Protein AF-0000000073463863 (afdb_homodimer)

Organism: Mycosarcoma maydis (NCBI:txid5270)

Radius of gyration: 38.59 Å; Cα contacts (8 Å, |Δi|>4): 1845; chains: 2; bounding box: 129×120×114 Å

Structure (mmCIF, N/CA/C/O backbone):
data_AF-0000000073463863-model_v1
#
loop_
_entity.id
_entity.type
_entity.pdbx_description
1 polymer 'N-acetylgalactosaminide beta-1,3-galactosyltransferase'
#
loop_
_atom_site.group_PDB
_atom_site.id
_atom_site.type_symbol
_atom_site.label_atom_id
_atom_site.label_alt_id
_atom_site.label_comp_id
_atom_site.label_asym_id
_atom_site.label_entity_id
_atom_site.label_seq_id
_atom_site.pdbx_PDB_ins_code
_atom_site.Cartn_x
_atom_site.Cartn_y
_atom_site.Cartn_z
_atom_site.occupancy
_atom_site.B_iso_or_equiv
_atom_site.auth_seq_id
_atom_site.auth_comp_id
_atom_site.auth_asym_id
_atom_site.auth_atom_id
_atom_site.pdbx_PDB_model_num
ATOM 1 N N . MET A 1 1 ? 25.688 -11.953 24.406 1 19.16 1 MET A N 1
ATOM 2 C CA . MET A 1 1 ? 24.578 -12.492 23.609 1 19.16 1 MET A CA 1
ATOM 3 C C . MET A 1 1 ? 24.891 -12.414 22.125 1 19.16 1 MET A C 1
ATOM 5 O O . MET A 1 1 ? 25.219 -11.344 21.609 1 19.16 1 MET A O 1
ATOM 9 N N . VAL A 1 2 ? 25.391 -13.547 21.562 1 20.78 2 VAL A N 1
ATOM 10 C CA . VAL A 1 2 ? 26.031 -13.812 20.281 1 20.78 2 VAL A CA 1
ATOM 11 C C . VAL A 1 2 ? 25.047 -13.516 19.141 1 20.78 2 VAL A C 1
ATOM 13 O O . VAL A 1 2 ? 23.938 -14.055 19.109 1 20.78 2 VAL A O 1
ATOM 16 N N . SER A 1 3 ? 25.078 -12.305 18.625 1 22.83 3 SER A N 1
ATOM 17 C CA . SER A 1 3 ? 24.328 -11.711 17.531 1 22.83 3 SER A CA 1
ATOM 18 C C . SER A 1 3 ? 24.359 -12.594 16.281 1 22.83 3 SER A C 1
ATOM 20 O O . SER A 1 3 ? 25.422 -12.773 15.672 1 22.83 3 SER A O 1
ATOM 22 N N . SER A 1 4 ? 23.547 -13.664 16.281 1 24.25 4 SER A N 1
ATOM 23 C CA . SER A 1 4 ? 23.453 -14.695 15.25 1 24.25 4 SER A CA 1
ATOM 24 C C . SER A 1 4 ? 23.094 -14.094 13.891 1 24.25 4 SER A C 1
ATOM 26 O O . SER A 1 4 ? 22.016 -13.508 13.734 1 24.25 4 SER A O 1
ATOM 28 N N . GLN A 1 5 ? 23.969 -13.555 13.117 1 25.78 5 GLN A N 1
ATOM 29 C CA . GLN A 1 5 ? 23.984 -12.992 11.766 1 25.78 5 GLN A CA 1
ATOM 30 C C . GLN A 1 5 ? 23.375 -13.953 10.766 1 25.78 5 GLN A C 1
ATOM 32 O O . GLN A 1 5 ? 23.828 -15.094 10.617 1 25.78 5 GLN A O 1
ATOM 37 N N . ALA A 1 6 ? 22.141 -13.805 10.422 1 26.61 6 ALA A N 1
ATOM 38 C CA . ALA A 1 6 ? 21.5 -14.672 9.445 1 26.61 6 ALA A CA 1
ATOM 39 C C . ALA A 1 6 ? 22.188 -14.602 8.086 1 26.61 6 ALA A C 1
ATOM 41 O O . ALA A 1 6 ? 22.031 -13.625 7.352 1 26.61 6 ALA A O 1
ATOM 42 N N . ARG A 1 7 ? 23.422 -14.898 7.84 1 27.55 7 ARG A N 1
ATOM 43 C CA . ARG A 1 7 ? 24.109 -15.031 6.551 1 27.55 7 ARG A CA 1
ATOM 44 C C . ARG A 1 7 ? 23.453 -16.109 5.703 1 27.55 7 ARG A C 1
ATOM 46 O O . ARG A 1 7 ? 23.281 -17.25 6.152 1 27.55 7 ARG A O 1
ATOM 53 N N . TYR A 1 8 ? 22.594 -15.664 4.684 1 30.39 8 TYR A N 1
ATOM 54 C CA . TYR A 1 8 ? 22.203 -16.688 3.734 1 30.39 8 TYR A CA 1
ATOM 55 C C . TYR A 1 8 ? 23.406 -17.469 3.229 1 30.39 8 TYR A C 1
ATOM 57 O O . TYR A 1 8 ? 24.172 -16.969 2.41 1 30.39 8 TYR A O 1
ATOM 65 N N . VAL A 1 9 ? 24.109 -18.031 4.148 1 31.38 9 VAL A N 1
ATOM 66 C CA . VAL A 1 9 ? 25.312 -18.781 3.809 1 31.38 9 VAL A CA 1
ATOM 67 C C . VAL A 1 9 ? 24.922 -20.109 3.166 1 31.38 9 VAL A C 1
ATOM 69 O O . VAL A 1 9 ? 24.078 -20.844 3.684 1 31.38 9 VAL A O 1
ATOM 72 N N . ALA A 1 10 ? 25.188 -20.203 1.87 1 32.97 10 ALA A N 1
ATOM 73 C CA . ALA A 1 10 ? 25.188 -21.562 1.324 1 32.97 10 ALA A CA 1
ATOM 74 C C . ALA A 1 10 ? 25.906 -22.531 2.258 1 32.97 10 ALA A C 1
ATOM 76 O O . ALA A 1 10 ? 26.922 -22.188 2.863 1 32.97 10 ALA A O 1
ATOM 77 N N . ILE A 1 11 ? 25.25 -23.422 2.836 1 31.89 11 ILE A N 1
ATOM 78 C CA . ILE A 1 11 ? 25.953 -24.406 3.646 1 31.89 11 ILE A CA 1
ATOM 79 C C . ILE A 1 11 ? 27.141 -24.953 2.869 1 31.89 11 ILE A C 1
ATOM 81 O O . ILE A 1 11 ? 27.016 -25.297 1.689 1 31.89 11 ILE A O 1
ATOM 85 N N . PRO A 1 12 ? 28.344 -24.75 3.389 1 29.2 12 PRO A N 1
ATOM 86 C CA . PRO A 1 12 ? 29.547 -25.266 2.719 1 29.2 12 PRO A CA 1
ATOM 87 C C . PRO A 1 12 ? 29.406 -26.734 2.311 1 29.2 12 PRO A C 1
ATOM 89 O O . PRO A 1 12 ? 28.938 -27.562 3.1 1 29.2 12 PRO A O 1
ATOM 92 N N . THR A 1 13 ? 29.25 -27.062 1.115 1 27.58 13 THR A N 1
ATOM 93 C CA . THR A 1 13 ? 29.219 -28.453 0.682 1 27.58 13 THR A CA 1
ATOM 94 C C . THR A 1 13 ? 30.625 -29.062 0.751 1 27.58 13 THR A C 1
ATOM 96 O O . THR A 1 13 ? 30.797 -30.25 0.45 1 27.58 13 THR A O 1
ATOM 99 N N . ILE A 1 14 ? 31.797 -28.391 0.343 1 26.89 14 ILE A N 1
ATOM 100 C CA . ILE A 1 14 ? 33.031 -29.047 -0.055 1 26.89 14 ILE A CA 1
ATOM 101 C C . ILE A 1 14 ? 33.75 -29.578 1.182 1 26.89 14 ILE A C 1
ATOM 103 O O . ILE A 1 14 ? 34.125 -28.812 2.076 1 26.89 14 ILE A O 1
ATOM 107 N N . GLU A 1 15 ? 33.531 -30.828 1.521 1 23.83 15 GLU A N 1
ATOM 108 C CA . GLU A 1 15 ? 34.594 -31.438 2.312 1 23.83 15 GLU A CA 1
ATOM 109 C C . GLU A 1 15 ? 35.938 -31.344 1.595 1 23.83 15 GLU A C 1
ATOM 111 O O . GLU A 1 15 ? 36.062 -31.656 0.408 1 23.83 15 GLU A O 1
ATOM 116 N N . SER A 1 16 ? 36.875 -30.562 1.96 1 23.41 16 SER A N 1
ATOM 117 C CA . SER A 1 16 ? 38.219 -30.344 1.457 1 23.41 16 SER A CA 1
ATOM 118 C C . SER A 1 16 ? 39 -31.656 1.377 1 23.41 16 SER A C 1
ATOM 120 O O . SER A 1 16 ? 39.594 -32.094 2.373 1 23.41 16 SER A O 1
ATOM 122 N N . ASN A 1 17 ? 38.469 -32.656 0.754 1 20.09 17 ASN A N 1
ATOM 123 C CA . ASN A 1 17 ? 39.469 -33.75 0.688 1 20.09 17 ASN A CA 1
ATOM 124 C C . ASN A 1 17 ? 40.688 -33.312 -0.09 1 20.09 17 ASN A C 1
ATOM 126 O O . ASN A 1 17 ? 40.594 -32.656 -1.127 1 20.09 17 ASN A O 1
ATOM 130 N N . ALA A 1 18 ? 42 -33.406 0.47 1 21.39 18 ALA A N 1
ATOM 131 C CA . ALA A 1 18 ? 43.375 -33.062 0.226 1 21.39 18 ALA A CA 1
ATOM 132 C C . ALA A 1 18 ? 43.906 -33.719 -1.035 1 21.39 18 ALA A C 1
ATOM 134 O O . ALA A 1 18 ? 45.094 -33.562 -1.387 1 21.39 18 ALA A O 1
ATOM 135 N N . GLY A 1 19 ? 43.219 -34.781 -1.561 1 17.59 19 GLY A N 1
ATOM 136 C CA . GLY A 1 19 ? 44.219 -35.656 -2.145 1 17.59 19 GLY A CA 1
ATOM 137 C C . GLY A 1 19 ? 44.875 -35.062 -3.377 1 17.59 19 GLY A C 1
ATOM 138 O O . GLY A 1 19 ? 45.969 -34.469 -3.283 1 17.59 19 GLY A O 1
ATOM 139 N N . VAL A 1 20 ? 44.812 -35.781 -4.652 1 19.23 20 VAL A N 1
ATOM 140 C CA . VAL A 1 20 ? 45.844 -36.438 -5.453 1 19.23 20 VAL A CA 1
ATOM 141 C C . VAL A 1 20 ? 46.219 -35.562 -6.637 1 19.23 20 VAL A C 1
ATOM 143 O O . VAL A 1 20 ? 47.406 -35.531 -7.051 1 19.23 20 VAL A O 1
ATOM 146 N N . GLY A 1 21 ? 45.344 -34.938 -7.434 1 17.42 21 GLY A N 1
ATOM 147 C CA . GLY A 1 21 ? 45.562 -35.219 -8.844 1 17.42 21 GLY A CA 1
ATOM 148 C C . GLY A 1 21 ? 46.625 -34.344 -9.461 1 17.42 21 GLY A C 1
ATOM 149 O O . GLY A 1 21 ? 46.906 -33.25 -8.969 1 17.42 21 GLY A O 1
ATOM 150 N N . SER A 1 22 ? 47.625 -35.094 -10.203 1 18.48 22 SER A N 1
ATOM 151 C CA . SER A 1 22 ? 48.812 -34.75 -10.992 1 18.48 22 SER A CA 1
ATOM 152 C C . SER A 1 22 ? 48.469 -33.781 -12.109 1 18.48 22 SER A C 1
ATOM 154 O O . SER A 1 22 ? 47.344 -33.75 -12.594 1 18.48 22 SER A O 1
ATOM 156 N N . PRO A 1 23 ? 49.469 -32.906 -12.547 1 19.42 23 PRO A N 1
ATOM 157 C CA . PRO A 1 23 ? 49.594 -31.641 -13.273 1 19.42 23 PRO A CA 1
ATOM 158 C C . PRO A 1 23 ? 49.312 -31.797 -14.773 1 19.42 23 PRO A C 1
ATOM 160 O O . PRO A 1 23 ? 49.469 -30.844 -15.531 1 19.42 23 PRO A O 1
ATOM 163 N N . SER A 1 24 ? 48.562 -32.938 -15.234 1 17.92 24 SER A N 1
ATOM 164 C CA . SER A 1 24 ? 48.969 -33.094 -16.625 1 17.92 24 SER A CA 1
ATOM 165 C C . SER A 1 24 ? 48.531 -31.891 -17.453 1 17.92 24 SER A C 1
ATOM 167 O O . SER A 1 24 ? 47.5 -31.281 -17.172 1 17.92 24 SER A O 1
ATOM 169 N N . SER A 1 25 ? 49.469 -31.344 -18.344 1 18.14 25 SER A N 1
ATOM 170 C CA . SER A 1 25 ? 49.812 -30.141 -19.094 1 18.14 25 SER A CA 1
ATOM 171 C C . SER A 1 25 ? 48.875 -29.953 -20.281 1 18.14 25 SER A C 1
ATOM 173 O O . SER A 1 25 ? 48.969 -28.953 -21 1 18.14 25 SER A O 1
ATOM 175 N N . SER A 1 26 ? 48.031 -31.016 -20.641 1 18.19 26 SER A N 1
ATOM 176 C CA . SER A 1 26 ? 47.906 -30.938 -22.094 1 18.19 26 SER A CA 1
ATOM 177 C C . SER A 1 26 ? 47.125 -29.703 -22.516 1 18.19 26 SER A C 1
ATOM 179 O O . SER A 1 26 ? 46.188 -29.281 -21.828 1 18.19 26 SER A O 1
ATOM 181 N N . SER A 1 27 ? 47.688 -28.938 -23.453 1 18.14 27 SER A N 1
ATOM 182 C CA . SER A 1 27 ? 47.656 -27.609 -24.062 1 18.14 27 SER A CA 1
ATOM 183 C C . SER A 1 27 ? 46.406 -27.438 -24.906 1 18.14 27 SER A C 1
ATOM 185 O O . SER A 1 27 ? 46.219 -26.422 -25.578 1 18.14 27 SER A O 1
ATOM 187 N N . SER A 1 28 ? 45.5 -28.484 -24.922 1 18.11 28 SER A N 1
ATOM 188 C CA . SER A 1 28 ? 44.812 -28.328 -26.188 1 18.11 28 SER A CA 1
ATOM 189 C C . SER A 1 28 ? 43.969 -27.047 -26.203 1 18.11 28 SER A C 1
ATOM 191 O O . SER A 1 28 ? 43.375 -26.688 -25.203 1 18.11 28 SER A O 1
ATOM 193 N N . SER A 1 29 ? 44.281 -26.234 -27.141 1 18.02 29 SER A N 1
ATOM 194 C CA . SER A 1 29 ? 43.938 -24.875 -27.562 1 18.02 29 SER A CA 1
ATOM 195 C C . SER A 1 29 ? 42.438 -24.75 -27.859 1 18.02 29 SER A C 1
ATOM 197 O O . SER A 1 29 ? 42.031 -23.812 -28.562 1 18.02 29 SER A O 1
ATOM 199 N N . ARG A 1 30 ? 41.594 -25.406 -26.984 1 16.91 30 ARG A N 1
ATOM 200 C CA . ARG A 1 30 ? 40.219 -25.328 -27.484 1 16.91 30 ARG A CA 1
ATOM 201 C C . ARG A 1 30 ? 39.781 -23.875 -27.641 1 16.91 30 ARG A C 1
ATOM 203 O O . ARG A 1 30 ? 40.031 -23.031 -26.797 1 16.91 30 ARG A O 1
ATOM 210 N N . HIS A 1 31 ? 39.688 -23.531 -28.891 1 18.12 31 HIS A N 1
ATOM 211 C CA . HIS A 1 31 ? 39.219 -22.266 -29.469 1 18.12 31 HIS A CA 1
ATOM 212 C C . HIS A 1 31 ? 37.844 -21.875 -28.891 1 18.12 31 HIS A C 1
ATOM 214 O O . HIS A 1 31 ? 36.938 -22.703 -28.812 1 18.12 31 HIS A O 1
ATOM 220 N N . THR A 1 32 ? 37.906 -21.047 -27.797 1 17.95 32 THR A N 1
ATOM 221 C CA . THR A 1 32 ? 36.812 -20.547 -26.953 1 17.95 32 THR A CA 1
ATOM 222 C C . THR A 1 32 ? 35.781 -19.797 -27.781 1 17.95 32 THR A C 1
ATOM 224 O O . THR A 1 32 ? 36.125 -18.812 -28.469 1 17.95 32 THR A O 1
ATOM 227 N N . SER A 1 33 ? 34.938 -20.594 -28.484 1 17.97 33 SER A N 1
ATOM 228 C CA . SER A 1 33 ? 33.812 -20 -29.203 1 17.97 33 SER A CA 1
ATOM 229 C C . SER A 1 33 ? 33.125 -18.938 -28.359 1 17.97 33 SER A C 1
ATOM 231 O O . SER A 1 33 ? 32.875 -19.141 -27.172 1 17.97 33 SER A O 1
ATOM 233 N N . ALA A 1 34 ? 33.312 -17.688 -28.719 1 18.39 34 ALA A N 1
ATOM 234 C CA . ALA A 1 34 ? 32.844 -16.438 -28.141 1 18.39 34 ALA A CA 1
ATOM 235 C C . ALA A 1 34 ? 31.328 -16.391 -28.078 1 18.39 34 ALA A C 1
ATOM 237 O O . ALA A 1 34 ? 30.656 -16.344 -29.109 1 18.39 34 ALA A O 1
ATOM 238 N N . SER A 1 35 ? 30.641 -17.359 -27.375 1 18.2 35 SER A N 1
ATOM 239 C CA . SER A 1 35 ? 29.188 -17.25 -27.234 1 18.2 35 SER A CA 1
ATOM 240 C C . SER A 1 35 ? 28.781 -15.859 -26.781 1 18.2 35 SER A C 1
ATOM 242 O O . SER A 1 35 ? 29.391 -15.297 -25.875 1 18.2 35 SER A O 1
ATOM 244 N N . SER A 1 36 ? 28.297 -15.039 -27.797 1 19.31 36 SER A N 1
ATOM 245 C CA . SER A 1 36 ? 27.828 -13.672 -27.625 1 19.31 36 SER A CA 1
ATOM 246 C C . SER A 1 36 ? 26.797 -13.57 -26.5 1 19.31 36 SER A C 1
ATOM 248 O O . SER A 1 36 ? 25.656 -13.992 -26.672 1 19.31 36 SER A O 1
ATOM 250 N N . SER A 1 37 ? 27.109 -13.961 -25.281 1 20.31 37 SER A N 1
ATOM 251 C CA . SER A 1 37 ? 26.219 -13.836 -24.125 1 20.31 37 SER A CA 1
ATOM 252 C C . SER A 1 37 ? 25.672 -12.414 -24 1 20.31 37 SER A C 1
ATOM 254 O O . SER A 1 37 ? 26.359 -11.445 -24.359 1 20.31 37 SER A O 1
ATOM 256 N N . LEU A 1 38 ? 24.266 -12.25 -24.234 1 21.03 38 LEU A N 1
ATOM 257 C CA . LEU A 1 38 ? 23.594 -11 -23.906 1 21.03 38 LEU A CA 1
ATOM 258 C C . LEU A 1 38 ? 24.172 -10.383 -22.641 1 21.03 38 LEU A C 1
ATOM 260 O O . LEU A 1 38 ? 24.328 -11.07 -21.625 1 21.03 38 LEU A O 1
ATOM 264 N N . SER A 1 39 ? 25.109 -9.43 -22.875 1 20.28 39 SER A N 1
ATOM 265 C CA . SER A 1 39 ? 26.062 -8.805 -21.953 1 20.28 39 SER A CA 1
ATOM 266 C C . SER A 1 39 ? 25.391 -8.43 -20.625 1 20.28 39 SER A C 1
ATOM 268 O O . SER A 1 39 ? 24.594 -7.492 -20.578 1 20.28 39 SER A O 1
ATOM 270 N N . SER A 1 40 ? 24.969 -9.484 -19.938 1 19.59 40 SER A N 1
ATOM 271 C CA . SER A 1 40 ? 24.406 -9.219 -18.609 1 19.59 40 SER A CA 1
ATOM 272 C C . SER A 1 40 ? 25.422 -8.539 -17.703 1 19.59 40 SER A C 1
ATOM 274 O O . SER A 1 40 ? 26.625 -8.773 -17.828 1 19.59 40 SER A O 1
ATOM 276 N N . SER A 1 41 ? 25.156 -7.266 -17.359 1 18.33 41 SER A N 1
ATOM 277 C CA . SER A 1 41 ? 26 -6.48 -16.453 1 18.33 41 SER A CA 1
ATOM 278 C C . SER A 1 41 ? 26.516 -7.324 -15.297 1 18.33 41 SER A C 1
ATOM 280 O O . SER A 1 41 ? 25.875 -8.305 -14.906 1 18.33 41 SER A O 1
ATOM 282 N N . PRO A 1 42 ? 27.812 -7.172 -14.992 1 18.41 42 PRO A N 1
ATOM 283 C CA . PRO A 1 42 ? 28.594 -7.945 -14.031 1 18.41 42 PRO A CA 1
ATOM 284 C C . PRO A 1 42 ? 27.938 -8.023 -12.656 1 18.41 42 PRO A C 1
ATOM 286 O O . PRO A 1 42 ? 27.516 -6.996 -12.109 1 18.41 42 PRO A O 1
ATOM 289 N N . ARG A 1 43 ? 27.344 -9.133 -12.453 1 18.91 43 ARG A N 1
ATOM 290 C CA . ARG A 1 43 ? 26.703 -9.445 -11.18 1 18.91 43 ARG A CA 1
ATOM 291 C C . ARG A 1 43 ? 27.703 -9.445 -10.039 1 18.91 43 ARG A C 1
ATOM 293 O O . ARG A 1 43 ? 28.641 -10.242 -10.023 1 18.91 43 ARG A O 1
ATOM 300 N N . GLN A 1 44 ? 28.125 -8.219 -9.562 1 17.45 44 GLN A N 1
ATOM 301 C CA . GLN A 1 44 ? 28.969 -8.289 -8.383 1 17.45 44 GLN A CA 1
ATOM 302 C C . GLN A 1 44 ? 28.344 -9.156 -7.301 1 17.45 44 GLN A C 1
ATOM 304 O O . GLN A 1 44 ? 27.125 -9.086 -7.07 1 17.45 44 GLN A O 1
ATOM 309 N N . ASN A 1 45 ? 28.984 -10.203 -6.992 1 18.53 45 ASN A N 1
ATOM 310 C CA . ASN A 1 45 ? 28.703 -11.328 -6.109 1 18.53 45 ASN A CA 1
ATOM 311 C C . ASN A 1 45 ? 28.531 -10.883 -4.66 1 18.53 45 ASN A C 1
ATOM 313 O O . ASN A 1 45 ? 29.344 -11.25 -3.803 1 18.53 45 ASN A O 1
ATOM 317 N N . SER A 1 46 ? 27.828 -9.75 -4.434 1 17.36 46 SER A N 1
ATOM 318 C CA . SER A 1 46 ? 27.906 -9.352 -3.029 1 17.36 46 SER A CA 1
ATOM 319 C C . SER A 1 46 ? 27.203 -10.359 -2.129 1 17.36 46 SER A C 1
ATOM 321 O O . SER A 1 46 ? 26.141 -10.875 -2.484 1 17.36 46 SER A O 1
ATOM 323 N N . ASP A 1 47 ? 27.906 -10.93 -1.302 1 18.73 47 ASP A N 1
ATOM 324 C CA . ASP A 1 47 ? 27.625 -11.969 -0.314 1 18.73 47 ASP A CA 1
ATOM 325 C C . ASP A 1 47 ? 26.672 -11.461 0.77 1 18.73 47 ASP A C 1
ATOM 327 O O . ASP A 1 47 ? 27.031 -10.578 1.549 1 18.73 47 ASP A O 1
ATOM 331 N N . ALA A 1 48 ? 25.453 -11.164 0.392 1 17.5 48 ALA A N 1
ATOM 332 C CA . ALA A 1 48 ? 24.531 -10.5 1.318 1 17.5 48 ALA A CA 1
ATOM 333 C C . ALA A 1 48 ? 24.109 -11.438 2.439 1 17.5 48 ALA A C 1
ATOM 335 O O . ALA A 1 48 ? 23.656 -12.555 2.18 1 17.5 48 ALA A O 1
ATOM 336 N N . THR A 1 49 ? 24.734 -11.289 3.609 1 18.52 49 THR A N 1
ATOM 337 C CA . THR A 1 49 ? 24.516 -12.078 4.816 1 18.52 49 THR A CA 1
ATOM 338 C C . THR A 1 49 ? 23.172 -11.742 5.445 1 18.52 49 THR A C 1
ATOM 340 O O . THR A 1 49 ? 22.906 -10.586 5.785 1 18.52 49 THR A O 1
ATOM 343 N N . LEU A 1 50 ? 22.141 -12.352 5.09 1 18.2 50 LEU A N 1
ATOM 344 C CA . LEU A 1 50 ? 20.734 -12.094 5.344 1 18.2 50 LEU A CA 1
ATOM 345 C C . LEU A 1 50 ? 20.359 -12.461 6.773 1 18.2 50 LEU A C 1
ATOM 347 O O . LEU A 1 50 ? 20.656 -13.562 7.238 1 18.2 50 LEU A O 1
ATOM 351 N N . TYR A 1 51 ? 20.359 -11.531 7.672 1 18.83 51 TYR A N 1
ATOM 352 C CA . TYR A 1 51 ? 20.047 -11.852 9.062 1 18.83 51 TYR A CA 1
ATOM 353 C C . TYR A 1 51 ? 18.547 -12.133 9.234 1 18.83 51 TYR A C 1
ATOM 355 O O . TYR A 1 51 ? 17.719 -11.555 8.531 1 18.83 51 TYR A O 1
ATOM 363 N N . PRO A 1 52 ? 18.078 -13.023 10.117 1 18.94 52 PRO A N 1
ATOM 364 C CA . PRO A 1 52 ? 16.812 -13.75 10.258 1 18.94 52 PRO A CA 1
ATOM 365 C C . PRO A 1 52 ? 15.719 -12.914 10.906 1 18.94 52 PRO A C 1
ATOM 367 O O . PRO A 1 52 ? 15.938 -12.305 11.961 1 18.94 52 PRO A O 1
ATOM 370 N N . TYR A 1 53 ? 15.008 -12.094 10.188 1 19.12 53 TYR A N 1
ATOM 371 C CA . TYR A 1 53 ? 13.961 -11.312 10.828 1 19.12 53 TYR A CA 1
ATOM 372 C C . TYR A 1 53 ? 12.828 -12.211 11.312 1 19.12 53 TYR A C 1
ATOM 374 O O . TYR A 1 53 ? 12.516 -13.227 10.688 1 19.12 53 TYR A O 1
ATOM 382 N N . PRO A 1 54 ? 12.273 -11.953 12.523 1 19.28 54 PRO A N 1
ATOM 383 C CA . PRO A 1 54 ? 11.219 -12.773 13.125 1 19.28 54 PRO A CA 1
ATOM 384 C C . PRO A 1 54 ? 9.891 -12.664 12.383 1 19.28 54 PRO A C 1
ATOM 386 O O . PRO A 1 54 ? 9.555 -11.602 11.852 1 19.28 54 PRO A O 1
ATOM 389 N N . ALA A 1 55 ? 9.43 -13.75 11.828 1 20.94 55 ALA A N 1
ATOM 390 C CA . ALA A 1 55 ? 8.273 -14.109 11.008 1 20.94 55 ALA A CA 1
ATOM 391 C C . ALA A 1 55 ? 6.977 -13.602 11.633 1 20.94 55 ALA A C 1
ATOM 393 O O . ALA A 1 55 ? 6.656 -13.93 12.773 1 20.94 55 ALA A O 1
ATOM 394 N N . GLY A 1 56 ? 6.621 -12.297 11.398 1 20.62 56 GLY A N 1
ATOM 395 C CA . GLY A 1 56 ? 5.277 -11.922 11.805 1 20.62 56 GLY A CA 1
ATOM 396 C C . GLY A 1 56 ? 4.207 -12.859 11.273 1 20.62 56 GLY A C 1
ATOM 397 O O . GLY A 1 56 ? 4.391 -13.484 10.227 1 20.62 56 GLY A O 1
ATOM 398 N N . HIS A 1 57 ? 3.418 -13.406 12.117 1 21.89 57 HIS A N 1
ATOM 399 C CA . HIS A 1 57 ? 2.391 -14.438 12.016 1 21.89 57 HIS A CA 1
ATOM 400 C C . HIS A 1 57 ? 1.3 -14.031 11.031 1 21.89 57 HIS A C 1
ATOM 402 O O . HIS A 1 57 ? 0.413 -13.242 11.367 1 21.89 57 HIS A O 1
ATOM 408 N N . ASP A 1 58 ? 1.701 -13.703 9.852 1 23.77 58 ASP A N 1
ATOM 409 C CA . ASP A 1 58 ? 0.495 -13.664 9.031 1 23.77 58 ASP A CA 1
ATOM 410 C C . ASP A 1 58 ? -0.21 -15.016 9.031 1 23.77 58 ASP A C 1
ATOM 412 O O . ASP A 1 58 ? 0.406 -16.047 8.734 1 23.77 58 ASP A O 1
ATOM 416 N N . GLN A 1 59 ? -1.163 -15.227 9.867 1 23.34 59 GLN A N 1
ATOM 417 C CA . GLN A 1 59 ? -1.904 -16.484 9.867 1 23.34 59 GLN A CA 1
ATOM 418 C C . GLN A 1 59 ? -2.441 -16.812 8.477 1 23.34 59 GLN A C 1
ATOM 420 O O . GLN A 1 59 ? -3.145 -15.992 7.871 1 23.34 59 GLN A O 1
ATOM 425 N N . PRO A 1 60 ? -1.624 -17.547 7.773 1 25.62 60 PRO A N 1
ATOM 426 C CA . PRO A 1 60 ? -2.154 -18.016 6.488 1 25.62 60 PRO A CA 1
ATOM 427 C C . PRO A 1 60 ? -3.549 -18.625 6.613 1 25.62 60 PRO A C 1
ATOM 429 O O . PRO A 1 60 ? -3.836 -19.328 7.586 1 25.62 60 PRO A O 1
ATOM 432 N N . TYR A 1 61 ? -4.484 -17.984 6.105 1 23.78 61 TYR A N 1
ATOM 433 C CA . TYR A 1 61 ? -5.77 -18.641 5.949 1 23.78 61 TYR A CA 1
ATOM 434 C C . TYR A 1 61 ? -5.609 -19.969 5.215 1 23.78 61 TYR A C 1
ATOM 436 O O . TYR A 1 61 ? -5.074 -20.016 4.105 1 23.78 61 TYR A O 1
ATOM 444 N N . GLU A 1 62 ? -5.293 -21 5.977 1 24.19 62 GLU A N 1
ATOM 445 C CA . GLU A 1 62 ? -5.148 -22.359 5.469 1 24.19 62 GLU A CA 1
ATOM 446 C C . GLU A 1 62 ? -6.363 -22.781 4.645 1 24.19 62 GLU A C 1
ATOM 448 O O . GLU A 1 62 ? -7.453 -22.969 5.191 1 24.19 62 GLU A O 1
ATOM 453 N N . LEU A 1 63 ? -6.523 -22.25 3.518 1 23.36 63 LEU A N 1
ATOM 454 C CA . LEU A 1 63 ? -7.512 -22.969 2.715 1 23.36 63 LEU A CA 1
ATOM 455 C C . LEU A 1 63 ? -7.102 -24.422 2.506 1 23.36 63 LEU A C 1
ATOM 457 O O . LEU A 1 63 ? -5.938 -24.703 2.215 1 23.36 63 LEU A O 1
ATOM 461 N N . SER A 1 64 ? -7.656 -25.391 3.18 1 24.02 64 SER A N 1
ATOM 462 C CA . SER A 1 64 ? -7.461 -26.812 2.918 1 24.02 64 SER A CA 1
ATOM 463 C C . SER A 1 64 ? -7.621 -27.125 1.435 1 24.02 64 SER A C 1
ATOM 465 O O . SER A 1 64 ? -8.688 -26.891 0.856 1 24.02 64 SER A O 1
ATOM 467 N N . GLU A 1 65 ? -6.691 -26.922 0.666 1 22.59 65 GLU A N 1
ATOM 468 C CA . GLU A 1 65 ? -6.746 -27.375 -0.722 1 22.59 65 GLU A CA 1
ATOM 469 C C . GLU A 1 65 ? -6.898 -28.891 -0.803 1 22.59 65 GLU A C 1
ATOM 471 O O . GLU A 1 65 ? -6.012 -29.641 -0.376 1 22.59 65 GLU A O 1
ATOM 476 N N . LYS A 1 66 ? -8.055 -29.547 -0.818 1 25.12 66 LYS A N 1
ATOM 477 C CA . LYS A 1 66 ? -8.25 -30.938 -1.195 1 25.12 66 LYS A CA 1
ATOM 478 C C . LYS A 1 66 ? -7.535 -31.266 -2.504 1 25.12 66 LYS A C 1
ATOM 480 O O . LYS A 1 66 ? -7.52 -30.438 -3.428 1 25.12 66 LYS A O 1
ATOM 485 N N . SER A 1 67 ? -6.555 -32.25 -2.605 1 20.89 67 SER A N 1
ATOM 486 C CA . SER A 1 67 ? -5.676 -32.875 -3.59 1 20.89 67 SER A CA 1
ATOM 487 C C . SER A 1 67 ? -6.398 -33.094 -4.914 1 20.89 67 SER A C 1
ATOM 489 O O . SER A 1 67 ? -7.625 -33.219 -4.941 1 20.89 67 SER A O 1
ATOM 491 N N . ALA A 1 68 ? -5.652 -32.875 -6.07 1 25 68 ALA A N 1
ATOM 492 C CA . ALA A 1 68 ? -5.859 -33.031 -7.508 1 25 68 ALA A CA 1
ATOM 493 C C . ALA A 1 68 ? -6.445 -34.406 -7.836 1 25 68 ALA A C 1
ATOM 495 O O . ALA A 1 68 ? -6 -35.406 -7.293 1 25 68 ALA A O 1
ATOM 496 N N . TRP A 1 69 ? -7.648 -34.562 -8.414 1 23.92 69 TRP A N 1
ATOM 497 C CA . TRP A 1 69 ? -8.43 -35.688 -8.93 1 23.92 69 TRP A CA 1
ATOM 498 C C . TRP A 1 69 ? -7.66 -36.438 -10.023 1 23.92 69 TRP A C 1
ATOM 500 O O . TRP A 1 69 ? -7.355 -35.875 -11.07 1 23.92 69 TRP A O 1
ATOM 510 N N . HIS A 1 70 ? -6.668 -37.344 -9.805 1 20.78 70 HIS A N 1
ATOM 511 C CA . HIS A 1 70 ? -6.117 -38.219 -10.836 1 20.78 70 HIS A CA 1
ATOM 512 C C . HIS A 1 70 ? -7.188 -39.125 -11.414 1 20.78 70 HIS A C 1
ATOM 514 O O . HIS A 1 70 ? -7.926 -39.781 -10.672 1 20.78 70 HIS A O 1
ATOM 520 N N . SER A 1 71 ? -7.605 -39 -12.68 1 20.67 71 SER A N 1
ATOM 521 C CA . SER A 1 71 ? -8.5 -39.812 -13.5 1 20.67 71 SER A CA 1
ATOM 522 C C . SER A 1 71 ? -8.023 -41.25 -13.57 1 20.67 71 SER A C 1
ATOM 524 O O . SER A 1 71 ? -6.906 -41.531 -14.008 1 20.67 71 SER A O 1
ATOM 526 N N . ARG A 1 72 ? -8.398 -42.156 -12.625 1 24.72 72 ARG A N 1
ATOM 527 C CA . ARG A 1 72 ? -8.195 -43.594 -12.672 1 24.72 72 ARG A CA 1
ATOM 528 C C . ARG A 1 72 ? -8.781 -44.188 -13.945 1 24.72 72 ARG A C 1
ATOM 530 O O . ARG A 1 72 ? -9.945 -43.938 -14.273 1 24.72 72 ARG A O 1
ATOM 537 N N . VAL A 1 73 ? -8.086 -44.719 -14.922 1 22.38 73 VAL A N 1
ATOM 538 C CA . VAL A 1 73 ? -8.352 -45.625 -16.016 1 22.38 73 VAL A CA 1
ATOM 539 C C . VAL A 1 73 ? -8.953 -46.938 -15.477 1 22.38 73 VAL A C 1
ATOM 541 O O . VAL A 1 73 ? -8.477 -47.469 -14.477 1 22.38 73 VAL A O 1
ATOM 544 N N . THR A 1 74 ? -10.102 -47.406 -15.984 1 20.33 74 THR A N 1
ATOM 545 C CA . THR A 1 74 ? -11.117 -48.438 -15.773 1 20.33 74 THR A CA 1
ATOM 546 C C . THR A 1 74 ? -10.523 -49.812 -16 1 20.33 74 THR A C 1
ATOM 548 O O . THR A 1 74 ? -10.312 -50.219 -17.141 1 20.33 74 THR A O 1
ATOM 551 N N . SER A 1 75 ? -9.469 -50.281 -15.414 1 18.42 75 SER A N 1
ATOM 552 C CA . SER A 1 75 ? -9.188 -51.656 -15.773 1 18.42 75 SER A CA 1
ATOM 553 C C . SER A 1 75 ? -10.336 -52.562 -15.375 1 18.42 75 SER A C 1
ATOM 555 O O . SER A 1 75 ? -11.086 -52.281 -14.438 1 18.42 75 SER A O 1
ATOM 557 N N . ASN A 1 76 ? -10.664 -53.688 -16.156 1 20.3 76 ASN A N 1
ATOM 558 C CA . ASN A 1 76 ? -11.633 -54.75 -16.422 1 20.3 76 ASN A CA 1
ATOM 559 C C . ASN A 1 76 ? -11.656 -55.781 -15.297 1 20.3 76 ASN A C 1
ATOM 561 O O . ASN A 1 76 ? -10.695 -56.531 -15.117 1 20.3 76 ASN A O 1
ATOM 565 N N . PRO A 1 77 ? -12.25 -55.375 -14.148 1 18.78 77 PRO A N 1
ATOM 566 C CA . PRO A 1 77 ? -12.25 -56.438 -13.125 1 18.78 77 PRO A CA 1
ATOM 567 C C . PRO A 1 77 ? -13.094 -57.625 -13.508 1 18.78 77 PRO A C 1
ATOM 569 O O . PRO A 1 77 ? -14.234 -57.469 -13.953 1 18.78 77 PRO A O 1
ATOM 572 N N . THR A 1 78 ? -12.617 -58.781 -13.703 1 17.83 78 THR A N 1
ATOM 573 C CA . THR A 1 78 ? -13.195 -60.062 -14.086 1 17.83 78 THR A CA 1
ATOM 574 C C . THR A 1 78 ? -14.039 -60.656 -12.945 1 17.83 78 THR A C 1
ATOM 576 O O . THR A 1 78 ? -15.141 -61.125 -13.172 1 17.83 78 THR A O 1
ATOM 579 N N . TYR A 1 79 ? -13.508 -61.031 -11.719 1 16.86 79 TYR A N 1
ATOM 580 C CA . TYR A 1 79 ? -13.695 -62.438 -11.367 1 16.86 79 TYR A CA 1
ATOM 581 C C . TYR A 1 79 ? -15.055 -62.656 -10.711 1 16.86 79 TYR A C 1
ATOM 583 O O . TYR A 1 79 ? -15.656 -61.719 -10.195 1 16.86 79 TYR A O 1
ATOM 591 N N . PRO A 1 80 ? -15.312 -63.875 -9.852 1 19.69 80 PRO A N 1
ATOM 592 C CA . PRO A 1 80 ? -16.234 -65 -9.875 1 19.69 80 PRO A CA 1
ATOM 593 C C . PRO A 1 80 ? -17.375 -64.875 -8.875 1 19.69 80 PRO A C 1
ATOM 595 O O . PRO A 1 80 ? -17.328 -64 -7.992 1 19.69 80 PRO A O 1
ATOM 598 N N . PRO A 1 81 ? -18.297 -65.938 -8.617 1 19.92 81 PRO A N 1
ATOM 599 C CA . PRO A 1 81 ? -19.688 -66.25 -8.305 1 19.92 81 PRO A CA 1
ATOM 600 C C . PRO A 1 81 ? -19.938 -66.438 -6.805 1 19.92 81 PRO A C 1
ATOM 602 O O . PRO A 1 81 ? -21.094 -66.375 -6.359 1 19.92 81 PRO A O 1
ATOM 605 N N . HIS A 1 82 ? -19.016 -66.5 -5.852 1 17.08 82 HIS A N 1
ATOM 606 C CA . HIS A 1 82 ? -19.297 -67.625 -4.957 1 17.08 82 HIS A CA 1
ATOM 607 C C . HIS A 1 82 ? -20.5 -67.312 -4.066 1 17.08 82 HIS A C 1
ATOM 609 O O . HIS A 1 82 ? -20.828 -66.125 -3.836 1 17.08 82 HIS A O 1
ATOM 615 N N . HIS A 1 83 ? -21.141 -68.375 -3.285 1 17.47 83 HIS A N 1
ATOM 616 C CA . HIS A 1 83 ? -22.344 -69 -2.783 1 17.47 83 HIS A CA 1
ATOM 617 C C . HIS A 1 83 ? -22.656 -68.562 -1.366 1 17.47 83 HIS A C 1
ATOM 619 O O . HIS A 1 83 ? -23.828 -68.312 -1.034 1 17.47 83 HIS A O 1
ATOM 625 N N . LEU A 1 84 ? -21.734 -68.438 -0.39 1 15.95 84 LEU A N 1
ATOM 626 C CA . LEU A 1 84 ? -21.953 -69.312 0.755 1 15.95 84 LEU A CA 1
ATOM 627 C C . LEU A 1 84 ? -23.047 -68.75 1.657 1 15.95 84 LEU A C 1
ATOM 629 O O . LEU A 1 84 ? -23.344 -67.562 1.63 1 15.95 84 LEU A O 1
ATOM 633 N N . GLY A 1 85 ? -23.375 -69.562 2.777 1 16.55 85 GLY A N 1
ATOM 634 C CA . GLY A 1 85 ? -24.328 -70.188 3.68 1 16.55 85 GLY A CA 1
ATOM 635 C C . GLY A 1 85 ? -24.766 -69.25 4.809 1 16.55 85 GLY A C 1
ATOM 636 O O . GLY A 1 85 ? -25.781 -68.562 4.699 1 16.55 85 GLY A O 1
ATOM 637 N N . ALA A 1 86 ? -24.609 -69.75 6.117 1 16.16 86 ALA A N 1
ATOM 638 C CA . ALA A 1 86 ? -25.484 -70.25 7.164 1 16.16 86 ALA A CA 1
ATOM 639 C C . ALA A 1 86 ? -25.688 -69.188 8.266 1 16.16 86 ALA A C 1
ATOM 641 O O . ALA A 1 86 ? -26.812 -68.938 8.656 1 16.16 86 ALA A O 1
ATOM 642 N N . VAL A 1 87 ? -24.781 -69 9.219 1 14.62 87 VAL A N 1
ATOM 643 C CA . VAL A 1 87 ? -25.016 -69.5 10.57 1 14.62 87 VAL A CA 1
ATOM 644 C C . VAL A 1 87 ? -25.672 -68.375 11.414 1 14.62 87 VAL A C 1
ATOM 646 O O . VAL A 1 87 ? -26.703 -68.625 12.055 1 14.62 87 VAL A O 1
ATOM 649 N N . LYS A 1 88 ? -24.812 -67.812 12.367 1 15.41 88 LYS A N 1
ATOM 650 C CA . LYS A 1 88 ? -24.844 -68 13.812 1 15.41 88 LYS A CA 1
ATOM 651 C C . LYS A 1 88 ? -25.922 -67.125 14.469 1 15.41 88 LYS A C 1
ATOM 653 O O . LYS A 1 88 ? -26.359 -66.125 13.906 1 15.41 88 LYS A O 1
ATOM 658 N N . SER A 1 89 ? -25.75 -66.938 15.859 1 15.04 89 SER A N 1
ATOM 659 C CA . SER A 1 89 ? -26.266 -67.25 17.188 1 15.04 89 SER A CA 1
ATOM 660 C C . SER A 1 89 ? -26.828 -66 17.859 1 15.04 89 SER A C 1
ATOM 662 O O . SER A 1 89 ? -27.953 -66 18.328 1 15.04 89 SER A O 1
ATOM 664 N N . ASN A 1 90 ? -25.984 -65.312 18.672 1 14.82 90 ASN A N 1
ATOM 665 C CA . ASN A 1 90 ? -26.047 -65.25 20.125 1 14.82 90 ASN A CA 1
ATOM 666 C C . ASN A 1 90 ? -26.984 -64.125 20.625 1 14.82 90 ASN A C 1
ATOM 668 O O . ASN A 1 90 ? -27.297 -63.219 19.891 1 14.82 90 ASN A O 1
ATOM 672 N N . GLN A 1 91 ? -26.875 -63.875 22.109 1 15.09 91 GLN A N 1
ATOM 673 C CA . GLN A 1 91 ? -27.484 -63.844 23.438 1 15.09 91 GLN A CA 1
ATOM 674 C C . GLN A 1 91 ? -27.828 -62.406 23.844 1 15.09 91 GLN A C 1
ATOM 676 O O . GLN A 1 91 ? -28.969 -62.125 24.25 1 15.09 91 GLN A O 1
ATOM 681 N N . SER A 1 92 ? -26.984 -61.781 24.766 1 15.33 92 SER A N 1
ATOM 682 C CA . SER A 1 92 ? -27.188 -61.562 26.203 1 15.33 92 SER A CA 1
ATOM 683 C C . SER A 1 92 ? -27.828 -60.219 26.484 1 15.33 92 SER A C 1
ATOM 685 O O . SER A 1 92 ? -28.859 -60.156 27.172 1 15.33 92 SER A O 1
ATOM 687 N N . LEU A 1 93 ? -27.109 -59.406 27.266 1 15.88 93 LEU A N 1
ATOM 688 C CA . LEU A 1 93 ? -27.188 -58.969 28.656 1 15.88 93 LEU A CA 1
ATOM 689 C C . LEU A 1 93 ? -28 -57.688 28.781 1 15.88 93 LEU A C 1
ATOM 691 O O . LEU A 1 93 ? -28.109 -56.906 27.812 1 15.88 93 LEU A O 1
ATOM 695 N N . THR A 1 94 ? -28.328 -57.25 30.125 1 16.23 94 THR A N 1
ATOM 696 C CA . THR A 1 94 ? -29.203 -56.812 31.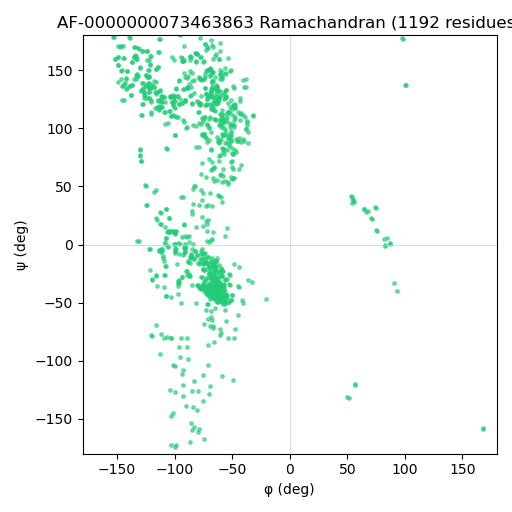203 1 16.23 94 THR A CA 1
ATOM 697 C C . THR A 1 94 ? -29.25 -55.312 31.312 1 16.23 94 THR A C 1
ATOM 699 O O . THR A 1 94 ? -30.328 -54.688 31.344 1 16.23 94 THR A O 1
ATOM 702 N N . GLU A 1 95 ? -28.391 -54.688 32.281 1 16.02 95 GLU A N 1
ATOM 703 C CA . GLU A 1 95 ? -28.734 -54.094 33.562 1 16.02 95 GLU A CA 1
ATOM 704 C C . GLU A 1 95 ? -29.094 -52.625 33.469 1 16.02 95 GLU A C 1
ATOM 706 O O . GLU A 1 95 ? -30.078 -52.188 34.062 1 16.02 95 GLU A O 1
ATOM 711 N N . GLY A 1 96 ? -28.172 -51.75 33.406 1 16.97 96 GLY A N 1
ATOM 712 C CA . GLY A 1 96 ? -27.953 -50.719 34.375 1 16.97 96 GLY A CA 1
ATOM 713 C C . GLY A 1 96 ? -28.969 -49.594 34.312 1 16.97 96 GLY A C 1
ATOM 714 O O . GLY A 1 96 ? -29.484 -49.281 33.219 1 16.97 96 GLY A O 1
ATOM 715 N N . VAL A 1 97 ? -29.422 -49 35.531 1 17.44 97 VAL A N 1
ATOM 716 C CA . VAL A 1 97 ? -30.375 -48.375 36.438 1 17.44 97 VAL A CA 1
ATOM 717 C C . VAL A 1 97 ? -30.688 -46.969 35.969 1 17.44 97 VAL A C 1
ATOM 719 O O . VAL A 1 97 ? -30.328 -46.562 34.844 1 17.44 97 VAL A O 1
ATOM 722 N N . VAL A 1 98 ? -30.531 -46 37 1 16.69 98 VAL A N 1
ATOM 723 C CA . VAL A 1 98 ? -31.406 -45.219 37.844 1 16.69 98 VAL A CA 1
ATOM 724 C C . VAL A 1 98 ? -31.609 -43.844 37.25 1 16.69 98 VAL A C 1
ATOM 726 O O . VAL A 1 98 ? -32.75 -43.375 37.094 1 16.69 98 VAL A O 1
ATOM 729 N N . HIS A 1 99 ? -30.672 -42.906 37.625 1 16.64 99 HIS A N 1
ATOM 730 C CA . HIS A 1 99 ? -30.922 -41.719 38.438 1 16.64 99 HIS A CA 1
ATOM 731 C C . HIS A 1 99 ? -31.422 -40.562 37.594 1 16.64 99 HIS A C 1
ATOM 733 O O . HIS A 1 99 ? -31.797 -39.5 38.156 1 16.64 99 HIS A O 1
ATOM 739 N N . LEU A 1 100 ? -30.938 -40.469 36.406 1 17.09 100 LEU A N 1
ATOM 740 C CA . LEU A 1 100 ? -30.875 -39.062 36.062 1 17.09 100 LEU A CA 1
ATOM 741 C C . LEU A 1 100 ? -32.281 -38.5 35.906 1 17.09 100 LEU A C 1
ATOM 743 O O . LEU A 1 100 ? -32.969 -38.781 34.906 1 17.09 100 LEU A O 1
ATOM 747 N N . TRP A 1 101 ? -33.125 -38.438 36.938 1 17.58 101 TRP A N 1
ATOM 748 C CA . TRP A 1 101 ? -34.5 -38.031 37.219 1 17.58 101 TRP A CA 1
ATOM 749 C C . TRP A 1 101 ? -34.781 -36.656 36.625 1 17.58 101 TRP A C 1
ATOM 751 O O . TRP A 1 101 ? -35.812 -36.438 36 1 17.58 101 TRP A O 1
ATOM 761 N N . ARG A 1 102 ? -34.281 -35.594 37.438 1 16.89 102 ARG A N 1
ATOM 762 C CA . ARG A 1 102 ? -35.156 -34.562 37.969 1 16.89 102 ARG A CA 1
ATOM 763 C C . ARG A 1 102 ? -35.75 -33.688 36.875 1 16.89 102 ARG A C 1
ATOM 765 O O . ARG A 1 102 ? -36.938 -33.406 36.875 1 16.89 102 ARG A O 1
ATOM 772 N N . LYS A 1 103 ? -34.969 -32.625 36.406 1 18.23 103 LYS A N 1
ATOM 773 C CA . LYS A 1 103 ? -35.469 -31.234 36.469 1 18.23 103 LYS A CA 1
ATOM 774 C C . LYS A 1 103 ? -36.344 -30.922 35.281 1 18.23 103 LYS A C 1
ATOM 776 O O . LYS A 1 103 ? -35.875 -30.594 34.188 1 18.23 103 LYS A O 1
ATOM 781 N N . CYS A 1 104 ? -37.344 -31.672 34.812 1 17.64 104 CYS A N 1
ATOM 782 C CA . CYS A 1 104 ? -38.281 -31.516 33.719 1 17.64 104 CYS A CA 1
ATOM 783 C C . CYS A 1 104 ? -39.062 -30.219 33.844 1 17.64 104 CYS A C 1
ATOM 785 O O . CYS A 1 104 ? -39.688 -29.75 32.875 1 17.64 104 CYS A O 1
ATOM 787 N N . LYS A 1 105 ? -39.719 -30.094 35 1 18.05 105 LYS A N 1
ATOM 788 C CA . LYS A 1 105 ? -41.156 -29.828 35 1 18.05 105 LYS A CA 1
ATOM 789 C C . LYS A 1 105 ? -41.438 -28.453 34.438 1 18.05 105 LYS A C 1
ATOM 791 O O . LYS A 1 105 ? -42.406 -28.281 33.656 1 18.05 105 LYS A O 1
ATOM 796 N N . THR A 1 106 ? -41.094 -27.359 35.219 1 18.23 106 THR A N 1
ATOM 797 C CA . THR A 1 106 ? -42.094 -26.344 35.5 1 18.23 106 THR A CA 1
ATOM 798 C C . THR A 1 106 ? -42.438 -25.547 34.25 1 18.23 106 THR A C 1
ATOM 800 O O . THR A 1 106 ? -43.594 -25.281 33.938 1 18.23 106 THR A O 1
ATOM 803 N N . THR A 1 107 ? -41.5 -24.672 33.719 1 21.08 107 THR A N 1
ATOM 804 C CA . THR A 1 107 ? -42.031 -23.359 33.375 1 21.08 107 THR A CA 1
ATOM 805 C C . THR A 1 107 ? -42.812 -23.422 32.062 1 21.08 107 THR A C 1
ATOM 807 O O . THR A 1 107 ? -42.219 -23.562 30.984 1 21.08 107 THR A O 1
ATOM 810 N N . VAL A 1 108 ? -43.844 -24.141 31.859 1 21.81 108 VAL A N 1
ATOM 811 C CA . VAL A 1 108 ? -44.969 -24.297 30.938 1 21.81 108 VAL A CA 1
ATOM 812 C C . VAL A 1 108 ? -45.562 -22.922 30.656 1 21.81 108 VAL A C 1
ATOM 814 O O . VAL A 1 108 ? -45.875 -22.609 29.5 1 21.81 108 VAL A O 1
ATOM 817 N N . LEU A 1 109 ? -46.031 -22.312 31.75 1 20.48 109 LEU A N 1
ATOM 818 C CA . LEU A 1 109 ? -47.281 -21.562 31.719 1 20.48 109 LEU A CA 1
ATOM 819 C C . LEU A 1 109 ? -47.125 -20.297 30.891 1 20.48 109 LEU A C 1
ATOM 821 O O . LEU A 1 109 ? -48.062 -19.875 30.203 1 20.48 109 LEU A O 1
ATOM 825 N N . ILE A 1 110 ? -45.969 -19.594 31.031 1 21.75 110 ILE A N 1
ATOM 826 C CA . ILE A 1 110 ? -46.094 -18.156 30.75 1 21.75 110 ILE A CA 1
ATOM 827 C C . ILE A 1 110 ? -46.312 -17.938 29.25 1 21.75 110 ILE A C 1
ATOM 829 O O . ILE A 1 110 ? -46.438 -16.797 28.797 1 21.75 110 ILE A O 1
ATOM 833 N N . ALA A 1 111 ? -46.406 -18.953 28.438 1 20.53 111 ALA A N 1
ATOM 834 C CA . ALA A 1 111 ? -46.719 -18.688 27.047 1 20.53 111 ALA A CA 1
ATOM 835 C C . ALA A 1 111 ? -48.156 -18.156 26.906 1 20.53 111 ALA A C 1
ATOM 837 O O . ALA A 1 111 ? -48.5 -17.625 25.844 1 20.53 111 ALA A O 1
ATOM 838 N N . ILE A 1 112 ? -49.062 -18.562 27.766 1 24.59 112 ILE A N 1
ATOM 839 C CA . ILE A 1 112 ? -50.469 -18.359 27.406 1 24.59 112 ILE A CA 1
ATOM 840 C C . ILE A 1 112 ? -50.75 -16.859 27.328 1 24.59 112 ILE A C 1
ATOM 842 O O . ILE A 1 112 ? -51.469 -16.406 26.422 1 24.59 112 ILE A O 1
ATOM 846 N N . CYS A 1 113 ? -50.312 -16.078 28.312 1 20.62 113 CYS A N 1
ATOM 847 C CA . CYS A 1 113 ? -51.125 -14.859 28.516 1 20.62 113 CYS A CA 1
ATOM 848 C C . CYS A 1 113 ? -51.031 -13.953 27.281 1 20.62 113 CYS A C 1
ATOM 850 O O . CYS A 1 113 ? -52 -13.273 26.953 1 20.62 113 CYS A O 1
ATOM 852 N N . PHE A 1 114 ? -49.812 -13.523 26.766 1 23.11 114 PHE A N 1
ATOM 853 C CA . PHE A 1 114 ? -49.844 -12.266 26.031 1 23.11 114 PHE A CA 1
ATOM 854 C C . PHE A 1 114 ? -50.531 -12.438 24.688 1 23.11 114 PHE A C 1
ATOM 856 O O . PHE A 1 114 ? -50.562 -11.508 23.875 1 23.11 114 PHE A O 1
ATOM 863 N N . LEU A 1 115 ? -51.25 -13.523 24.312 1 22.58 115 LEU A N 1
ATOM 864 C CA . LEU A 1 115 ? -52.219 -13.625 23.219 1 22.58 115 LEU A CA 1
ATOM 865 C C . LEU A 1 115 ? -53.312 -12.555 23.359 1 22.58 115 LEU A C 1
ATOM 867 O O . LEU A 1 115 ? -53.719 -11.969 22.359 1 22.58 115 LEU A O 1
ATOM 871 N N . LEU A 1 116 ? -54.094 -12.664 24.391 1 21.97 116 LEU A N 1
ATOM 872 C CA . LEU A 1 116 ? -55.469 -12.188 24.344 1 21.97 116 LEU A CA 1
ATOM 873 C C . LEU A 1 116 ? -55.5 -10.688 24.062 1 21.97 116 LEU A C 1
ATOM 875 O O . LEU A 1 116 ? -56.344 -10.227 23.281 1 21.97 116 LEU A O 1
ATOM 879 N N . ALA A 1 117 ? -55.156 -9.828 24.953 1 19.59 117 ALA A N 1
ATOM 880 C CA . ALA A 1 117 ? -55.906 -8.594 25.203 1 19.59 117 ALA A CA 1
ATOM 881 C C . ALA A 1 117 ? -55.656 -7.578 24.094 1 19.59 117 ALA A C 1
ATOM 883 O O . ALA A 1 117 ? -56.594 -6.906 23.641 1 19.59 117 ALA A O 1
ATOM 884 N N . LEU A 1 118 ? -54.594 -6.973 23.859 1 19.55 118 LEU A N 1
ATOM 885 C CA . LEU A 1 118 ? -54.75 -5.609 23.375 1 19.55 118 LEU A CA 1
ATOM 886 C C . LEU A 1 118 ? -55.375 -5.602 21.969 1 19.55 118 LEU A C 1
ATOM 888 O O . LEU A 1 118 ? -54.719 -6.035 21.016 1 19.55 118 LEU A O 1
ATOM 892 N N . MET A 1 119 ? -56.688 -6.035 21.594 1 20.41 119 MET A N 1
ATOM 893 C CA . MET A 1 119 ? -57.938 -5.805 20.875 1 20.41 119 MET A CA 1
ATOM 894 C C . MET A 1 119 ? -58.125 -4.32 20.578 1 20.41 119 MET A C 1
ATOM 896 O O . MET A 1 119 ? -59.031 -3.945 19.812 1 20.41 119 MET A O 1
ATOM 900 N N . LEU A 1 120 ? -57.938 -3.385 21.531 1 19 120 LEU A N 1
ATOM 901 C CA . LEU A 1 120 ? -58.781 -2.195 21.578 1 19 120 LEU A CA 1
ATOM 902 C C . LEU A 1 120 ? -58.625 -1.388 20.281 1 19 120 LEU A C 1
ATOM 904 O O . LEU A 1 120 ? -59.625 -0.888 19.75 1 19 120 LEU A O 1
ATOM 908 N N . PHE A 1 121 ? -57.594 -0.625 20.062 1 19.88 121 PHE A N 1
ATOM 909 C CA . PHE A 1 121 ? -57.656 0.752 19.594 1 19.88 121 PHE A CA 1
ATOM 910 C C . PHE A 1 121 ? -57.938 0.794 18.094 1 19.88 121 PHE A C 1
ATOM 912 O O . PHE A 1 121 ? -57 0.62 17.281 1 19.88 121 PHE A O 1
ATOM 919 N N . TRP A 1 122 ? -58.906 0.067 17.484 1 19.73 122 TRP A N 1
ATOM 920 C CA . TRP A 1 122 ? -59.562 0.023 16.188 1 19.73 122 TRP A CA 1
ATOM 921 C C . TRP A 1 122 ? -60.188 1.376 15.852 1 19.73 122 TRP A C 1
ATOM 923 O O . TRP A 1 122 ? -60.719 1.557 14.758 1 19.73 122 TRP A O 1
ATOM 933 N N . GLN A 1 123 ? -60.688 2.164 16.688 1 15.75 123 GLN A N 1
ATOM 934 C CA . GLN A 1 123 ? -61.938 2.75 16.234 1 15.75 123 GLN A CA 1
ATOM 935 C C . GLN A 1 123 ? -61.719 3.764 15.117 1 15.75 123 GLN A C 1
ATOM 937 O O . GLN A 1 123 ? -62.375 3.723 14.086 1 15.75 123 GLN A O 1
ATOM 942 N N . SER A 1 124 ? -61.438 5.051 15.391 1 16.08 124 SER A N 1
ATOM 943 C CA . SER A 1 124 ? -62.375 6.121 15.156 1 16.08 124 SER A CA 1
ATOM 944 C C . SER A 1 124 ? -62.344 6.605 13.711 1 16.08 124 SER A C 1
ATOM 946 O O . SER A 1 124 ? -63.344 6.59 13.008 1 16.08 124 SER A O 1
ATOM 948 N N . ASP A 1 125 ? -61.969 7.922 13.453 1 16.47 125 ASP A N 1
ATOM 949 C CA . ASP A 1 125 ? -62.781 9.023 12.992 1 16.47 125 ASP A CA 1
ATOM 950 C C . ASP A 1 125 ? -62.781 9.125 11.469 1 16.47 125 ASP A C 1
ATOM 952 O O . ASP A 1 125 ? -61.781 8.797 10.828 1 16.47 125 ASP A O 1
ATOM 956 N N . HIS A 1 126 ? -63.938 9.516 10.836 1 16.16 126 HIS A N 1
ATOM 957 C CA . HIS A 1 126 ? -64.875 9.625 9.695 1 16.16 126 HIS A CA 1
ATOM 958 C C . HIS A 1 126 ? -64.5 10.789 8.797 1 16.16 126 HIS A C 1
ATOM 960 O O . HIS A 1 126 ? -65.125 11.031 7.777 1 16.16 126 HIS A O 1
ATOM 966 N N . ARG A 1 127 ? -63.469 11.578 9.023 1 16.22 127 ARG A N 1
ATOM 967 C CA . ARG A 1 127 ? -63.906 12.891 8.562 1 16.22 127 ARG A CA 1
ATOM 968 C C . ARG A 1 127 ? -64.25 12.852 7.074 1 16.22 127 ARG A C 1
ATOM 970 O O . ARG A 1 127 ? -63.719 12.023 6.328 1 16.22 127 ARG A O 1
ATOM 977 N N . ASP A 1 128 ? -64.938 13.906 6.574 1 15.46 128 ASP A N 1
ATOM 978 C CA . ASP A 1 128 ? -66 14.375 5.699 1 15.46 128 ASP A CA 1
ATOM 979 C C . ASP A 1 128 ? -65.562 14.508 4.258 1 15.46 128 ASP A C 1
ATOM 981 O O . ASP A 1 128 ? -64.312 14.531 4.004 1 15.46 128 ASP A O 1
ATOM 985 N N . PRO A 1 129 ? -66.312 15.406 3.389 1 15.66 129 PRO A N 1
ATOM 986 C CA . PRO A 1 129 ? -67.125 15.43 2.191 1 15.66 129 PRO A CA 1
ATOM 987 C C . PRO A 1 129 ? -66.438 15.953 0.959 1 15.66 129 PRO A C 1
ATOM 989 O O . PRO A 1 129 ? -65.312 16.453 1.072 1 15.66 129 PRO A O 1
ATOM 992 N N . ALA A 1 130 ? -67.25 16.703 -0.053 1 15.5 130 ALA A N 1
ATOM 993 C CA . ALA A 1 130 ? -67.75 16.688 -1.423 1 15.5 130 ALA A CA 1
ATOM 994 C C . ALA A 1 130 ? -67.062 17.719 -2.285 1 15.5 130 ALA A C 1
ATOM 996 O O . ALA A 1 130 ? -66.75 17.469 -3.461 1 15.5 130 ALA A O 1
ATOM 997 N N . ILE A 1 131 ? -66.688 18.984 -1.811 1 16 131 ILE A N 1
ATOM 998 C CA . ILE A 1 131 ? -67.25 20.078 -2.592 1 16 131 ILE A CA 1
ATOM 999 C C . ILE A 1 131 ? -66.562 20.172 -3.941 1 16 131 ILE A C 1
ATOM 1001 O O . ILE A 1 131 ? -65.375 19.906 -4.043 1 16 131 ILE A O 1
ATOM 1005 N N . GLY A 1 132 ? -67.312 20.672 -5.105 1 15.84 132 GLY A N 1
ATOM 1006 C CA . GLY A 1 132 ? -67.625 20.75 -6.52 1 15.84 132 GLY A CA 1
ATOM 1007 C C . GLY A 1 132 ? -66.75 21.734 -7.273 1 15.84 132 GLY A C 1
ATOM 1008 O O . GLY A 1 132 ? -66.938 21.906 -8.492 1 15.84 132 GLY A O 1
ATOM 1009 N N . ALA A 1 133 ? -65.875 22.484 -6.742 1 16.33 133 ALA A N 1
ATOM 1010 C CA . ALA A 1 133 ? -65.875 23.812 -7.344 1 16.33 133 ALA A CA 1
ATOM 1011 C C . ALA A 1 133 ? -65.562 23.734 -8.844 1 16.33 133 ALA A C 1
ATOM 1013 O O . ALA A 1 133 ? -64.938 22.812 -9.305 1 16.33 133 ALA A O 1
ATOM 1014 N N . SER A 1 134 ? -66.125 24.719 -9.57 1 16.48 134 SER A N 1
ATOM 1015 C CA . SER A 1 134 ? -66.562 25.25 -10.844 1 16.48 134 SER A CA 1
ATOM 1016 C C . SER A 1 134 ? -65.438 25.406 -11.828 1 16.48 134 SER A C 1
ATOM 1018 O O . SER A 1 134 ? -64.25 25.391 -11.438 1 16.48 134 SER A O 1
ATOM 1020 N N . SER A 1 135 ? -65.75 25.781 -13.164 1 16.34 135 SER A N 1
ATOM 1021 C CA . SER A 1 135 ? -65.625 25.578 -14.609 1 16.34 135 SER A CA 1
ATOM 1022 C C . SER A 1 135 ? -64.625 26.531 -15.211 1 16.34 135 SER A C 1
ATOM 1024 O O . SER A 1 135 ? -64.062 26.281 -16.312 1 16.34 135 SER A O 1
ATOM 1026 N N . SER A 1 136 ? -64 27.578 -14.562 1 16.69 136 SER A N 1
ATOM 1027 C CA . SER A 1 136 ? -63.969 28.734 -15.469 1 16.69 136 SER A CA 1
ATOM 1028 C C . SER A 1 136 ? -63.031 28.5 -16.625 1 16.69 136 SER A C 1
ATOM 1030 O O . SER A 1 136 ? -62.031 27.766 -16.5 1 16.69 136 SER A O 1
ATOM 1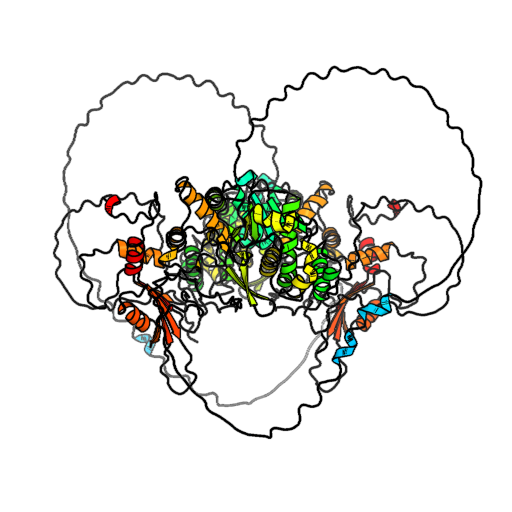032 N N . SER A 1 137 ? -63.344 29.031 -17.969 1 17.08 137 SER A N 1
ATOM 1033 C CA . SER A 1 137 ? -63.281 28.969 -19.422 1 17.08 137 SER A CA 1
ATOM 1034 C C . SER A 1 137 ? -62 29.656 -19.938 1 17.08 137 SER A C 1
ATOM 1036 O O . SER A 1 137 ? -61.656 29.531 -21.109 1 17.08 137 SER A O 1
ATOM 1038 N N . SER A 1 138 ? -61.094 30.172 -19.219 1 17.7 138 SER A N 1
ATOM 1039 C CA . SER A 1 138 ? -60.594 31.344 -19.938 1 17.7 138 SER A CA 1
ATOM 1040 C C . SER A 1 138 ? -59.906 30.953 -21.234 1 17.7 138 SER A C 1
ATOM 1042 O O . SER A 1 138 ? -59.375 29.844 -21.359 1 17.7 138 SER A O 1
ATOM 1044 N N . ASN A 1 139 ? -60.062 31.844 -22.344 1 17.23 139 ASN A N 1
ATOM 1045 C CA . ASN A 1 139 ? -60.031 32.062 -23.781 1 17.23 139 ASN A CA 1
ATOM 1046 C C . ASN A 1 139 ? -58.594 32.219 -24.281 1 17.23 139 ASN A C 1
ATOM 1048 O O . ASN A 1 139 ? -58.344 32.75 -25.375 1 17.23 139 ASN A O 1
ATOM 1052 N N . SER A 1 140 ? -57.656 31.625 -23.797 1 18.11 140 SER A N 1
ATOM 1053 C CA . SER A 1 140 ? -56.375 32.188 -24.266 1 18.11 140 SER A CA 1
ATOM 1054 C C . SER A 1 140 ? -56.219 31.984 -25.781 1 18.11 140 SER A C 1
ATOM 1056 O O . SER A 1 140 ? -56.5 30.906 -26.297 1 18.11 140 SER A O 1
ATOM 1058 N N . SER A 1 141 ? -56.344 33.125 -26.516 1 18.25 141 SER A N 1
ATOM 1059 C CA . SER A 1 141 ? -56.219 33.406 -27.938 1 18.25 141 SER A CA 1
ATOM 1060 C C . SER A 1 141 ? -54.875 32.969 -28.469 1 18.25 141 SER A C 1
ATOM 1062 O O . SER A 1 141 ? -53.875 32.969 -27.734 1 18.25 141 SER A O 1
ATOM 1064 N N . SER A 1 142 ? -54.875 32.219 -29.641 1 18.75 142 SER A N 1
ATOM 1065 C CA . SER A 1 142 ? -54.062 31.406 -30.531 1 18.75 142 SER A CA 1
ATOM 1066 C C . SER A 1 142 ? -53.094 32.25 -31.328 1 18.75 142 SER A C 1
ATOM 1068 O O . SER A 1 142 ? -52.344 31.75 -32.188 1 18.75 142 SER A O 1
ATOM 1070 N N . SER A 1 143 ? -52.531 33.375 -30.828 1 19.66 143 SER A N 1
ATOM 1071 C CA . SER A 1 143 ? -52 34.094 -32 1 19.66 143 SER A CA 1
ATOM 1072 C C . SER A 1 143 ? -50.969 33.25 -32.719 1 19.66 143 SER A C 1
ATOM 1074 O O . SER A 1 143 ? -50.219 32.469 -32.094 1 19.66 143 SER A O 1
ATOM 1076 N N . SER A 1 144 ? -51.125 33.062 -34.125 1 19.38 144 SER A N 1
ATOM 1077 C CA . SER A 1 144 ? -50.688 32.312 -35.281 1 19.38 144 SER A CA 1
ATOM 1078 C C . SER A 1 144 ? -49.281 32.719 -35.688 1 19.38 144 SER A C 1
ATOM 1080 O O . SER A 1 144 ? -48.719 32.188 -36.625 1 19.38 144 SER A O 1
ATOM 1082 N N . SER A 1 145 ? -48.375 33.375 -34.938 1 21.89 145 SER A N 1
ATOM 1083 C CA . SER A 1 145 ? -47.438 34 -35.812 1 21.89 145 SER A CA 1
ATOM 1084 C C . SER A 1 145 ? -46.656 32.969 -36.656 1 21.89 145 SER A C 1
ATOM 1086 O O . SER A 1 145 ? -46.375 31.875 -36.156 1 21.89 145 SER A O 1
ATOM 1088 N N . SER A 1 146 ? -46.688 33.062 -38.031 1 20.8 146 SER A N 1
ATOM 1089 C CA . SER A 1 146 ? -46.312 32.406 -39.25 1 20.8 146 SER A CA 1
ATOM 1090 C C . SER A 1 146 ? -44.781 32.375 -39.406 1 20.8 146 SER A C 1
ATOM 1092 O O . SER A 1 146 ? -44.25 31.953 -40.438 1 20.8 146 SER A O 1
ATOM 1094 N N . SER A 1 147 ? -43.938 32.281 -38.406 1 23 147 SER A N 1
ATOM 1095 C CA . SER A 1 147 ? -42.594 32.531 -38.875 1 23 147 SER A CA 1
ATOM 1096 C C . SER A 1 147 ? -42.125 31.484 -39.875 1 23 147 SER A C 1
ATOM 1098 O O . SER A 1 147 ? -42.5 30.312 -39.75 1 23 147 SER A O 1
ATOM 1100 N N . LEU A 1 148 ? -41.75 31.938 -41.188 1 23.53 148 LEU A N 1
ATOM 1101 C CA . LEU A 1 148 ? -41.281 31.344 -42.406 1 23.53 148 LEU A CA 1
ATOM 1102 C C . LEU A 1 148 ? -40.031 30.469 -42.188 1 23.53 148 LEU A C 1
ATOM 1104 O O . LEU A 1 148 ? -39.156 30.844 -41.406 1 23.53 148 LEU A O 1
ATOM 1108 N N . PRO A 1 149 ? -40.125 29.156 -42.562 1 24.36 149 PRO A N 1
ATOM 1109 C CA . PRO A 1 149 ? -39.156 28.078 -42.406 1 24.36 149 PRO A CA 1
ATOM 1110 C C . PRO A 1 149 ? -37.906 28.281 -43.281 1 24.36 149 PRO A C 1
ATOM 1112 O O . PRO A 1 149 ? -38 28.406 -44.5 1 24.36 149 PRO A O 1
ATOM 1115 N N . ILE A 1 150 ? -37 29.312 -42.938 1 26.47 150 ILE A N 1
ATOM 1116 C CA . ILE A 1 150 ? -35.844 29.391 -43.812 1 26.47 150 ILE A CA 1
ATOM 1117 C C . ILE A 1 150 ? -35.156 28.016 -43.906 1 26.47 150 ILE A C 1
ATOM 1119 O O . ILE A 1 150 ? -34.875 27.391 -42.875 1 26.47 150 ILE A O 1
ATOM 1123 N N . THR A 1 151 ? -35.344 27.328 -45.031 1 23.66 151 THR A N 1
ATOM 1124 C CA . THR A 1 151 ? -34.844 26.031 -45.469 1 23.66 151 THR A CA 1
ATOM 1125 C C . THR A 1 151 ? -33.312 26 -45.469 1 23.66 151 THR A C 1
ATOM 1127 O O . THR A 1 151 ? -32.688 26.734 -46.25 1 23.66 151 THR A O 1
ATOM 1130 N N . THR A 1 152 ? -32.625 26.109 -44.312 1 25.58 152 THR A N 1
ATOM 1131 C CA . THR A 1 152 ? -31.172 25.922 -44.375 1 25.58 152 THR A CA 1
ATOM 1132 C C . THR A 1 152 ? -30.812 24.562 -44.969 1 25.58 152 THR A C 1
ATOM 1134 O O . THR A 1 152 ? -31.266 23.531 -44.438 1 25.58 152 THR A O 1
ATOM 1137 N N . THR A 1 153 ? -30.562 24.484 -46.281 1 24.78 153 THR A N 1
ATOM 1138 C CA . THR A 1 153 ? -30.062 23.281 -46.938 1 24.78 153 THR A CA 1
ATOM 1139 C C . THR A 1 153 ? -28.797 22.797 -46.25 1 24.78 153 THR A C 1
ATOM 1141 O O . THR A 1 153 ? -27.797 23.516 -46.188 1 24.78 153 THR A O 1
ATOM 1144 N N . ALA A 1 154 ? -28.844 21.953 -45.312 1 29.09 154 ALA A N 1
ATOM 1145 C CA . ALA A 1 154 ? -27.719 21.281 -44.656 1 29.09 154 ALA A CA 1
ATOM 1146 C C . ALA A 1 154 ? -26.875 20.531 -45.656 1 29.09 154 ALA A C 1
ATOM 1148 O O . ALA A 1 154 ? -27.391 19.797 -46.5 1 29.09 154 ALA A O 1
ATOM 1149 N N . LEU A 1 155 ? -25.781 21.125 -46.031 1 33.53 155 LEU A N 1
ATOM 1150 C CA . LEU A 1 155 ? -24.781 20.453 -46.844 1 33.53 155 LEU A CA 1
ATOM 1151 C C . LEU A 1 155 ? -24.547 19.031 -46.344 1 33.53 155 LEU A C 1
ATOM 1153 O O . LEU A 1 155 ? -24.562 18.781 -45.125 1 33.53 155 LEU A O 1
ATOM 1157 N N . PRO A 1 156 ? -24.719 18.016 -47.219 1 31.06 156 PRO A N 1
ATOM 1158 C CA . PRO A 1 156 ? -24.5 16.625 -46.812 1 31.06 156 PRO A CA 1
ATOM 1159 C C . PRO A 1 156 ? -23.125 16.406 -46.188 1 31.06 156 PRO A C 1
ATOM 1161 O O . PRO A 1 156 ? -22.109 16.844 -46.719 1 31.06 156 PRO A O 1
ATOM 1164 N N . THR A 1 157 ? -23 16.484 -44.844 1 35.72 157 THR A N 1
ATOM 1165 C CA . THR A 1 157 ? -21.766 16.047 -44.188 1 35.72 157 THR A CA 1
ATOM 1166 C C . THR A 1 157 ? -21.312 14.688 -44.719 1 35.72 157 THR A C 1
ATOM 1168 O O . THR A 1 157 ? -22.078 13.719 -44.688 1 35.72 157 THR A O 1
ATOM 1171 N N . LEU A 1 158 ? -20.469 14.703 -45.781 1 34.5 158 LEU A N 1
ATOM 1172 C CA . LEU A 1 158 ? -19.734 13.492 -46.094 1 34.5 158 LEU A CA 1
ATOM 1173 C C . LEU A 1 158 ? -19.312 12.75 -44.844 1 34.5 158 LEU A C 1
ATOM 1175 O O . LEU A 1 158 ? -18.531 13.266 -44.031 1 34.5 158 LEU A O 1
ATOM 1179 N N . HIS A 1 159 ? -20.172 11.883 -44.344 1 35.06 159 HIS A N 1
ATOM 1180 C CA . HIS A 1 159 ? -19.812 10.898 -43.344 1 35.06 159 HIS A CA 1
ATOM 1181 C C . HIS A 1 159 ? -18.562 10.133 -43.75 1 35.06 159 HIS A C 1
ATOM 1183 O O . HIS A 1 159 ? -18.594 9.32 -44.656 1 35.06 159 HIS A O 1
ATOM 1189 N N . MET A 1 160 ? -17.391 10.781 -43.812 1 35.97 160 MET A N 1
ATOM 1190 C CA . MET A 1 160 ? -16.219 9.914 -43.844 1 35.97 160 MET A CA 1
ATOM 1191 C C . MET A 1 160 ? -16.422 8.703 -42.938 1 35.97 160 MET A C 1
ATOM 1193 O O . MET A 1 160 ? -16.719 8.844 -41.75 1 35.97 160 MET A O 1
ATOM 1197 N N . ALA A 1 161 ? -16.797 7.586 -43.594 1 38.62 161 ALA A N 1
ATOM 1198 C CA . ALA A 1 161 ? -16.859 6.285 -42.938 1 38.62 161 ALA A CA 1
ATOM 1199 C C . ALA A 1 161 ? -15.68 6.074 -42 1 38.62 161 ALA A C 1
ATOM 1201 O O . ALA A 1 161 ? -14.523 6.23 -42.406 1 38.62 161 ALA A O 1
ATOM 1202 N N . GLN A 1 162 ? -15.719 6.402 -40.75 1 41.69 162 GLN A N 1
ATOM 1203 C CA . GLN A 1 162 ? -14.711 5.98 -39.781 1 41.69 162 GLN A CA 1
ATOM 1204 C C . GLN A 1 162 ? -14.234 4.559 -40.062 1 41.69 162 GLN A C 1
ATOM 1206 O O . GLN A 1 162 ? -15.047 3.672 -40.344 1 41.69 162 GLN A O 1
ATOM 1211 N N . PRO A 1 163 ? -13.055 4.262 -40.594 1 44.75 163 PRO A N 1
ATOM 1212 C CA . PRO A 1 163 ? -12.617 2.889 -40.875 1 44.75 163 PRO A CA 1
ATOM 1213 C C . PRO A 1 163 ? -13.195 1.885 -39.875 1 44.75 163 PRO A C 1
ATOM 1215 O O . PRO A 1 163 ? -13.344 2.199 -38.688 1 44.75 163 PRO A O 1
ATOM 1218 N N . SER A 1 164 ? -14.07 1.046 -40.25 1 50.41 164 SER A N 1
ATOM 1219 C CA . SER A 1 164 ? -14.703 -0.02 -39.469 1 50.41 164 SER A CA 1
ATOM 1220 C C . SER A 1 164 ? -13.688 -0.759 -38.594 1 50.41 164 SER A C 1
ATOM 1222 O O . SER A 1 164 ? -12.727 -1.334 -39.125 1 50.41 164 SER A O 1
ATOM 1224 N N . LYS A 1 165 ? -13.375 -0.403 -37.438 1 66 165 LYS A N 1
ATOM 1225 C CA . LYS A 1 165 ? -12.477 -1.083 -36.5 1 66 165 LYS A CA 1
ATOM 1226 C C . LYS A 1 165 ? -12.656 -2.596 -36.562 1 66 165 LYS A C 1
ATOM 1228 O O . LYS A 1 165 ? -13.781 -3.096 -36.5 1 66 165 LYS A O 1
ATOM 1233 N N . SER A 1 166 ? -11.633 -3.469 -37.125 1 86.94 166 SER A N 1
ATOM 1234 C CA . SER A 1 166 ? -11.641 -4.926 -37.219 1 86.94 166 SER A CA 1
ATOM 1235 C C . SER A 1 166 ? -12.016 -5.555 -35.875 1 86.94 166 SER A C 1
ATOM 1237 O O . SER A 1 166 ? -11.633 -5.055 -34.812 1 86.94 166 SER A O 1
ATOM 1239 N N . TYR A 1 167 ? -12.93 -6.57 -35.938 1 92.69 167 TYR A N 1
ATOM 1240 C CA . TYR A 1 167 ? -13.43 -7.277 -34.75 1 92.69 167 TYR A CA 1
ATOM 1241 C C . TYR A 1 167 ? -12.297 -7.965 -34 1 92.69 167 TYR A C 1
ATOM 1243 O O . TYR A 1 167 ? -11.43 -8.602 -34.625 1 92.69 167 TYR A O 1
ATOM 1251 N N . ARG A 1 168 ? -12.266 -7.762 -32.688 1 95.81 168 ARG A N 1
ATOM 1252 C CA . ARG A 1 168 ? -11.406 -8.5 -31.781 1 95.81 168 ARG A CA 1
ATOM 1253 C C . ARG A 1 168 ? -12.227 -9.203 -30.703 1 95.81 168 ARG A C 1
ATOM 1255 O O . ARG A 1 168 ? -13.273 -8.703 -30.281 1 95.81 168 ARG A O 1
ATOM 1262 N N . LEU A 1 169 ? -11.812 -10.336 -30.312 1 97.25 169 LEU A N 1
ATOM 1263 C CA . LEU A 1 169 ? -12.57 -11.094 -29.312 1 97.25 169 LEU A CA 1
ATOM 1264 C C . LEU A 1 169 ? -12.867 -10.234 -28.094 1 97.25 169 LEU A C 1
ATOM 1266 O O . LEU A 1 169 ? -13.922 -10.367 -27.469 1 97.25 169 LEU A O 1
ATOM 1270 N N . GLU A 1 170 ? -11.891 -9.359 -27.781 1 98 170 GLU A N 1
ATOM 1271 C CA . GLU A 1 170 ? -12.023 -8.5 -26.609 1 98 170 GLU A CA 1
ATOM 1272 C C . GLU A 1 170 ? -13.281 -7.641 -26.688 1 98 170 GLU A C 1
ATOM 1274 O O . GLU A 1 170 ? -13.797 -7.184 -25.672 1 98 170 GLU A O 1
ATOM 1279 N N . ASP A 1 171 ? -13.812 -7.414 -27.891 1 98.12 171 ASP A N 1
ATOM 1280 C CA . ASP A 1 171 ? -15.055 -6.672 -28.062 1 98.12 171 ASP A CA 1
ATOM 1281 C C . ASP A 1 171 ? -16.234 -7.41 -27.438 1 98.12 171 ASP A C 1
ATOM 1283 O O . ASP A 1 171 ? -17.266 -6.809 -27.156 1 98.12 171 ASP A O 1
ATOM 1287 N N . ASP A 1 172 ? -16.047 -8.695 -27.266 1 98.69 172 ASP A N 1
ATOM 1288 C CA . ASP A 1 172 ? -17.109 -9.516 -26.688 1 98.69 172 ASP A CA 1
ATOM 1289 C C . ASP A 1 172 ? -16.672 -10.102 -25.344 1 98.69 172 ASP A C 1
ATOM 1291 O O . ASP A 1 172 ? -17.188 -11.141 -24.906 1 98.69 172 ASP A O 1
ATOM 1295 N N . MET A 1 173 ? -15.75 -9.516 -24.703 1 98.81 173 MET A N 1
ATOM 1296 C CA . MET A 1 173 ? -15.312 -9.891 -23.359 1 98.81 173 MET A CA 1
ATOM 1297 C C . MET A 1 173 ? -15.547 -8.742 -22.391 1 98.81 173 MET A C 1
ATOM 1299 O O . MET A 1 173 ? -15.398 -7.574 -22.734 1 98.81 173 MET A O 1
ATOM 1303 N N . VAL A 1 174 ? -15.984 -9.07 -21.188 1 98.88 174 VAL A N 1
ATOM 1304 C CA . VAL A 1 174 ? -16.188 -8.094 -20.125 1 98.88 174 VAL A CA 1
ATOM 1305 C C . VAL A 1 174 ? -15.172 -8.344 -19 1 98.88 174 VAL A C 1
ATOM 1307 O O . VAL A 1 174 ? -15.023 -9.469 -18.531 1 98.88 174 VAL A O 1
ATOM 1310 N N . LEU A 1 175 ? -14.43 -7.359 -18.656 1 98.75 175 LEU A N 1
ATOM 1311 C CA . LEU A 1 175 ? -13.523 -7.422 -17.516 1 98.75 175 LEU A CA 1
ATOM 1312 C C . LEU A 1 175 ? -14.125 -6.715 -16.312 1 98.75 175 LEU A C 1
ATOM 1314 O O . LEU A 1 175 ? -14.508 -5.543 -16.391 1 98.75 175 LEU A O 1
ATOM 1318 N N . ILE A 1 176 ? -14.281 -7.418 -15.266 1 98.81 176 ILE A N 1
ATOM 1319 C CA . ILE A 1 176 ? -14.781 -6.906 -13.992 1 98.81 176 ILE A CA 1
ATOM 1320 C C . ILE A 1 176 ? -13.648 -6.867 -12.969 1 98.81 176 ILE A C 1
ATOM 1322 O O . ILE A 1 176 ? -13.109 -7.91 -12.594 1 98.81 176 ILE A O 1
ATOM 1326 N N . THR A 1 177 ? -13.25 -5.688 -12.539 1 98.38 177 THR A N 1
ATOM 1327 C CA . THR A 1 177 ? -12.25 -5.539 -11.484 1 98.38 177 THR A CA 1
ATOM 1328 C C . THR A 1 177 ? -12.914 -5.172 -10.156 1 98.38 177 THR A C 1
ATOM 1330 O O . THR A 1 177 ? -13.422 -4.059 -10 1 98.38 177 THR A O 1
ATOM 1333 N N . LYS A 1 178 ? -12.875 -6.094 -9.273 1 97.62 178 LYS A N 1
ATOM 1334 C CA . LYS A 1 178 ? -13.453 -5.918 -7.941 1 97.62 178 LYS A CA 1
ATOM 1335 C C . LYS A 1 178 ? -12.398 -5.484 -6.934 1 97.62 178 LYS A C 1
ATOM 1337 O O . LYS A 1 178 ? -11.391 -6.172 -6.75 1 97.62 178 LYS A O 1
ATOM 1342 N N . VAL A 1 179 ? -12.602 -4.328 -6.309 1 95.62 179 VAL A N 1
ATOM 1343 C CA . VAL A 1 179 ? -11.609 -3.807 -5.371 1 95.62 179 VAL A CA 1
ATOM 1344 C C . VAL A 1 179 ? -12.32 -3.15 -4.188 1 95.62 179 VAL A C 1
ATOM 1346 O O . VAL A 1 179 ? -13.289 -2.414 -4.363 1 95.62 179 VAL A O 1
ATOM 1349 N N . GLY A 1 180 ? -11.875 -3.453 -2.975 1 93.69 180 GLY A N 1
ATOM 1350 C CA . GLY A 1 180 ? -12.391 -2.77 -1.801 1 93.69 180 GLY A CA 1
ATOM 1351 C C . GLY A 1 180 ? -11.93 -1.327 -1.698 1 93.69 180 GLY A C 1
ATOM 1352 O O . GLY A 1 180 ? -10.805 -1.003 -2.08 1 93.69 180 GLY A O 1
ATOM 1353 N N . SER A 1 181 ? -12.75 -0.509 -1.098 1 91.81 181 SER A N 1
ATOM 1354 C CA . SER A 1 181 ? -12.406 0.901 -0.933 1 91.81 181 SER A CA 1
ATOM 1355 C C . SER A 1 181 ? -11.156 1.072 -0.082 1 91.81 181 SER A C 1
ATOM 1357 O O . SER A 1 181 ? -10.344 1.968 -0.333 1 91.81 181 SER A O 1
ATOM 1359 N N . ALA A 1 182 ? -10.961 0.198 0.871 1 88.19 182 ALA A N 1
ATOM 1360 C CA . ALA A 1 182 ? -9.828 0.28 1.786 1 88.19 182 ALA A CA 1
ATOM 1361 C C . ALA A 1 182 ? -8.516 -0.018 1.062 1 88.19 182 ALA A C 1
ATOM 1363 O O . ALA A 1 182 ? -7.441 0.383 1.518 1 88.19 182 ALA A O 1
ATOM 1364 N N . THR A 1 183 ? -8.617 -0.669 -0.091 1 90.75 183 THR A N 1
ATOM 1365 C CA . THR A 1 183 ? -7.391 -1.128 -0.725 1 90.75 183 THR A CA 1
ATOM 1366 C C . THR A 1 183 ? -7.246 -0.534 -2.123 1 90.75 183 THR A C 1
ATOM 1368 O O . THR A 1 183 ? -6.227 -0.734 -2.787 1 90.75 183 THR A O 1
ATOM 1371 N N . ALA A 1 184 ? -8.188 0.189 -2.576 1 91.69 184 ALA A N 1
ATOM 1372 C CA . ALA A 1 184 ? -8.203 0.7 -3.945 1 91.69 184 ALA A CA 1
ATOM 1373 C C . ALA A 1 184 ? -6.93 1.484 -4.25 1 91.69 184 ALA A C 1
ATOM 1375 O O . ALA A 1 184 ? -6.273 1.243 -5.266 1 91.69 184 ALA A O 1
ATOM 1376 N N . HIS A 1 185 ? -6.496 2.295 -3.369 1 90.31 185 HIS A N 1
ATOM 1377 C CA . HIS A 1 185 ? -5.34 3.146 -3.613 1 90.31 185 HIS A CA 1
ATOM 1378 C C . HIS A 1 185 ? -4.035 2.395 -3.357 1 90.31 185 HIS A C 1
ATOM 1380 O O . HIS A 1 185 ? -2.963 2.846 -3.766 1 90.31 185 HIS A O 1
ATOM 1386 N N . LYS A 1 186 ? -4.137 1.293 -2.773 1 89.25 186 LYS A N 1
ATOM 1387 C CA . LYS A 1 186 ? -2.938 0.542 -2.408 1 89.25 186 LYS A CA 1
ATOM 1388 C C . LYS A 1 186 ? -2.623 -0.53 -3.449 1 89.25 186 LYS A C 1
ATOM 1390 O O . LYS A 1 186 ? -1.456 -0.836 -3.699 1 89.25 186 LYS A O 1
ATOM 1395 N N . ARG A 1 187 ? -3.658 -1.045 -4.008 1 93.56 187 ARG A N 1
ATOM 1396 C CA . ARG A 1 187 ? -3.434 -2.258 -4.789 1 93.56 187 ARG A CA 1
ATOM 1397 C C . ARG A 1 187 ? -3.76 -2.029 -6.262 1 93.56 187 ARG A C 1
ATOM 1399 O O . ARG A 1 187 ? -3.203 -2.697 -7.137 1 93.56 187 ARG A O 1
ATOM 1406 N N . LEU A 1 188 ? -4.613 -1.128 -6.574 1 94.75 188 LEU A N 1
ATOM 1407 C CA . LEU A 1 188 ? -5.125 -1.002 -7.934 1 94.75 188 LEU A CA 1
ATOM 1408 C C . LEU A 1 188 ? -4.215 -0.113 -8.773 1 94.75 188 LEU A C 1
ATOM 1410 O O . LEU A 1 188 ? -4.121 -0.288 -9.992 1 94.75 188 LEU A O 1
ATOM 1414 N N . LEU A 1 189 ? -3.514 0.794 -8.188 1 92.38 189 LEU A N 1
ATOM 1415 C CA . LEU A 1 189 ? -2.795 1.845 -8.906 1 92.38 189 LEU A CA 1
ATOM 1416 C C . LEU A 1 189 ? -1.691 1.254 -9.773 1 92.38 189 LEU A C 1
ATOM 1418 O O . LEU A 1 189 ? -1.419 1.758 -10.867 1 92.38 189 LEU A O 1
ATOM 1422 N N . ILE A 1 190 ? -1.061 0.224 -9.312 1 92.31 190 ILE A N 1
ATOM 1423 C CA . ILE A 1 190 ? 0.022 -0.379 -10.078 1 92.31 190 ILE A CA 1
ATOM 1424 C C . ILE A 1 190 ? -0.529 -0.949 -11.383 1 92.31 190 ILE A C 1
ATOM 1426 O O . ILE A 1 190 ? 0.13 -0.882 -12.422 1 92.31 190 ILE A O 1
ATOM 1430 N N . HIS A 1 191 ? -1.702 -1.491 -11.359 1 93.5 191 HIS A N 1
ATOM 1431 C CA . HIS A 1 191 ? -2.336 -1.985 -12.578 1 93.5 191 HIS A CA 1
ATOM 1432 C C . HIS A 1 191 ? -2.643 -0.845 -13.539 1 93.5 191 HIS A C 1
ATOM 1434 O O . HIS A 1 191 ? -2.385 -0.956 -14.742 1 93.5 191 HIS A O 1
ATOM 1440 N N . LEU A 1 192 ? -3.176 0.185 -13 1 90 192 LEU A N 1
ATOM 1441 C CA . LEU A 1 192 ? -3.523 1.332 -13.828 1 90 192 LEU A CA 1
ATOM 1442 C C . LEU A 1 192 ? -2.277 1.943 -14.461 1 90 192 LEU A C 1
ATOM 1444 O O . LEU A 1 192 ? -2.34 2.486 -15.57 1 90 192 LEU A O 1
ATOM 1448 N N . ALA A 1 193 ? -1.188 1.834 -13.789 1 86.81 193 ALA A N 1
ATOM 1449 C CA . ALA A 1 193 ? 0.066 2.385 -14.297 1 86.81 193 ALA A CA 1
ATOM 1450 C C . ALA A 1 193 ? 0.671 1.478 -15.367 1 86.81 193 ALA A C 1
ATOM 1452 O O . ALA A 1 193 ? 1.225 1.958 -16.359 1 86.81 193 ALA A O 1
ATOM 1453 N N . GLU A 1 194 ? 0.561 0.188 -15.195 1 89.62 194 GLU A N 1
ATOM 1454 C CA . GLU A 1 194 ? 1.294 -0.763 -16.031 1 89.62 194 GLU A CA 1
ATOM 1455 C C . GLU A 1 194 ? 0.455 -1.221 -17.219 1 89.62 194 GLU A C 1
ATOM 1457 O O . GLU A 1 194 ? 0.994 -1.544 -18.281 1 89.62 194 GLU A O 1
ATOM 1462 N N . GLN A 1 195 ? -0.834 -1.242 -17.125 1 90.31 195 GLN A N 1
ATOM 1463 C CA . GLN A 1 195 ? -1.703 -1.796 -18.156 1 90.31 195 GLN A CA 1
ATOM 1464 C C . GLN A 1 195 ? -1.582 -1.008 -19.453 1 90.31 195 GLN A C 1
ATOM 1466 O O . GLN A 1 195 ? -1.483 -1.594 -20.531 1 90.31 195 GLN A O 1
ATOM 1471 N N . PRO A 1 196 ? -1.481 0.331 -19.406 1 86.88 196 PRO A N 1
ATOM 1472 C CA . PRO A 1 196 ? -1.344 1.084 -20.656 1 86.88 196 PRO A CA 1
ATOM 1473 C C . PRO A 1 196 ? -0.036 0.782 -21.375 1 86.88 196 PRO A C 1
ATOM 1475 O O . PRO A 1 196 ? 0.07 1.017 -22.578 1 86.88 196 PRO A O 1
ATOM 1478 N N . LEU A 1 197 ? 0.905 0.247 -20.672 1 86.94 197 LEU A N 1
ATOM 1479 C CA . LEU A 1 197 ? 2.203 -0.052 -21.281 1 86.94 197 LEU A CA 1
ATOM 1480 C C . LEU A 1 197 ? 2.227 -1.468 -21.844 1 86.94 197 LEU A C 1
ATOM 1482 O O . LEU A 1 197 ? 3.195 -1.864 -22.5 1 86.94 197 LEU A O 1
ATOM 1486 N N . SER A 1 198 ? 1.166 -2.23 -21.609 1 89.81 198 SER A N 1
ATOM 1487 C CA . SER A 1 198 ? 1.189 -3.656 -21.922 1 89.81 198 SER A CA 1
ATOM 1488 C C . SER A 1 198 ? 0.239 -3.994 -23.062 1 89.81 198 SER A C 1
ATOM 1490 O O . SER A 1 198 ? -0.096 -5.16 -23.266 1 89.81 198 SER A O 1
ATOM 1492 N N . ASN A 1 199 ? -0.231 -3.051 -23.891 1 89.44 199 ASN A N 1
ATOM 1493 C CA . ASN A 1 199 ? -1.07 -3.234 -25.062 1 89.44 199 ASN A CA 1
ATOM 1494 C C . ASN A 1 199 ? -2.322 -4.047 -24.734 1 89.44 199 ASN A C 1
ATOM 1496 O O . ASN A 1 199 ? -2.65 -5 -25.453 1 89.44 199 ASN A O 1
ATOM 1500 N N . LEU A 1 200 ? -2.895 -3.803 -23.688 1 94.38 200 LEU A N 1
ATOM 1501 C CA . LEU A 1 200 ? -4.137 -4.469 -23.312 1 94.38 200 LEU A CA 1
ATOM 1502 C C . LEU A 1 200 ? -5.34 -3.748 -23.906 1 94.38 200 LEU A C 1
ATOM 1504 O O . LEU A 1 200 ? -5.406 -2.518 -23.875 1 94.38 200 LEU A O 1
ATOM 1508 N N . TYR A 1 201 ? -6.23 -4.52 -24.594 1 96.25 201 TYR A N 1
ATOM 1509 C CA . TYR A 1 201 ? -7.477 -3.998 -25.156 1 96.25 201 TYR A CA 1
ATOM 1510 C C . TYR A 1 201 ? -8.672 -4.496 -24.359 1 96.25 201 TYR A C 1
ATOM 1512 O O . TYR A 1 201 ? -9 -5.684 -24.391 1 96.25 201 TYR A O 1
ATOM 1520 N N . THR A 1 202 ? -9.258 -3.596 -23.5 1 97 202 THR A N 1
ATOM 1521 C CA . THR A 1 202 ? -10.375 -3.945 -22.625 1 97 202 THR A CA 1
ATOM 1522 C C . THR A 1 202 ? -11.516 -2.943 -22.781 1 97 202 THR A C 1
ATOM 1524 O O . THR A 1 202 ? -11.805 -2.176 -21.859 1 97 202 THR A O 1
ATOM 1527 N N . PRO A 1 203 ? -12.242 -2.963 -23.891 1 96.81 203 PRO A N 1
ATOM 1528 C CA . PRO A 1 203 ? -13.258 -1.939 -24.172 1 96.81 203 PRO A CA 1
ATOM 1529 C C . PRO A 1 203 ? -14.461 -2.029 -23.234 1 96.81 203 PRO A C 1
ATOM 1531 O O . PRO A 1 203 ? -15.156 -1.032 -23.016 1 96.81 203 PRO A O 1
ATOM 1534 N N . ASN A 1 204 ? -14.773 -3.223 -22.734 1 98.25 204 ASN A N 1
ATOM 1535 C CA . ASN A 1 204 ? -15.867 -3.439 -21.781 1 98.25 204 ASN A CA 1
ATOM 1536 C C . ASN A 1 204 ? -15.344 -3.719 -20.375 1 98.25 204 ASN A C 1
ATOM 1538 O O . ASN A 1 204 ? -15.203 -4.879 -19.984 1 98.25 204 ASN A O 1
ATOM 1542 N N . HIS A 1 205 ? -15.016 -2.654 -19.656 1 98 205 HIS A N 1
ATOM 1543 C CA . HIS A 1 205 ? -14.398 -2.771 -18.344 1 98 205 HIS A CA 1
ATOM 1544 C C . HIS A 1 205 ? -15.234 -2.08 -17.281 1 98 205 HIS A C 1
ATOM 1546 O O . HIS A 1 205 ? -15.625 -0.921 -17.453 1 98 205 HIS A O 1
ATOM 1552 N N . ILE A 1 206 ? -15.586 -2.791 -16.219 1 98 206 ILE A N 1
ATOM 1553 C CA . ILE A 1 206 ? -16.297 -2.191 -15.094 1 98 206 ILE A CA 1
ATOM 1554 C C . ILE A 1 206 ? -15.5 -2.383 -13.812 1 98 206 ILE A C 1
ATOM 1556 O O . ILE A 1 206 ? -14.906 -3.441 -13.594 1 98 206 ILE A O 1
ATOM 1560 N N . TYR A 1 207 ? -15.367 -1.358 -13.031 1 97.94 207 TYR A N 1
ATOM 1561 C CA . TYR A 1 207 ? -14.758 -1.389 -11.703 1 97.94 207 TYR A CA 1
ATOM 1562 C C . TYR A 1 207 ? -15.828 -1.402 -10.609 1 97.94 207 TYR A C 1
ATOM 1564 O O . TYR A 1 207 ? -16.766 -0.611 -10.648 1 97.94 207 TYR A O 1
ATOM 1572 N N . VAL A 1 208 ? -15.703 -2.359 -9.695 1 98.06 208 VAL A N 1
ATOM 1573 C CA . VAL A 1 208 ? -16.719 -2.561 -8.664 1 98.06 208 VAL A CA 1
ATOM 1574 C C . VAL A 1 208 ? -16.078 -2.412 -7.285 1 98.06 208 VAL A C 1
ATOM 1576 O O . VAL A 1 208 ? -14.969 -2.893 -7.051 1 98.06 208 VAL A O 1
ATOM 1579 N N . SER A 1 209 ? -16.734 -1.688 -6.391 1 97.06 209 SER A N 1
ATOM 1580 C CA . SER A 1 209 ? -16.25 -1.499 -5.023 1 97.06 209 SER A CA 1
ATOM 1581 C C . SER A 1 209 ? -17.391 -1.566 -4.02 1 97.06 209 SER A C 1
ATOM 1583 O O . SER A 1 209 ? -18.516 -1.905 -4.379 1 97.06 209 SER A O 1
ATOM 1585 N N . ASP A 1 210 ? -17.078 -1.442 -2.693 1 96 210 ASP A N 1
ATOM 1586 C CA . ASP A 1 210 ? -18.047 -1.468 -1.609 1 96 210 ASP A CA 1
ATOM 1587 C C . ASP A 1 210 ? -18.547 -0.06 -1.279 1 96 210 ASP A C 1
ATOM 1589 O O . ASP A 1 210 ? -19.344 0.126 -0.357 1 96 210 ASP A O 1
ATOM 1593 N N . PHE A 1 211 ? -18.031 0.887 -1.973 1 93.44 211 PHE A N 1
ATOM 1594 C CA . PHE A 1 211 ? -18.406 2.285 -1.796 1 93.44 211 PHE A CA 1
ATOM 1595 C C . PHE A 1 211 ? -18.297 3.047 -3.111 1 93.44 211 PHE A C 1
ATOM 1597 O O . PHE A 1 211 ? -17.594 2.607 -4.031 1 93.44 211 PHE A O 1
ATOM 1604 N N . ALA A 1 212 ? -19.062 4.125 -3.234 1 90.69 212 ALA A N 1
ATOM 1605 C CA . ALA A 1 212 ? -18.969 4.965 -4.426 1 90.69 212 ALA A CA 1
ATOM 1606 C C . ALA A 1 212 ? -17.656 5.758 -4.426 1 90.69 212 ALA A C 1
ATOM 1608 O O . ALA A 1 212 ? -17.484 6.676 -3.623 1 90.69 212 ALA A O 1
ATOM 1609 N N . LEU A 1 213 ? -16.75 5.324 -5.203 1 87.19 213 LEU A N 1
ATOM 1610 C CA . LEU A 1 213 ? -15.43 5.938 -5.273 1 87.19 213 LEU A CA 1
ATOM 1611 C C . LEU A 1 213 ? -15.117 6.383 -6.699 1 87.19 213 LEU A C 1
ATOM 1613 O O . LEU A 1 213 ? -15.664 5.84 -7.66 1 87.19 213 LEU A O 1
ATOM 1617 N N . THR A 1 214 ? -14.344 7.398 -6.754 1 83.5 214 THR A N 1
ATOM 1618 C CA . THR A 1 214 ? -13.805 7.824 -8.039 1 83.5 214 THR A CA 1
ATOM 1619 C C . THR A 1 214 ? -12.281 7.941 -7.98 1 83.5 214 THR A C 1
ATOM 1621 O O . THR A 1 214 ? -11.742 8.523 -7.039 1 83.5 214 THR A O 1
ATOM 1624 N N . LEU A 1 215 ? -11.586 7.398 -8.891 1 82.38 215 LEU A N 1
ATOM 1625 C CA . LEU A 1 215 ? -10.141 7.469 -9.039 1 82.38 215 LEU A CA 1
ATOM 1626 C C . LEU A 1 215 ? -9.758 7.902 -10.445 1 82.38 215 LEU A C 1
ATOM 1628 O O . LEU A 1 215 ? -9.883 7.125 -11.398 1 82.38 215 LEU A O 1
ATOM 1632 N N . GLY A 1 216 ? -9.227 9.062 -10.531 1 73.94 216 GLY A N 1
ATOM 1633 C CA . GLY A 1 216 ? -9.016 9.602 -11.867 1 73.94 216 GLY A CA 1
ATOM 1634 C C . GLY A 1 216 ? -10.289 9.68 -12.688 1 73.94 216 GLY A C 1
ATOM 1635 O O . GLY A 1 216 ? -11.273 10.297 -12.258 1 73.94 216 GLY A O 1
ATOM 1636 N N . ASN A 1 217 ? -10.266 8.977 -13.812 1 78.44 217 ASN A N 1
ATOM 1637 C CA . ASN A 1 217 ? -11.438 8.969 -14.68 1 78.44 217 ASN A CA 1
ATOM 1638 C C . ASN A 1 217 ? -12.273 7.707 -14.484 1 78.44 217 ASN A C 1
ATOM 1640 O O . ASN A 1 217 ? -13.195 7.441 -15.258 1 78.44 217 ASN A O 1
ATOM 1644 N N . ILE A 1 218 ? -11.914 7.02 -13.438 1 89.06 218 ILE A N 1
ATOM 1645 C CA . ILE A 1 218 ? -12.617 5.766 -13.18 1 89.06 218 ILE A CA 1
ATOM 1646 C C . ILE A 1 218 ? -13.641 5.965 -12.062 1 89.06 218 ILE A C 1
ATOM 1648 O O . ILE A 1 218 ? -13.297 6.449 -10.977 1 89.06 218 ILE A O 1
ATOM 1652 N N . THR A 1 219 ? -14.836 5.672 -12.375 1 92.38 219 THR A N 1
ATOM 1653 C CA . THR A 1 219 ? -15.891 5.641 -11.367 1 92.38 219 THR A CA 1
ATOM 1654 C C . THR A 1 219 ? -16.25 4.207 -10.992 1 92.38 219 THR A C 1
ATOM 1656 O O . THR A 1 219 ? -16.578 3.4 -11.867 1 92.38 219 THR A O 1
ATOM 1659 N N . PHE A 1 220 ? -16.219 3.922 -9.766 1 96.31 220 PHE A N 1
ATOM 1660 C CA . PHE A 1 220 ? -16.484 2.568 -9.289 1 96.31 220 PHE A CA 1
ATOM 1661 C C . PHE A 1 220 ? -17.969 2.371 -9.031 1 96.31 220 PHE A C 1
ATOM 1663 O O . PHE A 1 220 ? -18.641 3.264 -8.508 1 96.31 220 PHE A O 1
ATOM 1670 N N . TYR A 1 221 ? -18.484 1.265 -9.477 1 97.62 221 TYR A N 1
ATOM 1671 C CA . TYR A 1 221 ? -19.828 0.854 -9.117 1 97.62 221 TYR A CA 1
ATOM 1672 C C . TYR A 1 221 ? -19.891 0.412 -7.656 1 97.62 221 TYR A C 1
ATOM 1674 O O . TYR A 1 221 ? -19.156 -0.491 -7.246 1 97.62 221 TYR A O 1
ATOM 1682 N N . ASP A 1 222 ? -20.703 1.034 -6.832 1 97.69 222 ASP A N 1
ATOM 1683 C CA . ASP A 1 222 ? -20.906 0.627 -5.445 1 97.69 222 ASP A CA 1
ATOM 1684 C C . ASP A 1 222 ? -21.844 -0.579 -5.367 1 97.69 222 ASP A C 1
ATOM 1686 O O . ASP A 1 222 ? -23.062 -0.424 -5.379 1 97.69 222 ASP A O 1
ATOM 1690 N N . ALA A 1 223 ? -21.312 -1.738 -5.129 1 97.69 223 ALA A N 1
ATOM 1691 C CA . ALA A 1 223 ? -22.062 -2.992 -5.164 1 97.69 223 ALA A CA 1
ATOM 1692 C C . ALA A 1 223 ? -22.953 -3.135 -3.934 1 97.69 223 ALA A C 1
ATOM 1694 O O . ALA A 1 223 ? -23.844 -3.984 -3.898 1 97.69 223 ALA A O 1
ATOM 1695 N N . LEU A 1 224 ? -22.703 -2.336 -2.896 1 97 224 LEU A N 1
ATOM 1696 C CA . LEU A 1 224 ? -23.422 -2.496 -1.643 1 97 224 LEU A CA 1
ATOM 1697 C C . LEU A 1 224 ? -24.547 -1.467 -1.526 1 97 224 LEU A C 1
ATOM 1699 O O . LEU A 1 224 ? -25.312 -1.483 -0.562 1 97 224 LEU A O 1
ATOM 1703 N N . ALA A 1 225 ? -24.688 -0.65 -2.506 1 95.44 225 ALA A N 1
ATOM 1704 C CA . ALA A 1 225 ? -25.641 0.45 -2.43 1 95.44 225 ALA A CA 1
ATOM 1705 C C . ALA A 1 225 ? -27.078 -0.057 -2.572 1 95.44 225 ALA A C 1
ATOM 1707 O O . ALA A 1 225 ? -28 0.514 -1.998 1 95.44 225 ALA A O 1
ATOM 1708 N N . ASN A 1 226 ? -27.25 -1.165 -3.352 1 92.75 226 ASN A N 1
ATOM 1709 C CA . ASN A 1 226 ? -28.594 -1.613 -3.674 1 92.75 226 ASN A CA 1
ATOM 1710 C C . ASN A 1 226 ? -28.812 -3.074 -3.287 1 92.75 226 ASN A C 1
ATOM 1712 O O . ASN A 1 226 ? -29.312 -3.865 -4.086 1 92.75 226 ASN A O 1
ATOM 1716 N N . VAL A 1 227 ? -28.469 -3.357 -2.098 1 95.5 227 VAL A N 1
ATOM 1717 C CA . VAL A 1 227 ? -28.75 -4.707 -1.617 1 95.5 227 VAL A CA 1
ATOM 1718 C C . VAL A 1 227 ? -30.234 -4.84 -1.271 1 95.5 227 VAL A C 1
ATOM 1720 O O . VAL A 1 227 ? -30.938 -3.838 -1.165 1 95.5 227 VAL A O 1
ATOM 1723 N N . SER A 1 228 ? -30.719 -6.066 -1.186 1 95.81 228 SER A N 1
ATOM 1724 C CA . SER A 1 228 ? -32.125 -6.289 -0.838 1 95.81 228 SER A CA 1
ATOM 1725 C C . SER A 1 228 ? -32.438 -5.746 0.551 1 95.81 228 SER A C 1
ATOM 1727 O O . SER A 1 228 ? -31.547 -5.555 1.368 1 95.81 228 SER A O 1
ATOM 1729 N N . THR A 1 229 ? -33.688 -5.52 0.805 1 95.56 229 THR A N 1
ATOM 1730 C CA . THR A 1 229 ? -34.125 -5.027 2.109 1 95.56 229 THR A CA 1
ATOM 1731 C C . THR A 1 229 ? -33.75 -6.016 3.211 1 95.56 229 THR A C 1
ATOM 1733 O O . THR A 1 229 ? -33.375 -5.609 4.312 1 95.56 229 THR A O 1
ATOM 1736 N N . THR A 1 230 ? -33.875 -7.258 2.906 1 96.5 230 THR A N 1
ATOM 1737 C CA . THR A 1 230 ? -33.5 -8.305 3.867 1 96.5 230 THR A CA 1
ATOM 1738 C C . THR A 1 230 ? -32.062 -8.195 4.273 1 96.5 230 THR A C 1
ATOM 1740 O O . THR A 1 230 ? -31.719 -8.195 5.465 1 96.5 230 THR A O 1
ATOM 1743 N N . ILE A 1 231 ? -31.219 -8.078 3.301 1 96.44 231 ILE A N 1
ATOM 1744 C CA . ILE A 1 231 ? -29.781 -8.008 3.559 1 96.44 231 ILE A CA 1
ATOM 1745 C C . ILE A 1 231 ? -29.438 -6.684 4.234 1 96.44 231 ILE A C 1
ATOM 1747 O O . ILE A 1 231 ? -28.641 -6.645 5.176 1 96.44 231 ILE A O 1
ATOM 1751 N N . ALA A 1 232 ? -30.016 -5.605 3.812 1 95.81 232 ALA A N 1
ATOM 1752 C CA . ALA A 1 232 ? -29.766 -4.273 4.359 1 95.81 232 ALA A CA 1
ATOM 1753 C C . ALA A 1 232 ? -30.109 -4.219 5.844 1 95.81 232 ALA A C 1
ATOM 1755 O O . ALA A 1 232 ? -29.547 -3.398 6.582 1 95.81 232 ALA A O 1
ATOM 1756 N N . GLN A 1 233 ? -30.938 -5.164 6.289 1 94.94 233 GLN A N 1
ATOM 1757 C CA . GLN A 1 233 ? -31.422 -5.109 7.664 1 94.94 233 GLN A CA 1
ATOM 1758 C C . GLN A 1 233 ? -30.641 -6.059 8.562 1 94.94 233 GLN A C 1
ATOM 1760 O O . GLN A 1 233 ? -30.812 -6.039 9.789 1 94.94 233 GLN A O 1
ATOM 1765 N N . LEU A 1 234 ? -29.797 -6.812 7.949 1 94.62 234 LEU A N 1
ATOM 1766 C CA . LEU A 1 234 ? -28.938 -7.652 8.781 1 94.62 234 LEU A CA 1
ATOM 1767 C C . LEU A 1 234 ? -28.031 -6.805 9.664 1 94.62 234 LEU A C 1
ATOM 1769 O O . LEU A 1 234 ? -27.422 -5.84 9.188 1 94.62 234 LEU A O 1
ATOM 1773 N N . ASP A 1 235 ? -27.906 -7.176 10.906 1 92.19 235 ASP A N 1
ATOM 1774 C CA . ASP A 1 235 ? -27.141 -6.391 11.867 1 92.19 235 ASP A CA 1
ATOM 1775 C C . ASP A 1 235 ? -25.688 -6.258 11.422 1 92.19 235 ASP A C 1
ATOM 1777 O O . ASP A 1 235 ? -25.109 -5.168 11.477 1 92.19 235 ASP A O 1
ATOM 1781 N N . GLU A 1 236 ? -25.109 -7.305 10.992 1 90.44 236 GLU A N 1
ATOM 1782 C CA . GLU A 1 236 ? -23.719 -7.281 10.578 1 90.44 236 GLU A CA 1
ATOM 1783 C C . GLU A 1 236 ? -23.5 -6.355 9.383 1 90.44 236 GLU A C 1
ATOM 1785 O O . GLU A 1 236 ? -22.578 -5.543 9.375 1 90.44 236 GLU A O 1
ATOM 1790 N N . PHE A 1 237 ? -24.406 -6.504 8.422 1 94.5 237 PHE A N 1
ATOM 1791 C CA . PHE A 1 237 ? -24.281 -5.676 7.234 1 94.5 237 PHE A CA 1
ATOM 1792 C C . PHE A 1 237 ? -24.453 -4.203 7.578 1 94.5 237 PHE A C 1
ATOM 1794 O O . PHE A 1 237 ? -23.625 -3.367 7.199 1 94.5 237 PHE A O 1
ATOM 1801 N N . LYS A 1 238 ? -25.453 -3.934 8.297 1 92.88 238 LYS A N 1
ATOM 1802 C CA . LYS A 1 238 ? -25.781 -2.562 8.672 1 92.88 238 LYS A CA 1
ATOM 1803 C C . LYS A 1 238 ? -24.641 -1.912 9.445 1 92.88 238 LYS A C 1
ATOM 1805 O O . LYS A 1 238 ? -24.25 -0.779 9.156 1 92.88 238 LYS A O 1
ATOM 1810 N N . SER A 1 239 ? -24.156 -2.607 10.352 1 89.88 239 SER A N 1
ATOM 1811 C CA . SER A 1 239 ? -23.094 -2.068 11.203 1 89.88 239 SER A CA 1
ATOM 1812 C C . SER A 1 239 ? -21.812 -1.817 10.414 1 89.88 239 SER A C 1
ATOM 1814 O O . SER A 1 239 ? -21.234 -0.736 10.5 1 89.88 239 SER A O 1
ATOM 1816 N N . LEU A 1 240 ? -21.438 -2.744 9.625 1 90.75 240 LEU A N 1
ATOM 1817 C CA . LEU A 1 240 ? -20.203 -2.631 8.875 1 90.75 240 LEU A CA 1
ATOM 1818 C C . LEU A 1 240 ? -20.312 -1.564 7.785 1 90.75 240 LEU A C 1
ATOM 1820 O O . LEU A 1 240 ? -19.375 -0.8 7.559 1 90.75 240 LEU A O 1
ATOM 1824 N N . ARG A 1 241 ? -21.422 -1.552 7.129 1 92.62 241 ARG A N 1
ATOM 1825 C CA . ARG A 1 241 ? -21.625 -0.553 6.086 1 92.62 241 ARG A CA 1
ATOM 1826 C C . ARG A 1 241 ? -21.656 0.854 6.672 1 92.62 241 ARG A C 1
ATOM 1828 O O . ARG A 1 241 ? -21.094 1.785 6.086 1 92.62 241 ARG A O 1
ATOM 1835 N N . ALA A 1 242 ? -22.266 1.002 7.801 1 89.25 242 ALA A N 1
ATOM 1836 C CA . ALA A 1 242 ? -22.297 2.293 8.484 1 89.25 242 ALA A CA 1
ATOM 1837 C C . ALA A 1 242 ? -20.906 2.74 8.898 1 89.25 242 ALA A C 1
ATOM 1839 O O . ALA A 1 242 ? -20.547 3.91 8.742 1 89.25 242 ALA A O 1
ATOM 1840 N N . GLU A 1 243 ? -20.188 1.834 9.398 1 88.19 243 GLU A N 1
ATOM 1841 C CA . GLU A 1 243 ? -18.828 2.152 9.805 1 88.19 243 GLU A CA 1
ATOM 1842 C C . GLU A 1 243 ? -17.969 2.568 8.609 1 88.19 243 GLU A C 1
ATOM 1844 O O . GLU A 1 243 ? -17.234 3.553 8.68 1 88.19 243 GLU A O 1
ATOM 1849 N N . LEU A 1 244 ? -18.062 1.793 7.566 1 91.19 244 LEU A N 1
ATOM 1850 C CA . LEU A 1 244 ? -17.344 2.125 6.34 1 91.19 244 LEU A CA 1
ATOM 1851 C C . LEU A 1 244 ? -17.703 3.529 5.863 1 91.19 244 LEU A C 1
ATOM 1853 O O . LEU A 1 244 ? -16.812 4.32 5.535 1 91.19 244 LEU A O 1
ATOM 1857 N N . THR A 1 245 ? -18.922 3.836 5.891 1 88.69 245 THR A N 1
ATOM 1858 C CA . THR A 1 245 ? -19.406 5.137 5.449 1 88.69 245 THR A CA 1
ATOM 1859 C C . THR A 1 245 ? -18.891 6.25 6.352 1 88.69 245 THR A C 1
ATOM 1861 O O . THR A 1 245 ? -18.438 7.289 5.867 1 88.69 245 THR A O 1
ATOM 1864 N N . ALA A 1 246 ? -18.906 5.957 7.602 1 86.25 246 ALA A N 1
ATOM 1865 C CA . ALA A 1 246 ? -18.438 6.945 8.562 1 86.25 246 ALA A CA 1
ATOM 1866 C C . ALA A 1 246 ? -16.953 7.234 8.375 1 86.25 246 ALA A C 1
ATOM 1868 O O . ALA A 1 246 ? -16.531 8.398 8.398 1 86.25 246 ALA A O 1
ATOM 1869 N N . LEU A 1 247 ? -16.219 6.23 8.172 1 88.62 247 LEU A N 1
ATOM 1870 C CA . LEU A 1 247 ? -14.781 6.402 7.98 1 88.62 247 LEU A CA 1
ATOM 1871 C C . LEU A 1 247 ? -14.492 7.172 6.695 1 88.62 247 LEU A C 1
ATOM 1873 O O . LEU A 1 247 ? -13.672 8.086 6.688 1 88.62 247 LEU A O 1
ATOM 1877 N N . MET A 1 248 ? -15.172 6.789 5.68 1 87.69 248 MET A N 1
ATOM 1878 C CA . MET A 1 248 ? -14.992 7.441 4.387 1 87.69 248 MET A CA 1
ATOM 1879 C C . MET A 1 248 ? -15.367 8.922 4.469 1 87.69 248 MET A C 1
ATOM 1881 O O . MET A 1 248 ? -14.609 9.781 4.008 1 87.69 248 MET A O 1
ATOM 1885 N N . GLN A 1 249 ? -16.422 9.203 5.121 1 85.62 249 GLN A N 1
ATOM 1886 C CA . GLN A 1 249 ? -16.938 10.57 5.164 1 85.62 249 GLN A CA 1
ATOM 1887 C C . GLN A 1 249 ? -16.172 11.422 6.16 1 85.62 249 GLN A C 1
ATOM 1889 O O . GLN A 1 249 ? -16.266 12.656 6.145 1 85.62 249 GLN A O 1
ATOM 1894 N N . SER A 1 250 ? -15.438 10.773 7.02 1 87.94 250 SER A N 1
ATOM 1895 C CA . SER A 1 250 ? -14.656 11.508 8.008 1 87.94 250 SER A CA 1
ATOM 1896 C C . SER A 1 250 ? -13.172 11.516 7.645 1 87.94 250 SER A C 1
ATOM 1898 O O . SER A 1 250 ? -12.328 11.891 8.461 1 87.94 250 SER A O 1
ATOM 1900 N N . ASN A 1 251 ? -12.867 11.094 6.473 1 85.88 251 ASN A N 1
ATOM 1901 C CA . ASN A 1 251 ? -11.5 11.086 5.969 1 85.88 251 ASN A CA 1
ATOM 1902 C C . ASN A 1 251 ? -10.562 10.312 6.895 1 85.88 251 ASN A C 1
ATOM 1904 O O . ASN A 1 251 ? -9.469 10.789 7.207 1 85.88 251 ASN A O 1
ATOM 1908 N N . GLN A 1 252 ? -11.07 9.273 7.457 1 89.12 252 GLN A N 1
ATOM 1909 C CA . GLN A 1 252 ? -10.281 8.398 8.32 1 89.12 252 GLN A CA 1
ATOM 1910 C C . GLN A 1 252 ? -9.695 7.23 7.527 1 89.12 252 GLN A C 1
ATOM 1912 O O . GLN A 1 252 ? -10.109 6.973 6.395 1 89.12 252 GLN A O 1
ATOM 1917 N N . ASP A 1 253 ? -8.648 6.703 8.102 1 84.62 253 ASP A N 1
ATOM 1918 C CA . ASP A 1 253 ? -8.047 5.523 7.488 1 84.62 253 ASP A CA 1
ATOM 1919 C C . ASP A 1 253 ? -8.992 4.324 7.57 1 84.62 253 ASP A C 1
ATOM 1921 O O . ASP A 1 253 ? -9.453 3.961 8.656 1 84.62 253 ASP A O 1
ATOM 1925 N N . LEU A 1 254 ? -9.203 3.766 6.453 1 84.69 254 LEU A N 1
ATOM 1926 C CA . LEU A 1 254 ? -10.156 2.664 6.395 1 84.69 254 LEU A CA 1
ATOM 1927 C C . LEU A 1 254 ? -9.586 1.414 7.055 1 84.69 254 LEU A C 1
ATOM 1929 O O . LEU A 1 254 ? -10.328 0.487 7.383 1 84.69 254 LEU A O 1
ATOM 1933 N N . ASP A 1 255 ? -8.266 1.373 7.273 1 79.62 255 ASP A N 1
ATOM 1934 C CA . ASP A 1 255 ? -7.648 0.26 7.992 1 79.62 255 ASP A CA 1
ATOM 1935 C C . ASP A 1 255 ? -8.008 0.301 9.477 1 79.62 255 ASP A C 1
ATOM 1937 O O . ASP A 1 255 ? -7.805 -0.679 10.195 1 79.62 255 ASP A O 1
ATOM 1941 N N . ASP A 1 256 ? -8.562 1.371 9.828 1 76.69 256 ASP A N 1
ATOM 1942 C CA . ASP A 1 256 ? -8.898 1.536 11.242 1 76.69 256 ASP A CA 1
ATOM 1943 C C . ASP A 1 256 ? -10.32 1.054 11.531 1 76.69 256 ASP A C 1
ATOM 1945 O O . ASP A 1 256 ? -10.898 1.395 12.562 1 76.69 256 ASP A O 1
ATOM 1949 N N . MET A 1 257 ? -10.859 0.293 10.664 1 75.25 257 MET A N 1
ATOM 1950 C CA . MET A 1 257 ? -12.156 -0.321 10.945 1 75.25 257 MET A CA 1
ATOM 1951 C C . MET A 1 257 ? -12.109 -1.125 12.242 1 75.25 257 MET A C 1
ATOM 1953 O O . MET A 1 257 ? -11.078 -1.715 12.57 1 75.25 257 MET A O 1
ATOM 1957 N N . SER A 1 258 ? -13.188 -1.167 12.953 1 70.25 258 SER A N 1
ATOM 1958 C CA . SER A 1 258 ? -13.266 -1.815 14.258 1 70.25 258 SER A CA 1
ATOM 1959 C C . SER A 1 258 ? -13.008 -3.314 14.148 1 70.25 258 SER A C 1
ATOM 1961 O O . SER A 1 258 ? -12.297 -3.889 14.977 1 70.25 258 SER A O 1
ATOM 1963 N N . GLN A 1 259 ? -13.578 -3.805 13.078 1 68.62 259 GLN A N 1
ATOM 1964 C CA . GLN A 1 259 ? -13.312 -5.211 12.797 1 68.62 259 GLN A CA 1
ATOM 1965 C C . GLN A 1 259 ? -12.25 -5.363 11.719 1 68.62 259 GLN A C 1
ATOM 1967 O O . GLN A 1 259 ? -12.445 -4.93 10.578 1 68.62 259 GLN A O 1
ATOM 1972 N N . LYS A 1 260 ? -11.219 -5.961 12.133 1 66.19 260 LYS A N 1
ATOM 1973 C CA . LYS A 1 260 ? -10.102 -6.102 11.211 1 66.19 260 LYS A CA 1
ATOM 1974 C C . LYS A 1 260 ? -10.508 -6.867 9.961 1 66.19 260 LYS A C 1
ATOM 1976 O O . LYS A 1 260 ? -9.961 -6.637 8.875 1 66.19 260 LYS A O 1
ATOM 1981 N N . ASP A 1 261 ? -11.562 -7.742 10.219 1 71.12 261 ASP A N 1
ATOM 1982 C CA . ASP A 1 261 ? -12 -8.539 9.078 1 71.12 261 ASP A CA 1
ATOM 1983 C C . ASP A 1 261 ? -13.25 -7.945 8.438 1 71.12 261 ASP A C 1
ATOM 1985 O O . ASP A 1 261 ? -13.914 -8.602 7.637 1 71.12 261 ASP A O 1
ATOM 1989 N N . GLY A 1 262 ? -13.586 -6.754 8.852 1 70.31 262 GLY A N 1
ATOM 1990 C CA . GLY A 1 262 ? -14.805 -6.117 8.367 1 70.31 262 GLY A CA 1
ATOM 1991 C C . GLY A 1 262 ? -14.852 -5.996 6.855 1 70.31 262 GLY A C 1
ATOM 1992 O O . GLY A 1 262 ? -15.883 -6.254 6.238 1 70.31 262 GLY A O 1
ATOM 1993 N N . GLY A 1 263 ? -13.742 -5.625 6.285 1 72.5 263 GLY A N 1
ATOM 1994 C CA . GLY A 1 263 ? -13.672 -5.539 4.836 1 72.5 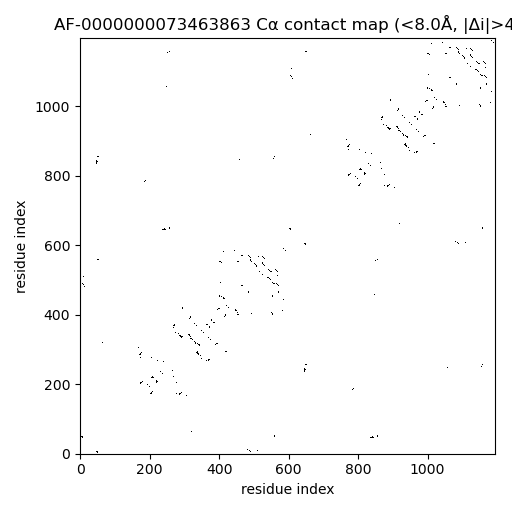263 GLY A CA 1
ATOM 1995 C C . GLY A 1 263 ? -13.938 -6.867 4.145 1 72.5 263 GLY A C 1
ATOM 1996 O O . GLY A 1 263 ? -14.648 -6.914 3.139 1 72.5 263 GLY A O 1
ATOM 1997 N N . TRP A 1 264 ? -13.398 -7.812 4.766 1 76.12 264 TRP A N 1
ATOM 1998 C CA . TRP A 1 264 ? -13.586 -9.148 4.211 1 76.12 264 TRP A CA 1
ATOM 1999 C C . TRP A 1 264 ? -15.023 -9.617 4.383 1 76.12 264 TRP A C 1
ATOM 2001 O O . TRP A 1 264 ? -15.586 -10.266 3.494 1 76.12 264 TRP A O 1
ATOM 2011 N N . LYS A 1 265 ? -15.586 -9.188 5.457 1 85.38 265 LYS A N 1
ATOM 2012 C CA . LYS A 1 265 ? -16.969 -9.578 5.715 1 85.38 265 LYS A CA 1
ATOM 2013 C C . LYS A 1 265 ? -17.922 -8.898 4.738 1 85.38 265 LYS A C 1
ATOM 2015 O O . LYS A 1 265 ? -18.922 -9.5 4.316 1 85.38 265 LYS A O 1
ATOM 2020 N N . LEU A 1 266 ? -17.609 -7.691 4.41 1 92.31 266 LEU A N 1
ATOM 2021 C CA . LEU A 1 266 ? -18.453 -6.98 3.451 1 92.31 266 LEU A CA 1
ATOM 2022 C C . LEU A 1 266 ? -18.203 -7.492 2.035 1 92.31 266 LEU A C 1
ATOM 2024 O O . LEU A 1 266 ? -19.031 -7.254 1.14 1 92.31 266 LEU A O 1
ATOM 2028 N N . ASP A 1 267 ? -17.125 -8.195 1.837 1 93.81 267 ASP A N 1
ATOM 2029 C CA . ASP A 1 267 ? -16.703 -8.594 0.5 1 93.81 267 ASP A CA 1
ATOM 2030 C C . ASP A 1 267 ? -17.703 -9.555 -0.135 1 93.81 267 ASP A C 1
ATOM 2032 O O . ASP A 1 267 ? -17.953 -9.5 -1.343 1 93.81 267 ASP A O 1
ATOM 2036 N N . LYS A 1 268 ? -18.281 -10.43 0.678 1 94.38 268 LYS A N 1
ATOM 2037 C CA . LYS A 1 268 ? -19.156 -11.461 0.134 1 94.38 268 LYS A CA 1
ATOM 2038 C C . LYS A 1 268 ? -20.359 -10.844 -0.574 1 94.38 268 LYS A C 1
ATOM 2040 O O . LYS A 1 268 ? -20.906 -11.43 -1.517 1 94.38 268 LYS A O 1
ATOM 2045 N N . TYR A 1 269 ? -20.703 -9.633 -0.199 1 96.62 269 TYR A N 1
ATOM 2046 C CA . TYR A 1 269 ? -21.906 -8.992 -0.74 1 96.62 269 TYR A CA 1
ATOM 2047 C C . TYR A 1 269 ? -21.625 -8.359 -2.096 1 96.62 269 TYR A C 1
ATOM 2049 O O . TYR A 1 269 ? -22.531 -7.898 -2.775 1 96.62 269 TYR A O 1
ATOM 2057 N N . LYS A 1 270 ? -20.391 -8.352 -2.557 1 97.31 270 LYS A N 1
ATOM 2058 C CA . LYS A 1 270 ? -20.016 -7.664 -3.791 1 97.31 270 LYS A CA 1
ATOM 2059 C C . LYS A 1 270 ? -20.141 -8.594 -4.996 1 97.31 270 LYS A C 1
ATOM 2061 O O . LYS A 1 270 ? -20.281 -8.125 -6.133 1 97.31 270 LYS A O 1
ATOM 2066 N N . PHE A 1 271 ? -20.094 -9.875 -4.852 1 98.19 271 PHE A N 1
ATOM 2067 C CA . PHE A 1 271 ? -19.875 -10.812 -5.949 1 98.19 271 PHE A CA 1
ATOM 2068 C C . PHE A 1 271 ? -21.094 -10.875 -6.859 1 98.19 271 PHE A C 1
ATOM 2070 O O . PHE A 1 271 ? -20.984 -10.711 -8.078 1 98.19 271 PHE A O 1
ATOM 2077 N N . LEU A 1 272 ? -22.297 -11.094 -6.301 1 98.31 272 LEU A N 1
ATOM 2078 C CA . LEU A 1 272 ? -23.484 -11.219 -7.121 1 98.31 272 LEU A CA 1
ATOM 2079 C C . LEU A 1 272 ? -23.797 -9.898 -7.828 1 98.31 272 LEU A C 1
ATOM 2081 O O . LEU A 1 272 ? -23.969 -9.875 -9.047 1 98.31 272 LEU A O 1
ATOM 2085 N N . PRO A 1 273 ? -23.75 -8.758 -7.086 1 98.12 273 PRO A N 1
ATOM 2086 C CA . PRO A 1 273 ? -24.031 -7.496 -7.773 1 98.12 273 PRO A CA 1
ATOM 2087 C C . PRO A 1 273 ? -23 -7.16 -8.844 1 98.12 273 PRO A C 1
ATOM 2089 O O . PRO A 1 273 ? -23.312 -6.516 -9.844 1 98.12 273 PRO A O 1
ATOM 2092 N N . ALA A 1 274 ? -21.766 -7.582 -8.68 1 98.5 274 ALA A N 1
ATOM 2093 C CA . ALA A 1 274 ? -20.719 -7.293 -9.648 1 98.5 274 ALA A CA 1
ATOM 2094 C C . ALA A 1 274 ? -21.031 -7.93 -11 1 98.5 274 ALA A C 1
ATOM 2096 O O . ALA A 1 274 ? -21 -7.262 -12.039 1 98.5 274 ALA A O 1
ATOM 2097 N N . ILE A 1 275 ? -21.375 -9.203 -10.977 1 98.69 275 ILE A N 1
ATOM 2098 C CA . ILE A 1 275 ? -21.688 -9.898 -12.227 1 98.69 275 ILE A CA 1
ATOM 2099 C C . ILE A 1 275 ? -23.016 -9.367 -12.789 1 98.69 275 ILE A C 1
ATOM 2101 O O . ILE A 1 275 ? -23.141 -9.172 -14 1 98.69 275 ILE A O 1
ATOM 2105 N N . ALA A 1 276 ? -23.984 -9.141 -11.906 1 98.5 276 ALA A N 1
ATOM 2106 C CA . ALA A 1 276 ? -25.281 -8.617 -12.344 1 98.5 276 ALA A CA 1
ATOM 2107 C C . ALA A 1 276 ? -25.125 -7.289 -13.078 1 98.5 276 ALA A C 1
ATOM 2109 O O . ALA A 1 276 ? -25.672 -7.102 -14.164 1 98.5 276 ALA A O 1
ATOM 2110 N N . GLU A 1 277 ? -24.344 -6.41 -12.461 1 98.25 277 GLU A N 1
ATOM 2111 C CA . GLU A 1 277 ? -24.141 -5.098 -13.07 1 98.25 277 GLU A CA 1
ATOM 2112 C C . GLU A 1 277 ? -23.375 -5.211 -14.383 1 98.25 277 GLU A C 1
ATOM 2114 O O . GLU A 1 277 ? -23.672 -4.484 -15.336 1 98.25 277 GLU A O 1
ATOM 2119 N N . ALA A 1 278 ? -22.391 -6.07 -14.414 1 98.62 278 ALA A N 1
ATOM 2120 C CA . ALA A 1 278 ? -21.641 -6.293 -15.656 1 98.62 278 ALA A CA 1
ATOM 2121 C C . ALA A 1 278 ? -22.578 -6.762 -16.766 1 98.62 278 ALA A C 1
ATOM 2123 O O . ALA A 1 278 ? -22.484 -6.289 -17.906 1 98.62 278 ALA A O 1
ATOM 2124 N N . TYR A 1 279 ? -23.469 -7.688 -16.453 1 98.56 279 TYR A N 1
ATOM 2125 C CA . TYR A 1 279 ? -24.406 -8.203 -17.453 1 98.56 279 TYR A CA 1
ATOM 2126 C C . TYR A 1 279 ? -25.391 -7.121 -17.906 1 98.56 279 TYR A C 1
ATOM 2128 O O . TYR A 1 279 ? -25.766 -7.062 -19.078 1 98.56 279 TYR A O 1
ATOM 2136 N N . ARG A 1 280 ? -25.797 -6.258 -16.984 1 97.88 280 ARG A N 1
ATOM 2137 C CA . ARG A 1 280 ? -26.719 -5.168 -17.312 1 97.88 280 ARG A CA 1
ATOM 2138 C C . ARG A 1 280 ? -26.047 -4.172 -18.25 1 97.88 280 ARG A C 1
ATOM 2140 O O . ARG A 1 280 ? -26.672 -3.713 -19.219 1 97.88 280 ARG A O 1
ATOM 2147 N N . ARG A 1 281 ? -24.797 -3.867 -18.031 1 97.75 281 ARG A N 1
ATOM 2148 C CA . ARG A 1 281 ? -24.094 -2.881 -18.844 1 97.75 281 ARG A CA 1
ATOM 2149 C C . ARG A 1 281 ? -23.641 -3.479 -20.172 1 97.75 281 ARG A C 1
ATOM 2151 O O . ARG A 1 281 ? -23.594 -2.779 -21.188 1 97.75 281 ARG A O 1
ATOM 2158 N N . PHE A 1 282 ? -23.266 -4.75 -20.109 1 98.38 282 PHE A N 1
ATOM 2159 C CA . PHE A 1 282 ? -22.75 -5.438 -21.281 1 98.38 282 PHE A CA 1
ATOM 2160 C C . PHE A 1 282 ? -23.453 -6.773 -21.484 1 98.38 282 PHE A C 1
ATOM 2162 O O . PHE A 1 282 ? -22.828 -7.832 -21.359 1 98.38 282 PHE A O 1
ATOM 2169 N N . PRO A 1 283 ? -24.656 -6.773 -21.984 1 97.75 283 PRO A N 1
ATOM 2170 C CA . PRO A 1 283 ? -25.422 -8.023 -22.109 1 97.75 283 PRO A CA 1
ATOM 2171 C C . PRO A 1 283 ? -24.938 -8.898 -23.266 1 97.75 283 PRO A C 1
ATOM 2173 O O . PRO A 1 283 ? -24.484 -8.375 -24.281 1 97.75 283 PRO A O 1
ATOM 2176 N N . ALA A 1 284 ? -24.953 -10.133 -23.047 1 95.12 284 ALA A N 1
ATOM 2177 C CA . ALA A 1 284 ? -24.812 -11.164 -24.062 1 95.12 284 ALA A CA 1
ATOM 2178 C C . ALA A 1 284 ? -23.406 -11.164 -24.656 1 95.12 284 ALA A C 1
ATOM 2180 O O . ALA A 1 284 ? -23.234 -11.406 -25.844 1 95.12 284 ALA A O 1
ATOM 2181 N N . LYS A 1 285 ? -22.438 -10.742 -23.875 1 98.62 285 LYS A N 1
ATOM 2182 C CA . LYS A 1 285 ? -21.047 -10.875 -24.281 1 98.62 285 LYS A CA 1
ATOM 2183 C C . LYS A 1 285 ? -20.562 -12.312 -24.141 1 98.62 285 LYS A C 1
ATOM 2185 O O . LYS A 1 285 ? -21.156 -13.102 -23.391 1 98.62 285 LYS A O 1
ATOM 2190 N N . LYS A 1 286 ? -19.547 -12.648 -24.875 1 98.88 286 LYS A N 1
ATOM 2191 C CA . LYS A 1 286 ? -19.109 -14.031 -24.953 1 98.88 286 LYS A CA 1
ATOM 2192 C C . LYS A 1 286 ? -18.531 -14.5 -23.609 1 98.88 286 LYS A C 1
ATOM 2194 O O . LYS A 1 286 ? -18.734 -15.641 -23.203 1 98.88 286 LYS A O 1
ATOM 2199 N N . TRP A 1 287 ? -17.734 -13.602 -22.969 1 98.94 287 TRP A N 1
ATOM 2200 C CA . TRP A 1 287 ? -17.031 -13.984 -21.766 1 98.94 287 TRP A CA 1
ATOM 2201 C C . TRP A 1 287 ? -17.109 -12.883 -20.703 1 98.94 287 TRP A C 1
ATOM 2203 O O . TRP A 1 287 ? -16.984 -11.703 -21.031 1 98.94 287 TRP A O 1
ATOM 2213 N N . TYR A 1 288 ? -17.344 -13.25 -19.438 1 98.94 288 TYR A N 1
ATOM 2214 C CA . TYR A 1 288 ? -17.266 -12.375 -18.281 1 98.94 288 TYR A CA 1
ATOM 2215 C C . TYR A 1 288 ? -16.125 -12.805 -17.359 1 98.94 288 TYR A C 1
ATOM 2217 O O . TYR A 1 288 ? -16.141 -13.906 -16.812 1 98.94 288 TYR A O 1
ATOM 2225 N N . VAL A 1 289 ? -15.148 -11.945 -17.203 1 98.94 289 VAL A N 1
ATOM 2226 C CA . VAL A 1 289 ? -13.945 -12.227 -16.422 1 98.94 289 VAL A CA 1
ATOM 2227 C C . VAL A 1 289 ? -13.891 -11.305 -15.203 1 98.94 289 VAL A C 1
ATOM 2229 O O . VAL A 1 289 ? -13.977 -10.078 -15.336 1 98.94 289 VAL A O 1
ATOM 2232 N N . MET A 1 290 ? -13.789 -11.875 -14.039 1 98.88 290 MET A N 1
ATOM 2233 C CA . MET A 1 290 ? -13.711 -11.07 -12.82 1 98.88 290 MET A CA 1
ATOM 2234 C C . MET A 1 290 ? -12.367 -11.289 -12.117 1 98.88 290 MET A C 1
ATOM 2236 O O . MET A 1 290 ? -11.945 -12.43 -11.922 1 98.88 290 MET A O 1
ATOM 2240 N N . VAL A 1 291 ? -11.703 -10.219 -11.758 1 98.62 291 VAL A N 1
ATOM 2241 C CA . VAL A 1 291 ? -10.445 -10.258 -11.023 1 98.62 291 VAL A CA 1
ATOM 2242 C C . VAL A 1 291 ? -10.508 -9.289 -9.852 1 98.62 291 VAL A C 1
ATOM 2244 O O . VAL A 1 291 ? -11.461 -8.523 -9.719 1 98.62 291 VAL A O 1
ATOM 2247 N N . GLU A 1 292 ? -9.555 -9.391 -9 1 97.44 292 GLU A N 1
ATOM 2248 C CA . GLU A 1 292 ? -9.375 -8.477 -7.879 1 97.44 292 GLU A CA 1
ATOM 2249 C C . GLU A 1 292 ? -8.109 -7.648 -8.031 1 97.44 292 GLU A C 1
ATOM 2251 O O . GLU A 1 292 ? -7.355 -7.828 -8.992 1 97.44 292 GLU A O 1
ATOM 2256 N N . ALA A 1 293 ? -7.914 -6.762 -7.09 1 95.12 293 ALA A N 1
ATOM 2257 C CA . ALA A 1 293 ? -6.793 -5.836 -7.227 1 95.12 293 ALA A CA 1
ATOM 2258 C C . ALA A 1 293 ? -5.469 -6.527 -6.918 1 95.12 293 ALA A C 1
ATOM 2260 O O . ALA A 1 293 ? -4.402 -6.027 -7.281 1 95.12 293 ALA A O 1
ATOM 2261 N N . ASP A 1 294 ? -5.48 -7.555 -6.25 1 96.69 294 ASP A N 1
ATOM 2262 C CA . ASP A 1 294 ? -4.246 -8.297 -6.023 1 96.69 294 ASP A CA 1
ATOM 2263 C C . ASP A 1 294 ? -4.203 -9.562 -6.871 1 96.69 294 ASP A C 1
ATOM 2265 O O . ASP A 1 294 ? -3.557 -10.547 -6.496 1 96.69 294 ASP A O 1
ATOM 2269 N N . THR A 1 295 ? -4.969 -9.57 -7.977 1 98.44 295 THR A N 1
ATOM 2270 C CA . THR A 1 295 ? -4.887 -10.57 -9.031 1 98.44 295 THR A CA 1
ATOM 2271 C C . THR A 1 295 ? -4.094 -10.039 -10.219 1 98.44 295 THR A C 1
ATOM 2273 O O . THR A 1 295 ? -4.336 -8.922 -10.688 1 98.44 295 THR A O 1
ATOM 2276 N N . PHE A 1 296 ? -3.092 -10.781 -10.641 1 98.38 296 PHE A N 1
ATOM 2277 C CA . PHE A 1 296 ? -2.506 -10.531 -11.953 1 98.38 296 PHE A CA 1
ATOM 2278 C C . PHE A 1 296 ? -3.062 -11.5 -12.984 1 98.38 296 PHE A C 1
ATOM 2280 O O . PHE A 1 296 ? -3.17 -12.695 -12.727 1 98.38 296 PHE A O 1
ATOM 2287 N N . LEU A 1 297 ? -3.42 -10.977 -14.094 1 98.56 297 LEU A N 1
ATOM 2288 C CA . LEU A 1 297 ? -3.99 -11.766 -15.18 1 98.56 297 LEU A CA 1
ATOM 2289 C C . LEU A 1 297 ? -3.242 -11.516 -16.484 1 98.56 297 LEU A C 1
ATOM 2291 O O . LEU A 1 297 ? -3.139 -10.375 -16.938 1 98.56 297 LEU A O 1
ATOM 2295 N N . PHE A 1 298 ? -2.67 -12.617 -17.078 1 98.19 298 PHE A N 1
ATOM 2296 C CA . PHE A 1 298 ? -2.188 -12.508 -18.453 1 98.19 298 PHE A CA 1
ATOM 2297 C C . PHE A 1 298 ? -3.348 -12.336 -19.422 1 98.19 298 PHE A C 1
ATOM 2299 O O . PHE A 1 298 ? -3.762 -13.297 -20.078 1 98.19 298 PHE A O 1
ATOM 2306 N N . TRP A 1 299 ? -3.812 -11.133 -19.531 1 98.06 299 TRP A N 1
ATOM 2307 C CA . TRP A 1 299 ? -5.031 -10.82 -20.281 1 98.06 299 TRP A CA 1
ATOM 2308 C C . TRP A 1 299 ? -4.91 -11.273 -21.719 1 98.06 299 TRP A C 1
ATOM 2310 O O . TRP A 1 299 ? -5.801 -11.945 -22.25 1 98.06 299 TRP A O 1
ATOM 2320 N N . ASN A 1 300 ? -3.785 -10.945 -22.406 1 96.75 300 ASN A N 1
ATOM 2321 C CA . ASN A 1 300 ? -3.613 -11.305 -23.812 1 96.75 300 ASN A CA 1
ATOM 2322 C C . ASN A 1 300 ? -3.572 -12.82 -24 1 96.75 300 ASN A C 1
ATOM 2324 O O . ASN A 1 300 ? -4.09 -13.336 -25 1 96.75 300 ASN A O 1
ATOM 2328 N N . GLN A 1 301 ? -2.943 -13.531 -23.062 1 97.06 301 GLN A N 1
ATOM 2329 C CA . GLN A 1 301 ? -2.928 -14.984 -23.109 1 97.06 301 GLN A CA 1
ATOM 2330 C C . GLN A 1 301 ? -4.332 -15.555 -22.922 1 97.06 301 GLN A C 1
ATOM 2332 O O . GLN A 1 301 ? -4.703 -16.531 -23.562 1 97.06 301 GLN A O 1
ATOM 2337 N N . LEU A 1 302 ? -5.074 -14.906 -22.016 1 98.31 302 LEU A N 1
ATOM 2338 C CA . LEU A 1 302 ? -6.445 -15.336 -21.781 1 98.31 302 LEU A CA 1
ATOM 2339 C C . LEU A 1 302 ? -7.289 -15.188 -23.031 1 98.31 302 LEU A C 1
ATOM 2341 O O . LEU A 1 302 ? -8.07 -16.078 -23.375 1 98.31 302 LEU A O 1
ATOM 2345 N N . VAL A 1 303 ? -7.16 -14.07 -23.703 1 97.62 303 VAL A N 1
ATOM 2346 C CA . VAL A 1 303 ? -7.898 -13.797 -24.938 1 97.62 303 VAL A CA 1
ATOM 2347 C C . VAL A 1 303 ? -7.598 -14.883 -25.969 1 97.62 303 VAL A C 1
ATOM 2349 O O . VAL A 1 303 ? -8.516 -15.445 -26.578 1 97.62 303 VAL A O 1
ATOM 2352 N N . LYS A 1 304 ? -6.32 -15.188 -26.141 1 96.25 304 LYS A N 1
ATOM 2353 C CA . LYS A 1 304 ? -5.906 -16.234 -27.078 1 96.25 304 LYS A CA 1
ATOM 2354 C C . LYS A 1 304 ? -6.531 -17.578 -26.719 1 96.25 304 LYS A C 1
ATOM 2356 O O . LYS A 1 304 ? -7.062 -18.266 -27.578 1 96.25 304 LYS A O 1
ATOM 2361 N N . TRP A 1 305 ? -6.496 -17.875 -25.516 1 97.62 305 TRP A N 1
ATOM 2362 C CA . TRP A 1 305 ? -6.98 -19.188 -25.062 1 97.62 305 TRP A CA 1
ATOM 2363 C C . TRP A 1 305 ? -8.5 -19.266 -25.156 1 97.62 305 TRP A C 1
ATOM 2365 O O . TRP A 1 305 ? -9.047 -20.266 -25.625 1 97.62 305 TRP A O 1
ATOM 2375 N N . LEU A 1 306 ? -9.242 -18.203 -24.75 1 98.25 306 LEU A N 1
ATOM 2376 C CA . LEU A 1 306 ? -10.695 -18.203 -24.781 1 98.25 306 LEU A CA 1
ATOM 2377 C C . LEU A 1 306 ? -11.219 -18.25 -26.219 1 98.25 306 LEU A C 1
ATOM 2379 O O . LEU A 1 306 ? -12.344 -18.688 -26.453 1 98.25 306 LEU A O 1
ATOM 2383 N N . SER A 1 307 ? -10.43 -17.797 -27.156 1 97.44 307 SER A N 1
ATOM 2384 C CA . SER A 1 307 ? -10.82 -17.859 -28.562 1 97.44 307 SER A CA 1
ATOM 2385 C C . SER A 1 307 ? -10.969 -19.312 -29.047 1 97.44 307 SER A C 1
ATOM 2387 O O . SER A 1 307 ? -11.586 -19.562 -30.078 1 97.44 307 SER A O 1
ATOM 2389 N N . THR A 1 308 ? -10.375 -20.219 -28.312 1 97.19 308 THR A N 1
ATOM 2390 C CA . THR A 1 308 ? -10.414 -21.625 -28.703 1 97.19 308 THR A CA 1
ATOM 2391 C C . THR A 1 308 ? -11.602 -22.328 -28.047 1 97.19 308 THR A C 1
ATOM 2393 O O . THR A 1 308 ? -11.883 -23.5 -28.359 1 97.19 308 THR A O 1
ATOM 2396 N N . LEU A 1 309 ? -12.305 -21.672 -27.141 1 98.19 309 LEU A N 1
ATOM 2397 C CA . LEU A 1 309 ? -13.414 -22.281 -26.422 1 98.19 309 LEU A CA 1
ATOM 2398 C C . LEU A 1 309 ? -14.75 -21.828 -27 1 98.19 309 LEU A C 1
ATOM 2400 O O . LEU A 1 309 ? -14.805 -20.859 -27.75 1 98.19 309 LEU A O 1
ATOM 2404 N N . ASP A 1 310 ? -15.797 -22.609 -26.688 1 98.56 310 ASP A N 1
ATOM 2405 C CA . ASP A 1 310 ? -17.156 -22.328 -27.172 1 98.56 310 ASP A CA 1
ATOM 2406 C C . ASP A 1 310 ? -17.969 -21.609 -26.094 1 98.56 310 ASP A C 1
ATOM 2408 O O . ASP A 1 310 ? -18.406 -22.234 -25.125 1 98.56 310 ASP A O 1
ATOM 2412 N N . GLU A 1 311 ? -18.266 -20.328 -26.312 1 98.31 311 GLU A N 1
ATOM 2413 C CA . GLU A 1 311 ? -18.969 -19.5 -25.344 1 98.31 311 GLU A CA 1
ATOM 2414 C C . GLU A 1 311 ? -20.422 -19.953 -25.188 1 98.31 311 GLU A C 1
ATOM 2416 O O . GLU A 1 311 ? -21.094 -19.547 -24.234 1 98.31 311 GLU A O 1
ATOM 2421 N N . ASN A 1 312 ? -20.906 -20.75 -26.078 1 98.38 312 ASN A N 1
ATOM 2422 C CA . ASN A 1 312 ? -22.281 -21.219 -26.016 1 98.38 312 ASN A CA 1
ATOM 2423 C C . ASN A 1 312 ? -22.406 -22.453 -25.141 1 98.38 312 ASN A C 1
ATOM 2425 O O . ASN A 1 312 ? -23.516 -22.922 -24.859 1 98.38 312 ASN A O 1
ATOM 2429 N N . LYS A 1 313 ? -21.297 -23.016 -24.703 1 98.56 313 LYS A N 1
ATOM 2430 C CA . LYS A 1 313 ? -21.297 -24.016 -23.641 1 98.56 313 LYS A CA 1
ATOM 2431 C C . LYS A 1 313 ? -21.281 -23.359 -22.266 1 98.56 313 LYS A C 1
ATOM 2433 O O . LYS A 1 313 ? -20.625 -22.328 -22.078 1 98.56 313 LYS A O 1
ATOM 2438 N N . GLN A 1 314 ? -22.047 -23.953 -21.328 1 98.69 314 GLN A N 1
ATOM 2439 C CA . GLN A 1 314 ? -21.953 -23.438 -19.969 1 98.69 314 GLN A CA 1
ATOM 2440 C C . GLN A 1 314 ? -20.609 -23.766 -19.344 1 98.69 314 GLN A C 1
ATOM 2442 O O . GLN A 1 314 ? -20.297 -24.922 -19.047 1 98.69 314 GLN A O 1
ATOM 2447 N N . LEU A 1 315 ? -19.828 -22.734 -19.188 1 98.81 315 LEU A N 1
ATOM 2448 C CA . LEU A 1 315 ? -18.5 -22.891 -18.625 1 98.81 315 LEU A CA 1
ATOM 2449 C C . LEU A 1 315 ? -18.312 -21.953 -17.438 1 98.81 315 LEU A C 1
ATOM 2451 O O . LEU A 1 315 ? -18.672 -20.766 -17.5 1 98.81 315 LEU A O 1
ATOM 2455 N N . MET A 1 316 ? -17.891 -22.438 -16.359 1 98.75 316 MET A N 1
ATOM 2456 C CA . MET A 1 316 ? -17.375 -21.719 -15.195 1 98.75 316 MET A CA 1
ATOM 2457 C C . MET A 1 316 ? -15.945 -22.141 -14.898 1 98.75 316 MET A C 1
ATOM 2459 O O . MET A 1 316 ? -15.695 -23.281 -14.5 1 98.75 316 MET A O 1
ATOM 2463 N N . ILE A 1 317 ? -15.055 -21.203 -15.062 1 98.69 317 ILE A N 1
ATOM 2464 C CA . ILE A 1 317 ? -13.633 -21.516 -15.062 1 98.69 317 ILE A CA 1
ATOM 2465 C C . ILE A 1 317 ? -12.914 -20.703 -14 1 98.69 317 ILE A C 1
ATOM 2467 O O . ILE A 1 317 ? -13.203 -19.5 -13.828 1 98.69 317 ILE A O 1
ATOM 2471 N N . GLY A 1 318 ? -12.008 -21.234 -13.273 1 98.38 318 GLY A N 1
ATOM 2472 C CA . GLY A 1 318 ? -11.195 -20.641 -12.234 1 98.38 318 GLY A CA 1
ATOM 2473 C C . GLY A 1 318 ? -10.438 -21.641 -11.398 1 98.38 318 GLY A C 1
ATOM 2474 O O . GLY A 1 318 ? -10.07 -22.719 -11.891 1 98.38 318 GLY A O 1
ATOM 2475 N N . HIS A 1 319 ? -10.086 -21.234 -10.266 1 98.31 319 HIS A N 1
ATOM 2476 C CA . HIS A 1 319 ? -9.375 -22.109 -9.336 1 98.31 319 HIS A CA 1
ATOM 2477 C C . HIS A 1 319 ? -10.344 -22.797 -8.383 1 98.31 319 HIS A C 1
ATOM 2479 O O . HIS A 1 319 ? -11.094 -22.141 -7.656 1 98.31 319 HIS A O 1
ATOM 2485 N N . PRO A 1 320 ? -10.344 -24.109 -8.383 1 97.5 320 PRO A N 1
ATOM 2486 C CA . PRO A 1 320 ? -11.289 -24.828 -7.527 1 97.5 320 PRO A CA 1
ATOM 2487 C C . PRO A 1 320 ? -10.977 -24.656 -6.039 1 97.5 320 PRO A C 1
ATOM 2489 O O . PRO A 1 320 ? -9.812 -24.703 -5.641 1 97.5 320 PRO A O 1
ATOM 2492 N N . SER A 1 321 ? -11.914 -24.375 -5.348 1 96.56 321 SER A N 1
ATOM 2493 C CA . SER A 1 321 ? -11.953 -24.359 -3.889 1 96.56 321 SER A CA 1
ATOM 2494 C C . SER A 1 321 ? -13.227 -25.016 -3.365 1 96.56 321 SER A C 1
ATOM 2496 O O . SER A 1 321 ? -14.125 -25.344 -4.145 1 96.56 321 SER A O 1
ATOM 2498 N N . PHE A 1 322 ? -13.305 -25.266 -2.057 1 95.25 322 PHE A N 1
ATOM 2499 C CA . PHE A 1 322 ? -14.438 -26.031 -1.541 1 95.25 322 PHE A CA 1
ATOM 2500 C C . PHE A 1 322 ? -15.016 -25.359 -0.295 1 95.25 322 PHE A C 1
ATOM 2502 O O . PHE A 1 322 ? -14.281 -24.734 0.476 1 95.25 322 PHE A O 1
ATOM 2509 N N . CYS A 1 323 ? -16.25 -25.422 -0.209 1 93.5 323 CYS A N 1
ATOM 2510 C CA . CYS A 1 323 ? -16.984 -24.953 0.959 1 93.5 323 CYS A CA 1
ATOM 2511 C C . CYS A 1 323 ? -18.234 -25.812 1.204 1 93.5 323 CYS A C 1
ATOM 2513 O O . CYS A 1 323 ? -18.828 -26.328 0.259 1 93.5 323 CYS A O 1
ATOM 2515 N N . ASP A 1 324 ? -18.625 -25.938 2.449 1 91.38 324 ASP A N 1
ATOM 2516 C CA . ASP A 1 324 ? -19.766 -26.781 2.779 1 91.38 324 ASP A CA 1
ATOM 2517 C C . ASP A 1 324 ? -21.062 -25.969 2.76 1 91.38 324 ASP A C 1
ATOM 2519 O O . ASP A 1 324 ? -21.141 -24.891 3.354 1 91.38 324 ASP A O 1
ATOM 2523 N N . TYR A 1 325 ? -22.016 -26.406 1.98 1 90.69 325 TYR A N 1
ATOM 2524 C CA . TYR A 1 325 ? -23.406 -25.953 2.027 1 90.69 325 TYR A CA 1
ATOM 2525 C C . TYR A 1 325 ? -24.344 -27.078 2.398 1 90.69 325 TYR A C 1
ATOM 2527 O O . TYR A 1 325 ? -24.469 -28.062 1.661 1 90.69 325 TYR A O 1
ATOM 2535 N N . ASP A 1 326 ? -25.062 -26.953 3.564 1 87.88 326 ASP A N 1
ATOM 2536 C CA . ASP A 1 326 ? -26.062 -27.922 4.004 1 87.88 326 ASP A CA 1
ATOM 2537 C C . ASP A 1 326 ? -25.469 -29.328 4.074 1 87.88 326 ASP A C 1
ATOM 2539 O O . ASP A 1 326 ? -26.062 -30.281 3.562 1 87.88 326 ASP A O 1
ATOM 2543 N N . GLY A 1 327 ? -24.281 -29.469 4.496 1 88.06 327 GLY A N 1
ATOM 2544 C CA . GLY A 1 327 ? -23.641 -30.75 4.727 1 88.06 327 GLY A CA 1
ATOM 2545 C C . GLY A 1 327 ? -22.969 -31.312 3.49 1 88.06 327 GLY A C 1
ATOM 2546 O O . GLY A 1 327 ? -22.438 -32.438 3.52 1 88.06 327 GLY A O 1
ATOM 2547 N N . GLN A 1 328 ? -23 -30.672 2.426 1 91.19 328 GLN A N 1
ATOM 2548 C CA . GLN A 1 328 ? -22.391 -31.141 1.189 1 91.19 328 GLN A CA 1
ATOM 2549 C C . GLN A 1 328 ? -21.25 -30.219 0.769 1 91.19 328 GLN A C 1
ATOM 2551 O O . GLN A 1 328 ? -21.391 -29 0.755 1 91.19 328 GLN A O 1
ATOM 2556 N N . SER A 1 329 ? -20.109 -30.875 0.456 1 93.38 329 SER A N 1
ATOM 2557 C CA . SER A 1 329 ? -18.969 -30.109 -0.051 1 93.38 329 SER A CA 1
ATOM 2558 C C . SER A 1 329 ? -19.25 -29.578 -1.453 1 93.38 329 SER A C 1
ATOM 2560 O O . SER A 1 329 ? -19.531 -30.344 -2.373 1 93.38 329 SER A O 1
ATOM 2562 N N . THR A 1 330 ? -19.188 -28.297 -1.555 1 94.5 330 THR A N 1
ATOM 2563 C CA . THR A 1 330 ? -19.469 -27.641 -2.828 1 94.5 330 THR A CA 1
ATOM 2564 C C . THR A 1 330 ? -18.203 -27.016 -3.41 1 94.5 330 THR A C 1
ATOM 2566 O O . THR A 1 330 ? -17.531 -26.234 -2.744 1 94.5 330 THR A O 1
ATOM 2569 N N . MET A 1 331 ? -17.922 -27.484 -4.652 1 97 331 MET A N 1
ATOM 2570 C CA . MET A 1 331 ? -16.812 -26.859 -5.375 1 97 331 MET A CA 1
ATOM 2571 C C . MET A 1 331 ? -17.188 -25.469 -5.859 1 97 331 MET A C 1
ATOM 2573 O O . MET A 1 331 ? -18.266 -25.266 -6.395 1 97 331 MET A O 1
ATOM 2577 N N . PHE A 1 332 ? -16.344 -24.5 -5.566 1 97.62 332 PHE A N 1
ATOM 2578 C CA . PHE A 1 332 ? -16.578 -23.156 -6.07 1 97.62 332 PHE A CA 1
ATOM 2579 C C . PHE A 1 332 ? -15.312 -22.562 -6.668 1 97.62 332 PHE A C 1
ATOM 2581 O O . PHE A 1 332 ? -14.227 -23.125 -6.504 1 97.62 332 PHE A O 1
ATOM 2588 N N . THR A 1 333 ? -15.422 -21.547 -7.527 1 97.62 333 THR A N 1
ATOM 2589 C CA . THR A 1 333 ? -14.281 -20.859 -8.125 1 97.62 333 THR A CA 1
ATOM 2590 C C . THR A 1 333 ? -13.766 -19.75 -7.199 1 97.62 333 THR A C 1
ATOM 2592 O O . THR A 1 333 ? -14.516 -18.859 -6.82 1 97.62 333 THR A O 1
ATOM 2595 N N . HIS A 1 334 ? -12.516 -19.844 -6.809 1 97.69 334 HIS A N 1
ATOM 2596 C CA . HIS A 1 334 ? -11.867 -18.875 -5.934 1 97.69 334 HIS A CA 1
ATOM 2597 C C . HIS A 1 334 ? -11.812 -17.484 -6.586 1 97.69 334 HIS A C 1
ATOM 2599 O O . HIS A 1 334 ? -11.234 -17.328 -7.664 1 97.69 334 HIS A O 1
ATOM 2605 N N . GLY A 1 335 ? -12.328 -16.5 -5.91 1 97.12 335 GLY A N 1
ATOM 2606 C CA . GLY A 1 335 ? -12.469 -15.172 -6.477 1 97.12 335 GLY A CA 1
ATOM 2607 C C . GLY A 1 335 ? -11.141 -14.508 -6.785 1 97.12 335 GLY A C 1
ATOM 2608 O O . GLY A 1 335 ? -10.969 -13.906 -7.852 1 97.12 335 GLY A O 1
ATOM 2609 N N . GLY A 1 336 ? -10.227 -14.648 -5.949 1 96.88 336 GLY A N 1
ATOM 2610 C CA . GLY A 1 336 ? -8.945 -13.969 -6.066 1 96.88 336 GLY A CA 1
ATOM 2611 C C . GLY A 1 336 ? -8.086 -14.5 -7.199 1 96.88 336 GLY A C 1
ATOM 2612 O O . GLY A 1 336 ? -7.176 -13.82 -7.668 1 96.88 336 GLY A O 1
ATOM 2613 N N . SER A 1 337 ? -8.406 -15.695 -7.648 1 98.19 337 SER A N 1
ATOM 2614 C CA . SER A 1 337 ? -7.617 -16.312 -8.711 1 98.19 337 SER A CA 1
ATOM 2615 C C . SER A 1 337 ? -8.109 -15.883 -10.086 1 98.19 337 SER A C 1
ATOM 2617 O O . SER A 1 337 ? -7.445 -16.125 -11.094 1 98.19 337 SER A O 1
ATOM 2619 N N . GLY A 1 338 ? -9.227 -15.242 -10.133 1 98.5 338 GLY A N 1
ATOM 2620 C CA . GLY A 1 338 ? -9.898 -14.945 -11.398 1 98.5 338 GLY A CA 1
ATOM 2621 C C . GLY A 1 338 ? -11.039 -15.898 -11.703 1 98.5 338 GLY A C 1
ATOM 2622 O O . GLY A 1 338 ? -10.938 -17.094 -11.453 1 98.5 338 GLY A O 1
ATOM 2623 N N . ILE A 1 339 ? -12.133 -15.336 -12.172 1 98.81 339 ILE A N 1
ATOM 2624 C CA . ILE A 1 339 ? -13.32 -16.094 -12.555 1 98.81 339 ILE A CA 1
ATOM 2625 C C . ILE A 1 339 ? -13.664 -15.82 -14.016 1 98.81 339 ILE A C 1
ATOM 2627 O O . ILE A 1 339 ? -13.711 -14.664 -14.445 1 98.81 339 ILE A O 1
ATOM 2631 N N . VAL A 1 340 ? -13.883 -16.875 -14.758 1 98.94 340 VAL A N 1
ATOM 2632 C CA . VAL A 1 340 ? -14.328 -16.75 -16.141 1 98.94 340 VAL A CA 1
ATOM 2633 C C . VAL A 1 340 ? -15.672 -17.438 -16.328 1 98.94 340 VAL A C 1
ATOM 2635 O O . VAL A 1 340 ? -15.812 -18.625 -16.031 1 98.94 340 VAL A O 1
ATOM 2638 N N . LEU A 1 341 ? -16.625 -16.719 -16.781 1 98.94 341 LEU A N 1
ATOM 2639 C CA . LEU A 1 341 ? -17.953 -17.234 -17.078 1 98.94 341 LEU A CA 1
ATOM 2640 C C . LEU A 1 341 ? -18.281 -17.078 -18.547 1 98.94 341 LEU A C 1
ATOM 2642 O O . LEU A 1 341 ? -18.047 -16.016 -19.141 1 98.94 341 LEU A O 1
ATOM 2646 N N . SER A 1 342 ? -18.844 -18.125 -19.109 1 98.88 342 SER A N 1
ATOM 2647 C CA . SER A 1 342 ? -19.25 -18.062 -20.516 1 98.88 342 SER A CA 1
ATOM 2648 C C . SER A 1 342 ? -20.578 -17.344 -20.688 1 98.88 342 SER A C 1
ATOM 2650 O O . SER A 1 342 ? -21.328 -17.188 -19.719 1 98.88 342 SER A O 1
ATOM 2652 N N . LYS A 1 343 ? -20.859 -16.953 -21.906 1 98.75 343 LYS A N 1
ATOM 2653 C CA . LYS A 1 343 ? -22.141 -16.375 -22.281 1 98.75 343 LYS A CA 1
ATOM 2654 C C . LYS A 1 343 ? -23.297 -17.266 -21.812 1 98.75 343 LYS A C 1
ATOM 2656 O O . LYS A 1 343 ? -24.234 -16.797 -21.172 1 98.75 343 LYS A O 1
ATOM 2661 N N . ALA A 1 344 ? -23.219 -18.547 -22.062 1 98.75 344 ALA A N 1
ATOM 2662 C CA . ALA A 1 344 ? -24.297 -19.5 -21.828 1 98.75 344 ALA A CA 1
ATOM 2663 C C . ALA A 1 344 ? -24.641 -19.578 -20.344 1 98.75 344 ALA A C 1
ATOM 2665 O O . ALA A 1 344 ? -25.812 -19.609 -19.984 1 98.75 344 ALA A O 1
ATOM 2666 N N . ILE A 1 345 ? -23.656 -19.578 -19.5 1 98.75 345 ILE A N 1
ATOM 2667 C CA . ILE A 1 345 ? -23.922 -19.781 -18.078 1 98.75 345 ILE A CA 1
ATOM 2668 C C . ILE A 1 345 ? -24.469 -18.484 -17.469 1 98.75 345 ILE A C 1
ATOM 2670 O O . ILE A 1 345 ? -25.297 -18.516 -16.562 1 98.75 345 ILE A O 1
ATOM 2674 N N . VAL A 1 346 ? -23.938 -17.312 -17.906 1 98.75 346 VAL A N 1
ATOM 2675 C CA . VAL A 1 346 ? -24.438 -16.031 -17.422 1 98.75 346 VAL A CA 1
ATOM 2676 C C . VAL A 1 346 ? -25.875 -15.828 -17.875 1 98.75 346 VAL A C 1
ATOM 2678 O O . VAL A 1 346 ? -26.734 -15.406 -17.078 1 98.75 346 VAL A O 1
ATOM 2681 N N . GLU A 1 347 ? -26.234 -16.234 -19.109 1 98.31 347 GLU A N 1
ATOM 2682 C CA . GLU A 1 347 ? -27.609 -16.141 -19.609 1 98.31 347 GLU A CA 1
ATOM 2683 C C . GLU A 1 347 ? -28.547 -17.078 -18.859 1 98.31 347 GLU A C 1
ATOM 2685 O O . GLU A 1 347 ? -29.703 -16.734 -18.594 1 98.31 347 GLU A O 1
ATOM 2690 N N . ALA A 1 348 ? -28.016 -18.188 -18.5 1 98.38 348 ALA A N 1
ATOM 2691 C CA . ALA A 1 348 ? -28.828 -19.203 -17.812 1 98.38 348 ALA A CA 1
ATOM 2692 C C . ALA A 1 348 ? -29.062 -18.812 -16.359 1 98.38 348 ALA A C 1
ATOM 2694 O O . ALA A 1 348 ? -29.922 -19.406 -15.68 1 98.38 348 ALA A O 1
ATOM 2695 N N . SER A 1 349 ? -28.375 -17.844 -15.867 1 98.12 349 SER A N 1
ATOM 2696 C CA . SER A 1 349 ? -28.516 -17.391 -14.484 1 98.12 349 SER A CA 1
ATOM 2697 C C . SER A 1 349 ? -28.938 -15.93 -14.422 1 98.12 349 SER A C 1
ATOM 2699 O O . SER A 1 349 ? -30.125 -15.617 -14.438 1 98.12 349 SER A O 1
ATOM 2701 N N . PHE A 1 350 ? -28 -15.008 -14.641 1 98.19 350 PHE A N 1
ATOM 2702 C CA . PHE A 1 350 ? -28.234 -13.57 -14.516 1 98.19 350 PHE A CA 1
ATOM 2703 C C . PHE A 1 350 ? -29.141 -13.078 -15.641 1 98.19 350 PHE A C 1
ATOM 2705 O O . PHE A 1 350 ? -29.812 -12.055 -15.5 1 98.19 350 PHE A O 1
ATOM 2712 N N . GLY A 1 351 ? -29.156 -13.742 -16.734 1 97.5 351 GLY A N 1
ATOM 2713 C CA . GLY A 1 351 ? -29.969 -13.359 -17.875 1 97.5 351 GLY A CA 1
ATOM 2714 C C . GLY A 1 351 ? -31.438 -13.742 -17.719 1 97.5 351 GLY A C 1
ATOM 2715 O O . GLY A 1 351 ? -32.281 -13.266 -18.453 1 97.5 351 GLY A O 1
ATOM 2716 N N . GLN A 1 352 ? -31.766 -14.547 -16.766 1 96.56 352 GLN A N 1
ATOM 2717 C CA . GLN A 1 352 ? -33.125 -15.07 -16.609 1 96.56 352 GLN A CA 1
ATOM 2718 C C . GLN A 1 352 ? -33.969 -14.141 -15.75 1 96.56 352 GLN A C 1
ATOM 2720 O O . GLN A 1 352 ? -35.219 -14.18 -15.828 1 96.56 352 GLN A O 1
ATOM 2725 N N . ASP A 1 353 ? -33.25 -13.406 -14.898 1 94.69 353 ASP A N 1
ATOM 2726 C CA . ASP A 1 353 ? -33.906 -12.5 -13.969 1 94.69 353 ASP A CA 1
ATOM 2727 C C . ASP A 1 353 ? -33.094 -11.234 -13.758 1 94.69 353 ASP A C 1
ATOM 2729 O O . ASP A 1 353 ? -31.969 -11.289 -13.281 1 94.69 353 ASP A O 1
ATOM 2733 N N . SER A 1 354 ? -33.719 -10.094 -13.992 1 92.75 354 SER A N 1
ATOM 2734 C CA . SER A 1 354 ? -33.031 -8.82 -13.852 1 92.75 354 SER A CA 1
ATOM 2735 C C . SER A 1 354 ? -32.656 -8.555 -12.391 1 92.75 354 SER A C 1
ATOM 2737 O O . SER A 1 354 ? -31.766 -7.746 -12.109 1 92.75 354 SER A O 1
ATOM 2739 N N . ASP A 1 355 ? -33.312 -9.242 -11.508 1 94.88 355 ASP A N 1
ATOM 2740 C CA . ASP A 1 355 ? -33.031 -9.086 -10.086 1 94.88 355 ASP A CA 1
ATOM 2741 C C . ASP A 1 355 ? -32.406 -10.352 -9.5 1 94.88 355 ASP A C 1
ATOM 2743 O O . ASP A 1 355 ? -32.594 -10.648 -8.32 1 94.88 355 ASP A O 1
ATOM 2747 N N . PHE A 1 356 ? -31.734 -11.055 -10.336 1 96.19 356 PHE A N 1
ATOM 2748 C CA . PHE A 1 356 ? -31.156 -12.328 -9.922 1 96.19 356 PHE A CA 1
ATOM 2749 C C . PHE A 1 356 ? -30.359 -12.172 -8.633 1 96.19 356 PHE A C 1
ATOM 2751 O O . PHE A 1 356 ? -30.453 -13.008 -7.734 1 96.19 356 PHE A O 1
ATOM 2758 N N . GLU A 1 357 ? -29.516 -11.094 -8.469 1 95.69 357 GLU A N 1
ATOM 2759 C CA . GLU A 1 357 ? -28.625 -10.883 -7.332 1 95.69 357 GLU A CA 1
ATOM 2760 C C . GLU A 1 357 ? -29.422 -10.703 -6.035 1 95.69 357 GLU A C 1
ATOM 2762 O O . GLU A 1 357 ? -28.859 -10.836 -4.941 1 95.69 357 GLU A O 1
ATOM 2767 N N . HIS A 1 358 ? -30.734 -10.477 -6.145 1 95.5 358 HIS A N 1
ATOM 2768 C CA . HIS A 1 358 ? -31.547 -10.195 -4.969 1 95.5 358 HIS A CA 1
ATOM 2769 C C . HIS A 1 358 ? -32.438 -11.375 -4.625 1 95.5 358 HIS A C 1
ATOM 2771 O O . HIS A 1 358 ? -33.281 -11.289 -3.717 1 95.5 358 HIS A O 1
ATOM 2777 N N . THR A 1 359 ? -32.312 -12.453 -5.273 1 95.38 359 THR A N 1
ATOM 2778 C CA . THR A 1 359 ? -33.188 -13.602 -5.07 1 95.38 359 THR A CA 1
ATOM 2779 C C . THR A 1 359 ? -32.5 -14.641 -4.188 1 95.38 359 THR A C 1
ATOM 2781 O O . THR A 1 359 ? -33.031 -15.75 -4.027 1 95.38 359 THR A O 1
ATOM 2784 N N . HIS A 1 360 ? -31.406 -14.336 -3.578 1 96.31 360 HIS A N 1
ATOM 2785 C CA . HIS A 1 360 ? -30.609 -15.336 -2.877 1 96.31 360 HIS A CA 1
ATOM 2786 C C . HIS A 1 360 ? -30.375 -14.945 -1.423 1 96.31 360 HIS A C 1
ATOM 2788 O O . HIS A 1 360 ? -29.312 -15.211 -0.863 1 96.31 360 HIS A O 1
ATOM 2794 N N . ASP A 1 361 ? -31.281 -14.328 -0.81 1 95.88 361 ASP A N 1
ATOM 2795 C CA . ASP A 1 361 ? -31.109 -13.781 0.535 1 95.88 361 ASP A CA 1
ATOM 2796 C C . ASP A 1 361 ? -30.734 -14.891 1.523 1 95.88 361 ASP A C 1
ATOM 2798 O O . ASP A 1 361 ? -29.828 -14.719 2.344 1 95.88 361 ASP A O 1
ATOM 2802 N N . GLU A 1 362 ? -31.422 -16 1.464 1 94.88 362 GLU A N 1
ATOM 2803 C CA . GLU A 1 362 ? -31.141 -17.094 2.381 1 94.88 362 GLU A CA 1
ATOM 2804 C C . GLU A 1 362 ? -29.734 -17.641 2.174 1 94.88 362 GLU A C 1
ATOM 2806 O O . GLU A 1 362 ? -29 -17.891 3.141 1 94.88 362 GLU A O 1
ATOM 2811 N N . LEU A 1 363 ? -29.422 -17.812 0.957 1 95.25 363 LEU A N 1
ATOM 2812 C CA . LEU A 1 363 ? -28.094 -18.312 0.63 1 95.25 363 LEU A CA 1
ATOM 2813 C C . LEU A 1 363 ? -27.016 -17.328 1.051 1 95.25 363 LEU A C 1
ATOM 2815 O O . LEU A 1 363 ? -25.938 -17.719 1.517 1 95.25 363 LEU A O 1
ATOM 2819 N N . ILE A 1 364 ? -27.234 -16.062 0.861 1 94.94 364 ILE A N 1
ATOM 2820 C CA . ILE A 1 364 ? -26.297 -15.008 1.254 1 94.94 364 ILE A CA 1
ATOM 2821 C C . ILE A 1 364 ? -26.016 -15.094 2.754 1 94.94 364 ILE A C 1
ATOM 2823 O O . ILE A 1 364 ? -24.875 -15.023 3.189 1 94.94 364 ILE A O 1
ATOM 2827 N N . GLN A 1 365 ? -27.047 -15.289 3.506 1 92.62 365 GLN A N 1
ATOM 2828 C CA . GLN A 1 365 ? -26.922 -15.344 4.957 1 92.62 365 GLN A CA 1
ATOM 2829 C C . GLN A 1 365 ? -26.156 -16.578 5.402 1 92.62 365 GLN A C 1
ATOM 2831 O O . GLN A 1 365 ? -25.422 -16.547 6.395 1 92.62 365 GLN A O 1
ATOM 2836 N N . LYS A 1 366 ? -26.266 -17.594 4.602 1 90.69 366 LYS A N 1
ATOM 2837 C CA . LYS A 1 366 ? -25.625 -18.859 4.938 1 90.69 366 LYS A CA 1
ATOM 2838 C C . LYS A 1 366 ? -24.172 -18.891 4.465 1 90.69 366 LYS A C 1
ATOM 2840 O O . LYS A 1 366 ? -23.391 -19.75 4.879 1 90.69 366 LYS A O 1
ATOM 2845 N N . SER A 1 367 ? -23.812 -17.969 3.703 1 90.81 367 SER A N 1
ATOM 2846 C CA . SER A 1 367 ? -22.5 -18.016 3.055 1 90.81 367 SER A CA 1
ATOM 2847 C C . SER A 1 367 ? -21.469 -17.219 3.828 1 90.81 367 SER A C 1
ATOM 2849 O O . SER A 1 367 ? -21.766 -16.141 4.344 1 90.81 367 SER A O 1
ATOM 2851 N N . ALA A 1 368 ? -20.266 -17.797 3.852 1 87.12 368 ALA A N 1
ATOM 2852 C CA . ALA A 1 368 ? -19.156 -17.094 4.469 1 87.12 368 ALA A CA 1
ATOM 2853 C C . ALA A 1 368 ? -18.312 -16.359 3.416 1 87.12 368 ALA A C 1
ATOM 2855 O O . ALA A 1 368 ? -17.719 -15.32 3.699 1 87.12 368 ALA A O 1
ATOM 2856 N N . PHE A 1 369 ? -18.25 -16.922 2.203 1 93.69 369 PHE A N 1
ATOM 2857 C CA . PHE A 1 369 ? -17.406 -16.391 1.141 1 93.69 369 PHE A CA 1
ATOM 2858 C C . PHE A 1 369 ? -18.25 -15.984 -0.067 1 93.69 369 PHE A C 1
ATOM 2860 O O . PHE A 1 369 ? -19.141 -16.719 -0.489 1 93.69 369 PHE A O 1
ATOM 2867 N N . GLY A 1 370 ? -17.922 -14.797 -0.667 1 96.38 370 GLY A N 1
ATOM 2868 C CA . GLY A 1 370 ? -18.688 -14.273 -1.789 1 96.38 370 GLY A CA 1
ATOM 2869 C C . GLY A 1 370 ? -18.516 -15.094 -3.057 1 96.38 370 GLY A C 1
ATOM 2870 O O . GLY A 1 370 ? -19.438 -15.195 -3.865 1 96.38 370 GLY A O 1
ATOM 2871 N N . ASP A 1 371 ? -17.312 -15.633 -3.23 1 97.62 371 ASP A N 1
ATOM 2872 C CA . ASP A 1 371 ? -17.047 -16.453 -4.41 1 97.62 371 ASP A CA 1
ATOM 2873 C C . ASP A 1 371 ? -17.766 -17.797 -4.32 1 97.62 371 ASP A C 1
ATOM 2875 O O . ASP A 1 371 ? -18.297 -18.297 -5.316 1 97.62 371 ASP A O 1
ATOM 2879 N N . ALA A 1 372 ? -17.859 -18.391 -3.135 1 96.94 372 ALA A N 1
ATOM 2880 C CA . ALA A 1 372 ? -18.672 -19.578 -2.939 1 96.94 372 ALA A CA 1
ATOM 2881 C C . ALA A 1 372 ? -20.141 -19.281 -3.162 1 96.94 372 ALA A C 1
ATOM 2883 O O . ALA A 1 372 ? -20.859 -20.062 -3.803 1 96.94 372 ALA A O 1
ATOM 2884 N N . LEU A 1 373 ? -20.578 -18.172 -2.643 1 97.12 373 LEU A N 1
ATOM 2885 C CA . LEU A 1 373 ? -21.953 -17.719 -2.836 1 97.12 373 LEU A CA 1
ATOM 2886 C C . LEU A 1 373 ? -22.281 -17.578 -4.32 1 97.12 373 LEU A C 1
ATOM 2888 O O . LEU A 1 373 ? -23.328 -18.031 -4.777 1 97.12 373 LEU A O 1
ATOM 2892 N N . LEU A 1 374 ? -21.391 -16.922 -5.059 1 98.38 374 LEU A N 1
ATOM 2893 C CA . LEU A 1 374 ? -21.578 -16.734 -6.492 1 98.38 374 LEU A CA 1
ATOM 2894 C C . LEU A 1 374 ? -21.719 -18.062 -7.207 1 98.38 374 LEU A C 1
ATOM 2896 O O . LEU A 1 374 ? -22.672 -18.281 -7.957 1 98.38 374 LEU A O 1
ATOM 2900 N N . SER A 1 375 ? -20.781 -18.969 -6.957 1 98.31 375 SER A N 1
ATOM 2901 C CA . SER A 1 375 ? -20.797 -20.281 -7.613 1 98.31 375 SER A CA 1
ATOM 2902 C C . SER A 1 375 ? -22.062 -21.047 -7.281 1 98.31 375 SER A C 1
ATOM 2904 O O . SER A 1 375 ? -22.734 -21.562 -8.18 1 98.31 375 SER A O 1
ATOM 2906 N N . LYS A 1 376 ? -22.422 -21.078 -6.012 1 97.56 376 LYS A N 1
ATOM 2907 C CA . LYS A 1 376 ? -23.594 -21.828 -5.551 1 97.56 376 LYS A CA 1
ATOM 2908 C C . LYS A 1 376 ? -24.875 -21.25 -6.133 1 97.56 376 LYS A C 1
ATOM 2910 O O . LYS A 1 376 ? -25.781 -22 -6.523 1 97.56 376 LYS A O 1
ATOM 2915 N N . SER A 1 377 ? -24.984 -19.922 -6.145 1 97.75 377 SER A N 1
ATOM 2916 C CA . SER A 1 377 ? -26.172 -19.266 -6.707 1 97.75 377 SER A CA 1
ATOM 2917 C C . SER A 1 377 ? -26.344 -19.625 -8.18 1 97.75 377 SER A C 1
ATOM 2919 O O . SER A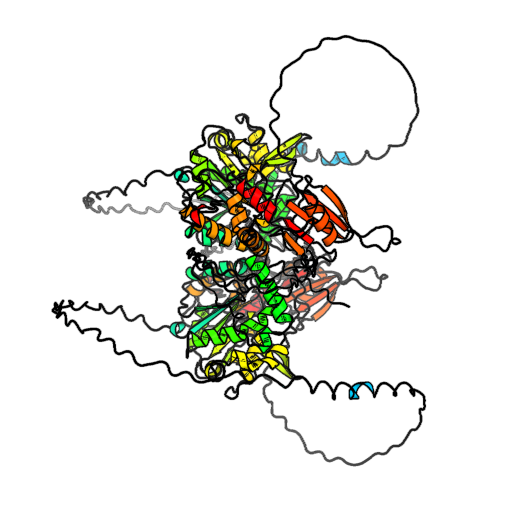 1 377 ? -27.469 -19.812 -8.648 1 97.75 377 SER A O 1
ATOM 2921 N N . ILE A 1 378 ? -25.234 -19.688 -8.906 1 98.38 378 ILE A N 1
ATOM 2922 C CA . ILE A 1 378 ? -25.281 -20.031 -10.32 1 98.38 378 ILE A CA 1
ATOM 2923 C C . ILE A 1 378 ? -25.672 -21.5 -10.469 1 98.38 378 ILE A C 1
ATOM 2925 O O . ILE A 1 378 ? -26.578 -21.828 -11.242 1 98.38 378 ILE A O 1
ATOM 2929 N N . TYR A 1 379 ? -25.109 -22.422 -9.695 1 97.62 379 TYR A N 1
ATOM 2930 C CA . TYR A 1 379 ? -25.422 -23.844 -9.758 1 97.62 379 TYR A CA 1
ATOM 2931 C C . TYR A 1 379 ? -26.891 -24.094 -9.477 1 97.62 379 TYR A C 1
ATOM 2933 O O . TYR A 1 379 ? -27.5 -25 -10.07 1 97.62 379 TYR A O 1
ATOM 2941 N N . ASP A 1 380 ? -27.406 -23.297 -8.617 1 96.06 380 ASP A N 1
ATOM 2942 C CA . ASP A 1 380 ? -28.781 -23.516 -8.172 1 96.06 380 ASP A CA 1
ATOM 2943 C C . ASP A 1 380 ? -29.797 -22.969 -9.18 1 96.06 380 ASP A C 1
ATOM 2945 O O . ASP A 1 380 ? -31 -23.203 -9.047 1 96.06 380 ASP A O 1
ATOM 2949 N N . SER A 1 381 ? -29.328 -22.266 -10.141 1 96.88 381 SER A N 1
ATOM 2950 C CA . SER A 1 381 ? -30.234 -21.75 -11.164 1 96.88 381 SER A CA 1
ATOM 2951 C C . SER A 1 381 ? -30.828 -22.875 -12 1 96.88 381 SER A C 1
ATOM 2953 O O . SER A 1 381 ? -30.125 -23.797 -12.406 1 96.88 381 SER A O 1
ATOM 2955 N N . PRO A 1 382 ? -32.094 -22.781 -12.344 1 96.38 382 PRO A N 1
ATOM 2956 C CA . PRO A 1 382 ? -32.812 -23.875 -12.984 1 96.38 382 PRO A CA 1
ATOM 2957 C C . PRO A 1 382 ? -32.219 -24.25 -14.352 1 96.38 382 PRO A C 1
ATOM 2959 O O . PRO A 1 382 ? -32.281 -25.406 -14.766 1 96.38 382 PRO A O 1
ATOM 2962 N N . LEU A 1 383 ? -31.703 -23.344 -15.07 1 97.75 383 LEU A N 1
ATOM 2963 C CA . LEU A 1 383 ? -31.266 -23.594 -16.438 1 97.75 383 LEU A CA 1
ATOM 2964 C C . LEU A 1 383 ? -29.781 -23.906 -16.484 1 97.75 383 LEU A C 1
ATOM 2966 O O . LEU A 1 383 ? -29.219 -24.125 -17.562 1 97.75 383 LEU A O 1
ATOM 2970 N N . VAL A 1 384 ? -29.109 -23.922 -15.297 1 98.31 384 VAL A N 1
ATOM 2971 C CA . VAL A 1 384 ? -27.688 -24.25 -15.234 1 98.31 384 VAL A CA 1
ATOM 2972 C C . VAL A 1 384 ? -27.5 -25.75 -14.992 1 98.31 384 VAL A C 1
ATOM 2974 O O . VAL A 1 384 ? -28.156 -26.328 -14.125 1 98.31 384 VAL A O 1
ATOM 2977 N N . THR A 1 385 ? -26.594 -26.328 -15.773 1 97.62 385 THR A N 1
ATOM 2978 C CA . THR A 1 385 ? -26.391 -27.781 -15.695 1 97.62 385 THR A CA 1
ATOM 2979 C C . THR A 1 385 ? -25.094 -28.094 -14.977 1 97.62 385 THR A C 1
ATOM 2981 O O . THR A 1 385 ? -24.781 -29.266 -14.711 1 97.62 385 THR A O 1
ATOM 2984 N N . LEU A 1 386 ? -24.359 -27.125 -14.594 1 97.19 386 LEU A N 1
ATOM 2985 C CA . LEU A 1 386 ? -23.078 -27.312 -13.914 1 97.19 386 LEU A CA 1
ATOM 2986 C C . LEU A 1 386 ? -23.281 -27.422 -12.406 1 97.19 386 LEU A C 1
ATOM 2988 O O . LEU A 1 386 ? -24.141 -26.734 -11.836 1 97.19 386 LEU A O 1
ATOM 2992 N N . ASN A 1 387 ? -22.453 -28.266 -11.766 1 95.25 387 ASN A N 1
ATOM 2993 C CA . ASN A 1 387 ? -22.375 -28.328 -10.305 1 95.25 387 ASN A CA 1
ATOM 2994 C C . ASN A 1 387 ? -20.922 -28.312 -9.828 1 95.25 387 ASN A C 1
ATOM 2996 O O . ASN A 1 387 ? -20.656 -28.469 -8.633 1 95.25 387 ASN A O 1
ATOM 3000 N N . GLU A 1 388 ? -20.016 -28.188 -10.688 1 96.88 388 GLU A N 1
ATOM 3001 C CA . GLU A 1 388 ? -18.578 -28.047 -10.453 1 96.88 388 GLU A CA 1
ATOM 3002 C C . GLU A 1 388 ? -17.922 -27.203 -11.547 1 96.88 388 GLU A C 1
ATOM 3004 O O . GLU A 1 388 ? -18.562 -26.844 -12.531 1 96.88 388 GLU A O 1
ATOM 3009 N N . LEU A 1 389 ? -16.719 -26.844 -11.391 1 98.12 389 LEU A N 1
ATOM 3010 C CA . LEU A 1 389 ? -16 -26.047 -12.367 1 98.12 389 LEU A CA 1
ATOM 3011 C C . LEU A 1 389 ? -15.758 -26.828 -13.656 1 98.12 389 LEU A C 1
ATOM 3013 O O . LEU A 1 389 ? -15.617 -28.047 -13.625 1 98.12 389 LEU A O 1
ATOM 3017 N N . SER A 1 390 ? -15.734 -26.094 -14.711 1 98.19 390 SER A N 1
ATOM 3018 C CA . SER A 1 390 ? -15.438 -26.703 -16.016 1 98.19 390 SER A CA 1
ATOM 3019 C C . SER A 1 390 ? -13.992 -27.188 -16.078 1 98.19 390 SER A C 1
ATOM 3021 O O . SER A 1 390 ? -13.078 -26.469 -15.656 1 98.19 390 SER A O 1
ATOM 3023 N N . PRO A 1 391 ? -13.766 -28.359 -16.578 1 96.56 391 PRO A N 1
ATOM 3024 C CA . PRO A 1 391 ? -12.422 -28.938 -16.578 1 96.56 391 PRO A CA 1
ATOM 3025 C C . PRO A 1 391 ? -11.453 -28.188 -17.484 1 96.56 391 PRO A C 1
ATOM 3027 O O . PRO A 1 391 ? -10.234 -28.328 -17.359 1 96.56 391 PRO A O 1
ATOM 3030 N N . GLU A 1 392 ? -11.984 -27.359 -18.391 1 95.88 392 GLU A N 1
ATOM 3031 C CA . GLU A 1 392 ? -11.148 -26.609 -19.312 1 95.88 392 GLU A CA 1
ATOM 3032 C C . GLU A 1 392 ? -10.164 -25.703 -18.578 1 95.88 392 GLU A C 1
ATOM 3034 O O . GLU A 1 392 ? -9.078 -25.422 -19.094 1 95.88 392 GLU A O 1
ATOM 3039 N N . GLY A 1 393 ? -10.492 -25.312 -17.422 1 96.12 393 GLY A N 1
ATOM 3040 C CA . GLY A 1 393 ? -9.656 -24.391 -16.672 1 96.12 393 GLY A CA 1
ATOM 3041 C C . GLY A 1 393 ? -8.344 -25 -16.234 1 96.12 393 GLY A C 1
ATOM 3042 O O . GLY A 1 393 ? -7.324 -24.312 -16.156 1 96.12 393 GLY A O 1
ATOM 3043 N N . GLY A 1 394 ? -8.438 -26.297 -15.875 1 94.62 394 GLY A N 1
ATOM 3044 C CA . GLY A 1 394 ? -7.242 -26.938 -15.375 1 94.62 394 GLY A CA 1
ATOM 3045 C C . GLY A 1 394 ? -6.562 -26.172 -14.258 1 94.62 394 GLY A C 1
ATOM 3046 O O . GLY A 1 394 ? -7.215 -25.766 -13.297 1 94.62 394 GLY A O 1
ATOM 3047 N N . GLU A 1 395 ? -5.184 -25.984 -14.375 1 95.88 395 GLU A N 1
ATOM 3048 C CA . GLU A 1 395 ? -4.398 -25.281 -13.367 1 95.88 395 GLU A CA 1
ATOM 3049 C C . GLU A 1 395 ? -3.961 -23.906 -13.867 1 95.88 395 GLU A C 1
ATOM 3051 O O . GLU A 1 395 ? -2.9 -23.406 -13.484 1 95.88 395 GLU A O 1
ATOM 3056 N N . LYS A 1 396 ? -4.789 -23.375 -14.703 1 98.12 396 LYS A N 1
ATOM 3057 C CA . LYS A 1 396 ? -4.426 -22.125 -15.359 1 98.12 396 LYS A CA 1
ATOM 3058 C C . LYS A 1 396 ? -4.59 -20.938 -14.406 1 98.12 396 LYS A C 1
ATOM 3060 O O . LYS A 1 396 ? -3.914 -19.922 -14.555 1 98.12 396 LYS A O 1
ATOM 3065 N N . PHE A 1 397 ? -5.496 -21.031 -13.438 1 98.56 397 PHE A N 1
ATOM 3066 C CA . PHE A 1 397 ? -5.805 -19.953 -12.516 1 98.56 397 PHE A CA 1
ATOM 3067 C C . PHE A 1 397 ? -5.293 -20.281 -11.109 1 98.56 397 PHE A C 1
ATOM 3069 O O . PHE A 1 397 ? -5.637 -21.312 -10.547 1 98.56 397 PHE A O 1
ATOM 3076 N N . ASN A 1 398 ? -4.492 -19.297 -10.547 1 98 398 ASN A N 1
ATOM 3077 C CA . ASN A 1 398 ? -3.781 -19.688 -9.336 1 98 398 ASN A CA 1
ATOM 3078 C C . ASN A 1 398 ? -4.074 -18.719 -8.18 1 98 398 ASN A C 1
ATOM 3080 O O . ASN A 1 398 ? -4.188 -17.516 -8.391 1 98 398 ASN A O 1
ATOM 3084 N N . SER A 1 399 ? -4.102 -19.281 -6.973 1 96.62 399 SER A N 1
ATOM 3085 C CA . SER A 1 399 ? -4.422 -18.531 -5.766 1 96.62 399 SER A CA 1
ATOM 3086 C C . SER A 1 399 ? -3.162 -17.969 -5.113 1 96.62 399 SER A C 1
ATOM 3088 O O . SER A 1 399 ? -3.244 -17.234 -4.133 1 96.62 399 SER A O 1
ATOM 3090 N N . ASP A 1 400 ? -1.99 -18.281 -5.68 1 96.06 400 ASP A N 1
ATOM 3091 C CA . ASP A 1 400 ? -0.726 -17.922 -5.047 1 96.06 400 ASP A CA 1
ATOM 3092 C C . ASP A 1 400 ? 0.115 -17.031 -5.969 1 96.06 400 ASP A C 1
ATOM 3094 O O . ASP A 1 400 ? -0.036 -17.094 -7.191 1 96.06 400 ASP A O 1
ATOM 3098 N N . PRO A 1 401 ? 0.986 -16.234 -5.336 1 96.31 401 PRO A N 1
ATOM 3099 C CA . PRO A 1 401 ? 1.966 -15.531 -6.168 1 96.31 401 PRO A CA 1
ATOM 3100 C C . PRO A 1 401 ? 3.059 -16.453 -6.703 1 96.31 401 PRO A C 1
ATOM 3102 O O . PRO A 1 401 ? 3.168 -17.609 -6.266 1 96.31 401 PRO A O 1
ATOM 3105 N N . PRO A 1 402 ? 3.887 -16.016 -7.551 1 96.31 402 PRO A N 1
ATOM 3106 C CA . PRO A 1 402 ? 4.871 -16.891 -8.203 1 96.31 402 PRO A CA 1
ATOM 3107 C C . PRO A 1 402 ? 5.789 -17.594 -7.211 1 96.31 402 PRO A C 1
ATOM 3109 O O . PRO A 1 402 ? 6.129 -18.766 -7.398 1 96.31 402 PRO A O 1
ATOM 3112 N N . ARG A 1 403 ? 6.148 -16.984 -6.133 1 94.62 403 ARG A N 1
ATOM 3113 C CA . ARG A 1 403 ? 7.145 -17.516 -5.207 1 94.62 403 ARG A CA 1
ATOM 3114 C C . ARG A 1 403 ? 6.59 -18.688 -4.422 1 94.62 403 ARG A C 1
ATOM 3116 O O . ARG A 1 403 ? 7.352 -19.469 -3.846 1 94.62 403 ARG A O 1
ATOM 3123 N N . VAL A 1 404 ? 5.273 -18.875 -4.438 1 95.38 404 VAL A N 1
ATOM 3124 C CA . VAL A 1 404 ? 4.656 -19.891 -3.6 1 95.38 404 VAL A CA 1
ATOM 3125 C C . VAL A 1 404 ? 4.094 -21.016 -4.477 1 95.38 404 VAL A C 1
ATOM 3127 O O . VAL A 1 404 ? 3.645 -22.047 -3.971 1 95.38 404 VAL A O 1
ATOM 3130 N N . LEU A 1 405 ? 4.094 -20.906 -5.715 1 96.88 405 LEU A N 1
ATOM 3131 C CA . LEU A 1 405 ? 3.543 -21.891 -6.648 1 96.88 405 LEU A CA 1
ATOM 3132 C C . LEU A 1 405 ? 4.219 -23.25 -6.473 1 96.88 405 LEU A C 1
ATOM 3134 O O . LEU A 1 405 ? 5.402 -23.312 -6.133 1 96.88 405 LEU A O 1
ATOM 3138 N N . LYS A 1 406 ? 3.461 -24.25 -6.715 1 97.25 406 LYS A N 1
ATOM 3139 C CA . LYS A 1 406 ? 3.973 -25.609 -6.742 1 97.25 406 LYS A CA 1
ATOM 3140 C C . LYS A 1 406 ? 4.172 -26.094 -8.172 1 97.25 406 LYS A C 1
ATOM 3142 O O . LYS A 1 406 ? 3.199 -26.359 -8.891 1 97.25 406 LYS A O 1
ATOM 3147 N N . PHE A 1 407 ? 5.391 -26.281 -8.594 1 97 407 PHE A N 1
ATOM 3148 C CA . PHE A 1 407 ? 5.719 -26.75 -9.938 1 97 407 PHE A CA 1
ATOM 3149 C C . PHE A 1 407 ? 5.824 -28.266 -9.961 1 97 407 PHE A C 1
ATOM 3151 O O . PHE A 1 407 ? 6.59 -28.859 -9.195 1 97 407 PHE A O 1
ATOM 3158 N N . THR A 1 408 ? 5.094 -28.906 -10.781 1 97 408 THR A N 1
ATOM 3159 C CA . THR A 1 408 ? 5.105 -30.359 -10.938 1 97 408 THR A CA 1
ATOM 3160 C C . THR A 1 408 ? 5.398 -30.734 -12.383 1 97 408 THR A C 1
ATOM 3162 O O . THR A 1 408 ? 5.383 -29.875 -13.273 1 97 408 THR A O 1
ATOM 3165 N N . ARG A 1 409 ? 5.703 -32 -12.57 1 94.62 409 ARG A N 1
ATOM 3166 C CA . ARG A 1 409 ? 5.945 -32.469 -13.922 1 94.62 409 ARG A CA 1
ATOM 3167 C C . ARG A 1 409 ? 4.695 -32.344 -14.789 1 94.62 409 ARG A C 1
ATOM 3169 O O . ARG A 1 409 ? 4.789 -32.062 -15.984 1 94.62 409 ARG A O 1
ATOM 3176 N N . ASP A 1 410 ? 3.543 -32.406 -14.164 1 94.62 410 ASP A N 1
ATOM 3177 C CA . ASP A 1 410 ? 2.271 -32.375 -14.883 1 94.62 410 ASP A CA 1
ATOM 3178 C C . ASP A 1 410 ? 1.951 -30.938 -15.352 1 94.62 410 ASP A C 1
ATOM 3180 O O . ASP A 1 410 ? 1.391 -30.75 -16.438 1 94.62 410 ASP A O 1
ATOM 3184 N N . ASN A 1 411 ? 2.287 -29.953 -14.547 1 96.06 411 ASN A N 1
ATOM 3185 C CA . ASN A 1 411 ? 1.88 -28.594 -14.914 1 96.06 411 ASN A CA 1
ATOM 3186 C C . ASN A 1 411 ? 3.016 -27.828 -15.586 1 96.06 411 ASN A C 1
ATOM 3188 O O . ASN A 1 411 ? 2.793 -26.766 -16.156 1 96.06 411 ASN A O 1
ATOM 3192 N N . TRP A 1 412 ? 4.141 -28.359 -15.688 1 95.31 412 TRP A N 1
ATOM 3193 C CA . TRP A 1 412 ? 5.367 -27.719 -16.141 1 95.31 412 TRP A CA 1
ATOM 3194 C C . TRP A 1 412 ? 5.18 -27.078 -17.516 1 95.31 412 TRP A C 1
ATOM 3196 O O . TRP A 1 412 ? 5.516 -25.922 -17.719 1 95.31 412 TRP A O 1
ATOM 3206 N N . CYS A 1 413 ? 4.578 -27.766 -18.438 1 94 413 CYS A N 1
ATOM 3207 C CA . CYS A 1 413 ? 4.473 -27.281 -19.812 1 94 413 CYS A CA 1
ATOM 3208 C C . CYS A 1 413 ? 3.055 -26.812 -20.125 1 94 413 CYS A C 1
ATOM 3210 O O . CYS A 1 413 ? 2.717 -26.562 -21.281 1 94 413 CYS A O 1
ATOM 3212 N N . THR A 1 414 ? 2.248 -26.703 -19.078 1 94.69 414 THR A N 1
ATOM 3213 C CA . THR A 1 414 ? 0.88 -26.234 -19.297 1 94.69 414 THR A CA 1
ATOM 3214 C C . THR A 1 414 ? 0.789 -24.719 -19.141 1 94.69 414 THR A C 1
ATOM 3216 O O . THR A 1 414 ? 1.654 -24.109 -18.516 1 94.69 414 THR A O 1
ATOM 3219 N N . PRO A 1 415 ? -0.256 -24.141 -19.734 1 95.75 415 PRO A N 1
ATOM 3220 C CA . PRO A 1 415 ? -0.414 -22.688 -19.625 1 95.75 415 PRO A CA 1
ATOM 3221 C C . PRO A 1 415 ? -0.771 -22.25 -18.203 1 95.75 415 PRO A C 1
ATOM 3223 O O . PRO A 1 415 ? -1.403 -23 -17.453 1 95.75 415 PRO A O 1
ATOM 3226 N N . ILE A 1 416 ? -0.379 -21.094 -17.891 1 97.5 416 ILE A N 1
ATOM 3227 C CA . ILE A 1 416 ? -0.741 -20.422 -16.641 1 97.5 416 ILE A CA 1
ATOM 3228 C C . ILE A 1 416 ? -1.293 -19.031 -16.953 1 97.5 416 ILE A C 1
ATOM 3230 O O . ILE A 1 416 ? -0.764 -18.328 -17.812 1 97.5 416 ILE A O 1
ATOM 3234 N N . MET A 1 417 ? -2.424 -18.594 -16.203 1 98.25 417 MET A N 1
ATOM 3235 C CA . MET A 1 417 ? -3.15 -17.391 -16.625 1 98.25 417 MET A CA 1
ATOM 3236 C C . MET A 1 417 ? -3.123 -16.328 -15.531 1 98.25 417 MET A C 1
ATOM 3238 O O . MET A 1 417 ? -3.219 -15.133 -15.82 1 98.25 417 MET A O 1
ATOM 3242 N N . SER A 1 418 ? -3.068 -16.734 -14.25 1 98.69 418 SER A N 1
ATOM 3243 C CA . SER A 1 418 ? -3.264 -15.711 -13.227 1 98.69 418 SER A CA 1
ATOM 3244 C C . SER A 1 418 ? -2.521 -16.078 -11.938 1 98.69 418 SER A C 1
ATOM 3246 O O . SER A 1 418 ? -2.098 -17.219 -11.766 1 98.69 418 SER A O 1
ATOM 3248 N N . PHE A 1 419 ? -2.287 -15.086 -11.148 1 98.5 419 PHE A N 1
ATOM 3249 C CA . PHE A 1 419 ? -1.7 -15.164 -9.812 1 98.5 419 PHE A CA 1
ATOM 3250 C C . PHE A 1 419 ? -2.5 -14.328 -8.82 1 98.5 419 PHE A C 1
ATOM 3252 O O . PHE A 1 419 ? -3.066 -13.297 -9.188 1 98.5 419 PHE A O 1
ATOM 3259 N N . HIS A 1 420 ? -2.559 -14.797 -7.594 1 97.94 420 HIS A N 1
ATOM 3260 C CA . HIS A 1 420 ? -3.242 -14.047 -6.547 1 97.94 420 HIS A CA 1
ATOM 3261 C C . HIS A 1 420 ? -2.291 -13.703 -5.402 1 97.94 420 HIS A C 1
ATOM 3263 O O . HIS A 1 420 ? -1.15 -14.172 -5.379 1 97.94 420 HIS A O 1
ATOM 3269 N N . HIS A 1 421 ? -2.697 -12.727 -4.586 1 95.75 421 HIS A N 1
ATOM 3270 C CA . HIS A 1 421 ? -1.919 -12.234 -3.455 1 95.75 421 HIS A CA 1
ATOM 3271 C C . HIS A 1 421 ? -0.625 -11.578 -3.92 1 95.75 421 HIS A C 1
ATOM 3273 O O . HIS A 1 421 ? 0.409 -11.695 -3.26 1 95.75 421 HIS A O 1
ATOM 3279 N N . ILE A 1 422 ? -0.662 -11.008 -5.062 1 96 422 ILE A N 1
ATOM 3280 C CA . ILE A 1 422 ? 0.528 -10.32 -5.555 1 96 422 ILE A CA 1
ATOM 3281 C C . ILE A 1 422 ? 0.645 -8.953 -4.883 1 96 422 ILE A C 1
ATOM 3283 O O . ILE A 1 422 ? -0.366 -8.305 -4.598 1 96 422 ILE A O 1
ATOM 3287 N N . THR A 1 423 ? 1.824 -8.547 -4.605 1 92.69 423 THR A N 1
ATOM 3288 C CA . THR A 1 423 ? 2.117 -7.18 -4.184 1 92.69 423 THR A CA 1
ATOM 3289 C C . THR A 1 423 ? 2.219 -6.254 -5.391 1 92.69 423 THR A C 1
ATOM 3291 O O . THR A 1 423 ? 2.32 -6.715 -6.531 1 92.69 423 THR A O 1
ATOM 3294 N N . PRO A 1 424 ? 2.168 -4.969 -5.109 1 91.62 424 PRO A N 1
ATOM 3295 C CA . PRO A 1 424 ? 2.389 -4.055 -6.234 1 91.62 424 PRO A CA 1
ATOM 3296 C C . PRO A 1 424 ? 3.734 -4.277 -6.922 1 91.62 424 PRO A C 1
ATOM 3298 O O . PRO A 1 424 ? 3.832 -4.164 -8.148 1 91.62 424 PRO A O 1
ATOM 3301 N N . ALA A 1 425 ? 4.754 -4.609 -6.211 1 89.94 425 ALA A N 1
ATOM 3302 C CA . ALA A 1 425 ? 6.055 -4.906 -6.805 1 89.94 425 ALA A CA 1
ATOM 3303 C C . ALA A 1 425 ? 5.984 -6.16 -7.676 1 89.94 425 ALA A C 1
ATOM 3305 O O . ALA A 1 425 ? 6.582 -6.207 -8.758 1 89.94 425 ALA A O 1
ATOM 3306 N N . ASP A 1 426 ? 5.266 -7.152 -7.227 1 93.62 426 ASP A N 1
ATOM 3307 C CA . ASP A 1 426 ? 5.039 -8.344 -8.039 1 93.62 426 ASP A CA 1
ATOM 3308 C C . ASP A 1 426 ? 4.352 -7.988 -9.359 1 93.62 426 ASP A C 1
ATOM 3310 O O . ASP A 1 426 ? 4.746 -8.469 -10.422 1 93.62 426 ASP A O 1
ATOM 3314 N N . ALA A 1 427 ? 3.314 -7.18 -9.188 1 94.44 427 ALA A N 1
ATOM 3315 C CA . ALA A 1 427 ? 2.557 -6.789 -10.367 1 94.44 427 ALA A CA 1
ATOM 3316 C C . ALA A 1 427 ? 3.455 -6.105 -11.391 1 94.44 427 ALA A C 1
ATOM 3318 O O . ALA A 1 427 ? 3.412 -6.43 -12.586 1 94.44 427 ALA A O 1
ATOM 3319 N N . ALA A 1 428 ? 4.242 -5.199 -10.914 1 90.81 428 ALA A N 1
ATOM 3320 C CA . ALA A 1 428 ? 5.164 -4.5 -11.812 1 90.81 428 ALA A CA 1
ATOM 3321 C C . ALA A 1 428 ? 6.086 -5.488 -12.523 1 90.81 428 ALA A C 1
ATOM 3323 O O . ALA A 1 428 ? 6.285 -5.395 -13.734 1 90.81 428 ALA A O 1
ATOM 3324 N N . HIS A 1 429 ? 6.594 -6.375 -11.789 1 92.44 429 HIS A N 1
ATOM 3325 C CA . HIS A 1 429 ? 7.488 -7.383 -12.352 1 92.44 429 HIS A CA 1
ATOM 3326 C C . HIS A 1 429 ? 6.754 -8.273 -13.352 1 92.44 429 HIS A C 1
ATOM 3328 O O . HIS A 1 429 ? 7.285 -8.578 -14.422 1 92.44 429 HIS A O 1
ATOM 3334 N N . LEU A 1 430 ? 5.598 -8.656 -13.031 1 96.19 430 LEU A N 1
ATOM 3335 C CA . LEU A 1 430 ? 4.812 -9.539 -13.891 1 96.19 430 LEU A CA 1
ATOM 3336 C C . LEU A 1 430 ? 4.445 -8.844 -15.195 1 96.19 430 LEU A C 1
ATOM 3338 O O . LEU A 1 430 ? 4.477 -9.453 -16.266 1 96.19 430 LEU A O 1
ATOM 3342 N N . TYR A 1 431 ? 4.078 -7.59 -15.117 1 94.5 431 TYR A N 1
ATOM 3343 C CA . TYR A 1 431 ? 3.799 -6.848 -16.344 1 94.5 431 TYR A CA 1
ATOM 3344 C C . TYR A 1 431 ? 5.047 -6.73 -17.203 1 94.5 431 TYR A C 1
ATOM 3346 O O . TYR A 1 431 ? 4.977 -6.867 -18.422 1 94.5 431 TYR A O 1
ATOM 3354 N N . ASP A 1 432 ? 6.16 -6.43 -16.594 1 91.75 432 ASP A N 1
ATOM 3355 C CA . ASP A 1 432 ? 7.422 -6.379 -17.328 1 91.75 432 ASP A CA 1
ATOM 3356 C C . ASP A 1 432 ? 7.715 -7.711 -18 1 91.75 432 ASP A C 1
ATOM 3358 O O . ASP A 1 432 ? 8.055 -7.75 -19.188 1 91.75 432 ASP A O 1
ATOM 3362 N N . PHE A 1 433 ? 7.559 -8.812 -17.219 1 95.06 433 PHE A N 1
ATOM 3363 C CA . PHE A 1 433 ? 7.75 -10.164 -17.75 1 95.06 433 PHE A CA 1
ATOM 3364 C C . PHE A 1 433 ? 6.824 -10.414 -18.938 1 95.06 433 PHE A C 1
ATOM 3366 O O . PHE A 1 433 ? 7.266 -10.914 -19.969 1 95.06 433 PHE A O 1
ATOM 3373 N N . GLU A 1 434 ? 5.57 -10.023 -18.75 1 95.5 434 GLU A N 1
ATOM 3374 C CA . GLU A 1 434 ? 4.574 -10.203 -19.797 1 95.5 434 GLU A CA 1
ATOM 3375 C C . GLU A 1 434 ? 5.012 -9.523 -21.094 1 95.5 434 GLU A C 1
ATOM 3377 O O . GLU A 1 434 ? 4.969 -10.125 -22.172 1 95.5 434 GLU A O 1
ATOM 3382 N N . ARG A 1 435 ? 5.414 -8.312 -21 1 92.31 435 ARG A N 1
ATOM 3383 C CA . ARG A 1 435 ? 5.824 -7.543 -22.172 1 92.31 435 ARG A CA 1
ATOM 3384 C C . ARG A 1 435 ? 7.004 -8.211 -22.875 1 92.31 435 ARG A C 1
ATOM 3386 O O . ARG A 1 435 ? 7.023 -8.305 -24.109 1 92.31 435 ARG A O 1
ATOM 3393 N N . ARG A 1 436 ? 7.93 -8.703 -22.141 1 90.88 436 ARG A N 1
ATOM 3394 C CA . ARG A 1 436 ? 9.133 -9.289 -22.719 1 90.88 436 ARG A CA 1
ATOM 3395 C C . ARG A 1 436 ? 8.836 -10.656 -23.328 1 90.88 436 ARG A C 1
ATOM 3397 O O . ARG A 1 436 ? 9.266 -10.945 -24.453 1 90.88 436 ARG A O 1
ATOM 3404 N N . ILE A 1 437 ? 8.008 -11.461 -22.672 1 92.62 437 ILE A N 1
ATOM 3405 C CA . ILE A 1 437 ? 7.809 -12.836 -23.125 1 92.62 437 ILE A CA 1
ATOM 3406 C C . ILE A 1 437 ? 6.836 -12.852 -24.312 1 92.62 437 ILE A C 1
ATOM 3408 O O . ILE A 1 437 ? 6.957 -13.68 -25.219 1 92.62 437 ILE A O 1
ATOM 3412 N N . GLU A 1 438 ? 5.867 -11.984 -24.312 1 91 438 GLU A N 1
ATOM 3413 C CA . GLU A 1 438 ? 4.867 -11.977 -25.375 1 91 438 GLU A CA 1
ATOM 3414 C C . GLU A 1 438 ? 5.508 -11.672 -26.734 1 91 438 GLU A C 1
ATOM 3416 O O . GLU A 1 438 ? 5.074 -12.195 -27.766 1 91 438 GLU A O 1
ATOM 3421 N N . ALA A 1 439 ? 6.492 -10.867 -26.703 1 86.88 439 ALA A N 1
ATOM 3422 C CA . ALA A 1 439 ? 7.191 -10.523 -27.938 1 86.88 439 ALA A CA 1
ATOM 3423 C C . ALA A 1 439 ? 7.895 -11.734 -28.531 1 86.88 439 ALA A C 1
ATOM 3425 O O . ALA A 1 439 ? 8.219 -11.758 -29.719 1 86.88 439 ALA A O 1
ATOM 3426 N N . ARG A 1 440 ? 8.023 -12.766 -27.766 1 85.94 440 ARG A N 1
ATOM 3427 C CA . ARG A 1 440 ? 8.789 -13.938 -28.188 1 85.94 440 ARG A CA 1
ATOM 3428 C C . ARG A 1 440 ? 7.871 -15.125 -28.453 1 85.94 440 ARG A C 1
ATOM 3430 O O . ARG A 1 440 ? 8.312 -16.156 -28.953 1 85.94 440 ARG A O 1
ATOM 3437 N N . LEU A 1 441 ? 6.633 -14.977 -28.047 1 87.5 441 LEU A N 1
ATOM 3438 C CA . LEU A 1 441 ? 5.68 -16.062 -28.203 1 87.5 441 LEU A CA 1
ATOM 3439 C C . LEU A 1 441 ? 5.043 -16.031 -29.594 1 87.5 441 LEU A C 1
ATOM 3441 O O . LEU A 1 441 ? 4.695 -14.969 -30.094 1 87.5 441 LEU A O 1
ATOM 3445 N N . ASP A 1 442 ? 4.969 -17.203 -30.156 1 84.06 442 ASP A N 1
ATOM 3446 C CA . ASP A 1 442 ? 4.211 -17.328 -31.406 1 84.06 442 ASP A CA 1
ATOM 3447 C C . ASP A 1 442 ? 2.723 -17.094 -31.156 1 84.06 442 ASP A C 1
ATOM 3449 O O . ASP A 1 442 ? 2.268 -17.078 -30.016 1 84.06 442 ASP A O 1
ATOM 3453 N N . SER A 1 443 ? 1.938 -17 -32.219 1 82.94 443 SER A N 1
ATOM 3454 C CA . SER A 1 443 ? 0.53 -16.609 -32.156 1 82.94 443 SER A CA 1
ATOM 3455 C C . SER A 1 443 ? -0.289 -17.656 -31.406 1 82.94 443 SER A C 1
ATOM 3457 O O . SER A 1 443 ? -1.312 -17.328 -30.812 1 82.94 443 SER A O 1
ATOM 3459 N N . LYS A 1 444 ? 0.19 -18.844 -31.359 1 84.31 444 LYS A N 1
ATOM 3460 C CA . LYS A 1 444 ? -0.618 -19.875 -30.734 1 84.31 444 LYS A CA 1
ATOM 3461 C C . LYS A 1 444 ? 0.015 -20.359 -29.422 1 84.31 444 LYS A C 1
ATOM 3463 O O . LYS A 1 444 ? -0.548 -21.203 -28.719 1 84.31 444 LYS A O 1
ATOM 3468 N N . ASP A 1 445 ? 1.128 -19.859 -29.141 1 89.38 445 ASP A N 1
ATOM 3469 C CA . ASP A 1 445 ? 1.819 -20.25 -27.922 1 89.38 445 ASP A CA 1
ATOM 3470 C C . ASP A 1 445 ? 1.363 -19.406 -26.734 1 89.38 445 ASP A C 1
ATOM 3472 O O . ASP A 1 445 ? 0.887 -18.281 -26.906 1 89.38 445 ASP A O 1
ATOM 3476 N N . LEU A 1 446 ? 1.385 -20 -25.531 1 94.06 446 LEU A N 1
ATOM 3477 C CA . LEU A 1 446 ? 0.98 -19.328 -24.297 1 94.06 446 LEU A CA 1
ATOM 3478 C C . LEU A 1 446 ? 2.105 -19.375 -23.266 1 94.06 446 LEU A C 1
ATOM 3480 O O . LEU A 1 446 ? 3.047 -20.156 -23.406 1 94.06 446 LEU A O 1
ATOM 3484 N N . VAL A 1 447 ? 2.053 -18.453 -22.297 1 95.31 447 VAL A N 1
ATOM 3485 C CA . VAL A 1 447 ? 2.973 -18.5 -21.172 1 95.31 447 VAL A CA 1
ATOM 3486 C C . VAL A 1 447 ? 2.742 -19.766 -20.359 1 95.31 447 VAL A C 1
ATOM 3488 O O . VAL A 1 447 ? 1.599 -20.125 -20.062 1 95.31 447 VAL A O 1
ATOM 3491 N N . ARG A 1 448 ? 3.787 -20.438 -20.016 1 95.5 448 ARG A N 1
ATOM 3492 C CA . ARG A 1 448 ? 3.701 -21.719 -19.328 1 95.5 448 ARG A CA 1
ATOM 3493 C C . ARG A 1 448 ? 4.266 -21.625 -17.906 1 95.5 448 ARG A C 1
ATOM 3495 O O . ARG A 1 448 ? 4.961 -20.656 -17.578 1 95.5 448 ARG A O 1
ATOM 3502 N N . TRP A 1 449 ? 3.982 -22.609 -17.094 1 96 449 TRP A N 1
ATOM 3503 C CA . TRP A 1 449 ? 4.516 -22.672 -15.734 1 96 449 TRP A CA 1
ATOM 3504 C C . TRP A 1 449 ? 6.039 -22.641 -15.742 1 96 449 TRP A C 1
ATOM 3506 O O . TRP A 1 449 ? 6.652 -21.969 -14.906 1 96 449 TRP A O 1
ATOM 3516 N N . ALA A 1 450 ? 6.672 -23.281 -16.672 1 94.12 450 ALA A N 1
ATOM 3517 C CA . ALA A 1 450 ? 8.125 -23.312 -16.781 1 94.12 450 ALA A CA 1
ATOM 3518 C C . ALA A 1 450 ? 8.695 -21.906 -17 1 94.12 450 ALA A C 1
ATOM 3520 O O . ALA A 1 450 ? 9.781 -21.594 -16.516 1 94.12 450 ALA A O 1
ATOM 3521 N N . ASP A 1 451 ? 7.957 -21.078 -17.734 1 93.88 451 ASP A N 1
ATOM 3522 C CA . ASP A 1 451 ? 8.398 -19.703 -17.984 1 93.88 451 ASP A CA 1
ATOM 3523 C C . ASP A 1 451 ? 8.422 -18.906 -16.672 1 93.88 451 ASP A C 1
ATOM 3525 O O . ASP A 1 451 ? 9.312 -18.078 -16.469 1 93.88 451 ASP A O 1
ATOM 3529 N N . VAL A 1 452 ? 7.402 -19.156 -15.844 1 95.75 452 VAL A N 1
ATOM 3530 C CA . VAL A 1 452 ? 7.312 -18.469 -14.562 1 95.75 452 VAL A CA 1
ATOM 3531 C C . VAL A 1 452 ? 8.469 -18.891 -13.664 1 95.75 452 VAL A C 1
ATOM 3533 O O . VAL A 1 452 ? 9.094 -18.047 -13.008 1 95.75 452 VAL A O 1
ATOM 3536 N N . TRP A 1 453 ? 8.781 -20.188 -13.641 1 94.69 453 TRP A N 1
ATOM 3537 C CA . TRP A 1 453 ? 9.938 -20.672 -12.891 1 94.69 453 TRP A CA 1
ATOM 3538 C C . TRP A 1 453 ? 11.211 -19.969 -13.336 1 94.69 453 TRP A C 1
ATOM 3540 O O . TRP A 1 453 ? 11.93 -19.406 -12.508 1 94.69 453 TRP A O 1
ATOM 3550 N N . ASP A 1 454 ? 11.461 -19.906 -14.594 1 91.69 454 ASP A N 1
ATOM 3551 C CA . ASP A 1 454 ? 12.688 -19.344 -15.133 1 91.69 454 ASP A CA 1
ATOM 3552 C C . ASP A 1 454 ? 12.805 -17.859 -14.781 1 91.69 454 ASP A C 1
ATOM 3554 O O . ASP A 1 454 ? 13.906 -17.375 -14.508 1 91.69 454 ASP A O 1
ATOM 3558 N N . GLU A 1 455 ? 11.703 -17.25 -14.797 1 93.12 455 GLU A N 1
ATOM 3559 C CA . GLU A 1 455 ? 11.711 -15.805 -14.562 1 93.12 455 GLU A CA 1
ATOM 3560 C C . GLU A 1 455 ? 11.922 -15.484 -13.086 1 93.12 455 GLU A C 1
ATOM 3562 O O . GLU A 1 455 ? 12.648 -14.547 -12.75 1 93.12 455 GLU A O 1
ATOM 3567 N N . PHE A 1 456 ? 11.422 -16.281 -12.188 1 94.94 456 PHE A N 1
ATOM 3568 C CA . PHE A 1 456 ? 11.25 -15.781 -10.828 1 94.94 456 PHE A CA 1
ATOM 3569 C C . PHE A 1 456 ? 12.172 -16.516 -9.867 1 94.94 456 PHE A C 1
ATOM 3571 O O . PHE A 1 456 ? 12.227 -16.188 -8.68 1 94.94 456 PHE A O 1
ATOM 3578 N N . ILE A 1 457 ? 12.891 -17.531 -10.273 1 93.44 457 ILE A N 1
ATOM 3579 C CA . ILE A 1 457 ? 13.844 -18.172 -9.367 1 93.44 457 ILE A CA 1
ATOM 3580 C C . ILE A 1 457 ? 14.867 -17.141 -8.891 1 93.44 457 ILE A C 1
ATOM 3582 O O . ILE A 1 457 ? 15.266 -16.25 -9.656 1 93.44 457 ILE A O 1
ATOM 3586 N N . PRO A 1 458 ? 15.25 -17.297 -7.695 1 92.38 458 PRO A N 1
ATOM 3587 C CA . PRO A 1 458 ? 16.219 -16.359 -7.117 1 92.38 458 PRO A CA 1
ATOM 3588 C C . PRO A 1 458 ? 17.625 -16.531 -7.695 1 92.38 458 PRO A C 1
ATOM 3590 O O . PRO A 1 458 ? 17.891 -17.516 -8.383 1 92.38 458 PRO A O 1
ATOM 3593 N N . ASN A 1 459 ? 18.5 -15.602 -7.398 1 88.44 459 ASN A N 1
ATOM 3594 C CA . ASN A 1 459 ? 19.844 -15.57 -7.961 1 88.44 459 ASN A CA 1
ATOM 3595 C C . ASN A 1 459 ? 20.641 -16.797 -7.559 1 88.44 459 ASN A C 1
ATOM 3597 O O . ASN A 1 459 ? 21.438 -17.312 -8.352 1 88.44 459 ASN A O 1
ATOM 3601 N N . PHE A 1 460 ? 20.438 -17.234 -6.332 1 89.94 460 PHE A N 1
ATOM 3602 C CA . PHE A 1 460 ? 21.234 -18.391 -5.898 1 89.94 460 PHE A CA 1
ATOM 3603 C C . PHE A 1 460 ? 20.891 -19.625 -6.723 1 89.94 460 PHE A C 1
ATOM 3605 O O . PHE A 1 460 ? 21.75 -20.469 -6.965 1 89.94 460 PHE A O 1
ATOM 3612 N N . LEU A 1 461 ? 19.641 -19.719 -7.125 1 93 461 LEU A N 1
ATOM 3613 C CA . LEU A 1 461 ? 19.25 -20.844 -7.969 1 93 461 LEU A CA 1
ATOM 3614 C C . LEU A 1 461 ? 19.719 -20.641 -9.398 1 93 461 LEU A C 1
ATOM 3616 O O . LEU A 1 461 ? 20.078 -21.594 -10.086 1 93 461 LEU A O 1
ATOM 3620 N N . LYS A 1 462 ? 19.688 -19.406 -9.852 1 90.12 462 LYS A N 1
ATOM 3621 C CA . LYS A 1 462 ? 20.25 -19.125 -11.164 1 90.12 462 LYS A CA 1
ATOM 3622 C C . LYS A 1 462 ? 21.734 -19.484 -11.211 1 90.12 462 LYS A C 1
ATOM 3624 O O . LYS A 1 462 ? 22.203 -20.094 -12.18 1 90.12 462 LYS A O 1
ATOM 3629 N N . ASP A 1 463 ? 22.375 -19.094 -10.164 1 89.31 463 ASP A N 1
ATOM 3630 C CA . ASP A 1 463 ? 23.797 -19.438 -10.062 1 89.31 463 ASP A CA 1
ATOM 3631 C C . ASP A 1 463 ? 24 -20.938 -10.039 1 89.31 463 ASP A C 1
ATOM 3633 O O . ASP A 1 463 ? 24.938 -21.453 -10.664 1 89.31 463 ASP A O 1
ATOM 3637 N N . ALA A 1 464 ? 23.156 -21.609 -9.32 1 90.88 464 ALA A N 1
ATOM 3638 C CA . ALA A 1 464 ? 23.234 -23.062 -9.258 1 90.88 464 ALA A CA 1
ATOM 3639 C C . ALA A 1 464 ? 23.047 -23.672 -10.648 1 90.88 464 ALA A C 1
ATOM 3641 O O . ALA A 1 464 ? 23.781 -24.594 -11.023 1 90.88 464 ALA A O 1
ATOM 3642 N N . MET A 1 465 ? 22.125 -23.188 -11.367 1 90.75 465 MET A N 1
ATOM 3643 C CA . MET A 1 465 ? 21.859 -23.719 -12.711 1 90.75 465 MET A CA 1
ATOM 3644 C C . MET A 1 465 ? 23.031 -23.422 -13.641 1 90.75 465 MET A C 1
ATOM 3646 O O . MET A 1 465 ? 23.375 -24.25 -14.492 1 90.75 465 MET A O 1
ATOM 3650 N N . ASP A 1 466 ? 23.609 -22.281 -13.477 1 89.06 466 ASP A N 1
ATOM 3651 C CA . ASP A 1 466 ? 24.797 -21.938 -14.266 1 89.06 466 ASP A CA 1
ATOM 3652 C C . ASP A 1 466 ? 25.953 -22.906 -13.977 1 89.06 466 ASP A C 1
ATOM 3654 O O . ASP A 1 466 ? 26.688 -23.281 -14.883 1 89.06 466 ASP A O 1
ATOM 3658 N N . GLN A 1 467 ? 26.062 -23.219 -12.75 1 89 467 GLN A N 1
ATOM 3659 C CA . GLN A 1 467 ? 27.094 -24.172 -12.352 1 89 467 GLN A CA 1
ATOM 3660 C C . GLN A 1 467 ? 26.875 -25.531 -13 1 89 467 GLN A C 1
ATOM 3662 O O . GLN A 1 467 ? 27.828 -26.172 -13.445 1 89 467 GLN A O 1
ATOM 3667 N N . VAL A 1 468 ? 25.688 -25.938 -13.023 1 90.44 468 VAL A N 1
ATOM 3668 C CA . VAL A 1 468 ? 25.359 -27.203 -13.672 1 90.44 468 VAL A CA 1
ATOM 3669 C C . VAL A 1 468 ? 25.719 -27.141 -15.156 1 90.44 468 VAL A C 1
ATOM 3671 O O . VAL A 1 468 ? 26.297 -28.078 -15.703 1 90.44 468 VAL A O 1
ATOM 3674 N N . GLY A 1 469 ? 25.422 -26.062 -15.781 1 86.56 469 GLY A N 1
ATOM 3675 C CA . GLY A 1 469 ? 25.703 -25.891 -17.203 1 86.56 469 GLY A CA 1
ATOM 3676 C C . GLY A 1 469 ? 27.188 -25.922 -17.516 1 86.56 469 GLY A C 1
ATOM 3677 O O . GLY A 1 469 ? 27.594 -26.328 -18.594 1 86.56 469 GLY A O 1
ATOM 3678 N N . ARG A 1 470 ? 27.984 -25.469 -16.609 1 85.56 470 ARG A N 1
ATOM 3679 C CA . ARG A 1 470 ? 29.422 -25.359 -16.844 1 85.56 470 ARG A CA 1
ATOM 3680 C C . ARG A 1 470 ? 30.141 -26.656 -16.469 1 85.56 470 ARG A C 1
ATOM 3682 O O . ARG A 1 470 ? 31.312 -26.828 -16.781 1 85.56 470 ARG A O 1
ATOM 3689 N N . PHE A 1 471 ? 29.406 -27.406 -15.789 1 82.12 471 PHE A N 1
ATOM 3690 C CA . PHE A 1 471 ? 30.062 -28.625 -15.297 1 82.12 471 PHE A CA 1
ATOM 3691 C C . PHE A 1 471 ? 30.312 -29.609 -16.438 1 82.12 471 PHE A C 1
ATOM 3693 O O . PHE A 1 471 ? 29.422 -29.891 -17.234 1 82.12 471 PHE A O 1
ATOM 3700 N N . ASP A 1 472 ? 31.672 -29.984 -16.516 1 70.88 472 ASP A N 1
ATOM 3701 C CA . ASP A 1 472 ? 32.094 -30.984 -17.5 1 70.88 472 ASP A CA 1
ATOM 3702 C C . ASP A 1 472 ? 31.688 -32.375 -17.047 1 70.88 472 ASP A C 1
ATOM 3704 O O . ASP A 1 472 ? 32.219 -32.906 -16.047 1 70.88 472 ASP A O 1
ATOM 3708 N N . ALA A 1 473 ? 30.734 -32.938 -17.688 1 66 473 ALA A N 1
ATOM 3709 C CA . ALA A 1 473 ? 30.188 -34.25 -17.328 1 66 473 ALA A CA 1
ATOM 3710 C C . ALA A 1 473 ? 31.297 -35.281 -17.234 1 66 473 ALA A C 1
ATOM 3712 O O . ALA A 1 473 ? 31.125 -36.312 -16.562 1 66 473 ALA A O 1
ATOM 3713 N N . ASP A 1 474 ? 32.375 -35 -17.969 1 64.94 474 ASP A N 1
ATOM 3714 C CA . ASP A 1 474 ? 33.438 -35.969 -17.953 1 64.94 474 ASP A CA 1
ATOM 3715 C C . ASP A 1 474 ? 34.25 -35.906 -16.641 1 64.94 474 ASP A C 1
ATOM 3717 O O . ASP A 1 474 ? 35.062 -36.781 -16.359 1 64.94 474 ASP A O 1
ATOM 3721 N N . SER A 1 475 ? 33.875 -34.875 -15.906 1 62.97 475 SER A N 1
ATOM 3722 C CA . SER A 1 475 ? 34.562 -34.75 -14.633 1 62.97 475 SER A CA 1
ATOM 3723 C C . SER A 1 475 ? 34 -35.719 -13.594 1 62.97 475 SER A C 1
ATOM 3725 O O . SER A 1 475 ? 32.781 -35.906 -13.523 1 62.97 475 SER A O 1
ATOM 3727 N N . HIS A 1 476 ? 34.812 -36.719 -13.133 1 64.44 476 HIS A N 1
ATOM 3728 C CA . HIS A 1 476 ? 34.406 -37.719 -12.148 1 64.44 476 HIS A CA 1
ATOM 3729 C C . HIS A 1 476 ? 34.125 -37.094 -10.797 1 64.44 476 HIS A C 1
ATOM 3731 O O . HIS A 1 476 ? 34.969 -36.375 -10.258 1 64.44 476 HIS A O 1
ATOM 3737 N N . LEU A 1 477 ? 32.875 -37.031 -10.438 1 66.5 477 LEU A N 1
ATOM 3738 C CA . LEU A 1 477 ? 32.531 -36.594 -9.078 1 66.5 477 LEU A CA 1
ATOM 3739 C C . LEU A 1 477 ? 32.719 -37.75 -8.094 1 66.5 477 LEU A C 1
ATOM 3741 O O . LEU A 1 477 ? 32.375 -38.875 -8.383 1 66.5 477 LEU A O 1
ATOM 3745 N N . ALA A 1 478 ? 33.594 -37.531 -7.016 1 64.62 478 ALA A N 1
ATOM 3746 C CA . ALA A 1 478 ? 33.719 -38.531 -5.969 1 64.62 478 ALA A CA 1
ATOM 3747 C C . ALA A 1 478 ? 32.375 -38.938 -5.41 1 64.62 478 ALA A C 1
ATOM 3749 O O . ALA A 1 478 ? 31.422 -38.125 -5.445 1 64.62 478 ALA A O 1
ATOM 3750 N N . ASP A 1 479 ? 32.219 -40.125 -4.977 1 61.69 479 ASP A N 1
ATOM 3751 C CA . ASP A 1 479 ? 30.984 -40.625 -4.391 1 61.69 479 ASP A CA 1
ATOM 3752 C C . ASP A 1 479 ? 30.562 -39.781 -3.189 1 61.69 479 ASP A C 1
ATOM 3754 O O . ASP A 1 479 ? 31.391 -39.406 -2.359 1 61.69 479 ASP A O 1
ATOM 3758 N N . HIS A 1 480 ? 29.328 -39.312 -3.086 1 67.81 480 HIS A N 1
ATOM 3759 C CA . HIS A 1 480 ? 28.672 -38.625 -1.993 1 67.81 480 HIS A CA 1
ATOM 3760 C C . HIS A 1 480 ? 29.156 -37.156 -1.908 1 67.81 480 HIS A C 1
ATOM 3762 O O . HIS A 1 480 ? 28.938 -36.5 -0.894 1 67.81 480 HIS A O 1
ATOM 3768 N N . SER A 1 481 ? 29.844 -36.844 -3.006 1 79.69 481 SER A N 1
ATOM 3769 C CA . SER A 1 481 ? 30.219 -35.438 -3.018 1 79.69 481 SER A CA 1
ATOM 3770 C C . SER A 1 481 ? 29.078 -34.562 -3.502 1 79.69 481 SER A C 1
ATOM 3772 O O . SER A 1 481 ? 28.109 -35.062 -4.086 1 79.69 481 SER A O 1
ATOM 3774 N N . ALA A 1 482 ? 29.188 -33.344 -3.123 1 85.38 482 ALA A N 1
ATOM 3775 C CA . ALA A 1 482 ? 28.172 -32.375 -3.531 1 85.38 482 ALA A CA 1
ATOM 3776 C C . ALA A 1 482 ? 28.047 -32.312 -5.051 1 85.38 482 ALA A C 1
ATOM 3778 O O . ALA A 1 482 ? 29.062 -32.344 -5.766 1 85.38 482 ALA A O 1
ATOM 3779 N N . GLU A 1 483 ? 26.844 -32.5 -5.535 1 88.56 483 GLU A N 1
ATOM 3780 C CA . GLU A 1 483 ? 26.547 -32.375 -6.965 1 88.56 483 GLU A CA 1
ATOM 3781 C C . GLU A 1 483 ? 26.672 -30.922 -7.43 1 88.56 483 GLU A C 1
ATOM 3783 O O . GLU A 1 483 ? 26.484 -29.984 -6.637 1 88.56 483 GLU A O 1
ATOM 3788 N N . PRO A 1 484 ? 27.047 -30.797 -8.734 1 90.25 484 PRO A N 1
ATOM 3789 C CA . PRO A 1 484 ? 27 -29.422 -9.25 1 90.25 484 PRO A CA 1
ATOM 3790 C C . PRO A 1 484 ? 25.625 -28.781 -9.078 1 90.25 484 PRO A C 1
ATOM 3792 O O . PRO A 1 484 ? 24.609 -29.391 -9.391 1 90.25 484 PRO A O 1
ATOM 3795 N N . GLY A 1 485 ? 25.672 -27.547 -8.57 1 91.69 485 GLY A N 1
ATOM 3796 C CA . GLY A 1 485 ? 24.422 -26.781 -8.453 1 91.69 485 GLY A CA 1
ATOM 3797 C C . GLY A 1 485 ? 23.641 -27.125 -7.199 1 91.69 485 GLY A C 1
ATOM 3798 O O . GLY A 1 485 ? 22.516 -26.656 -7.023 1 91.69 485 GLY A O 1
ATOM 3799 N N . GLU A 1 486 ? 24.156 -28.031 -6.434 1 93.56 486 GLU A N 1
ATOM 3800 C CA . GLU A 1 486 ? 23.562 -28.234 -5.121 1 93.56 486 GLU A CA 1
ATOM 3801 C C . GLU A 1 486 ? 23.656 -26.984 -4.262 1 93.56 486 GLU A C 1
ATOM 3803 O O . GLU A 1 486 ? 24.734 -26.391 -4.141 1 93.56 486 GLU A O 1
ATOM 3808 N N . VAL A 1 487 ? 22.453 -26.531 -3.719 1 94.5 487 VAL A N 1
ATOM 3809 C CA . VAL A 1 487 ? 22.5 -25.297 -2.951 1 94.5 487 VAL A CA 1
ATOM 3810 C C . VAL A 1 487 ? 21.562 -25.391 -1.755 1 94.5 487 VAL A C 1
ATOM 3812 O O . VAL A 1 487 ? 20.516 -26.062 -1.828 1 94.5 487 VAL A O 1
ATOM 3815 N N . GLY A 1 488 ? 21.938 -24.828 -0.6 1 94.25 488 GLY A N 1
ATOM 3816 C CA . GLY A 1 488 ? 21.156 -24.672 0.614 1 94.25 488 GLY A CA 1
ATOM 3817 C C . GLY A 1 488 ? 21.141 -23.234 1.127 1 94.25 488 GLY A C 1
ATOM 3818 O O . GLY A 1 488 ? 22.156 -22.562 1.127 1 94.25 488 GLY A O 1
ATOM 3819 N N . VAL A 1 489 ? 19.953 -22.828 1.448 1 93.69 489 VAL A N 1
ATOM 3820 C CA . VAL A 1 489 ? 19.812 -21.438 1.871 1 93.69 489 VAL A CA 1
ATOM 3821 C C . VAL A 1 489 ? 19.141 -21.391 3.242 1 93.69 489 VAL A C 1
ATOM 3823 O O . VAL A 1 489 ? 18.047 -21.906 3.428 1 93.69 489 VAL A O 1
ATOM 3826 N N . VAL A 1 490 ? 19.812 -20.688 4.207 1 91.25 490 VAL A N 1
ATOM 3827 C CA . VAL A 1 490 ? 19.281 -20.5 5.551 1 91.25 490 VAL A CA 1
ATOM 3828 C C . VAL A 1 490 ? 18.203 -19.422 5.531 1 91.25 490 VAL A C 1
ATOM 3830 O O . VAL A 1 490 ? 18.344 -18.422 4.828 1 91.25 490 VAL A O 1
ATOM 3833 N N . GLY A 1 491 ? 17.172 -19.625 6.297 1 90.38 491 GLY A N 1
ATOM 3834 C CA . GLY A 1 491 ? 16.094 -18.641 6.395 1 90.38 491 GLY A CA 1
ATOM 3835 C C . GLY A 1 491 ? 15.195 -18.625 5.176 1 90.38 491 GLY A C 1
ATOM 3836 O O . GLY A 1 491 ? 14.742 -17.562 4.75 1 90.38 491 GLY A O 1
ATOM 3837 N N . TRP A 1 492 ? 15.047 -19.703 4.594 1 93.88 492 TRP A N 1
ATOM 3838 C CA . TRP A 1 492 ? 14.242 -19.828 3.379 1 93.88 492 TRP A CA 1
ATOM 3839 C C . TRP A 1 492 ? 13.234 -20.969 3.514 1 93.88 492 TRP A C 1
ATOM 3841 O O . TRP A 1 492 ? 13.57 -22.062 3.975 1 93.88 492 TRP A O 1
ATOM 3851 N N . GLN A 1 493 ? 12.016 -20.703 3.176 1 95.19 493 GLN A N 1
ATOM 3852 C CA . GLN A 1 493 ? 10.961 -21.719 3.232 1 95.19 493 GLN A CA 1
ATOM 3853 C C . GLN A 1 493 ? 10.461 -22.062 1.836 1 95.19 493 GLN A C 1
ATOM 3855 O O . GLN A 1 493 ? 9.852 -21.219 1.164 1 95.19 493 GLN A O 1
ATOM 3860 N N . ALA A 1 494 ? 10.641 -23.266 1.502 1 96.38 494 ALA A N 1
ATOM 3861 C CA . ALA A 1 494 ? 10.164 -23.703 0.195 1 96.38 494 ALA A CA 1
ATOM 3862 C C . ALA A 1 494 ? 9.062 -24.75 0.341 1 96.38 494 ALA A C 1
ATOM 3864 O O . ALA A 1 494 ? 8.109 -24.766 -0.436 1 96.38 494 ALA A O 1
ATOM 3865 N N . ILE A 1 495 ? 9.164 -25.594 1.32 1 97.06 495 ILE A N 1
ATOM 3866 C CA . ILE A 1 495 ? 8.141 -26.609 1.561 1 97.06 495 ILE A CA 1
ATOM 3867 C C . ILE A 1 495 ? 7.152 -26.109 2.609 1 97.06 495 ILE A C 1
ATOM 3869 O O . ILE A 1 495 ? 7.555 -25.672 3.691 1 97.06 495 ILE A O 1
ATOM 3873 N N . GLU A 1 496 ? 5.887 -26.141 2.219 1 94.31 496 GLU A N 1
ATOM 3874 C CA . GLU A 1 496 ? 4.828 -25.688 3.113 1 94.31 496 GLU A CA 1
ATOM 3875 C C . GLU A 1 496 ? 4.355 -26.797 4.035 1 94.31 496 GLU A C 1
ATOM 3877 O O . GLU A 1 496 ? 4.566 -27.984 3.742 1 94.31 496 GLU A O 1
ATOM 3882 N N . HIS A 1 497 ? 3.701 -26.422 5.105 1 90.38 497 HIS A N 1
ATOM 3883 C CA . HIS A 1 497 ? 3.244 -27.391 6.09 1 90.38 497 HIS A CA 1
ATOM 3884 C C . HIS A 1 497 ? 2.178 -28.312 5.504 1 90.38 497 HIS A C 1
ATOM 3886 O O . HIS A 1 497 ? 2.059 -29.469 5.91 1 90.38 497 HIS A O 1
ATOM 3892 N N . TRP A 1 498 ? 1.446 -27.828 4.496 1 90.12 498 TRP A N 1
ATOM 3893 C CA . TRP A 1 498 ? 0.328 -28.578 3.938 1 90.12 498 TRP A CA 1
ATOM 3894 C C . TRP A 1 498 ? 0.79 -29.453 2.781 1 90.12 498 TRP A C 1
ATOM 3896 O O . TRP A 1 498 ? -0.009 -30.188 2.195 1 90.12 498 TRP A O 1
ATOM 3906 N N . ASP A 1 499 ? 2.074 -29.328 2.496 1 94.12 499 ASP A N 1
ATOM 3907 C CA . ASP A 1 499 ? 2.576 -30.219 1.455 1 94.12 499 ASP A CA 1
ATOM 3908 C C . ASP A 1 499 ? 2.621 -31.672 1.945 1 94.12 499 ASP A C 1
ATOM 3910 O O . ASP A 1 499 ? 3.242 -31.969 2.969 1 94.12 499 ASP A O 1
ATOM 3914 N N . SER A 1 500 ? 2.021 -32.562 1.165 1 92.38 500 SER A N 1
ATOM 3915 C CA . SER A 1 500 ? 1.954 -33.938 1.601 1 92.38 500 SER A CA 1
ATOM 3916 C C . SER A 1 500 ? 2.887 -34.844 0.777 1 92.38 500 SER A C 1
ATOM 3918 O O . SER A 1 500 ? 3.246 -35.938 1.203 1 92.38 500 SER A O 1
ATOM 3920 N N . GLU A 1 501 ? 3.293 -34.438 -0.332 1 95.38 501 GLU A N 1
ATOM 3921 C CA . GLU A 1 501 ? 4.156 -35.219 -1.203 1 95.38 501 GLU A CA 1
ATOM 3922 C C . GLU A 1 501 ? 5.621 -35.094 -0.793 1 95.38 501 GLU A C 1
ATOM 3924 O O . GLU A 1 501 ? 6.484 -34.812 -1.629 1 95.38 501 GLU A O 1
ATOM 3929 N N . THR A 1 502 ? 5.863 -35.312 0.517 1 96.75 502 THR A N 1
ATOM 3930 C CA . THR A 1 502 ? 7.211 -35.219 1.064 1 96.75 502 THR A CA 1
ATOM 3931 C C . THR A 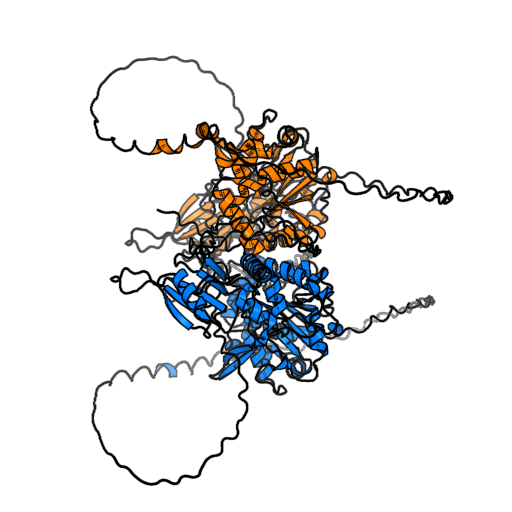1 502 ? 7.539 -36.438 1.893 1 96.75 502 THR A C 1
ATOM 3933 O O . THR A 1 502 ? 6.637 -37.188 2.311 1 96.75 502 THR A O 1
ATOM 3936 N N . THR A 1 503 ? 8.828 -36.781 1.982 1 96.56 503 THR A N 1
ATOM 3937 C CA . THR A 1 503 ? 9.352 -37.719 2.975 1 96.56 503 THR A CA 1
ATOM 3938 C C . THR A 1 503 ? 9.945 -36.969 4.164 1 96.56 503 THR A C 1
ATOM 3940 O O . THR A 1 503 ? 10.797 -36.094 3.992 1 96.56 503 THR A O 1
ATOM 3943 N N . ASP A 1 504 ? 9.469 -37.375 5.316 1 95.62 504 ASP A N 1
ATOM 3944 C CA . ASP A 1 504 ? 9.883 -36.688 6.531 1 95.62 504 ASP A CA 1
ATOM 3945 C C . ASP A 1 504 ? 10.742 -37.594 7.414 1 95.62 504 ASP A C 1
ATOM 3947 O O . ASP A 1 504 ? 10.422 -38.781 7.613 1 95.62 504 ASP A O 1
ATOM 3951 N N . LEU A 1 505 ? 11.844 -37.094 7.895 1 95 505 LEU A N 1
ATOM 3952 C CA . LEU A 1 505 ? 12.711 -37.812 8.844 1 95 505 LEU A CA 1
ATOM 3953 C C . LEU A 1 505 ? 13.367 -36.844 9.805 1 95 505 LEU A C 1
ATOM 3955 O O . LEU A 1 505 ? 13.148 -35.625 9.711 1 95 505 LEU A O 1
ATOM 3959 N N . THR A 1 506 ? 13.992 -37.312 10.781 1 94.62 506 THR A N 1
ATOM 3960 C CA . THR A 1 506 ? 14.719 -36.5 11.75 1 94.62 506 THR A CA 1
ATOM 3961 C C . THR A 1 506 ? 16.219 -36.562 11.492 1 94.62 506 THR A C 1
ATOM 3963 O O . THR A 1 506 ? 16.781 -37.625 11.297 1 94.62 506 THR A O 1
ATOM 3966 N N . THR A 1 507 ? 16.797 -35.406 11.383 1 94.94 507 THR A N 1
ATOM 3967 C CA . THR A 1 507 ? 18.25 -35.344 11.234 1 94.94 507 THR A CA 1
ATOM 3968 C C . THR A 1 507 ? 18.859 -34.375 12.258 1 94.94 507 THR A C 1
ATOM 3970 O O . THR A 1 507 ? 18.141 -33.594 12.867 1 94.94 507 THR A O 1
ATOM 3973 N N . LEU A 1 508 ? 20.141 -34.438 12.406 1 92 508 LEU A N 1
ATOM 3974 C CA . LEU A 1 508 ? 20.828 -33.625 13.406 1 92 508 LEU A CA 1
ATOM 3975 C C . LEU A 1 508 ? 20.844 -32.156 13 1 92 508 LEU A C 1
ATOM 3977 O O . LEU A 1 508 ? 20.719 -31.281 13.844 1 92 508 LEU A O 1
ATOM 3981 N N . ASP A 1 509 ? 21.109 -31.938 11.758 1 92.88 509 ASP A N 1
ATOM 3982 C CA . ASP A 1 509 ? 21.188 -30.578 11.25 1 92.88 509 ASP A CA 1
ATOM 3983 C C . ASP A 1 509 ? 20.844 -30.516 9.758 1 92.88 509 ASP A C 1
ATOM 3985 O O . ASP A 1 509 ? 20.484 -31.531 9.164 1 92.88 509 ASP A O 1
ATOM 3989 N N . ALA A 1 510 ? 20.859 -29.391 9.242 1 94.62 510 ALA A N 1
ATOM 3990 C CA . ALA A 1 510 ? 20.547 -29.156 7.836 1 94.62 510 ALA A CA 1
ATOM 3991 C C . ALA A 1 510 ? 21.516 -29.906 6.926 1 94.62 510 ALA A C 1
ATOM 3993 O O . ALA A 1 510 ? 21.141 -30.375 5.855 1 94.62 510 ALA A O 1
ATOM 3994 N N . LEU A 1 511 ? 22.766 -30.016 7.359 1 93.44 511 LEU A N 1
ATOM 3995 C CA . LEU A 1 511 ? 23.766 -30.688 6.547 1 93.44 511 LEU A CA 1
ATOM 3996 C C . LEU A 1 511 ? 23.453 -32.156 6.395 1 93.44 511 LEU A C 1
ATOM 3998 O O . LEU A 1 511 ? 23.625 -32.75 5.316 1 93.44 511 LEU A O 1
ATOM 4002 N N . GLU A 1 512 ? 23.062 -32.75 7.477 1 94.31 512 GLU A N 1
ATOM 4003 C CA . GLU A 1 512 ? 22.656 -34.125 7.402 1 94.31 512 GLU A CA 1
ATOM 4004 C C . GLU A 1 512 ? 21.422 -34.312 6.523 1 94.31 512 GLU A C 1
ATOM 4006 O O . GLU A 1 512 ? 21.312 -35.312 5.809 1 94.31 512 GLU A O 1
ATOM 4011 N N . CYS A 1 513 ? 20.484 -33.438 6.609 1 96.25 513 CYS A N 1
ATOM 4012 C CA . CYS A 1 513 ? 19.312 -33.469 5.746 1 96.25 513 CYS A CA 1
ATOM 4013 C C . CYS A 1 513 ? 19.719 -33.406 4.277 1 96.25 513 CYS A C 1
ATOM 4015 O O . CYS A 1 513 ? 19.188 -34.188 3.461 1 96.25 513 CYS A O 1
ATOM 4017 N N . GLN A 1 514 ? 20.625 -32.531 3.984 1 95.44 514 GLN A N 1
ATOM 4018 C CA . GLN A 1 514 ? 21.141 -32.438 2.625 1 95.44 514 GLN A CA 1
ATOM 4019 C C . GLN A 1 514 ? 21.766 -33.75 2.162 1 95.44 514 GLN A C 1
ATOM 4021 O O . GLN A 1 514 ? 21.578 -34.156 1.012 1 95.44 514 GLN A O 1
ATOM 4026 N N . LYS A 1 515 ? 22.5 -34.375 3.027 1 93.5 515 LYS A N 1
ATOM 4027 C CA . LYS A 1 515 ? 23.125 -35.656 2.695 1 93.5 515 LYS A CA 1
ATOM 4028 C C . LYS A 1 515 ? 22.078 -36.719 2.387 1 93.5 515 LYS A C 1
ATOM 4030 O O . LYS A 1 515 ? 22.25 -37.531 1.479 1 93.5 515 LYS A O 1
ATOM 4035 N N . TRP A 1 516 ? 21.062 -36.656 3.174 1 93.62 516 TRP A N 1
ATOM 4036 C CA . TRP A 1 516 ? 19.969 -37.625 2.938 1 93.62 516 TRP A CA 1
ATOM 4037 C C . TRP A 1 516 ? 19.328 -37.375 1.571 1 93.62 516 TRP A C 1
ATOM 4039 O O . TRP A 1 516 ? 19.047 -38.344 0.845 1 93.62 516 TRP A O 1
ATOM 4049 N N . CYS A 1 517 ? 19.125 -36.156 1.259 1 95.38 517 CYS A N 1
ATOM 4050 C CA . CYS A 1 517 ? 18.578 -35.812 -0.05 1 95.38 517 CYS A CA 1
ATOM 4051 C C . CYS A 1 517 ? 19.516 -36.281 -1.166 1 95.38 517 CYS A C 1
ATOM 4053 O O . CYS A 1 517 ? 19.062 -36.844 -2.16 1 95.38 517 CYS A O 1
ATOM 4055 N N . ARG A 1 518 ? 20.75 -36.062 -0.971 1 93.44 518 ARG A N 1
ATOM 4056 C CA . ARG A 1 518 ? 21.75 -36.438 -1.958 1 93.44 518 ARG A CA 1
ATOM 4057 C C . ARG A 1 518 ? 21.766 -37.969 -2.172 1 93.44 518 ARG A C 1
ATOM 4059 O O . ARG A 1 518 ? 21.938 -38.438 -3.295 1 93.44 518 ARG A O 1
ATOM 4066 N N . ALA A 1 519 ? 21.547 -38.594 -1.121 1 92.56 519 ALA A N 1
ATOM 4067 C CA . ALA A 1 519 ? 21.578 -40.062 -1.179 1 92.56 519 ALA A CA 1
ATOM 4068 C C . ALA A 1 519 ? 20.328 -40.625 -1.865 1 92.56 519 ALA A C 1
ATOM 4070 O O . ALA A 1 519 ? 20.344 -41.719 -2.385 1 92.56 519 ALA A O 1
ATOM 4071 N N . HIS A 1 520 ? 19.328 -39.844 -1.858 1 93.25 520 HIS A N 1
ATOM 4072 C CA . HIS A 1 520 ? 18.109 -40.25 -2.549 1 93.25 520 HIS A CA 1
ATOM 4073 C C . HIS A 1 520 ? 18.094 -39.719 -3.984 1 93.25 520 HIS A C 1
ATOM 4075 O O . HIS A 1 520 ? 17.875 -38.531 -4.219 1 93.25 520 HIS A O 1
ATOM 4081 N N . THR A 1 521 ? 18.281 -40.531 -4.938 1 87.81 521 THR A N 1
ATOM 4082 C CA . THR A 1 521 ? 18.609 -40.219 -6.324 1 87.81 521 THR A CA 1
ATOM 4083 C C . THR A 1 521 ? 17.562 -39.281 -6.922 1 87.81 521 THR A C 1
ATOM 4085 O O . THR A 1 521 ? 17.891 -38.438 -7.762 1 87.81 521 THR A O 1
ATOM 4088 N N . ASN A 1 522 ? 16.344 -39.312 -6.512 1 92.06 522 ASN A N 1
ATOM 4089 C CA . ASN A 1 522 ? 15.336 -38.5 -7.18 1 92.06 522 ASN A CA 1
ATOM 4090 C C . ASN A 1 522 ? 14.93 -37.281 -6.324 1 92.06 522 ASN A C 1
ATOM 4092 O O . ASN A 1 522 ? 13.984 -36.594 -6.66 1 92.06 522 ASN A O 1
ATOM 4096 N N . CYS A 1 523 ? 15.695 -37.031 -5.293 1 96.62 523 CYS A N 1
ATOM 4097 C CA . CYS A 1 523 ? 15.367 -35.906 -4.434 1 96.62 523 CYS A CA 1
ATOM 4098 C C . CYS A 1 523 ? 15.625 -34.594 -5.148 1 96.62 523 CYS A C 1
ATOM 4100 O O . CYS A 1 523 ? 16.703 -34.375 -5.695 1 96.62 523 CYS A O 1
ATOM 4102 N N . LEU A 1 524 ? 14.672 -33.656 -5.168 1 97.75 524 LEU A N 1
ATOM 4103 C CA . LEU A 1 524 ? 14.773 -32.375 -5.871 1 97.75 524 LEU A CA 1
ATOM 4104 C C . LEU A 1 524 ? 14.961 -31.234 -4.883 1 97.75 524 LEU A C 1
ATOM 4106 O O . LEU A 1 524 ? 15.734 -30.312 -5.145 1 97.75 524 LEU A O 1
ATOM 4110 N N . LEU A 1 525 ? 14.25 -31.234 -3.871 1 98.12 525 LEU A N 1
ATOM 4111 C CA . LEU A 1 525 ? 14.086 -30.156 -2.9 1 98.12 525 LEU A CA 1
ATOM 4112 C C . LEU A 1 525 ? 14.039 -30.703 -1.48 1 98.12 525 LEU A C 1
ATOM 4114 O O . LEU A 1 525 ? 13.406 -31.734 -1.23 1 98.12 525 LEU A O 1
ATOM 4118 N N . TRP A 1 526 ? 14.734 -30.062 -0.542 1 98.19 526 TRP A N 1
ATOM 4119 C CA . TRP A 1 526 ? 14.695 -30.469 0.858 1 98.19 526 TRP A CA 1
ATOM 4120 C C . TRP A 1 526 ? 14.594 -29.266 1.775 1 98.19 526 TRP A C 1
ATOM 4122 O O . TRP A 1 526 ? 14.891 -28.141 1.362 1 98.19 526 TRP A O 1
ATOM 4132 N N . GLN A 1 527 ? 14.094 -29.453 2.967 1 98.19 527 GLN A N 1
ATOM 4133 C CA . GLN A 1 527 ? 13.945 -28.422 3.98 1 98.19 527 GLN A CA 1
ATOM 4134 C C . GLN A 1 527 ? 14.164 -28.984 5.383 1 98.19 527 GLN A C 1
ATOM 4136 O O . GLN A 1 527 ? 13.703 -30.078 5.695 1 98.19 527 GLN A O 1
ATOM 4141 N N . TRP A 1 528 ? 14.898 -28.25 6.188 1 96.62 528 TRP A N 1
ATOM 4142 C CA . TRP A 1 528 ? 15.195 -28.641 7.559 1 96.62 528 TRP A CA 1
ATOM 4143 C C . TRP A 1 528 ? 14.781 -27.562 8.539 1 96.62 528 TRP A C 1
ATOM 4145 O O . TRP A 1 528 ? 14.953 -26.375 8.273 1 96.62 528 TRP A O 1
ATOM 4155 N N . ARG A 1 529 ? 14.188 -27.984 9.609 1 94.94 529 ARG A N 1
ATOM 4156 C CA . ARG A 1 529 ? 13.812 -27.078 10.68 1 94.94 529 ARG A CA 1
ATOM 4157 C C . ARG A 1 529 ? 13.977 -27.734 12.047 1 94.94 529 ARG A C 1
ATOM 4159 O O . ARG A 1 529 ? 13.617 -28.891 12.227 1 94.94 529 ARG A O 1
ATOM 4166 N N . ARG A 1 530 ? 14.508 -26.938 12.969 1 92.38 530 ARG A N 1
ATOM 4167 C CA . ARG A 1 530 ? 14.664 -27.453 14.32 1 92.38 530 ARG A CA 1
ATOM 4168 C C . ARG A 1 530 ? 13.312 -27.672 14.984 1 92.38 530 ARG A C 1
ATOM 4170 O O . ARG A 1 530 ? 12.398 -26.875 14.82 1 92.38 530 ARG A O 1
ATOM 4177 N N . VAL A 1 531 ? 13.164 -28.797 15.578 1 84.38 531 VAL A N 1
ATOM 4178 C CA . VAL A 1 531 ? 11.953 -29.062 16.359 1 84.38 531 VAL A CA 1
ATOM 4179 C C . VAL A 1 531 ? 12.297 -29.125 17.844 1 84.38 531 VAL A C 1
ATOM 4181 O O . VAL A 1 531 ? 13.32 -29.688 18.234 1 84.38 531 VAL A O 1
ATOM 4184 N N . LYS A 1 532 ? 11.734 -28.219 18.672 1 66.94 532 LYS A N 1
ATOM 4185 C CA . LYS A 1 532 ? 11.945 -28.25 20.109 1 66.94 532 LYS A CA 1
ATOM 4186 C C . LYS A 1 532 ? 11.469 -29.578 20.703 1 66.94 532 LYS A C 1
ATOM 4188 O O . LYS A 1 532 ? 10.344 -30.016 20.438 1 66.94 532 LYS A O 1
ATOM 4193 N N . SER A 1 533 ? 12.391 -30.469 21.078 1 57.69 533 SER A N 1
ATOM 4194 C CA . SER A 1 533 ? 11.992 -31.688 21.781 1 57.69 533 SER A CA 1
ATOM 4195 C C . SER A 1 533 ? 11.219 -31.359 23.047 1 57.69 533 SER A C 1
ATOM 4197 O O . SER A 1 533 ? 11.617 -30.484 23.812 1 57.69 533 SER A O 1
ATOM 4199 N N . GLN A 1 534 ? 9.875 -31.531 23.109 1 51.31 534 GLN A N 1
ATOM 4200 C CA . GLN A 1 534 ? 9.156 -31.391 24.375 1 51.31 534 GLN A CA 1
ATOM 4201 C C . GLN A 1 534 ? 9.938 -32.031 25.516 1 51.31 534 GLN A C 1
ATOM 4203 O O . GLN A 1 534 ? 9.711 -31.688 26.688 1 51.31 534 GLN A O 1
ATOM 4208 N N . ASP A 1 535 ? 10.453 -33.219 25.453 1 49.69 535 ASP A N 1
ATOM 4209 C CA . ASP A 1 535 ? 11.094 -33.844 26.594 1 49.69 535 ASP A CA 1
ATOM 4210 C C . ASP A 1 535 ? 12.477 -33.281 26.859 1 49.69 535 ASP A C 1
ATOM 4212 O O . ASP A 1 535 ? 13.336 -33.25 25.969 1 49.69 535 ASP A O 1
ATOM 4216 N N . ALA A 1 536 ? 12.531 -32.312 27.75 1 47.72 536 ALA A N 1
ATOM 4217 C CA . ALA A 1 536 ? 13.633 -31.516 28.266 1 47.72 536 ALA A CA 1
ATOM 4218 C C . ALA A 1 536 ? 14.914 -32.344 28.391 1 47.72 536 ALA A C 1
ATOM 4220 O O . ALA A 1 536 ? 15.977 -31.797 28.703 1 47.72 536 ALA A O 1
ATOM 4221 N N . SER A 1 537 ? 14.773 -33.531 28.625 1 47.56 537 SER A N 1
ATOM 4222 C CA . SER A 1 537 ? 16 -34.156 29.094 1 47.56 537 SER A CA 1
ATOM 4223 C C . SER A 1 537 ? 17.047 -34.25 27.984 1 47.56 537 SER A C 1
ATOM 4225 O O . SER A 1 537 ? 18.219 -34.5 28.25 1 47.56 537 SER A O 1
ATOM 4227 N N . ASP A 1 538 ? 16.75 -34.719 26.703 1 47.59 538 ASP A N 1
ATOM 4228 C CA . ASP A 1 538 ? 17.781 -35.156 25.766 1 47.59 538 ASP A CA 1
ATOM 4229 C C . ASP A 1 538 ? 18.266 -34 24.906 1 47.59 538 ASP A C 1
ATOM 4231 O O . ASP A 1 538 ? 17.469 -33.375 24.203 1 47.59 538 ASP A O 1
ATOM 4235 N N . GLN A 1 539 ? 19.359 -33.375 25.141 1 50 539 GLN A N 1
ATOM 4236 C CA . GLN A 1 539 ? 20.266 -32.312 24.719 1 50 539 GLN A CA 1
ATOM 4237 C C . GLN A 1 539 ? 20.484 -32.344 23.219 1 50 539 GLN A C 1
ATOM 4239 O O . GLN A 1 539 ? 21.266 -31.562 22.672 1 50 539 GLN A O 1
ATOM 4244 N N . VAL A 1 540 ? 20.219 -33.438 22.547 1 54.81 540 VAL A N 1
ATOM 4245 C CA . VAL A 1 540 ? 20.656 -33.375 21.156 1 54.81 540 VAL A CA 1
ATOM 4246 C C . VAL A 1 540 ? 19.625 -32.625 20.328 1 54.81 540 VAL A C 1
ATOM 4248 O O . VAL A 1 540 ? 18.469 -33.031 20.219 1 54.81 540 VAL A O 1
ATOM 4251 N N . GLU A 1 541 ? 19.781 -31.406 19.969 1 68.56 541 GLU A N 1
ATOM 4252 C CA . GLU A 1 541 ? 18.938 -30.547 19.156 1 68.56 541 GLU A CA 1
ATOM 4253 C C . GLU A 1 541 ? 18.781 -31.109 17.734 1 68.56 541 GLU A C 1
ATOM 4255 O O . GLU A 1 541 ? 19.781 -31.328 17.047 1 68.56 541 GLU A O 1
ATOM 4260 N N . SER A 1 542 ? 17.797 -32 17.469 1 86.81 542 SER A N 1
ATOM 4261 C CA . SER A 1 542 ? 17.453 -32.5 16.141 1 86.81 542 SER A CA 1
ATOM 4262 C C . SER A 1 542 ? 16.344 -31.688 15.508 1 86.81 542 SER A C 1
ATOM 4264 O O . SER A 1 542 ? 15.789 -30.781 16.125 1 86.81 542 SER A O 1
ATOM 4266 N N . GLY A 1 543 ? 16.281 -31.844 14.141 1 93.88 543 GLY A N 1
ATOM 4267 C CA . GLY A 1 543 ? 15.266 -31.125 13.383 1 93.88 543 GLY A CA 1
ATOM 4268 C C . GLY A 1 543 ? 14.539 -32 12.375 1 93.88 543 GLY A C 1
ATOM 4269 O O . GLY A 1 543 ? 14.922 -33.156 12.156 1 93.88 543 GLY A O 1
ATOM 4270 N N . LYS A 1 544 ? 13.43 -31.516 11.953 1 95.88 544 LYS A N 1
ATOM 4271 C CA . LYS A 1 544 ? 12.633 -32.188 10.922 1 95.88 544 LYS A CA 1
ATOM 4272 C C . LYS A 1 544 ? 13.219 -31.953 9.539 1 95.88 544 LYS A C 1
ATOM 4274 O O . LYS A 1 544 ? 13.43 -30.797 9.133 1 95.88 544 LYS A O 1
ATOM 4279 N N . CYS A 1 545 ? 13.562 -33 8.867 1 97.31 545 CYS A N 1
ATOM 4280 C CA . CYS A 1 545 ? 14.008 -32.969 7.48 1 97.31 545 CYS A CA 1
ATOM 4281 C C . CYS A 1 545 ? 12.906 -33.469 6.547 1 97.31 545 CYS A C 1
ATOM 4283 O O . CYS A 1 545 ? 12.469 -34.594 6.637 1 97.31 545 CYS A O 1
ATOM 4285 N N . ARG A 1 546 ? 12.453 -32.562 5.727 1 98.06 546 ARG A N 1
ATOM 4286 C CA . ARG A 1 546 ? 11.469 -32.906 4.703 1 98.06 546 ARG A CA 1
ATOM 4287 C C . ARG A 1 546 ? 12.07 -32.812 3.307 1 98.06 546 ARG A C 1
ATOM 4289 O O . ARG A 1 546 ? 12.75 -31.828 2.986 1 98.06 546 ARG A O 1
ATOM 4296 N N . PHE A 1 547 ? 11.969 -33.781 2.512 1 97.56 547 PHE A N 1
ATOM 4297 C CA . PHE A 1 547 ? 12.43 -33.656 1.133 1 97.56 547 PHE A CA 1
ATOM 4298 C C . PHE A 1 547 ? 11.406 -34.25 0.167 1 97.56 547 PHE A C 1
ATOM 4300 O O . PHE A 1 547 ? 10.516 -35 0.575 1 97.56 547 PHE A O 1
ATOM 4307 N N . THR A 1 548 ? 11.477 -33.875 -1.149 1 97.94 548 THR A N 1
ATOM 4308 C CA . THR A 1 548 ? 10.492 -34.312 -2.133 1 97.94 548 THR A CA 1
ATOM 4309 C C . THR A 1 548 ? 11.156 -34.625 -3.467 1 97.94 548 THR A C 1
ATOM 4311 O O . THR A 1 548 ? 12.227 -34.094 -3.773 1 97.94 548 THR A O 1
ATOM 4314 N N . THR A 1 549 ? 10.57 -35.562 -4.18 1 96.5 549 THR A N 1
ATOM 4315 C CA . THR A 1 549 ? 10.945 -35.906 -5.547 1 96.5 549 THR A CA 1
ATOM 4316 C C . THR A 1 549 ? 9.875 -35.438 -6.535 1 96.5 549 THR A C 1
ATOM 4318 O O . THR A 1 549 ? 10.023 -35.625 -7.742 1 96.5 549 THR A O 1
ATOM 4321 N N . ASP A 1 550 ? 8.836 -34.812 -6.008 1 96.44 550 ASP A N 1
ATOM 4322 C CA . ASP A 1 550 ? 7.605 -34.719 -6.781 1 96.44 550 ASP A CA 1
ATOM 4323 C C . ASP A 1 550 ? 7.391 -33.281 -7.277 1 96.44 550 ASP A C 1
ATOM 4325 O O . ASP A 1 550 ? 6.695 -33.062 -8.273 1 96.44 550 ASP A O 1
ATOM 4329 N N . PHE A 1 551 ? 7.938 -32.344 -6.574 1 97.81 551 PHE A N 1
ATOM 4330 C CA . PHE A 1 551 ? 7.625 -30.969 -6.961 1 97.81 551 PHE A CA 1
ATOM 4331 C C . PHE A 1 551 ? 8.789 -30.047 -6.648 1 97.81 551 PHE A C 1
ATOM 4333 O O . PHE A 1 551 ? 9.734 -30.438 -5.953 1 97.81 551 PHE A O 1
ATOM 4340 N N . LEU A 1 552 ? 8.773 -28.859 -7.305 1 97.12 552 LEU A N 1
ATOM 4341 C CA . LEU A 1 552 ? 9.672 -27.734 -7.031 1 97.12 552 LEU A CA 1
ATOM 4342 C C . LEU A 1 552 ? 8.891 -26.547 -6.5 1 97.12 552 LEU A C 1
ATOM 4344 O O . LEU A 1 552 ? 7.703 -26.391 -6.777 1 97.12 552 LEU A O 1
ATOM 4348 N N . ARG A 1 553 ? 9.562 -25.734 -5.727 1 97.62 553 ARG A N 1
ATOM 4349 C CA . ARG A 1 553 ? 9.062 -24.453 -5.258 1 97.62 553 ARG A CA 1
ATOM 4350 C C . ARG A 1 553 ? 10.188 -23.438 -5.133 1 97.62 553 ARG A C 1
ATOM 4352 O O . ARG A 1 553 ? 11.312 -23.781 -4.754 1 97.62 553 ARG A O 1
ATOM 4359 N N . ILE A 1 554 ? 9.852 -22.234 -5.473 1 96.12 554 ILE A N 1
ATOM 4360 C CA . ILE A 1 554 ? 10.82 -21.156 -5.32 1 96.12 554 ILE A CA 1
ATOM 4361 C C . ILE A 1 554 ? 11 -20.812 -3.838 1 96.12 554 ILE A C 1
ATOM 4363 O O . ILE A 1 554 ? 12.109 -20.875 -3.311 1 96.12 554 ILE A O 1
ATOM 4367 N N . GLY A 1 555 ? 9.914 -20.484 -3.18 1 95.75 555 GLY A N 1
ATOM 4368 C CA . GLY A 1 555 ? 9.922 -20.297 -1.736 1 95.75 555 GLY A CA 1
ATOM 4369 C C . GLY A 1 555 ? 10.047 -18.844 -1.315 1 95.75 555 GLY A C 1
ATOM 4370 O O . GLY A 1 555 ? 10.109 -17.953 -2.162 1 95.75 555 GLY A O 1
ATOM 4371 N N . LEU A 1 556 ? 10 -18.688 0.007 1 93.94 556 LEU A N 1
ATOM 4372 C CA . LEU A 1 556 ? 10 -17.375 0.644 1 93.94 556 LEU A CA 1
ATOM 4373 C C . LEU A 1 556 ? 11.148 -17.25 1.641 1 93.94 556 LEU A C 1
ATOM 4375 O O . LEU A 1 556 ? 11.469 -18.219 2.338 1 93.94 556 LEU A O 1
ATOM 4379 N N . THR A 1 557 ? 11.664 -16.047 1.678 1 91 557 THR A N 1
ATOM 4380 C CA . THR A 1 557 ? 12.641 -15.766 2.73 1 91 557 THR A CA 1
ATOM 4381 C C . THR A 1 557 ? 11.945 -15.625 4.082 1 91 557 THR A C 1
ATOM 4383 O O . THR A 1 557 ? 10.852 -15.062 4.168 1 91 557 THR A O 1
ATOM 4386 N N . LYS A 1 558 ? 12.523 -16.25 5.051 1 88.06 558 LYS A N 1
ATOM 4387 C CA . LYS A 1 558 ? 12.125 -16.109 6.449 1 88.06 558 LYS A CA 1
ATOM 4388 C C . LYS A 1 558 ? 13.328 -15.82 7.336 1 88.06 558 LYS A C 1
ATOM 4390 O O . LYS A 1 558 ? 13.797 -16.688 8.07 1 88.06 558 LYS A O 1
ATOM 4395 N N . PRO A 1 559 ? 13.766 -14.57 7.41 1 76.62 559 PRO A N 1
ATOM 4396 C CA . PRO A 1 559 ? 15.055 -14.273 8.047 1 76.62 559 PRO A CA 1
ATOM 4397 C C . PRO A 1 559 ? 15 -14.398 9.57 1 76.62 559 PRO A C 1
ATOM 4399 O O . PRO A 1 559 ? 16.016 -14.703 10.203 1 76.62 559 PRO A O 1
ATOM 4402 N N . ASN A 1 560 ? 13.984 -14.078 10.25 1 69 560 ASN A N 1
ATOM 4403 C CA . ASN A 1 560 ? 13.969 -14.016 11.703 1 69 560 ASN A CA 1
ATOM 4404 C C . ASN A 1 560 ? 13.469 -15.328 12.312 1 69 560 ASN A C 1
ATOM 4406 O O . ASN A 1 560 ? 12.828 -15.328 13.367 1 69 560 ASN A O 1
ATOM 4410 N N . ASN A 1 561 ? 14 -16.344 11.617 1 72.12 561 ASN A N 1
ATOM 4411 C CA . ASN A 1 561 ? 13.578 -17.625 12.172 1 72.12 561 ASN A CA 1
ATOM 4412 C C . ASN A 1 561 ? 14.664 -18.219 13.062 1 72.12 561 ASN A C 1
ATOM 4414 O O . ASN A 1 561 ? 15.836 -18.281 12.672 1 72.12 561 ASN A O 1
ATOM 4418 N N . ASP A 1 562 ? 14.406 -18.516 14.297 1 78.56 562 ASP A N 1
ATOM 4419 C CA . ASP A 1 562 ? 15.375 -19.047 15.258 1 78.56 562 ASP A CA 1
ATOM 4420 C C . ASP A 1 562 ? 15.438 -20.562 15.195 1 78.56 562 ASP A C 1
ATOM 4422 O O . ASP A 1 562 ? 16.219 -21.188 15.922 1 78.56 562 ASP A O 1
ATOM 4426 N N . ASP A 1 563 ? 14.797 -21.125 14.289 1 86.06 563 ASP A N 1
ATOM 4427 C CA . ASP A 1 563 ? 14.734 -22.578 14.289 1 86.06 563 ASP A CA 1
ATOM 4428 C C . ASP A 1 563 ? 15.672 -23.172 13.242 1 86.06 563 ASP A C 1
ATOM 4430 O O . ASP A 1 563 ? 15.562 -24.359 12.891 1 86.06 563 ASP A O 1
ATOM 4434 N N . GLY A 1 564 ? 16.531 -22.375 12.68 1 89.56 564 GLY A N 1
ATOM 4435 C CA . GLY A 1 564 ? 17.516 -22.875 11.734 1 89.56 564 GLY A CA 1
ATOM 4436 C C . GLY A 1 564 ? 16.906 -23.297 10.406 1 89.56 564 GLY A C 1
ATOM 4437 O O . GLY A 1 564 ? 17.5 -24.094 9.672 1 89.56 564 GLY A O 1
ATOM 4438 N N . LEU A 1 565 ? 15.734 -22.766 10.086 1 94.44 565 LEU A N 1
ATOM 4439 C CA . LEU A 1 565 ? 15.047 -23.094 8.844 1 94.44 565 LEU A CA 1
ATOM 4440 C C . LEU A 1 565 ? 15.992 -22.984 7.652 1 94.44 565 LEU A C 1
ATOM 4442 O O . LEU A 1 565 ? 16.609 -21.938 7.441 1 94.44 565 LEU A O 1
ATOM 4446 N N . THR A 1 566 ? 16.156 -24.094 6.961 1 95.62 566 THR A N 1
ATOM 4447 C CA . THR A 1 566 ? 17.031 -24.172 5.801 1 95.62 566 THR A CA 1
ATOM 4448 C C . THR A 1 566 ? 16.391 -24.969 4.676 1 95.62 566 THR A C 1
ATOM 4450 O O . THR A 1 566 ? 15.875 -26.062 4.91 1 95.62 566 THR A O 1
ATOM 4453 N N . SER A 1 567 ? 16.391 -24.375 3.523 1 97.12 567 SER A N 1
ATOM 4454 C CA . SER A 1 567 ? 15.914 -25.109 2.348 1 97.12 567 SER A CA 1
ATOM 4455 C C . SER A 1 567 ? 17.031 -25.297 1.33 1 97.12 567 SER A C 1
ATOM 4457 O O . SER A 1 567 ? 17.969 -24.5 1.27 1 97.12 567 SER A O 1
ATOM 4459 N N . GLY A 1 568 ? 16.922 -26.391 0.583 1 97.69 568 GLY A N 1
ATOM 4460 C CA . GLY A 1 568 ? 17.938 -26.641 -0.426 1 97.69 568 GLY A CA 1
ATOM 4461 C C . GLY A 1 568 ? 17.391 -27.281 -1.685 1 97.69 568 GLY A C 1
ATOM 4462 O O . GLY A 1 568 ? 16.266 -27.797 -1.683 1 97.69 568 GLY A O 1
ATOM 4463 N N . TRP A 1 569 ? 18.125 -27.188 -2.787 1 97.62 569 TRP A N 1
ATOM 4464 C CA . TRP A 1 569 ? 17.75 -27.656 -4.117 1 97.62 569 TRP A CA 1
ATOM 4465 C C . TRP A 1 569 ? 18.891 -28.453 -4.746 1 97.62 569 TRP A C 1
ATOM 4467 O O . TRP A 1 569 ? 20.062 -28.141 -4.531 1 97.62 569 TRP A O 1
ATOM 4477 N N . MET A 1 570 ? 18.5 -29.422 -5.477 1 96.38 570 MET A N 1
ATOM 4478 C CA . MET A 1 570 ? 19.469 -30.219 -6.227 1 96.38 570 MET A CA 1
ATOM 4479 C C . MET A 1 570 ? 19.531 -29.781 -7.684 1 96.38 570 MET A C 1
ATOM 4481 O O . MET A 1 570 ? 18.781 -30.297 -8.523 1 96.38 570 MET A O 1
ATOM 4485 N N . GLY A 1 571 ? 20.469 -28.875 -8.023 1 94.38 571 GLY A N 1
ATOM 4486 C CA . GLY A 1 571 ? 20.547 -28.203 -9.305 1 94.38 571 GLY A CA 1
ATOM 4487 C C . GLY A 1 571 ? 20.641 -29.156 -10.477 1 94.38 571 GLY A C 1
ATOM 4488 O O . GLY A 1 571 ? 19.938 -28.984 -11.477 1 94.38 571 GLY A O 1
ATOM 4489 N N . THR A 1 572 ? 21.469 -30.156 -10.406 1 92.81 572 THR A N 1
ATOM 4490 C CA . THR A 1 572 ? 21.672 -31.125 -11.484 1 92.81 572 THR A CA 1
ATOM 4491 C C . THR A 1 572 ? 20.359 -31.859 -11.781 1 92.81 572 THR A C 1
ATOM 4493 O O . THR A 1 572 ? 20.047 -32.125 -12.945 1 92.81 572 THR A O 1
ATOM 4496 N N . ARG A 1 573 ? 19.703 -32.188 -10.789 1 94.88 573 ARG A N 1
ATOM 4497 C CA . ARG A 1 573 ? 18.453 -32.938 -10.938 1 94.88 573 ARG A CA 1
ATOM 4498 C C . ARG A 1 573 ? 17.328 -32.062 -11.461 1 94.88 573 ARG A C 1
ATOM 4500 O O . ARG A 1 573 ? 16.469 -32.531 -12.203 1 94.88 573 ARG A O 1
ATOM 4507 N N . ILE A 1 574 ? 17.344 -30.781 -11.039 1 94.5 574 ILE A N 1
ATOM 4508 C CA . ILE A 1 574 ? 16.391 -29.828 -11.586 1 94.5 574 ILE A CA 1
ATOM 4509 C C . ILE A 1 574 ? 16.656 -29.641 -13.078 1 94.5 574 ILE A C 1
ATOM 4511 O O . ILE A 1 574 ? 15.711 -29.562 -13.875 1 94.5 574 ILE A O 1
ATOM 4515 N N . ASP A 1 575 ? 17.906 -29.578 -13.438 1 91.06 575 ASP A N 1
ATOM 4516 C CA . ASP A 1 575 ? 18.266 -29.484 -14.852 1 91.06 575 ASP A CA 1
ATOM 4517 C C . ASP A 1 575 ? 17.766 -30.719 -15.617 1 91.06 575 ASP A C 1
ATOM 4519 O O . ASP A 1 575 ? 17.281 -30.594 -16.75 1 91.06 575 ASP A O 1
ATOM 4523 N N . ALA A 1 576 ? 17.953 -31.859 -15.047 1 90.44 576 ALA A N 1
ATOM 4524 C CA . ALA A 1 576 ? 17.453 -33.094 -15.656 1 90.44 576 ALA A CA 1
ATOM 4525 C C . ALA A 1 576 ? 15.938 -33.031 -15.828 1 90.44 576 ALA A C 1
ATOM 4527 O O . ALA A 1 576 ? 15.398 -33.438 -16.859 1 90.44 576 ALA A O 1
ATOM 4528 N N . TRP A 1 577 ? 15.266 -32.562 -14.781 1 89.94 577 TRP A N 1
ATOM 4529 C CA . TRP A 1 577 ? 13.82 -32.344 -14.844 1 89.94 577 TRP A CA 1
ATOM 4530 C C . TRP A 1 577 ? 13.453 -31.469 -16.031 1 89.94 577 TRP A C 1
ATOM 4532 O O . TRP A 1 577 ? 12.539 -31.797 -16.797 1 89.94 577 TRP A O 1
ATOM 4542 N N . ARG A 1 578 ? 14.094 -30.391 -16.203 1 88 578 ARG A N 1
ATOM 4543 C CA . ARG A 1 578 ? 13.828 -29.438 -17.266 1 88 578 ARG A CA 1
ATOM 4544 C C . ARG A 1 578 ? 14.055 -30.062 -18.641 1 88 578 ARG A C 1
ATOM 4546 O O . ARG A 1 578 ? 13.266 -29.859 -19.562 1 88 578 ARG A O 1
ATOM 4553 N N . ARG A 1 579 ? 15.07 -30.875 -18.781 1 85.12 579 ARG A N 1
ATOM 4554 C CA . ARG A 1 579 ? 15.406 -31.516 -20.047 1 85.12 579 ARG A CA 1
ATOM 4555 C C . ARG A 1 579 ? 14.391 -32.594 -20.406 1 85.12 579 ARG A C 1
ATOM 4557 O O . ARG A 1 579 ? 14.039 -32.781 -21.578 1 85.12 579 ARG A O 1
ATOM 4564 N N . ASP A 1 580 ? 14.023 -33.281 -19.422 1 86.25 580 ASP A N 1
ATOM 4565 C CA . ASP A 1 580 ? 13.078 -34.375 -19.625 1 86.25 580 ASP A CA 1
ATOM 4566 C C . ASP A 1 580 ? 11.695 -33.844 -19.984 1 86.25 580 ASP A C 1
ATOM 4568 O O . ASP A 1 580 ? 10.883 -34.562 -20.578 1 86.25 580 ASP A O 1
ATOM 4572 N N . HIS A 1 581 ? 11.414 -32.625 -19.594 1 85.94 581 HIS A N 1
ATOM 4573 C CA . HIS A 1 581 ? 10.109 -32 -19.828 1 85.94 581 HIS A CA 1
ATOM 4574 C C . HIS A 1 581 ? 10.219 -30.797 -20.75 1 85.94 581 HIS A C 1
ATOM 4576 O O . HIS A 1 581 ? 9.656 -29.734 -20.453 1 85.94 581 HIS A O 1
ATOM 4582 N N . GLU A 1 582 ? 10.883 -30.953 -21.766 1 83.5 582 GLU A N 1
ATOM 4583 C CA . GLU A 1 582 ? 10.969 -29.875 -22.75 1 83.5 582 GLU A CA 1
ATOM 4584 C C . GLU A 1 582 ? 9.609 -29.594 -23.375 1 83.5 582 GLU A C 1
ATOM 4586 O O . GLU A 1 582 ? 8.938 -30.516 -23.844 1 83.5 582 GLU A O 1
ATOM 4591 N N . CYS A 1 583 ? 9.234 -28.375 -23.219 1 82.75 583 CYS A N 1
ATOM 4592 C CA . CYS A 1 583 ? 7.914 -28 -23.703 1 82.75 583 CYS A CA 1
ATOM 4593 C C . CYS A 1 583 ? 7.93 -27.812 -25.219 1 82.75 583 CYS A C 1
ATOM 4595 O O . CYS A 1 583 ? 8.797 -27.109 -25.75 1 82.75 583 CYS A O 1
ATOM 4597 N N . SER A 1 584 ? 7.145 -28.547 -25.922 1 67.62 584 SER A N 1
ATOM 4598 C CA . SER A 1 584 ? 7.066 -28.469 -27.375 1 67.62 584 SER A CA 1
ATOM 4599 C C . SER A 1 584 ? 6.633 -27.078 -27.828 1 67.62 584 SER A C 1
ATOM 4601 O O . SER A 1 584 ? 5.816 -26.422 -27.156 1 67.62 584 SER A O 1
ATOM 4603 N N . GLY A 1 585 ? 7.156 -26.516 -28.922 1 57.75 585 GLY A N 1
ATOM 4604 C CA . GLY A 1 585 ? 6.738 -25.266 -29.562 1 57.75 585 GLY A CA 1
ATOM 4605 C C . GLY A 1 585 ? 7.328 -24.031 -28.891 1 57.75 585 GLY A C 1
ATOM 4606 O O . GLY A 1 585 ? 6.867 -22.922 -29.125 1 57.75 585 GLY A O 1
ATOM 4607 N N . ARG A 1 586 ? 8.164 -24.203 -27.953 1 57.78 586 ARG A N 1
ATOM 4608 C CA . ARG A 1 586 ? 8.719 -23.094 -27.203 1 57.78 586 ARG A CA 1
ATOM 4609 C C . ARG A 1 586 ? 9.648 -22.25 -28.078 1 57.78 586 ARG A C 1
ATOM 4611 O O . ARG A 1 586 ? 10.484 -22.797 -28.797 1 57.78 586 ARG A O 1
ATOM 4618 N N . THR A 1 587 ? 9.227 -21.188 -28.656 1 46.16 587 THR A N 1
ATOM 4619 C CA . THR A 1 587 ? 10.086 -20.25 -29.359 1 46.16 587 THR A CA 1
ATOM 4620 C C . THR A 1 587 ? 10.773 -19.312 -28.375 1 46.16 587 THR A C 1
ATOM 4622 O O . THR A 1 587 ? 10.133 -18.766 -27.469 1 46.16 587 THR A O 1
ATOM 4625 N N . GLY A 1 588 ? 12.305 -19.203 -28.328 1 43.66 588 GLY A N 1
ATOM 4626 C CA . GLY A 1 588 ? 13.156 -18.125 -27.859 1 43.66 588 GLY A CA 1
ATOM 4627 C C . GLY A 1 588 ? 13.508 -18.266 -26.391 1 43.66 588 GLY A C 1
ATOM 4628 O O . GLY A 1 588 ? 14.297 -17.469 -25.859 1 43.66 588 GLY A O 1
ATOM 4629 N N . LEU A 1 589 ? 12.664 -18.766 -25.688 1 46.97 589 LEU A N 1
ATOM 4630 C CA . LEU A 1 589 ? 13.117 -18.688 -24.297 1 46.97 589 LEU A CA 1
ATOM 4631 C C . LEU A 1 589 ? 14.133 -19.797 -24 1 46.97 589 LEU A C 1
ATOM 4633 O O . LEU A 1 589 ? 14.531 -20.531 -24.906 1 46.97 589 LEU A O 1
ATOM 4637 N N . ASN A 1 590 ? 13.977 -20.688 -22.953 1 44.31 590 ASN A N 1
ATOM 4638 C CA . ASN A 1 590 ? 14.992 -21.609 -22.453 1 44.31 590 ASN A CA 1
ATOM 4639 C C . ASN A 1 590 ? 15.273 -22.719 -23.469 1 44.31 590 ASN A C 1
ATOM 4641 O O . ASN A 1 590 ? 14.656 -23.797 -23.406 1 44.31 590 ASN A O 1
ATOM 4645 N N . SER A 1 591 ? 15.414 -22.406 -24.766 1 40.59 591 SER A N 1
ATOM 4646 C CA . SER A 1 591 ? 15.859 -23.578 -25.5 1 40.59 591 SER A CA 1
ATOM 4647 C C . SER A 1 591 ? 17.094 -24.203 -24.859 1 40.59 591 SER A C 1
ATOM 4649 O O . SER A 1 591 ? 18.094 -23.531 -24.625 1 40.59 591 SER A O 1
ATOM 4651 N N . TYR A 1 592 ? 16.828 -25.141 -24.047 1 37.75 592 TYR A N 1
ATOM 4652 C CA . TYR A 1 592 ? 17.938 -26.016 -23.641 1 37.75 592 TYR A CA 1
ATOM 4653 C C . TYR A 1 592 ? 18.625 -26.609 -24.859 1 37.75 592 TYR A C 1
ATOM 4655 O O . TYR A 1 592 ? 19 -27.781 -24.859 1 37.75 592 TYR A O 1
ATOM 4663 N N . ASN A 1 593 ? 18.406 -26.125 -26 1 34.31 593 ASN A N 1
ATOM 4664 C CA . ASN A 1 593 ? 19.141 -26.75 -27.109 1 34.31 593 ASN A CA 1
ATOM 4665 C C . ASN A 1 593 ? 20.641 -26.656 -26.891 1 34.31 593 ASN A C 1
ATOM 4667 O O . ASN A 1 593 ? 21.188 -25.578 -26.734 1 34.31 593 ASN A O 1
ATOM 4671 N N . LEU A 1 594 ? 21.312 -27.797 -26.656 1 33.5 594 LEU A N 1
ATOM 4672 C CA . LEU A 1 594 ? 22.734 -28.141 -26.703 1 33.5 594 LEU A CA 1
ATOM 4673 C C . LEU A 1 594 ? 23.391 -27.562 -27.938 1 33.5 594 LEU A C 1
ATOM 4675 O O . LEU A 1 594 ? 24.609 -27.375 -27.969 1 33.5 594 LEU A O 1
ATOM 4679 N N . ASP A 1 595 ? 22.734 -27.516 -29.078 1 33.22 595 ASP A N 1
ATOM 4680 C CA . ASP A 1 595 ? 23.453 -27.266 -30.328 1 33.22 595 ASP A CA 1
ATOM 4681 C C . ASP A 1 595 ? 23.891 -25.797 -30.406 1 33.22 595 ASP A C 1
ATOM 4683 O O . ASP A 1 595 ? 24.656 -25.422 -31.297 1 33.22 595 ASP A O 1
ATOM 4687 N N . ASP A 1 596 ? 23.203 -24.953 -29.828 1 30.67 596 ASP A N 1
ATOM 4688 C CA . ASP A 1 596 ? 23.609 -23.578 -30.094 1 30.67 596 ASP A CA 1
ATOM 4689 C C . ASP A 1 596 ? 24.859 -23.219 -29.297 1 30.67 596 ASP A C 1
ATOM 4691 O O . ASP A 1 596 ? 25.266 -22.047 -29.266 1 30.67 596 ASP A O 1
ATOM 4695 N N . LEU A 1 597 ? 25.312 -24.062 -28.453 1 27.33 597 LEU A N 1
ATOM 4696 C CA . LEU A 1 597 ? 26.672 -23.891 -27.922 1 27.33 597 LEU A CA 1
ATOM 4697 C C . LEU A 1 597 ? 27.719 -24.281 -28.953 1 27.33 597 LEU A C 1
ATOM 4699 O O . LEU A 1 597 ? 28.922 -24.281 -28.656 1 27.33 597 LEU A O 1
ATOM 4703 N N . ASP A 1 598 ? 27.453 -24.891 -30.156 1 23.72 598 ASP A N 1
ATOM 4704 C CA . ASP A 1 598 ? 28.531 -25.031 -31.125 1 23.72 598 ASP A CA 1
ATOM 4705 C C . ASP A 1 598 ? 28.75 -23.734 -31.891 1 23.72 598 ASP A C 1
ATOM 4707 O O . ASP A 1 598 ? 27.812 -23.094 -32.344 1 23.72 598 ASP A O 1
ATOM 4711 N N . MET B 1 1 ? -21.469 -12.531 27.234 1 19.25 1 MET B N 1
ATOM 4712 C CA . MET B 1 1 ? -20.469 -11.484 27.062 1 19.25 1 MET B CA 1
ATOM 4713 C C . MET B 1 1 ? -20.953 -10.406 26.109 1 19.25 1 MET B C 1
ATOM 4715 O O . MET B 1 1 ? -21.375 -10.703 24.984 1 19.25 1 MET B O 1
ATOM 4719 N N . VAL B 1 2 ? -21.453 -9.312 26.688 1 20.64 2 VAL B N 1
ATOM 4720 C CA . VAL B 1 2 ? -22.219 -8.18 26.156 1 20.64 2 VAL B CA 1
ATOM 4721 C C . VAL B 1 2 ? -21.391 -7.426 25.125 1 20.64 2 VAL B C 1
ATOM 4723 O O . VAL B 1 2 ? -20.281 -6.98 25.422 1 20.64 2 VAL B O 1
ATOM 4726 N N . SER B 1 3 ? -21.5 -7.816 23.875 1 23.12 3 SER B N 1
ATOM 4727 C CA . SER B 1 3 ? -20.891 -7.305 22.656 1 23.12 3 SER B CA 1
ATOM 4728 C C . SER B 1 3 ? -21.047 -5.793 22.562 1 23.12 3 SER B C 1
ATOM 4730 O O . SER B 1 3 ? -22.156 -5.281 22.438 1 23.12 3 SER B O 1
ATOM 4732 N N . SER B 1 4 ? -20.219 -5.055 23.297 1 23.97 4 SER B N 1
ATOM 4733 C CA . SER B 1 4 ? -20.188 -3.604 23.438 1 23.97 4 SER B CA 1
ATOM 4734 C C . SER B 1 4 ? -20.031 -2.924 22.078 1 23.97 4 SER B C 1
ATOM 4736 O O . SER B 1 4 ? -19.016 -3.111 21.406 1 23.97 4 SER B O 1
ATOM 4738 N N . GLN B 1 5 ? -21.016 -2.715 21.281 1 25.91 5 GLN B N 1
ATOM 4739 C CA . GLN B 1 5 ? -21.234 -2.045 20 1 25.91 5 GLN B CA 1
ATOM 4740 C C . GLN B 1 5 ? -20.688 -0.62 20.031 1 25.91 5 GLN B C 1
ATOM 4742 O O . GLN B 1 5 ? -21.094 0.188 20.875 1 25.91 5 GLN B O 1
ATOM 4747 N N . ALA B 1 6 ? -19.5 -0.388 19.562 1 27.05 6 ALA B N 1
ATOM 4748 C CA . ALA B 1 6 ? -18.938 0.96 19.531 1 27.05 6 ALA B CA 1
ATOM 4749 C C . ALA B 1 6 ? -19.812 1.895 18.688 1 27.05 6 ALA B C 1
ATOM 4751 O O . ALA B 1 6 ? -19.812 1.821 17.469 1 27.05 6 ALA B O 1
ATOM 4752 N N . ARG B 1 7 ? -21.047 2.184 18.922 1 27.36 7 ARG B N 1
ATOM 4753 C CA . ARG B 1 7 ? -21.891 3.188 18.266 1 27.36 7 ARG B CA 1
ATOM 4754 C C . ARG B 1 7 ? -21.312 4.59 18.469 1 27.36 7 ARG B C 1
ATOM 4756 O O . ARG B 1 7 ? -21.047 4.996 19.609 1 27.36 7 ARG B O 1
ATOM 4763 N N . TYR B 1 8 ? -20.641 5.152 17.391 1 30.34 8 TYR B N 1
ATOM 4764 C CA . TYR B 1 8 ? -20.328 6.578 17.484 1 30.34 8 TYR B CA 1
ATOM 4765 C C . TYR B 1 8 ? -21.562 7.375 17.891 1 30.34 8 TYR B C 1
ATOM 4767 O O . TYR B 1 8 ? -22.469 7.598 17.078 1 30.34 8 TYR B O 1
ATOM 4775 N N . VAL B 1 9 ? -22.094 7.004 19 1 30.97 9 VAL B N 1
ATOM 4776 C CA . VAL B 1 9 ? -23.297 7.68 19.484 1 30.97 9 VAL B CA 1
ATOM 4777 C C . VAL B 1 9 ? -22.938 9.039 20.062 1 30.97 9 VAL B C 1
ATOM 4779 O O . VAL B 1 9 ? -22 9.156 20.859 1 30.97 9 VAL B O 1
ATOM 4782 N N . ALA B 1 10 ? -23.312 10.078 19.344 1 32.72 10 ALA B N 1
ATOM 4783 C CA . ALA B 1 10 ? -23.297 11.359 20.031 1 32.72 10 ALA B CA 1
ATOM 4784 C C . ALA B 1 10 ? -23.859 11.234 21.438 1 32.72 10 ALA B C 1
ATOM 4786 O O . ALA B 1 10 ? -24.812 10.492 21.672 1 32.72 10 ALA B O 1
ATOM 4787 N N . ILE B 1 11 ? -23.094 11.406 22.438 1 31.53 11 ILE B N 1
ATOM 4788 C CA . ILE B 1 11 ? -23.641 11.398 23.781 1 31.53 11 ILE B CA 1
ATOM 4789 C C . ILE B 1 11 ? -24.875 12.297 23.828 1 31.53 11 ILE B C 1
ATOM 4791 O O . ILE B 1 11 ? -24.859 13.422 23.328 1 31.53 11 ILE B O 1
ATOM 4795 N N . PRO B 1 12 ? -26.016 11.719 24.125 1 29.12 12 PRO B N 1
ATOM 4796 C CA . PRO B 1 12 ? -27.25 12.516 24.234 1 29.12 12 PRO B CA 1
ATOM 4797 C C . PRO B 1 12 ? -27.062 13.766 25.094 1 29.12 12 PRO B C 1
ATOM 4799 O O . PRO B 1 12 ? -26.484 13.695 26.172 1 29.12 12 PRO B O 1
ATOM 4802 N N . THR B 1 13 ? -26.938 14.875 24.562 1 27.75 13 THR B N 1
ATOM 4803 C CA . THR B 1 13 ? -26.859 16.094 25.344 1 27.75 13 THR B CA 1
ATOM 4804 C C . THR B 1 13 ? -28.219 16.406 26 1 27.75 13 THR B C 1
ATOM 4806 O O . THR B 1 13 ? -28.359 17.406 26.703 1 27.75 13 THR B O 1
ATOM 4809 N N . ILE B 1 14 ? -29.438 16.219 25.359 1 26.41 14 ILE B N 1
ATOM 4810 C CA . ILE B 1 14 ? -30.672 16.875 25.766 1 26.41 14 ILE B CA 1
ATOM 4811 C C . ILE B 1 14 ? -31.203 16.219 27.047 1 26.41 14 ILE B C 1
ATOM 4813 O O . ILE B 1 14 ? -31.469 15.016 27.062 1 26.41 14 ILE B O 1
ATOM 4817 N N . GLU B 1 15 ? -30.859 16.797 28.156 1 23.72 15 GLU B N 1
ATOM 4818 C CA . GLU B 1 15 ? -31.797 16.531 29.25 1 23.72 15 GLU B CA 1
ATOM 4819 C C . GLU B 1 15 ? -33.219 16.906 28.859 1 23.72 15 GLU B C 1
ATOM 4821 O O . GLU B 1 15 ? -33.469 17.984 28.328 1 23.72 15 GLU B O 1
ATOM 4826 N N . SER B 1 16 ? -34.094 16.031 28.656 1 23.5 16 SER B N 1
ATOM 4827 C CA . SER B 1 16 ? -35.531 16.172 28.328 1 23.5 16 SER B CA 1
ATOM 4828 C C . SER B 1 16 ? -36.219 17.062 29.344 1 23.5 16 SER B C 1
ATOM 4830 O O . SER B 1 16 ? -36.656 16.594 30.406 1 23.5 16 SER B O 1
ATOM 4832 N N . ASN B 1 17 ? -35.719 18.25 29.578 1 20.08 17 ASN B N 1
ATOM 4833 C CA . ASN B 1 17 ? -36.688 18.938 30.422 1 20.08 17 ASN B CA 1
ATOM 4834 C C . ASN B 1 17 ? -38.031 19.109 29.719 1 20.08 17 ASN B C 1
ATOM 4836 O O . ASN B 1 17 ? -38.062 19.5 28.547 1 20.08 17 ASN B O 1
ATOM 4840 N N . ALA B 1 18 ? -39.188 18.641 30.281 1 21.08 18 ALA B N 1
ATOM 4841 C CA . ALA B 1 18 ? -40.625 18.484 29.969 1 21.08 18 ALA B CA 1
ATOM 4842 C C . ALA B 1 18 ? -41.281 19.844 29.766 1 21.08 18 ALA B C 1
ATOM 4844 O O . ALA B 1 18 ? -42.5 19.906 29.594 1 21.08 18 ALA B O 1
ATOM 4845 N N . GLY B 1 19 ? -40.656 20.984 30.094 1 17.52 19 GLY B N 1
ATOM 4846 C CA . GLY B 1 19 ? -41.719 21.906 30.469 1 17.52 19 GLY B CA 1
ATOM 4847 C C . GLY B 1 19 ? -42.562 22.375 29.297 1 17.52 19 GLY B C 1
ATOM 4848 O O . GLY B 1 19 ? -43.781 22.234 29.281 1 17.52 19 GLY B O 1
ATOM 4849 N N . VAL B 1 20 ? -42.344 23.703 28.781 1 18.45 20 VAL B N 1
ATOM 4850 C CA . VAL B 1 20 ? -43.25 24.828 28.797 1 18.45 20 VAL B CA 1
ATOM 4851 C C . VAL B 1 20 ? -44.094 24.812 27.516 1 18.45 20 VAL B C 1
ATOM 4853 O O . VAL B 1 20 ? -43.812 24.078 26.578 1 18.45 20 VAL B O 1
ATOM 4856 N N . GLY B 1 21 ? -44.344 26.094 26.844 1 17.44 21 GLY B N 1
ATOM 4857 C CA . GLY B 1 21 ? -45.406 27.016 26.531 1 17.44 21 GLY B CA 1
ATOM 4858 C C . GLY B 1 21 ? -46 26.812 25.141 1 17.44 21 GLY B C 1
ATOM 4859 O O . GLY B 1 21 ? -45.469 26.078 24.328 1 17.44 21 GLY B O 1
ATOM 4860 N N . SER B 1 22 ? -47.094 27.781 24.859 1 18.5 22 SER B N 1
ATOM 4861 C CA . SER B 1 22 ? -48.281 28 24.078 1 18.5 22 SER B CA 1
ATOM 4862 C C . SER B 1 22 ? -47.969 28.188 22.594 1 18.5 22 SER B C 1
ATOM 4864 O O . SER B 1 22 ? -46.844 28.594 22.25 1 18.5 22 SER B O 1
ATOM 4866 N N . PRO B 1 23 ? -48.938 27.812 21.719 1 19.45 23 PRO B N 1
ATOM 4867 C CA . PRO B 1 23 ? -49.062 27.516 20.281 1 19.45 23 PRO B CA 1
ATOM 4868 C C . PRO B 1 23 ? -48.938 28.766 19.406 1 19.45 23 PRO B C 1
ATOM 4870 O O . PRO B 1 23 ? -49.125 28.703 18.188 1 19.45 23 PRO B O 1
ATOM 4873 N N . SER B 1 24 ? -48.281 29.906 19.953 1 17.84 24 SER B N 1
ATOM 4874 C CA . SER B 1 24 ? -48.812 31.016 19.156 1 17.84 24 SER B CA 1
ATOM 4875 C C . SER B 1 24 ? -48.406 30.875 17.688 1 17.84 24 SER B C 1
ATOM 4877 O O . SER B 1 24 ? -47.312 30.391 17.391 1 17.84 24 SER B O 1
ATOM 4879 N N . SER B 1 25 ? -49.438 30.953 16.781 1 17.95 25 SER B N 1
ATOM 4880 C CA . SER B 1 25 ? -49.75 30.672 15.391 1 17.95 25 SER B CA 1
ATOM 4881 C C . SER B 1 25 ? -48.969 31.609 14.461 1 17.95 25 SER B C 1
ATOM 4883 O O . SER B 1 25 ? -49.125 31.531 13.234 1 17.95 25 SER B O 1
ATOM 4885 N N . SER B 1 26 ? -48.312 32.688 15.047 1 17.94 26 SER B N 1
ATOM 4886 C CA . SER B 1 26 ? -48.344 33.75 14.031 1 17.94 26 SER B CA 1
ATOM 4887 C C . SER B 1 26 ? -47.562 33.344 12.797 1 17.94 26 SER B C 1
ATOM 4889 O O . SER B 1 26 ? -46.5 32.688 12.898 1 17.94 26 SER B O 1
ATOM 4891 N N . SER B 1 27 ? -48.188 33.5 11.641 1 18.08 27 SER B N 1
ATOM 4892 C CA . SER B 1 27 ? -48.156 33.156 10.227 1 18.08 27 SER B CA 1
ATOM 4893 C C . SER B 1 27 ? -47 33.812 9.516 1 18.08 27 SER B C 1
ATOM 4895 O O . SER B 1 27 ? -46.844 33.688 8.297 1 18.08 27 SER B O 1
ATOM 4897 N N . SER B 1 28 ? -46.156 34.531 10.32 1 17.75 28 SER B N 1
ATOM 4898 C CA . SER B 1 28 ? -45.562 35.469 9.359 1 17.75 28 SER B CA 1
ATOM 4899 C C . SER B 1 28 ? -44.75 34.719 8.312 1 17.75 28 SER B C 1
ATOM 4901 O O . SER B 1 28 ? -44.031 33.75 8.625 1 17.75 28 SER B O 1
ATOM 4903 N N . SER B 1 29 ? -45.125 34.906 7.133 1 17.83 29 SER B N 1
ATOM 4904 C CA . SER B 1 29 ? -44.812 34.438 5.789 1 17.83 29 SER B CA 1
ATOM 4905 C C . SER B 1 29 ? -43.375 34.688 5.418 1 17.83 29 SER B C 1
ATOM 4907 O O . SER B 1 29 ? -43 34.688 4.238 1 17.83 29 SER B O 1
ATOM 4909 N N . ARG B 1 30 ? -42.438 34.531 6.469 1 16.94 30 ARG B N 1
ATOM 4910 C CA . ARG B 1 30 ? -41.156 35 5.992 1 16.94 30 ARG B CA 1
ATOM 4911 C C . ARG B 1 30 ? -40.719 34.219 4.754 1 16.94 30 ARG B C 1
ATOM 4913 O O . ARG B 1 30 ? -40.875 33 4.688 1 16.94 30 ARG B O 1
ATOM 4920 N N . HIS B 1 31 ? -40.719 34.906 3.654 1 17.92 31 HIS B N 1
ATOM 4921 C CA . HIS B 1 31 ? -40.312 34.594 2.293 1 17.92 31 HIS B CA 1
ATOM 4922 C C . HIS B 1 31 ? -38.906 34 2.262 1 17.92 31 HIS B C 1
ATOM 4924 O O . HIS B 1 31 ? -38 34.562 2.854 1 17.92 31 HIS B O 1
ATOM 4930 N N . THR B 1 32 ? -38.844 32.625 2.389 1 18 32 THR B N 1
ATOM 4931 C CA . THR B 1 32 ? -37.656 31.781 2.434 1 18 32 THR B CA 1
ATOM 4932 C C . THR B 1 32 ? -36.75 32.031 1.216 1 18 32 THR B C 1
ATOM 4934 O O . THR B 1 32 ? -37.219 31.922 0.076 1 18 32 THR B O 1
ATOM 4937 N N . SER B 1 33 ? -35.938 33.125 1.323 1 18.05 33 SER B N 1
ATOM 4938 C CA . SER B 1 33 ? -34.938 33.406 0.297 1 18.05 33 SER B CA 1
ATOM 4939 C C . SER B 1 33 ? -34.188 32.125 -0.06 1 18.05 33 SER B C 1
ATOM 4941 O O . SER B 1 33 ? -33.844 31.328 0.819 1 18.05 33 SER B O 1
ATOM 4943 N N . ALA B 1 34 ? -34.344 31.641 -1.265 1 18.36 34 ALA B N 1
ATOM 4944 C CA . ALA B 1 34 ? -33.906 30.438 -1.954 1 18.36 34 ALA B CA 1
ATOM 4945 C C . ALA B 1 34 ? -32.375 30.422 -2.045 1 18.36 34 ALA B C 1
ATOM 4947 O O . ALA B 1 34 ? -31.781 31.172 -2.826 1 18.36 34 ALA B O 1
ATOM 4948 N N . SER B 1 35 ? -31.656 30.531 -0.889 1 18.5 35 SER B N 1
ATOM 4949 C CA . SER B 1 35 ? -30.219 30.406 -1.063 1 18.5 35 SER B CA 1
ATOM 4950 C C . SER B 1 35 ? -29.844 29.156 -1.853 1 18.5 35 SER B C 1
ATOM 4952 O O . SER B 1 35 ? -30.391 28.078 -1.604 1 18.5 35 SER B O 1
ATOM 4954 N N . SER B 1 36 ? -29.5 29.375 -3.152 1 19.3 36 SER B N 1
ATOM 4955 C CA . SER B 1 36 ? -29.094 28.359 -4.133 1 19.3 36 SER B CA 1
ATOM 4956 C C . SER B 1 36 ? -28 27.453 -3.578 1 19.3 36 SER B C 1
ATOM 4958 O O . SER B 1 36 ? -26.828 27.859 -3.496 1 19.3 36 SER B O 1
ATOM 4960 N N . SER B 1 37 ? -28.203 26.781 -2.453 1 19.72 37 SER B N 1
ATOM 4961 C CA . SER B 1 37 ? -27.219 25.875 -1.899 1 19.72 37 SER B CA 1
ATOM 4962 C C . SER B 1 37 ? -26.781 24.844 -2.934 1 19.72 37 SER B C 1
ATOM 4964 O O . SER B 1 37 ? -27.562 24.438 -3.797 1 19.72 37 SER B O 1
ATOM 4966 N N . LEU B 1 38 ? -25.422 24.906 -3.367 1 20.55 38 LEU B N 1
ATOM 4967 C CA . LEU B 1 38 ? -24.797 23.859 -4.172 1 20.55 38 LEU B CA 1
ATOM 4968 C C . LEU B 1 38 ? -25.266 22.484 -3.742 1 20.55 38 LEU B C 1
ATOM 4970 O O . LEU B 1 38 ? -25.328 22.172 -2.547 1 20.55 38 LEU B O 1
ATOM 4974 N N . SER B 1 39 ? -26.266 21.953 -4.551 1 19.34 39 SER B N 1
ATOM 4975 C CA . SER B 1 39 ? -27.109 20.781 -4.355 1 19.34 39 SER B CA 1
ATOM 4976 C C . SER B 1 39 ? -26.297 19.594 -3.814 1 19.34 39 SER B C 1
ATOM 4978 O O . SER B 1 39 ? -25.484 19.016 -4.535 1 19.34 39 SER B O 1
ATOM 4980 N N . SER B 1 40 ? -25.875 19.797 -2.555 1 18.86 40 SER B N 1
ATOM 4981 C CA . SER B 1 40 ? -25.188 18.688 -1.896 1 18.86 40 SER B CA 1
ATOM 4982 C C . SER B 1 40 ? -26.078 17.469 -1.776 1 18.86 40 SER B C 1
ATOM 4984 O O . SER B 1 40 ? -27.297 17.594 -1.571 1 18.86 40 SER B O 1
ATOM 4986 N N . SER B 1 41 ? -25.781 16.438 -2.559 1 18.16 41 SER B N 1
ATOM 4987 C CA . SER B 1 41 ? -26.5 15.164 -2.527 1 18.16 41 SER B CA 1
ATOM 4988 C C . SER B 1 41 ? -26.875 14.781 -1.1 1 18.16 41 SER B C 1
ATOM 4990 O O . SER B 1 41 ? -26.203 15.172 -0.147 1 18.16 41 SER B O 1
ATOM 4992 N N . PRO B 1 42 ? -28.141 14.32 -0.926 1 18.62 42 PRO B N 1
ATOM 4993 C CA . PRO B 1 42 ? -28.797 14.023 0.349 1 18.62 42 PRO B CA 1
ATOM 4994 C C . PRO B 1 42 ? -27.953 13.133 1.256 1 18.62 42 PRO B C 1
ATOM 4996 O O . PRO B 1 42 ? -27.453 12.094 0.811 1 18.62 42 PRO B O 1
ATOM 4999 N N . ARG B 1 43 ? -27.406 13.773 2.182 1 19.19 43 ARG B N 1
ATOM 5000 C CA . ARG B 1 43 ? -26.594 13.148 3.215 1 19.19 43 ARG B CA 1
ATOM 5001 C C . ARG B 1 43 ? -27.406 12.141 4.027 1 19.19 43 ARG B C 1
ATOM 5003 O O . ARG B 1 43 ? -28.344 12.523 4.73 1 19.19 43 ARG B O 1
ATOM 5010 N N . GLN B 1 44 ? -27.766 10.953 3.418 1 17.17 44 GLN B N 1
ATOM 5011 C CA . GLN B 1 44 ? -28.438 10 4.285 1 17.17 44 GLN B CA 1
ATOM 5012 C C . GLN B 1 44 ? -27.625 9.742 5.555 1 17.17 44 GLN B C 1
ATOM 5014 O O . GLN B 1 44 ? -26.406 9.586 5.496 1 17.17 44 GLN B O 1
ATOM 5019 N N . ASN B 1 45 ? -28.172 10.133 6.613 1 18.36 45 ASN B N 1
ATOM 5020 C CA . ASN B 1 45 ? -27.719 10.18 7.996 1 18.36 45 ASN B CA 1
ATOM 5021 C C . ASN B 1 45 ? -27.422 8.789 8.539 1 18.36 45 ASN B C 1
ATOM 5023 O O . ASN B 1 45 ? -28.094 8.32 9.461 1 18.36 45 ASN B O 1
ATOM 5027 N N . SER B 1 46 ? -26.766 7.934 7.727 1 16.89 46 SER B N 1
ATOM 5028 C CA . SER B 1 46 ? -26.719 6.598 8.312 1 16.89 46 SER B CA 1
ATOM 5029 C C . SER B 1 46 ? -25.844 6.574 9.57 1 16.89 46 SER B C 1
ATOM 5031 O O . SER B 1 46 ? -24.797 7.219 9.617 1 16.89 46 SER B O 1
ATOM 5033 N N . ASP B 1 47 ? -26.453 6.293 10.602 1 18.55 47 ASP B N 1
ATOM 5034 C CA . ASP B 1 47 ? -25.984 6.215 11.984 1 18.55 47 ASP B CA 1
ATOM 5035 C C . ASP B 1 47 ? -24.969 5.082 12.156 1 18.55 47 ASP B C 1
ATOM 5037 O O . ASP B 1 47 ? -25.312 3.908 11.992 1 18.55 47 ASP B O 1
ATOM 5041 N N . ALA B 1 48 ? -23.828 5.211 11.547 1 17.5 48 ALA B N 1
ATOM 5042 C CA . ALA B 1 48 ? -22.859 4.109 11.508 1 17.5 48 ALA B CA 1
ATOM 5043 C C . ALA B 1 48 ? -22.25 3.867 12.883 1 17.5 48 ALA B C 1
ATOM 5045 O O . ALA B 1 48 ? -21.75 4.801 13.523 1 17.5 48 ALA B O 1
ATOM 5046 N N . THR B 1 49 ? -22.734 2.873 13.562 1 18.33 49 THR B N 1
ATOM 5047 C CA . THR B 1 49 ? -22.297 2.465 14.898 1 18.33 49 THR B CA 1
ATOM 5048 C C . THR B 1 49 ? -20.906 1.85 14.844 1 18.33 49 THR B C 1
ATOM 5050 O O . THR B 1 49 ? -20.672 0.881 14.117 1 18.33 49 THR B O 1
ATOM 5053 N N . LEU B 1 50 ? -19.891 2.582 14.969 1 18.16 50 LEU B N 1
ATOM 5054 C CA . LEU B 1 50 ? -18.469 2.33 14.773 1 18.16 50 LEU B CA 1
ATOM 5055 C C . LEU B 1 50 ? -17.906 1.453 15.898 1 18.16 50 LEU B C 1
ATOM 5057 O O . LEU B 1 50 ? -18.109 1.746 17.078 1 18.16 50 LEU B O 1
ATOM 5061 N N . TYR B 1 51 ? -17.906 0.168 15.734 1 18.81 51 TYR B N 1
ATOM 5062 C CA . TYR B 1 51 ? -17.391 -0.681 16.797 1 18.81 51 TYR B CA 1
ATOM 5063 C C . TYR B 1 51 ? -15.875 -0.528 16.938 1 18.81 51 TYR B C 1
ATOM 5065 O O . TYR B 1 51 ? -15.18 -0.278 15.953 1 18.81 51 TYR B O 1
ATOM 5073 N N . PRO B 1 52 ? -15.242 -0.599 18.109 1 18.83 52 PRO B N 1
ATOM 5074 C CA . PRO B 1 52 ? -13.922 -0.177 18.594 1 18.83 52 PRO B CA 1
ATOM 5075 C C . PRO B 1 52 ? -12.812 -1.137 18.172 1 18.83 52 PRO B C 1
ATOM 5077 O O . PRO B 1 52 ? -12.945 -2.352 18.344 1 18.83 52 PRO B O 1
ATOM 5080 N N . TYR B 1 53 ? -12.281 -1.013 17.016 1 19.03 53 TYR B N 1
ATOM 5081 C CA . TYR B 1 53 ? -11.188 -1.903 16.641 1 19.03 53 TYR B CA 1
ATOM 5082 C C . TYR B 1 53 ? -9.977 -1.669 17.531 1 19.03 53 TYR B C 1
ATOM 5084 O O . TYR B 1 53 ? -9.719 -0.542 17.969 1 19.03 53 TYR B O 1
ATOM 5092 N N . PRO B 1 54 ? -9.305 -2.752 17.984 1 19.84 54 PRO B N 1
ATOM 5093 C CA . PRO B 1 54 ? -8.156 -2.66 18.891 1 19.84 54 PRO B CA 1
ATOM 5094 C C . PRO B 1 54 ? -6.949 -1.981 18.25 1 19.84 54 PRO B C 1
ATOM 5096 O O . PRO B 1 54 ? -6.762 -2.08 17.031 1 19.84 54 PRO B O 1
ATOM 5099 N N . ALA B 1 55 ? -6.461 -0.939 18.844 1 22.39 55 ALA B N 1
ATOM 5100 C CA . ALA B 1 55 ? -5.395 0.027 18.594 1 22.39 55 ALA B CA 1
ATOM 5101 C C . ALA B 1 55 ? -4.082 -0.678 18.266 1 22.39 55 ALA B C 1
ATOM 5103 O O . ALA B 1 55 ? -3.572 -1.465 19.062 1 22.39 55 ALA B O 1
ATOM 5104 N N . GLY B 1 56 ? -3.936 -1.155 17.016 1 20.73 56 GLY B N 1
ATOM 5105 C CA . GLY B 1 56 ? -2.59 -1.604 16.703 1 20.73 56 GLY B CA 1
ATOM 5106 C C . GLY B 1 56 ? -1.523 -0.575 17.016 1 20.73 56 GLY B C 1
ATOM 5107 O O . GLY B 1 56 ? -1.773 0.63 16.953 1 20.73 56 GLY B O 1
ATOM 5108 N N . HIS B 1 57 ? -0.639 -0.893 17.891 1 22 57 HIS B N 1
ATOM 5109 C CA . HIS B 1 57 ? 0.435 -0.126 18.5 1 22 57 HIS B CA 1
ATOM 5110 C C . HIS B 1 57 ? 1.369 0.466 17.453 1 22 57 HIS B C 1
ATOM 5112 O O . HIS B 1 57 ? 2.209 -0.243 16.891 1 22 57 HIS B O 1
ATOM 5118 N N . ASP B 1 58 ? 0.796 1.183 16.547 1 24 58 ASP B N 1
ATOM 5119 C CA . ASP B 1 58 ? 1.884 1.893 15.875 1 24 58 ASP B CA 1
ATOM 5120 C C . ASP B 1 58 ? 2.684 2.729 16.875 1 24 58 ASP B C 1
ATOM 5122 O O . ASP B 1 58 ? 2.115 3.537 17.609 1 24 58 ASP B O 1
ATOM 5126 N N . GLN B 1 59 ? 3.734 2.236 17.406 1 23.02 59 GLN B N 1
ATOM 5127 C CA . GLN B 1 59 ? 4.555 3.031 18.312 1 23.02 59 GLN B CA 1
ATOM 5128 C C . GLN B 1 59 ? 4.91 4.379 17.688 1 23.02 59 GLN B C 1
ATOM 5130 O O . GLN B 1 59 ? 5.473 4.438 16.594 1 23.02 59 GLN B O 1
ATOM 5135 N N . PRO B 1 60 ? 4.027 5.332 17.953 1 25.31 60 PRO B N 1
ATOM 5136 C CA . PRO B 1 60 ? 4.422 6.676 17.516 1 25.31 60 PRO B CA 1
ATOM 5137 C C . PRO B 1 60 ? 5.848 7.035 17.922 1 25.31 60 PRO B C 1
ATOM 5139 O O . PRO B 1 60 ? 6.281 6.711 19.031 1 25.31 60 PRO B O 1
ATOM 5142 N N . TYR B 1 61 ? 6.695 7.094 17.016 1 24.38 61 TYR B N 1
ATOM 5143 C CA . TYR B 1 61 ? 7.977 7.715 17.328 1 24.38 61 TYR B CA 1
ATOM 5144 C C . TYR B 1 61 ? 7.777 9.102 17.922 1 24.38 61 TYR B C 1
ATOM 5146 O O . TYR B 1 61 ? 7.109 9.953 17.328 1 24.38 61 TYR B O 1
ATOM 5154 N N . GLU B 1 62 ? 7.598 9.164 19.188 1 24.14 62 GLU B N 1
ATOM 5155 C CA . GLU B 1 62 ? 7.457 10.398 19.953 1 24.14 62 GLU B CA 1
ATOM 5156 C C . GLU B 1 62 ? 8.586 11.375 19.625 1 24.14 62 GLU B C 1
ATOM 5158 O O . GLU B 1 62 ? 9.742 11.148 19.984 1 24.14 62 GLU B O 1
ATOM 5163 N N . LEU B 1 63 ? 8.562 11.93 18.484 1 23.56 63 LEU B N 1
ATOM 5164 C CA . LEU B 1 63 ? 9.477 13.07 18.422 1 23.56 63 LEU B CA 1
ATOM 5165 C C . LEU B 1 63 ? 9.094 14.125 19.453 1 23.56 63 LEU B C 1
ATOM 5167 O O . LEU B 1 63 ? 7.91 14.445 19.625 1 23.56 63 LEU B O 1
ATOM 5171 N N . SER B 1 64 ? 9.742 14.289 20.562 1 24.45 64 SER B N 1
ATOM 5172 C CA . SER B 1 64 ? 9.578 15.391 21.5 1 24.45 64 SER B CA 1
ATOM 5173 C C . SER B 1 64 ? 9.555 16.734 20.781 1 24.45 64 SER B C 1
ATOM 5175 O O . SER B 1 64 ? 10.516 17.109 20.125 1 24.45 64 SER B O 1
ATOM 5177 N N . GLU B 1 65 ? 8.516 17.109 20.219 1 22.69 65 GLU B N 1
ATOM 5178 C CA . GLU B 1 65 ? 8.422 18.453 19.672 1 22.69 65 GLU B CA 1
ATOM 5179 C C . GLU B 1 65 ? 8.625 19.516 20.766 1 22.69 65 GLU B C 1
ATOM 5181 O O . GLU B 1 65 ? 7.832 19.609 21.703 1 22.69 65 GLU B O 1
ATOM 5186 N N . LYS B 1 66 ? 9.789 20.047 21.094 1 25.83 66 LYS B N 1
ATOM 5187 C CA . LYS B 1 66 ? 10 21.25 21.891 1 25.83 66 LYS B CA 1
ATOM 5188 C C . LYS B 1 66 ? 9.133 22.406 21.375 1 25.83 66 LYS B C 1
ATOM 5190 O O . LYS B 1 66 ? 8.961 22.578 20.172 1 25.83 66 LYS B O 1
ATOM 5195 N N . SER B 1 67 ? 8.164 23.047 22.172 1 21.03 67 SER B N 1
ATOM 5196 C CA . SER B 1 67 ? 7.191 24.141 22.141 1 21.03 67 SER B CA 1
ATOM 5197 C C . SER B 1 67 ? 7.738 25.344 21.375 1 21.03 67 SER B C 1
ATOM 5199 O O . SER B 1 67 ? 8.953 25.547 21.312 1 21.03 67 SER B O 1
ATOM 5201 N N . ALA B 1 68 ? 6.82 26.047 20.578 1 24.78 68 ALA B N 1
ATOM 5202 C CA . ALA B 1 68 ? 6.855 27.234 19.734 1 24.78 68 ALA B CA 1
ATOM 5203 C C . ALA B 1 68 ? 7.496 28.406 20.469 1 24.78 68 ALA B C 1
ATOM 5205 O O . ALA B 1 68 ? 7.195 28.656 21.641 1 24.78 68 ALA B O 1
ATOM 5206 N N . TRP B 1 69 ? 8.594 29.016 20.062 1 24.69 69 TRP B N 1
ATOM 5207 C CA . TRP B 1 69 ? 9.391 30.172 20.469 1 24.69 69 TRP B CA 1
ATOM 5208 C C . TRP B 1 69 ? 8.57 31.453 20.406 1 24.69 69 TRP B C 1
ATOM 5210 O O . TRP B 1 69 ? 8.125 31.859 19.328 1 24.69 69 TRP B O 1
ATOM 5220 N N . HIS B 1 70 ? 7.625 31.828 21.344 1 21.22 70 HIS B N 1
ATOM 5221 C CA . HIS B 1 70 ? 7.031 33.156 21.375 1 21.22 70 HIS B CA 1
ATOM 5222 C C . HIS B 1 70 ? 8.094 34.25 21.547 1 21.22 70 HIS B C 1
ATOM 5224 O O . HIS B 1 70 ? 8.969 34.125 22.406 1 21.22 70 HIS B O 1
ATOM 5230 N N . SER B 1 71 ? 8.297 35.156 20.578 1 21.17 71 SER B N 1
ATOM 5231 C CA . SER B 1 71 ? 9.18 36.312 20.484 1 21.17 71 SER B CA 1
ATOM 5232 C C . SER B 1 71 ? 8.891 37.312 21.594 1 21.17 71 SER B C 1
ATOM 5234 O O . SER B 1 71 ? 7.781 37.844 21.688 1 21.17 71 SER B O 1
ATOM 5236 N N . ARG B 1 72 ? 9.414 37.188 22.859 1 24.86 72 ARG B N 1
ATOM 5237 C CA . ARG B 1 72 ? 9.375 38.188 23.922 1 24.86 72 ARG B CA 1
ATOM 5238 C C . ARG B 1 72 ? 9.93 39.531 23.453 1 24.86 72 ARG B C 1
ATOM 5240 O O . ARG B 1 72 ? 11.008 39.594 22.859 1 24.86 72 ARG B O 1
ATOM 5247 N N . VAL B 1 73 ? 9.195 40.656 23.328 1 23.11 73 VAL B N 1
ATOM 5248 C CA . VAL B 1 73 ? 9.484 42.062 23.203 1 23.11 73 VAL B CA 1
ATOM 5249 C C . VAL B 1 73 ? 10.359 42.531 24.359 1 23.11 73 VAL B C 1
ATOM 5251 O O . VAL B 1 73 ? 10.07 42.219 25.516 1 23.11 73 VAL B O 1
ATOM 5254 N N . THR B 1 74 ? 11.539 43.219 24.125 1 20.36 74 THR B N 1
ATOM 5255 C CA . THR B 1 74 ? 12.742 43.656 24.828 1 20.36 74 THR B CA 1
ATOM 5256 C C . THR B 1 74 ? 12.43 44.812 25.781 1 20.36 74 THR B C 1
ATOM 5258 O O . THR B 1 74 ? 12.18 45.938 25.344 1 20.36 74 THR B O 1
ATOM 5261 N N . SER B 1 75 ? 11.516 44.719 26.781 1 18.98 75 SER B N 1
ATOM 5262 C CA . SER B 1 75 ? 11.484 45.906 27.625 1 18.98 75 SER B CA 1
ATOM 5263 C C . SER B 1 75 ? 12.867 46.25 28.172 1 18.98 75 SER B C 1
ATOM 5265 O O . SER B 1 75 ? 13.734 45.375 28.25 1 18.98 75 SER B O 1
ATOM 5267 N N . ASN B 1 76 ? 13.117 47.562 28.641 1 19.94 76 ASN B N 1
ATOM 5268 C CA . ASN B 1 76 ? 14.195 48.5 28.953 1 19.94 76 ASN B CA 1
ATOM 5269 C C . ASN B 1 76 ? 15.016 48.031 30.156 1 19.94 76 ASN B C 1
ATOM 5271 O O . ASN B 1 76 ? 14.523 47.25 30.984 1 19.94 76 ASN B O 1
ATOM 5275 N N . PRO B 1 77 ? 16.328 48.531 30.359 1 19.97 77 PRO B N 1
ATOM 5276 C CA . PRO B 1 77 ? 17.609 48.156 30.938 1 19.97 77 PRO B CA 1
ATOM 5277 C C . PRO B 1 77 ? 17.672 48.344 32.469 1 19.97 77 PRO B C 1
ATOM 5279 O O . PRO B 1 77 ? 18.641 47.969 33.094 1 19.97 77 PRO B O 1
ATOM 5282 N N . THR B 1 78 ? 16.656 48.531 33.344 1 19.98 78 THR B N 1
ATOM 5283 C CA . THR B 1 78 ? 17.156 49.406 34.375 1 19.98 78 THR B CA 1
ATOM 5284 C C . THR B 1 78 ? 18.203 48.688 35.219 1 19.98 78 THR B C 1
ATOM 5286 O O . THR B 1 78 ? 18.016 47.531 35.594 1 19.98 78 THR B O 1
ATOM 5289 N N . TYR B 1 79 ? 19.469 49.25 35.438 1 17.86 79 TYR B N 1
ATOM 5290 C CA . TYR B 1 79 ? 20.812 48.906 35.875 1 17.86 79 TYR B CA 1
ATOM 5291 C C . TYR B 1 79 ? 20.844 48.75 37.406 1 17.86 79 TYR B C 1
ATOM 5293 O O . TYR B 1 79 ? 21.875 48.406 37.969 1 17.86 79 TYR B O 1
ATOM 5301 N N . PRO B 1 80 ? 19.906 48.469 38.25 1 19.06 80 PRO B N 1
ATOM 5302 C CA . PRO B 1 80 ? 20.469 49.031 39.438 1 19.06 80 PRO B CA 1
ATOM 5303 C C . PRO B 1 80 ? 21.734 48.344 39.906 1 19.06 80 PRO B C 1
ATOM 5305 O O . PRO B 1 80 ? 21.969 47.188 39.562 1 19.06 80 PRO B O 1
ATOM 5308 N N . PRO B 1 81 ? 22.672 48.938 40.844 1 18.67 81 PRO B N 1
ATOM 5309 C CA . PRO B 1 81 ? 24.094 48.906 41.219 1 18.67 81 PRO B CA 1
ATOM 5310 C C . PRO B 1 81 ? 24.438 47.719 42.125 1 18.67 81 PRO B C 1
ATOM 5312 O O . PRO B 1 81 ? 25.484 47.094 41.938 1 18.67 81 PRO B O 1
ATOM 5315 N N . HIS B 1 82 ? 23.688 47.469 43.25 1 16.86 82 HIS B N 1
ATOM 5316 C CA . HIS B 1 82 ? 24.453 47.562 44.469 1 16.86 82 HIS B CA 1
ATOM 5317 C C . HIS B 1 82 ? 25.281 46.312 44.688 1 16.86 82 HIS B C 1
ATOM 5319 O O . HIS B 1 82 ? 25.016 45.281 44.062 1 16.86 82 HIS B O 1
ATOM 5325 N N . HIS B 1 83 ? 25.766 45.938 46 1 16.55 83 HIS B N 1
ATOM 5326 C CA . HIS B 1 83 ? 27 45.844 46.781 1 16.55 83 HIS B CA 1
ATOM 5327 C C . HIS B 1 83 ? 27.344 44.375 47.062 1 16.55 83 HIS B C 1
ATOM 5329 O O . HIS B 1 83 ? 28.469 43.969 46.812 1 16.55 83 HIS B O 1
ATOM 5335 N N . LEU B 1 84 ? 26.625 43.688 48.062 1 15.81 84 LEU B N 1
ATOM 5336 C CA . LEU B 1 84 ? 27.328 43.344 49.281 1 15.81 84 LEU B CA 1
ATOM 5337 C C . LEU B 1 84 ? 28.078 42 49.156 1 15.81 84 LEU B C 1
ATOM 5339 O O . LEU B 1 84 ? 27.766 41.219 48.25 1 15.81 84 LEU B O 1
ATOM 5343 N N . GLY B 1 85 ? 28.312 41.281 50.312 1 15.71 85 GLY B N 1
ATOM 5344 C CA . GLY B 1 85 ? 29.406 40.844 51.188 1 15.71 85 GLY B CA 1
ATOM 5345 C C . GLY B 1 85 ? 29.828 39.406 50.938 1 15.71 85 GLY B C 1
ATOM 5346 O O . GLY B 1 85 ? 29.281 38.75 50.062 1 15.71 85 GLY B O 1
ATOM 5347 N N . ALA B 1 86 ? 29.844 38.562 52.062 1 15.7 86 ALA B N 1
ATOM 5348 C CA . ALA B 1 86 ? 30.906 38 52.875 1 15.7 86 ALA B CA 1
ATOM 5349 C C . ALA B 1 86 ? 31.156 36.531 52.5 1 15.7 86 ALA B C 1
ATOM 5351 O O . ALA B 1 86 ? 30.328 35.906 51.812 1 15.7 86 ALA B O 1
ATOM 5352 N N . VAL B 1 87 ? 31.5 35.625 53.438 1 14.52 87 VAL B N 1
ATOM 5353 C CA . VAL B 1 87 ? 32.688 34.938 53.938 1 14.52 87 VAL B CA 1
ATOM 5354 C C . VAL B 1 87 ? 32.562 33.438 53.688 1 14.52 87 VAL B C 1
ATOM 5356 O O . VAL B 1 87 ? 33.5 32.812 53.188 1 14.52 87 VAL B O 1
ATOM 5359 N N . LYS B 1 88 ? 31.594 32.688 54.438 1 15.66 88 LYS B N 1
ATOM 5360 C CA . LYS B 1 88 ? 32.188 31.766 55.406 1 15.66 88 LYS B CA 1
ATOM 5361 C C . LYS B 1 88 ? 32.781 30.547 54.688 1 15.66 88 LYS B C 1
ATOM 5363 O O . LYS B 1 88 ? 32.406 30.203 53.594 1 15.66 88 LYS B O 1
ATOM 5368 N N . SER B 1 89 ? 33.125 29.469 55.469 1 15.14 89 SER B N 1
ATOM 5369 C CA . SER B 1 89 ? 34.188 28.609 55.969 1 15.14 89 SER B CA 1
ATOM 5370 C C . SER B 1 89 ? 34.219 27.25 55.281 1 15.14 89 SER B C 1
ATOM 5372 O O . SER B 1 89 ? 35.156 26.938 54.562 1 15.14 89 SER B O 1
ATOM 5374 N N . ASN B 1 90 ? 34.156 26.172 56.125 1 15.13 90 ASN B N 1
ATOM 5375 C CA . ASN B 1 90 ? 35.156 25.203 56.531 1 15.13 90 ASN B CA 1
ATOM 5376 C C . ASN B 1 90 ? 35.031 23.891 55.75 1 15.13 90 ASN B C 1
ATOM 5378 O O . ASN B 1 90 ? 36.031 23.438 55.156 1 15.13 90 ASN B O 1
ATOM 5382 N N . GLN B 1 91 ? 34.469 22.812 56.438 1 15.27 91 GLN B N 1
ATOM 5383 C CA . GLN B 1 91 ? 35.188 21.672 56.969 1 15.27 91 GLN B CA 1
ATOM 5384 C C . GLN B 1 91 ? 35.219 20.516 55.969 1 15.27 91 GLN B C 1
ATOM 5386 O O . GLN B 1 91 ? 34.5 20.547 54.969 1 15.27 91 GLN B O 1
ATOM 5391 N N . SER B 1 92 ? 34.844 19.25 56.438 1 15.74 92 SER B N 1
ATOM 5392 C CA . SER B 1 92 ? 35.625 18.078 56.812 1 15.74 92 SER B CA 1
ATOM 5393 C C . SER B 1 92 ? 35.5 16.984 55.75 1 15.74 92 SER B C 1
ATOM 5395 O O . SER B 1 92 ? 36.531 16.438 55.312 1 15.74 92 SER B O 1
ATOM 5397 N N . LEU B 1 93 ? 34.406 16.234 55.75 1 16.94 93 LEU B N 1
ATOM 5398 C CA . LEU B 1 93 ? 34.562 14.844 56.188 1 16.94 93 LEU B CA 1
ATOM 5399 C C . LEU B 1 93 ? 34.969 13.961 55 1 16.94 93 LEU B C 1
ATOM 5401 O O . LEU B 1 93 ? 34.719 14.305 53.844 1 16.94 93 LEU B O 1
ATOM 5405 N N . THR B 1 94 ? 35.5 12.758 55.25 1 16.69 94 THR B N 1
ATOM 5406 C CA . THR B 1 94 ? 36.469 11.688 55.125 1 16.69 94 THR B CA 1
ATOM 5407 C C . THR B 1 94 ? 36.094 10.75 54 1 16.69 94 THR B C 1
ATOM 5409 O O . THR B 1 94 ? 36.938 10.461 53.125 1 16.69 94 THR B O 1
ATOM 5412 N N . GLU B 1 95 ? 35.25 9.68 54.25 1 17.09 95 GLU B N 1
ATOM 5413 C CA . GLU B 1 95 ? 35.719 8.297 54.344 1 17.09 95 GLU B CA 1
ATOM 5414 C C . GLU B 1 95 ? 35.531 7.562 53 1 17.09 95 GLU B C 1
ATOM 5416 O O . GLU B 1 95 ? 36.156 6.539 52.75 1 17.09 95 GLU B O 1
ATOM 5421 N N . GLY B 1 96 ? 34.5 7.816 52.25 1 17.77 96 GLY B N 1
ATOM 5422 C CA . GLY B 1 96 ? 33.938 6.574 51.75 1 17.77 96 GLY B CA 1
ATOM 5423 C C . GLY B 1 96 ? 34.781 5.945 50.656 1 17.77 96 GLY B C 1
ATOM 5424 O O . GLY B 1 96 ? 35.125 6.617 49.688 1 17.77 96 GLY B O 1
ATOM 5425 N N . VAL B 1 97 ? 35.469 4.793 50.906 1 17.84 97 VAL B N 1
ATOM 5426 C CA . VAL B 1 97 ? 36.562 3.881 50.531 1 17.84 97 VAL B CA 1
ATOM 5427 C C . VAL B 1 97 ? 36.344 3.393 49.094 1 17.84 97 VAL B C 1
ATOM 5429 O O . VAL B 1 97 ? 37.25 3.525 48.25 1 17.84 97 VAL B O 1
ATOM 5432 N N . VAL B 1 98 ? 36.062 2.078 48.969 1 17.2 98 VAL B N 1
ATOM 5433 C CA . VAL B 1 98 ? 36.906 1.005 48.5 1 17.2 98 VAL B CA 1
ATOM 5434 C C . VAL B 1 98 ? 36.656 0.787 47 1 17.2 98 VAL B C 1
ATOM 5436 O O . VAL B 1 98 ? 37.625 0.745 46.219 1 17.2 98 VAL B O 1
ATOM 5439 N N . HIS B 1 99 ? 35.594 0.073 46.594 1 17.77 99 HIS B N 1
ATOM 5440 C CA . HIS B 1 99 ? 35.656 -1.252 46 1 17.77 99 HIS B CA 1
ATOM 5441 C C . HIS B 1 99 ? 35.688 -1.164 44.469 1 17.77 99 HIS B C 1
ATOM 5443 O O . HIS B 1 99 ? 35.594 -2.186 43.781 1 17.77 99 HIS B O 1
ATOM 5449 N N . LEU B 1 100 ? 35.781 -0.019 43.938 1 17.78 100 LEU B N 1
ATOM 5450 C CA . LEU B 1 100 ? 35.375 -0.004 42.531 1 17.78 100 LEU B CA 1
ATOM 5451 C C . LEU B 1 100 ? 36.438 -0.627 41.625 1 17.78 100 LEU B C 1
ATOM 5453 O O . LEU B 1 100 ? 37.312 0.08 41.094 1 17.78 100 LEU B O 1
ATOM 5457 N N . TRP B 1 101 ? 36.969 -1.694 42 1 17.86 101 TRP B N 1
ATOM 5458 C CA . TRP B 1 101 ? 38.125 -2.258 41.344 1 17.86 101 TRP B CA 1
ATOM 5459 C C . TRP B 1 101 ? 37.906 -2.418 39.844 1 17.86 101 TRP B C 1
ATOM 5461 O O . TRP B 1 101 ? 38.719 -2.012 39.031 1 17.86 101 TRP B O 1
ATOM 5471 N N . ARG B 1 102 ? 37.188 -3.523 39.406 1 17.84 102 ARG B N 1
ATOM 5472 C CA . ARG B 1 102 ? 37.75 -4.539 38.562 1 17.84 102 ARG B CA 1
ATOM 5473 C C . ARG B 1 102 ? 37.625 -4.145 37.094 1 17.84 102 ARG B C 1
ATOM 5475 O O . ARG B 1 102 ? 38 -4.918 36.188 1 17.84 102 ARG B O 1
ATOM 5482 N N . LYS B 1 103 ? 36.844 -3.211 36.688 1 18.45 103 LYS B N 1
ATOM 5483 C CA . LYS B 1 103 ? 36.312 -3.312 35.344 1 18.45 103 LYS B CA 1
ATOM 5484 C C . LYS B 1 103 ? 37.375 -2.969 34.312 1 18.45 103 LYS B C 1
ATOM 5486 O O . LYS B 1 103 ? 37.094 -2.73 33.125 1 18.45 103 LYS B O 1
ATOM 5491 N N . CYS B 1 104 ? 38.688 -2.922 34.562 1 18.59 104 CYS B N 1
ATOM 5492 C CA . CYS B 1 104 ? 39.594 -2.271 33.625 1 18.59 104 CYS B CA 1
ATOM 5493 C C . CYS B 1 104 ? 39.688 -3.049 32.312 1 18.59 104 CYS B C 1
ATOM 5495 O O . CYS B 1 104 ? 40.344 -2.617 31.375 1 18.59 104 CYS B O 1
ATOM 5497 N N . LYS B 1 105 ? 39.469 -4.355 32.438 1 19.38 105 LYS B N 1
ATOM 5498 C CA . LYS B 1 105 ? 40.469 -4.98 31.594 1 19.38 105 LYS B CA 1
ATOM 5499 C C . LYS B 1 105 ? 40.312 -4.512 30.141 1 19.38 105 LYS B C 1
ATOM 5501 O O . LYS B 1 105 ? 41.281 -4.133 29.5 1 19.38 105 LYS B O 1
ATOM 5506 N N . THR B 1 106 ? 39.312 -5.055 29.453 1 21.94 106 THR B N 1
ATOM 5507 C CA . THR B 1 106 ? 39.562 -5.738 28.188 1 21.94 106 THR B CA 1
ATOM 5508 C C . THR B 1 106 ? 39.438 -4.77 27.016 1 21.94 106 THR B C 1
ATOM 5510 O O . THR B 1 106 ? 39.5 -5.184 25.844 1 21.94 106 THR B O 1
ATOM 5513 N N . THR B 1 107 ? 39.281 -3.521 27.297 1 21.64 107 THR B N 1
ATOM 5514 C CA . THR B 1 107 ? 38.875 -2.689 26.172 1 21.64 107 THR B CA 1
ATOM 5515 C C . THR B 1 107 ? 39.969 -2.619 25.125 1 21.64 107 THR B C 1
ATOM 5517 O O . THR B 1 107 ? 39.719 -2.4 23.938 1 21.64 107 THR B O 1
ATOM 5520 N N . VAL B 1 108 ? 41.188 -2.484 25.609 1 23.31 108 VAL B N 1
ATOM 5521 C CA . VAL B 1 108 ? 42.062 -1.704 24.75 1 23.31 108 VAL B CA 1
ATOM 5522 C C . VAL B 1 108 ? 42.344 -2.49 23.469 1 23.31 108 VAL B C 1
ATOM 5524 O O . VAL B 1 108 ? 42.719 -1.908 22.438 1 23.31 108 VAL B O 1
ATOM 5527 N N . LEU B 1 109 ? 42.156 -3.783 23.625 1 22.91 109 LEU B N 1
ATOM 5528 C CA . LEU B 1 109 ? 43 -4.402 22.609 1 22.91 109 LEU B CA 1
ATOM 5529 C C . LEU B 1 109 ? 42.5 -4.051 21.219 1 22.91 109 LEU B C 1
ATOM 5531 O O . LEU B 1 109 ? 43.219 -4.219 20.234 1 22.91 109 LEU B O 1
ATOM 5535 N N . ILE B 1 110 ? 41.188 -3.557 21.188 1 24.5 110 ILE B N 1
ATOM 5536 C CA . ILE B 1 110 ? 40.688 -3.623 19.828 1 24.5 110 ILE B CA 1
ATOM 5537 C C . ILE B 1 110 ? 41.344 -2.568 18.953 1 24.5 110 ILE B C 1
ATOM 5539 O O . ILE B 1 110 ? 41.406 -2.691 17.734 1 24.5 110 ILE B O 1
ATOM 5543 N N . ALA B 1 111 ? 41.875 -1.53 19.641 1 23.88 111 ALA B N 1
ATOM 5544 C CA . ALA B 1 111 ? 42.094 -0.397 18.75 1 23.88 111 ALA B CA 1
ATOM 5545 C C . ALA B 1 111 ? 43.219 -0.712 17.75 1 23.88 111 ALA B C 1
ATOM 5547 O O . ALA B 1 111 ? 43.094 -0.395 16.562 1 23.88 111 ALA B O 1
ATOM 5548 N N . ILE B 1 112 ? 44.344 -0.908 18.438 1 26.28 112 ILE B N 1
ATOM 5549 C CA . ILE B 1 112 ? 45.531 -0.626 17.641 1 26.28 112 ILE B CA 1
ATOM 5550 C C . ILE B 1 112 ? 45.625 -1.652 16.516 1 26.28 112 ILE B C 1
ATOM 5552 O O . ILE B 1 112 ? 46.719 -1.861 15.961 1 26.28 112 ILE B O 1
ATOM 5556 N N . CYS B 1 113 ? 44.469 -2.453 16.344 1 24.73 113 CYS B N 1
ATOM 5557 C CA . CYS B 1 113 ? 44.625 -3.334 15.188 1 24.73 113 CYS B CA 1
ATOM 5558 C C . CYS B 1 113 ? 44.938 -2.537 13.93 1 24.73 113 CYS B C 1
ATOM 5560 O O . CYS B 1 113 ? 45.312 -3.111 12.914 1 24.73 113 CYS B O 1
ATOM 5562 N N . PHE B 1 114 ? 44.375 -1.251 13.914 1 25.53 114 PHE B N 1
ATOM 5563 C CA . PHE B 1 114 ? 44.281 -0.67 12.578 1 25.53 114 PHE B CA 1
ATOM 5564 C C . PHE B 1 114 ? 45.688 -0.388 12.023 1 25.53 114 PHE B C 1
ATOM 5566 O O . PHE B 1 114 ? 45.969 -0.671 10.859 1 25.53 114 PHE B O 1
ATOM 5573 N N . LEU B 1 115 ? 46.281 0.574 12.812 1 25.02 115 LEU B N 1
ATOM 5574 C CA . LEU B 1 115 ? 47.188 1.392 12.008 1 25.02 115 LEU B CA 1
ATOM 5575 C C . LEU B 1 115 ? 48.375 0.569 11.523 1 25.02 115 LEU B C 1
ATOM 5577 O O . LEU B 1 115 ? 48.75 0.665 10.352 1 25.02 115 LEU B O 1
ATOM 5581 N N . LEU B 1 116 ? 49.156 0.288 12.578 1 24.22 116 LEU B N 1
ATOM 5582 C CA . LEU B 1 116 ? 50.531 0.132 12.086 1 24.22 116 LEU B CA 1
ATOM 5583 C C . LEU B 1 116 ? 50.625 -1.07 11.156 1 24.22 116 LEU B C 1
ATOM 5585 O O . LEU B 1 116 ? 51.375 -1.037 10.172 1 24.22 116 LEU B O 1
ATOM 5589 N N . ALA B 1 117 ? 49.938 -2.191 11.664 1 21.14 117 ALA B N 1
ATOM 5590 C CA . ALA B 1 117 ? 50.406 -3.361 10.922 1 21.14 117 ALA B CA 1
ATOM 5591 C C . ALA B 1 117 ? 49.969 -3.295 9.469 1 21.14 117 ALA B C 1
ATOM 5593 O O . ALA B 1 117 ? 50.156 -4.254 8.711 1 21.14 117 ALA B O 1
ATOM 5594 N N . LEU B 1 118 ? 49.312 -2.17 8.969 1 21.73 118 LEU B N 1
ATOM 5595 C CA . LEU B 1 118 ? 49.156 -2.178 7.52 1 21.73 118 LEU B CA 1
ATOM 5596 C C . LEU B 1 118 ? 50.531 -2.059 6.848 1 21.73 118 LEU B C 1
ATOM 5598 O O . LEU B 1 118 ? 50.625 -2.131 5.621 1 21.73 118 LEU B O 1
ATOM 5602 N N . MET B 1 119 ? 51.5 -1.363 7.418 1 21.42 119 MET B N 1
ATOM 5603 C CA . MET B 1 119 ? 52.688 -1.069 6.609 1 21.42 119 MET B CA 1
ATOM 5604 C C . MET B 1 119 ? 53.438 -2.35 6.246 1 21.42 119 MET B C 1
ATOM 5606 O O . MET B 1 119 ? 54.438 -2.309 5.535 1 21.42 119 MET B O 1
ATOM 5610 N N . LEU B 1 120 ? 53.562 -3.205 7.289 1 18.41 120 LEU B N 1
ATOM 5611 C CA . LEU B 1 120 ? 54.688 -4.066 6.984 1 18.41 120 LEU B CA 1
ATOM 5612 C C . LEU B 1 120 ? 54.562 -4.637 5.574 1 18.41 120 LEU B C 1
ATOM 5614 O O . LEU B 1 120 ? 55.531 -4.582 4.801 1 18.41 120 LEU B O 1
ATOM 5618 N N . PHE B 1 121 ? 54.438 -5.883 5.496 1 18.92 121 PHE B N 1
ATOM 5619 C CA . PHE B 1 121 ? 55.312 -6.945 5.023 1 18.92 121 PHE B CA 1
ATOM 5620 C C . PHE B 1 121 ? 55.125 -7.176 3.529 1 18.92 121 PHE B C 1
ATOM 5622 O O . PHE B 1 121 ? 56.094 -7.285 2.785 1 18.92 121 PHE B O 1
ATOM 5629 N N . TRP B 1 122 ? 54.438 -8.062 3.152 1 19.3 122 TRP B N 1
ATOM 5630 C CA . TRP B 1 122 ? 55.188 -9.203 2.625 1 19.3 122 TRP B CA 1
ATOM 5631 C C . TRP B 1 122 ? 55.5 -9.023 1.144 1 19.3 122 TRP B C 1
ATOM 5633 O O . TRP B 1 122 ? 54.688 -8.445 0.403 1 19.3 122 TRP B O 1
ATOM 5643 N N . GLN B 1 123 ? 56.75 -9.375 0.751 1 16.53 123 GLN B N 1
ATOM 5644 C CA . GLN B 1 123 ? 57.938 -9.539 -0.086 1 16.53 123 GLN B CA 1
ATOM 5645 C C . GLN B 1 123 ? 57.562 -10.086 -1.463 1 16.53 123 GLN B C 1
ATOM 5647 O O . GLN B 1 123 ? 58.062 -9.617 -2.48 1 16.53 123 GLN B O 1
ATOM 5652 N N . SER B 1 124 ? 57.188 -11.344 -1.596 1 16.14 124 SER B N 1
ATOM 5653 C CA . SER B 1 124 ? 58.062 -12.242 -2.338 1 16.14 124 SER B CA 1
ATOM 5654 C C . SER B 1 124 ? 57.875 -12.086 -3.842 1 16.14 124 SER B C 1
ATOM 5656 O O . SER B 1 124 ? 56.906 -11.508 -4.289 1 16.14 124 SER B O 1
ATOM 5658 N N . ASP B 1 125 ? 57.938 -13.203 -4.648 1 15.97 125 ASP B N 1
ATOM 5659 C CA . ASP B 1 125 ? 58.938 -13.828 -5.527 1 15.97 125 ASP B CA 1
ATOM 5660 C C . ASP B 1 125 ? 58.531 -13.672 -6.992 1 15.97 125 ASP B C 1
ATOM 5662 O O . ASP B 1 125 ? 59.375 -13.289 -7.824 1 15.97 125 ASP B O 1
ATOM 5666 N N . HIS B 1 126 ? 57.656 -14.453 -7.566 1 15.66 126 HIS B N 1
ATOM 5667 C CA . HIS B 1 126 ? 58.219 -15.43 -8.492 1 15.66 126 HIS B CA 1
ATOM 5668 C C . HIS B 1 126 ? 58.438 -14.812 -9.867 1 15.66 126 HIS B C 1
ATOM 5670 O O . HIS B 1 126 ? 57.906 -13.75 -10.18 1 15.66 126 HIS B O 1
ATOM 5676 N N . ARG B 1 127 ? 58.094 -15.695 -11.07 1 15.96 127 ARG B N 1
ATOM 5677 C CA . ARG B 1 127 ? 58.844 -16.406 -12.094 1 15.96 127 ARG B CA 1
ATOM 5678 C C . ARG B 1 127 ? 58.906 -15.617 -13.391 1 15.96 127 ARG B C 1
ATOM 5680 O O . ARG B 1 127 ? 58.094 -14.727 -13.625 1 15.96 127 ARG B O 1
ATOM 5687 N N . ASP B 1 128 ? 59.438 -16.25 -14.414 1 15.54 128 ASP B N 1
ATOM 5688 C CA . ASP B 1 128 ? 60.469 -16.188 -15.445 1 15.54 128 ASP B CA 1
ATOM 5689 C C . ASP B 1 128 ? 59.906 -15.602 -16.734 1 15.54 128 ASP B C 1
ATOM 5691 O O . ASP B 1 128 ? 60.469 -14.641 -17.281 1 15.54 128 ASP B O 1
ATOM 5695 N N . PRO B 1 129 ? 59.781 -16.547 -17.875 1 15.53 129 PRO B N 1
ATOM 5696 C CA . PRO B 1 129 ? 60.688 -16.672 -19.016 1 15.53 129 PRO B CA 1
ATOM 5697 C C . PRO B 1 129 ? 60.156 -16.031 -20.297 1 15.53 129 PRO B C 1
ATOM 5699 O O . PRO B 1 129 ? 60.844 -15.273 -20.969 1 15.53 129 PRO B O 1
ATOM 5702 N N . ALA B 1 130 ? 59.188 -16.734 -21.109 1 15.8 130 ALA B N 1
ATOM 5703 C CA . ALA B 1 130 ? 59.562 -17.266 -22.406 1 15.8 130 ALA B CA 1
ATOM 5704 C C . ALA B 1 130 ? 59.406 -16.203 -23.5 1 15.8 130 ALA B C 1
ATOM 5706 O O . ALA B 1 130 ? 58.594 -15.289 -23.359 1 15.8 130 ALA B O 1
ATOM 5707 N N . ILE B 1 131 ? 60.094 -16.328 -24.688 1 15.91 131 ILE B N 1
ATOM 5708 C CA . ILE B 1 131 ? 60.844 -15.758 -25.797 1 15.91 131 ILE B CA 1
ATOM 5709 C C . ILE B 1 131 ? 59.906 -15.469 -26.953 1 15.91 131 ILE B C 1
ATOM 5711 O O . ILE B 1 131 ? 59.969 -14.398 -27.562 1 15.91 131 ILE B O 1
ATOM 5715 N N . GLY B 1 132 ? 59.031 -16.406 -27.422 1 15.09 132 GLY B N 1
ATOM 5716 C CA . GLY B 1 132 ? 59.344 -16.766 -28.797 1 15.09 132 GLY B CA 1
ATOM 5717 C C . GLY B 1 132 ? 58.938 -15.711 -29.797 1 15.09 132 GLY B C 1
ATOM 5718 O O . GLY B 1 132 ? 58.281 -14.719 -29.438 1 15.09 132 GLY B O 1
ATOM 5719 N N . ALA B 1 133 ? 58.219 -16.188 -31.031 1 16.52 133 ALA B N 1
ATOM 5720 C CA . ALA B 1 133 ? 58.531 -16.328 -32.438 1 16.52 133 ALA B CA 1
ATOM 5721 C C . ALA B 1 133 ? 57.969 -15.164 -33.25 1 16.52 133 ALA B C 1
ATOM 5723 O O . ALA B 1 133 ? 57.062 -14.453 -32.781 1 16.52 133 ALA B O 1
ATOM 5724 N N . SER B 1 134 ? 58.062 -15.188 -34.625 1 16.22 134 SER B N 1
ATOM 5725 C CA . SER B 1 134 ? 58.531 -14.57 -35.875 1 16.22 134 SER B CA 1
ATOM 5726 C C . SER B 1 134 ? 57.375 -14 -36.688 1 16.22 134 SER B C 1
ATOM 5728 O O . SER B 1 134 ? 57.562 -13.203 -37.594 1 16.22 134 SER B O 1
ATOM 5730 N N . SER B 1 135 ? 56.062 -14.32 -36.406 1 15.92 135 SER B N 1
ATOM 5731 C CA . SER B 1 135 ? 55.469 -14.547 -37.719 1 15.92 135 SER B CA 1
ATOM 5732 C C . SER B 1 135 ? 55.375 -13.266 -38.531 1 15.92 135 SER B C 1
ATOM 5734 O O . SER B 1 135 ? 55.469 -12.164 -37.969 1 15.92 135 SER B O 1
ATOM 5736 N N . SER B 1 136 ? 54.875 -13.43 -39.875 1 17.34 136 SER B N 1
ATOM 5737 C CA . SER B 1 136 ? 55 -13.102 -41.281 1 17.34 136 SER B CA 1
ATOM 5738 C C . SER B 1 136 ? 54.156 -11.898 -41.656 1 17.34 136 SER B C 1
ATOM 5740 O O . SER B 1 136 ? 53.156 -11.617 -41 1 17.34 136 SER B O 1
ATOM 5742 N N . SER B 1 137 ? 54.625 -11.062 -42.656 1 16.64 137 SER B N 1
ATOM 5743 C CA . SER B 1 137 ? 54.625 -9.742 -43.25 1 16.64 137 SER B CA 1
ATOM 5744 C C . SER B 1 137 ? 53.438 -9.586 -44.219 1 16.64 137 SER B C 1
ATOM 5746 O O . SER B 1 137 ? 53.281 -8.555 -44.875 1 16.64 137 SER B O 1
ATOM 5748 N N . SER B 1 138 ? 52.281 -10.305 -44.094 1 17.61 138 SER B N 1
ATOM 5749 C CA . SER B 1 138 ? 51.719 -10.258 -45.438 1 17.61 138 SER B CA 1
ATOM 5750 C C . SER B 1 138 ? 51.281 -8.852 -45.781 1 17.61 138 SER B C 1
ATOM 5752 O O . SER B 1 138 ? 50.906 -8.062 -44.906 1 17.61 138 SER B O 1
ATOM 5754 N N . ASN B 1 139 ? 51.375 -8.414 -47.125 1 16.88 139 ASN B N 1
ATOM 5755 C CA . ASN B 1 139 ? 51.5 -7.312 -48.094 1 16.88 139 ASN B CA 1
ATOM 5756 C C . ASN B 1 139 ? 50.156 -6.719 -48.438 1 16.88 139 ASN B C 1
ATOM 5758 O O . ASN B 1 139 ? 50.031 -5.879 -49.344 1 16.88 139 ASN B O 1
ATOM 5762 N N . SER B 1 140 ? 49.156 -6.715 -47.625 1 17.78 140 SER B N 1
ATOM 5763 C CA . SER B 1 140 ? 47.938 -6.508 -48.406 1 17.78 140 SER B CA 1
ATOM 5764 C C . SER B 1 140 ? 47.875 -5.102 -49 1 17.78 140 SER B C 1
ATOM 5766 O O . SER B 1 140 ? 48.312 -4.137 -48.375 1 17.78 140 SER B O 1
ATOM 5768 N N . SER B 1 141 ? 47.625 -4.988 -50.375 1 18.23 141 SER B N 1
ATOM 5769 C CA . SER B 1 141 ? 47.562 -4 -51.469 1 18.23 141 SER B CA 1
ATOM 5770 C C . SER B 1 141 ? 46.406 -3.045 -51.281 1 18.23 141 SER B C 1
ATOM 5772 O O . SER B 1 141 ? 45.375 -3.414 -50.688 1 18.23 141 SER B O 1
ATOM 5774 N N . SER B 1 142 ? 46.562 -1.642 -51.594 1 18.53 142 SER B N 1
ATOM 5775 C CA . SER B 1 142 ? 46.062 -0.278 -51.438 1 18.53 142 SER B CA 1
ATOM 5776 C C . SER B 1 142 ? 44.969 0.045 -52.406 1 18.53 142 SER B C 1
ATOM 5778 O O . SER B 1 142 ? 44.469 1.171 -52.438 1 18.53 142 SER B O 1
ATOM 5780 N N . SER B 1 143 ? 44.062 -0.851 -52.812 1 19.09 143 SER B N 1
ATOM 5781 C CA . SER B 1 143 ? 43.469 -0.289 -54.031 1 19.09 143 SER B CA 1
ATOM 5782 C C . SER B 1 143 ? 42.719 1.004 -53.719 1 19.09 143 SER B C 1
ATOM 5784 O O . SER B 1 143 ? 42.344 1.248 -52.594 1 19.09 143 SER B O 1
ATOM 5786 N N . SER B 1 144 ? 42.344 1.937 -54.875 1 19.22 144 SER B N 1
ATOM 5787 C CA . SER B 1 144 ? 42.281 3.291 -55.406 1 19.22 144 SER B CA 1
ATOM 5788 C C . SER B 1 144 ? 40.906 3.898 -55.25 1 19.22 144 SER B C 1
ATOM 5790 O O . SER B 1 144 ? 40.75 5.121 -55.281 1 19.22 144 SER B O 1
ATOM 5792 N N . SER B 1 145 ? 39.688 3.322 -55 1 22.56 145 SER B N 1
ATOM 5793 C CA . SER B 1 145 ? 38.625 3.846 -55.844 1 22.56 145 SER B CA 1
ATOM 5794 C C . SER B 1 145 ? 38.156 5.219 -55.375 1 22.56 145 SER B C 1
ATOM 5796 O O . SER B 1 145 ? 38.125 5.477 -54.188 1 22.56 145 SER B O 1
ATOM 5798 N N . SER B 1 146 ? 38.094 6.344 -56.281 1 21.41 146 SER B N 1
ATOM 5799 C CA . SER B 1 146 ? 37.938 7.793 -56.344 1 21.41 146 SER B CA 1
ATOM 5800 C C . SER B 1 146 ? 36.469 8.203 -56.125 1 21.41 146 SER B C 1
ATOM 5802 O O . SER B 1 146 ? 36.125 9.383 -56.25 1 21.41 146 SER B O 1
ATOM 5804 N N . SER B 1 147 ? 35.594 7.719 -55.344 1 23.38 147 SER B N 1
ATOM 5805 C CA . SER B 1 147 ? 34.219 8.125 -55.531 1 23.38 147 SER B CA 1
ATOM 5806 C C . SER B 1 147 ? 34.031 9.617 -55.25 1 23.38 147 SER B C 1
ATOM 5808 O O . SER B 1 147 ? 34.625 10.164 -54.344 1 23.38 147 SER B O 1
ATOM 5810 N N . LEU B 1 148 ? 33.438 10.438 -56.281 1 24.55 148 LEU B N 1
ATOM 5811 C CA . LEU B 1 148 ? 33.156 11.844 -56.531 1 24.55 148 LEU B CA 1
ATOM 5812 C C . LEU B 1 148 ? 32.188 12.383 -55.5 1 24.55 148 LEU B C 1
ATOM 5814 O O . LEU B 1 148 ? 31.266 11.672 -55.062 1 24.55 148 LEU B O 1
ATOM 5818 N N . PRO B 1 149 ? 32.469 13.609 -54.875 1 25.44 149 PRO B N 1
ATOM 5819 C CA . PRO B 1 149 ? 31.812 14.328 -53.75 1 25.44 149 PRO B CA 1
ATOM 5820 C C . PRO B 1 149 ? 30.5 14.992 -54.188 1 25.44 149 PRO B C 1
ATOM 5822 O O . PRO B 1 149 ? 30.5 15.828 -55.094 1 25.44 149 PRO B O 1
ATOM 5825 N N . ILE B 1 150 ? 29.375 14.258 -54.5 1 26.5 150 ILE B N 1
ATOM 5826 C CA . ILE B 1 150 ? 28.156 14.977 -54.906 1 26.5 150 ILE B CA 1
ATOM 5827 C C . ILE B 1 150 ? 27.797 15.984 -53.812 1 26.5 150 ILE B C 1
ATOM 5829 O O . ILE B 1 150 ? 27.656 15.625 -52.625 1 26.5 150 ILE B O 1
ATOM 5833 N N . THR B 1 151 ? 28.016 17.281 -54.031 1 25.19 151 THR B N 1
ATOM 5834 C CA . THR B 1 151 ? 27.797 18.469 -53.219 1 25.19 151 THR B CA 1
ATOM 5835 C C . THR B 1 151 ? 26.297 18.703 -53 1 25.19 151 THR B C 1
ATOM 5837 O O . THR B 1 151 ? 25.578 19.031 -53.938 1 25.19 151 THR B O 1
ATOM 5840 N N . THR B 1 152 ? 25.469 17.797 -52.438 1 27.88 152 THR B N 1
ATOM 5841 C CA . THR B 1 152 ? 24.078 18.156 -52.25 1 27.88 152 THR B CA 1
ATOM 5842 C C . THR B 1 152 ? 23.953 19.422 -51.375 1 27.88 152 THR B C 1
ATOM 5844 O O . THR B 1 152 ? 24.5 19.5 -50.281 1 27.88 152 THR B O 1
ATOM 5847 N N . THR B 1 153 ? 23.578 20.594 -52 1 26.06 153 THR B N 1
ATOM 5848 C CA . THR B 1 153 ? 23.266 21.875 -51.375 1 26.06 153 THR B CA 1
ATOM 5849 C C . THR B 1 153 ? 22.141 21.734 -50.344 1 26.06 153 THR B C 1
ATOM 5851 O O . THR B 1 153 ? 21.062 21.25 -50.688 1 26.06 153 THR B O 1
ATOM 5854 N N . ALA B 1 154 ? 22.391 21.641 -49.094 1 29.44 154 ALA B N 1
ATOM 5855 C CA . ALA B 1 154 ? 21.484 21.609 -47.938 1 29.44 154 ALA B CA 1
ATOM 5856 C C . ALA B 1 154 ? 20.609 22.859 -47.875 1 29.44 154 ALA B C 1
ATOM 5858 O O . ALA B 1 154 ? 21.109 23.984 -47.969 1 29.44 154 ALA B O 1
ATOM 5859 N N . LEU B 1 155 ? 19.422 22.734 -48.438 1 34.22 155 LEU B N 1
ATOM 5860 C CA . LEU B 1 155 ? 18.438 23.797 -48.281 1 34.22 155 LEU B CA 1
ATOM 5861 C C . LEU B 1 155 ? 18.406 24.312 -46.844 1 34.22 155 LEU B C 1
ATOM 5863 O O . LEU B 1 155 ? 18.562 23.547 -45.906 1 34.22 155 LEU B O 1
ATOM 5867 N N . PRO B 1 156 ? 18.562 25.641 -46.625 1 32.12 156 PRO B N 1
ATOM 5868 C CA . PRO B 1 156 ? 18.547 26.203 -45.281 1 32.12 156 PRO B CA 1
ATOM 5869 C C . PRO B 1 156 ? 17.281 25.859 -44.5 1 32.12 156 PRO B C 1
ATOM 5871 O O . PRO B 1 156 ? 16.188 25.953 -45.031 1 32.12 156 PRO B O 1
ATOM 5874 N N . THR B 1 157 ? 17.281 24.812 -43.656 1 36.03 157 THR B N 1
ATOM 5875 C CA . THR B 1 157 ? 16.188 24.547 -42.719 1 36.03 157 THR B CA 1
ATOM 5876 C C . THR B 1 157 ? 15.781 25.828 -42 1 36.03 157 THR B C 1
ATOM 5878 O O . THR B 1 157 ? 16.609 26.469 -41.344 1 36.03 157 THR B O 1
ATOM 5881 N N . LEU B 1 158 ? 14.82 26.578 -42.594 1 35.12 158 LEU B N 1
ATOM 5882 C CA . LEU B 1 158 ? 14.156 27.594 -41.781 1 35.12 158 LEU B CA 1
ATOM 5883 C C . LEU B 1 158 ? 13.906 27.078 -40.375 1 35.12 158 LEU B C 1
ATOM 5885 O O . LEU B 1 158 ? 13.156 26.109 -40.188 1 35.12 158 LEU B O 1
ATOM 5889 N N . HIS B 1 159 ? 14.844 27.266 -39.5 1 35.31 159 HIS B N 1
ATOM 5890 C CA . HIS B 1 159 ? 14.641 27.109 -38.062 1 35.31 159 HIS B CA 1
ATOM 5891 C C . HIS B 1 159 ? 13.398 27.859 -37.594 1 35.31 159 HIS B C 1
ATOM 5893 O O . HIS B 1 159 ? 13.391 29.094 -37.562 1 35.31 159 HIS B O 1
ATOM 5899 N N . MET B 1 160 ? 12.195 27.469 -38.031 1 37.03 160 MET B N 1
ATOM 5900 C CA . MET B 1 160 ? 11.078 28 -37.25 1 37.03 160 MET B CA 1
ATOM 5901 C C . MET B 1 160 ? 11.43 28.062 -35.781 1 37.03 160 MET B C 1
ATOM 5903 O O . MET B 1 160 ? 11.797 27.047 -35.188 1 37.03 160 MET B O 1
ATOM 5907 N N . ALA B 1 161 ? 11.742 29.281 -35.312 1 39.34 161 ALA B N 1
ATOM 5908 C CA . ALA B 1 161 ? 11.969 29.594 -33.906 1 39.34 161 ALA B CA 1
ATOM 5909 C C . ALA B 1 161 ? 10.906 28.938 -33.031 1 39.34 161 ALA B C 1
ATOM 5911 O O . ALA B 1 161 ? 9.711 29.109 -33.281 1 39.34 161 ALA B O 1
ATOM 5912 N N . GLN B 1 162 ? 11.055 27.812 -32.531 1 41.59 162 GLN B N 1
ATOM 5913 C CA . GLN B 1 162 ? 10.18 27.297 -31.484 1 41.59 162 GLN B CA 1
ATOM 5914 C C . GLN B 1 162 ? 9.766 28.406 -30.516 1 41.59 162 GLN B C 1
ATOM 5916 O O . GLN B 1 162 ? 10.594 29.203 -30.094 1 41.59 162 GLN B O 1
ATOM 5921 N N . PRO B 1 163 ? 8.555 28.953 -30.484 1 45.12 163 PRO B N 1
ATOM 5922 C CA . PRO B 1 163 ? 8.188 30.016 -29.562 1 45.12 163 PRO B CA 1
ATOM 5923 C C . PRO B 1 163 ? 8.93 29.922 -28.219 1 45.12 163 PRO B C 1
ATOM 5925 O O . PRO B 1 163 ? 9.172 28.828 -27.719 1 45.12 163 PRO B O 1
ATOM 5928 N N . SER B 1 164 ? 9.789 30.797 -27.922 1 50.31 164 SER B N 1
ATOM 5929 C CA . SER B 1 164 ? 10.57 30.906 -26.703 1 50.31 164 SER B CA 1
ATOM 5930 C C . SER B 1 164 ? 9.703 30.688 -25.469 1 50.31 164 SER B C 1
ATOM 5932 O O . SER B 1 164 ? 8.734 31.422 -25.234 1 50.31 164 SER B O 1
ATOM 5934 N N . LYS B 1 165 ? 9.516 29.547 -24.969 1 66.06 165 LYS B N 1
ATOM 5935 C CA . LYS B 1 165 ? 8.758 29.234 -23.766 1 66.06 165 LYS B CA 1
ATOM 5936 C C . LYS B 1 165 ? 9.016 30.266 -22.672 1 66.06 165 LYS B C 1
ATOM 5938 O O . LYS B 1 165 ? 10.164 30.562 -22.344 1 66.06 165 LYS B O 1
ATOM 5943 N N . SER B 1 166 ? 7.988 31.203 -22.234 1 87.19 166 SER B N 1
ATOM 5944 C CA . SER B 1 166 ? 8.062 32.219 -21.172 1 87.19 166 SER B CA 1
ATOM 5945 C C . SER B 1 166 ? 8.609 31.609 -19.875 1 87.19 166 SER B C 1
ATOM 5947 O O . SER B 1 166 ? 8.32 30.453 -19.562 1 87.19 166 SER B O 1
ATOM 5949 N N . TYR B 1 167 ? 9.547 32.344 -19.203 1 92.56 167 TYR B N 1
ATOM 5950 C CA . TYR B 1 167 ? 10.211 31.906 -17.969 1 92.56 167 TYR B CA 1
ATOM 5951 C C . TYR B 1 167 ? 9.203 31.719 -16.844 1 92.56 167 TYR B C 1
ATOM 5953 O O . TYR B 1 167 ? 8.312 32.562 -16.656 1 92.56 167 TYR B O 1
ATOM 5961 N N . ARG B 1 168 ? 9.32 30.578 -16.172 1 95.81 168 ARG B N 1
ATOM 5962 C CA . ARG B 1 168 ? 8.609 30.297 -14.93 1 95.81 168 ARG B CA 1
ATOM 5963 C C . ARG B 1 168 ? 9.578 29.969 -13.805 1 95.81 168 ARG B C 1
ATOM 5965 O O . ARG B 1 168 ? 10.641 29.391 -14.039 1 95.81 168 ARG B O 1
ATOM 5972 N N . LEU B 1 169 ? 9.258 30.375 -12.641 1 97.19 169 LEU B N 1
ATOM 5973 C CA . LEU B 1 169 ? 10.164 30.141 -11.516 1 97.19 169 LEU B CA 1
ATOM 5974 C C . LEU B 1 169 ? 10.547 28.656 -11.438 1 97.19 169 LEU B C 1
ATOM 5976 O O . LEU B 1 169 ? 11.672 28.328 -11.055 1 97.19 169 LEU B O 1
ATOM 5980 N N . GLU B 1 170 ? 9.578 27.812 -11.805 1 98 170 GLU B N 1
ATOM 5981 C CA . GLU B 1 170 ? 9.789 26.375 -11.734 1 98 170 GLU B CA 1
ATOM 5982 C C . GLU B 1 170 ? 10.977 25.953 -12.586 1 98 170 GLU B C 1
ATOM 5984 O O . GLU B 1 170 ? 11.578 24.906 -12.352 1 98 170 GLU B O 1
ATOM 5989 N N . ASP B 1 171 ? 11.359 26.75 -13.586 1 98.12 171 ASP B N 1
ATOM 5990 C CA . ASP B 1 171 ? 12.531 26.469 -14.406 1 98.12 171 ASP B CA 1
ATOM 5991 C C . ASP B 1 171 ? 13.812 26.516 -13.57 1 98.12 171 ASP B C 1
ATOM 5993 O O . ASP B 1 171 ? 14.844 25.969 -13.969 1 98.12 171 ASP B O 1
ATOM 5997 N N . ASP B 1 172 ? 13.719 27.203 -12.453 1 98.69 172 ASP B N 1
ATOM 5998 C CA . ASP B 1 172 ? 14.883 27.344 -11.578 1 98.69 172 ASP B CA 1
ATOM 5999 C C . ASP B 1 172 ? 14.633 26.656 -10.227 1 98.69 172 ASP B C 1
ATOM 6001 O O . ASP B 1 172 ? 15.234 27.031 -9.219 1 98.69 172 ASP B O 1
ATOM 6005 N N . MET B 1 173 ? 13.75 25.766 -10.164 1 98.81 173 MET B N 1
ATOM 6006 C CA . MET B 1 173 ? 13.484 24.938 -8.984 1 98.81 173 MET B CA 1
ATOM 6007 C C . MET B 1 173 ? 13.766 23.469 -9.266 1 98.81 173 MET B C 1
ATOM 6009 O O . MET B 1 173 ? 13.5 22.984 -10.359 1 98.81 173 MET B O 1
ATOM 6013 N N . VAL B 1 174 ? 14.352 22.797 -8.305 1 98.88 174 VAL B N 1
ATOM 6014 C CA . VAL B 1 174 ? 14.609 21.359 -8.398 1 98.88 174 VAL B CA 1
ATOM 6015 C C . VAL B 1 174 ? 13.742 20.609 -7.391 1 98.88 174 VAL B C 1
ATOM 6017 O O . VAL B 1 174 ? 13.711 20.953 -6.211 1 98.88 174 VAL B O 1
ATOM 6020 N N . LEU B 1 175 ? 12.992 19.672 -7.84 1 98.75 175 LEU B N 1
ATOM 6021 C CA . LEU B 1 175 ? 12.219 18.797 -6.969 1 98.75 175 LEU B CA 1
ATOM 6022 C C . LEU B 1 175 ? 12.914 17.438 -6.809 1 98.75 175 LEU B C 1
ATOM 6024 O O . LEU B 1 175 ? 13.227 16.781 -7.801 1 98.75 175 LEU B O 1
ATOM 6028 N N . ILE B 1 176 ? 13.234 17.109 -5.625 1 98.81 176 ILE B N 1
ATOM 6029 C CA . ILE B 1 176 ? 13.844 15.836 -5.266 1 98.81 176 ILE B CA 1
ATOM 6030 C C . ILE B 1 176 ? 12.828 14.969 -4.52 1 98.81 176 ILE B C 1
ATOM 6032 O O . ILE B 1 176 ? 12.398 15.32 -3.42 1 98.81 176 ILE B O 1
ATOM 6036 N N . THR B 1 177 ? 12.414 13.852 -5.109 1 98.38 177 THR B N 1
ATOM 6037 C CA . THR B 1 177 ? 11.531 12.898 -4.441 1 98.38 177 THR B CA 1
ATOM 6038 C C . THR B 1 177 ? 12.32 11.688 -3.955 1 98.38 177 THR B C 1
ATOM 6040 O O . THR B 1 177 ? 12.789 10.883 -4.762 1 98.38 177 THR B O 1
ATOM 6043 N N . LYS B 1 178 ? 12.43 11.602 -2.684 1 97.62 178 LYS B N 1
ATOM 6044 C CA . LYS B 1 178 ? 13.148 10.5 -2.041 1 97.62 178 LYS B CA 1
ATOM 6045 C C . LYS B 1 178 ? 12.188 9.391 -1.613 1 97.62 178 LYS B C 1
ATOM 6047 O O . LYS B 1 178 ? 11.242 9.641 -0.863 1 97.62 178 LYS B O 1
ATOM 6052 N N . VAL B 1 179 ? 12.398 8.188 -2.121 1 95.62 179 VAL B N 1
ATOM 6053 C CA . VAL B 1 179 ? 11.5 7.082 -1.815 1 95.62 179 VAL B CA 1
ATOM 6054 C C . VAL B 1 179 ? 12.297 5.793 -1.645 1 95.62 179 VAL B C 1
ATOM 6056 O O . VAL B 1 179 ? 13.211 5.516 -2.424 1 95.62 179 VAL B O 1
ATOM 6059 N N . GLY B 1 180 ? 12 5.027 -0.6 1 93.88 180 GLY B N 1
ATOM 6060 C CA . GLY B 1 180 ? 12.609 3.719 -0.439 1 93.88 180 GLY B CA 1
ATOM 6061 C C . GLY B 1 180 ? 12.086 2.691 -1.425 1 93.88 180 GLY B C 1
ATOM 6062 O O . GLY B 1 180 ? 10.914 2.717 -1.79 1 93.88 180 GLY B O 1
ATOM 6063 N N . SER B 1 181 ? 12.93 1.756 -1.766 1 91.94 181 SER B N 1
ATOM 6064 C CA . SER B 1 181 ? 12.539 0.706 -2.699 1 91.94 181 SER B CA 1
ATOM 6065 C C . SER B 1 181 ? 11.383 -0.12 -2.15 1 91.94 181 SER B C 1
ATOM 6067 O O . SER B 1 181 ? 10.5 -0.548 -2.904 1 91.94 181 SER B O 1
ATOM 6069 N N . ALA B 1 182 ? 11.336 -0.294 -0.854 1 88.38 182 ALA B N 1
ATOM 6070 C CA . ALA B 1 182 ? 10.312 -1.104 -0.209 1 88.38 182 ALA B CA 1
ATOM 6071 C C . ALA B 1 182 ? 8.945 -0.425 -0.29 1 88.38 182 ALA B C 1
ATOM 6073 O O . ALA B 1 182 ? 7.91 -1.085 -0.181 1 88.38 182 ALA B O 1
ATOM 6074 N N . THR B 1 183 ? 8.953 0.877 -0.545 1 90.94 183 THR B N 1
ATOM 6075 C CA . THR B 1 183 ? 7.684 1.594 -0.455 1 90.94 183 THR B CA 1
ATOM 6076 C C . THR B 1 183 ? 7.352 2.273 -1.779 1 90.94 183 THR B C 1
ATOM 6078 O O . THR B 1 183 ? 6.273 2.854 -1.933 1 90.94 183 THR B O 1
ATOM 6081 N N . ALA B 1 184 ? 8.203 2.215 -2.725 1 91.75 184 ALA B N 1
ATOM 6082 C CA . ALA B 1 184 ? 8.039 2.934 -3.984 1 91.75 184 ALA B CA 1
ATOM 6083 C C . ALA B 1 184 ? 6.695 2.598 -4.633 1 91.75 184 ALA B C 1
ATOM 6085 O O . ALA B 1 184 ? 5.941 3.494 -5.02 1 91.75 184 ALA B O 1
ATOM 6086 N N . HIS B 1 185 ? 6.316 1.382 -4.648 1 90.31 185 HIS B N 1
ATOM 6087 C CA . HIS B 1 185 ? 5.094 0.96 -5.324 1 90.31 185 HIS B CA 1
ATOM 6088 C C . HIS B 1 185 ? 3.871 1.18 -4.441 1 90.31 185 HIS B C 1
ATOM 6090 O O . HIS B 1 185 ? 2.738 1.151 -4.926 1 90.31 185 HIS B O 1
ATOM 6096 N N . LYS B 1 186 ? 4.086 1.433 -3.238 1 89.19 186 LYS B N 1
ATOM 6097 C CA . LYS B 1 186 ? 2.977 1.574 -2.299 1 89.19 186 LYS B CA 1
ATOM 6098 C C . LYS B 1 186 ? 2.604 3.041 -2.107 1 89.19 186 LYS B C 1
ATOM 6100 O O . LYS B 1 186 ? 1.434 3.369 -1.904 1 89.19 186 LYS B O 1
ATOM 6105 N N . ARG B 1 187 ? 3.598 3.855 -2.178 1 93.56 187 ARG B N 1
ATOM 6106 C CA . ARG B 1 187 ? 3.352 5.219 -1.722 1 93.56 187 ARG B CA 1
ATOM 6107 C C . ARG B 1 187 ? 3.494 6.215 -2.869 1 93.56 187 ARG B C 1
ATOM 6109 O O . ARG B 1 187 ? 2.873 7.281 -2.854 1 93.56 187 ARG B O 1
ATOM 6116 N N . LEU B 1 188 ? 4.266 5.918 -3.852 1 94.75 188 LEU B N 1
ATOM 6117 C CA . LEU B 1 188 ? 4.613 6.906 -4.871 1 94.75 188 LEU B CA 1
ATOM 6118 C C . LEU B 1 188 ? 3.57 6.93 -5.98 1 94.75 188 LEU B C 1
ATOM 6120 O O . LEU B 1 188 ? 3.354 7.969 -6.609 1 94.75 188 LEU B O 1
ATOM 6124 N N . LEU B 1 189 ? 2.885 5.863 -6.219 1 92.44 189 LEU B N 1
ATOM 6125 C CA . LEU B 1 189 ? 2.039 5.695 -7.398 1 92.44 189 LEU B CA 1
ATOM 6126 C C . LEU B 1 189 ? 0.878 6.684 -7.375 1 92.44 189 LEU B C 1
ATOM 6128 O O . LEU B 1 189 ? 0.464 7.184 -8.422 1 92.44 189 LEU B O 1
ATOM 6132 N N . ILE B 1 190 ? 0.357 6.961 -6.223 1 92.38 190 ILE B N 1
ATOM 6133 C CA . ILE B 1 190 ? -0.77 7.879 -6.129 1 92.38 190 ILE B CA 1
ATOM 6134 C C . ILE B 1 190 ? -0.336 9.273 -6.578 1 92.38 190 ILE B C 1
ATOM 6136 O O . ILE B 1 190 ? -1.107 10 -7.215 1 92.38 190 ILE B O 1
ATOM 6140 N N . HIS B 1 191 ? 0.86 9.656 -6.281 1 93.62 191 HIS B N 1
ATOM 6141 C CA . HIS B 1 191 ? 1.384 10.938 -6.742 1 93.62 191 HIS B CA 1
ATOM 6142 C C . HIS B 1 191 ? 1.521 10.961 -8.258 1 93.62 191 HIS B C 1
ATOM 6144 O O . HIS B 1 191 ? 1.14 11.938 -8.906 1 93.62 191 HIS B O 1
ATOM 6150 N N . LEU B 1 192 ? 2.062 9.914 -8.758 1 90.19 192 LEU B N 1
ATOM 6151 C CA . LEU B 1 192 ? 2.256 9.836 -10.203 1 90.19 192 LEU B CA 1
ATOM 6152 C C . LEU B 1 192 ? 0.917 9.859 -10.938 1 90.19 192 LEU B C 1
ATOM 6154 O O . LEU B 1 192 ? 0.828 10.367 -12.055 1 90.19 192 LEU B O 1
ATOM 6158 N N . ALA B 1 193 ? -0.084 9.359 -10.305 1 87 193 ALA B N 1
ATOM 6159 C CA . ALA B 1 193 ? -1.414 9.328 -10.906 1 87 193 ALA B CA 1
ATOM 6160 C C . ALA B 1 193 ? -2.084 10.695 -10.828 1 87 193 ALA B C 1
ATOM 6162 O O . ALA B 1 193 ? -2.768 11.117 -11.766 1 87 193 ALA B O 1
ATOM 6163 N N . GLU B 1 194 ? -1.884 11.406 -9.75 1 89.81 194 GLU B N 1
ATOM 6164 C CA . GLU B 1 194 ? -2.654 12.617 -9.469 1 89.81 194 GLU B CA 1
ATOM 6165 C C . GLU B 1 194 ? -1.926 13.859 -9.969 1 89.81 194 GLU B C 1
ATOM 6167 O O . GLU B 1 194 ? -2.561 14.852 -10.336 1 89.81 194 GLU B O 1
ATOM 6172 N N . GLN B 1 195 ? -0.641 13.867 -10.039 1 90.56 195 GLN B N 1
ATOM 6173 C CA . GLN B 1 195 ? 0.138 15.055 -10.367 1 90.56 195 GLN B CA 1
ATOM 6174 C C . GLN B 1 195 ? -0.165 15.539 -11.781 1 90.56 195 GLN B C 1
ATOM 6176 O O . GLN B 1 195 ? -0.354 16.734 -12.008 1 90.56 195 GLN B O 1
ATOM 6181 N N . PRO B 1 196 ? -0.327 14.633 -12.758 1 86.88 196 PRO B N 1
ATOM 6182 C CA . PRO B 1 196 ? -0.642 15.094 -14.117 1 86.88 196 PRO B CA 1
ATOM 6183 C C . PRO B 1 196 ? -2.004 15.773 -14.203 1 86.88 196 PRO B C 1
ATOM 6185 O O . PRO B 1 196 ? -2.256 16.547 -15.133 1 86.88 196 PRO B O 1
ATOM 6188 N N . LEU B 1 197 ? -2.826 15.531 -13.242 1 87 197 LEU B N 1
ATOM 6189 C CA . LEU B 1 197 ? -4.164 16.109 -13.25 1 87 197 LEU B CA 1
ATOM 6190 C C . LEU B 1 197 ? -4.18 17.453 -12.523 1 87 197 LEU B C 1
ATOM 6192 O O . LEU B 1 197 ? -5.195 18.156 -12.523 1 87 197 LEU B O 1
ATOM 6196 N N . SER B 1 198 ? -3.068 17.812 -11.898 1 90 198 SER B N 1
ATOM 6197 C CA . SER B 1 198 ? -3.055 18.969 -11 1 90 198 SER B CA 1
ATOM 6198 C C . SER B 1 198 ? -2.221 20.109 -11.57 1 90 198 SER B C 1
ATOM 6200 O O . SER B 1 198 ? -1.852 21.031 -10.844 1 90 198 SER B O 1
ATOM 6202 N N . ASN B 1 199 ? -1.899 20.156 -12.859 1 89.62 199 ASN B N 1
ATOM 6203 C CA . ASN B 1 199 ? -1.188 21.234 -13.555 1 89.62 199 ASN B CA 1
ATOM 6204 C C . ASN B 1 199 ? 0.131 21.562 -12.867 1 89.62 199 ASN B C 1
ATOM 6206 O O . ASN B 1 199 ? 0.425 22.734 -12.609 1 89.62 199 ASN B O 1
ATOM 6210 N N . LEU B 1 200 ? 0.813 20.625 -12.453 1 94.5 200 LEU B N 1
ATOM 6211 C CA . LEU B 1 200 ? 2.121 20.844 -11.844 1 94.5 200 LEU B CA 1
ATOM 6212 C C . LEU B 1 200 ? 3.215 20.891 -12.906 1 94.5 200 LEU B C 1
ATOM 6214 O O . LEU B 1 200 ? 3.23 20.078 -13.828 1 94.5 200 LEU B O 1
ATOM 6218 N N . TYR B 1 201 ? 4.043 21.969 -12.875 1 96.25 201 TYR B N 1
ATOM 6219 C CA . TYR B 1 201 ? 5.195 22.125 -13.758 1 96.25 201 TYR B CA 1
ATOM 6220 C C . TYR B 1 201 ? 6.496 21.891 -13 1 96.25 201 TYR B C 1
ATOM 6222 O O . TYR B 1 201 ? 6.875 22.703 -12.141 1 96.25 201 TYR B O 1
ATOM 6230 N N . THR B 1 202 ? 7.133 20.703 -13.211 1 97.06 202 THR B N 1
ATOM 6231 C CA . THR B 1 202 ? 8.352 20.312 -12.516 1 97.06 202 THR B CA 1
ATOM 6232 C C . THR B 1 202 ? 9.414 19.859 -13.508 1 97.06 202 THR B C 1
ATOM 6234 O O . THR B 1 202 ? 9.766 18.672 -13.539 1 97.06 202 THR B O 1
ATOM 6237 N N . PRO B 1 203 ? 10.016 20.75 -14.289 1 96.75 203 PRO B N 1
ATOM 6238 C CA . PRO B 1 203 ? 10.938 20.359 -15.359 1 96.75 203 PRO B CA 1
ATOM 6239 C C . PRO B 1 203 ? 12.242 19.766 -14.836 1 96.75 203 PRO B C 1
ATOM 6241 O O . PRO B 1 203 ? 12.906 19 -15.539 1 96.75 203 PRO B O 1
ATOM 6244 N N . ASN B 1 204 ? 12.664 20.172 -13.633 1 98.25 204 ASN B N 1
ATOM 6245 C CA . ASN B 1 204 ? 13.867 19.641 -12.992 1 98.25 204 ASN B CA 1
ATOM 6246 C C . ASN B 1 204 ? 13.516 18.719 -11.828 1 98.25 204 ASN B C 1
ATOM 6248 O O . ASN B 1 204 ? 13.484 19.141 -10.68 1 98.25 204 ASN B O 1
ATOM 6252 N N . HIS B 1 205 ? 13.219 17.469 -12.148 1 98 205 HIS B N 1
ATOM 6253 C CA . HIS B 1 205 ? 12.758 16.5 -11.156 1 98 205 HIS B CA 1
ATOM 6254 C C . HIS B 1 205 ? 13.672 15.281 -11.102 1 98 205 HIS B C 1
ATOM 6256 O O . HIS B 1 205 ? 13.977 14.68 -12.141 1 98 205 HIS B O 1
ATOM 6262 N N . ILE B 1 206 ? 14.172 14.945 -9.93 1 98 206 ILE B N 1
ATOM 6263 C CA . ILE B 1 206 ? 14.977 13.734 -9.758 1 98 206 ILE B CA 1
ATOM 6264 C C . ILE B 1 206 ? 14.328 12.836 -8.711 1 98 206 ILE B C 1
ATOM 6266 O O . ILE B 1 206 ? 13.82 13.32 -7.691 1 98 206 ILE B O 1
ATOM 6270 N N . TYR B 1 207 ? 14.227 11.562 -8.977 1 97.94 207 TYR B N 1
ATOM 6271 C CA . TYR B 1 207 ? 13.781 10.539 -8.047 1 97.94 207 TYR B CA 1
ATOM 6272 C C . TYR B 1 207 ? 14.961 9.773 -7.461 1 97.94 207 TYR B C 1
ATOM 6274 O O . TYR B 1 207 ? 15.859 9.352 -8.195 1 97.94 207 TYR B O 1
ATOM 6282 N N . VAL B 1 208 ? 14.992 9.688 -6.133 1 98.12 208 VAL B N 1
ATOM 6283 C CA . VAL B 1 208 ? 16.125 9.078 -5.438 1 98.12 208 VAL B CA 1
ATOM 6284 C C . VAL B 1 208 ? 15.641 7.891 -4.605 1 98.12 208 VAL B C 1
ATOM 6286 O O . VAL B 1 208 ? 14.594 7.961 -3.965 1 98.12 208 VAL B O 1
ATOM 6289 N N . SER B 1 209 ? 16.344 6.773 -4.664 1 97.12 209 SER B N 1
ATOM 6290 C CA . SER B 1 209 ? 16.016 5.582 -3.891 1 97.12 209 SER B CA 1
ATOM 6291 C C . SER B 1 209 ? 17.266 4.914 -3.328 1 97.12 209 SER B C 1
ATOM 6293 O O . SER B 1 209 ? 18.359 5.461 -3.434 1 97.12 209 SER B O 1
ATOM 6295 N N . ASP B 1 210 ? 17.094 3.812 -2.545 1 96.06 210 ASP B N 1
ATOM 6296 C CA . ASP B 1 210 ? 18.188 3.047 -1.95 1 96.06 210 ASP B CA 1
ATOM 6297 C C . ASP B 1 210 ? 18.625 1.92 -2.877 1 96.06 210 ASP B C 1
ATOM 6299 O O . ASP B 1 210 ? 19.516 1.135 -2.527 1 96.06 210 ASP B O 1
ATOM 6303 N N . PHE B 1 211 ? 18 1.82 -3.98 1 93.56 211 PHE B N 1
ATOM 6304 C CA . PHE B 1 211 ? 18.312 0.805 -4.98 1 93.56 211 PHE B CA 1
ATOM 6305 C C . PHE B 1 211 ? 18.016 1.318 -6.383 1 93.56 211 PHE B C 1
ATOM 6307 O O . PHE B 1 211 ? 17.234 2.262 -6.551 1 93.56 211 PHE B O 1
ATOM 6314 N N . ALA B 1 212 ? 18.703 0.759 -7.383 1 90.81 212 ALA B N 1
ATOM 6315 C CA . ALA B 1 212 ? 18.438 1.128 -8.773 1 90.81 212 ALA B CA 1
ATOM 6316 C C . ALA B 1 212 ? 17.094 0.555 -9.234 1 90.81 212 ALA B C 1
ATOM 6318 O O . ALA B 1 212 ? 16.969 -0.657 -9.43 1 90.81 212 ALA B O 1
ATOM 6319 N N . LEU B 1 213 ? 16.125 1.381 -9.281 1 87.31 213 LEU B N 1
ATOM 6320 C CA . LEU B 1 213 ? 14.766 0.971 -9.648 1 87.31 213 LEU B CA 1
ATOM 6321 C C . LEU B 1 213 ? 14.273 1.754 -10.859 1 87.31 213 LEU B C 1
ATOM 6323 O O . LEU B 1 213 ? 14.742 2.865 -11.117 1 87.31 213 LEU B O 1
ATOM 6327 N N . THR B 1 214 ? 13.438 1.1 -11.578 1 83.56 214 THR B N 1
ATOM 6328 C CA . THR B 1 214 ? 12.734 1.779 -12.664 1 83.56 214 THR B CA 1
ATOM 6329 C C . THR B 1 214 ? 11.227 1.581 -12.539 1 83.56 214 THR B C 1
ATOM 6331 O O . THR B 1 214 ? 10.758 0.464 -12.312 1 83.56 214 THR B O 1
ATOM 6334 N N . LEU B 1 215 ? 10.469 2.59 -12.633 1 82.56 215 LEU B N 1
ATOM 6335 C CA . LEU B 1 215 ? 9.008 2.584 -12.617 1 82.56 215 LEU B CA 1
ATOM 6336 C C . LEU B 1 215 ? 8.453 3.361 -13.805 1 82.56 215 LEU B C 1
ATOM 6338 O O . LEU B 1 215 ? 8.508 4.594 -13.828 1 82.56 215 LEU B O 1
ATOM 6342 N N . GLY B 1 216 ? 7.859 2.648 -14.68 1 74.38 216 GLY B N 1
ATOM 6343 C CA . GLY B 1 216 ? 7.48 3.312 -15.914 1 74.38 216 GLY B CA 1
ATOM 6344 C C . GLY B 1 216 ? 8.648 3.955 -16.641 1 74.38 216 GLY B C 1
ATOM 6345 O O . GLY B 1 216 ? 9.641 3.287 -16.938 1 74.38 216 GLY B O 1
ATOM 6346 N N . ASN B 1 217 ? 8.531 5.266 -16.828 1 78.5 217 ASN B N 1
ATOM 6347 C CA . ASN B 1 217 ? 9.602 5.996 -17.5 1 78.5 217 ASN B CA 1
ATOM 6348 C C . ASN B 1 217 ? 10.516 6.699 -16.516 1 78.5 217 ASN B C 1
ATOM 6350 O O . ASN B 1 217 ? 11.359 7.512 -16.906 1 78.5 217 ASN B O 1
ATOM 6354 N N . ILE B 1 218 ? 10.32 6.32 -15.281 1 89.31 218 ILE B N 1
ATOM 6355 C CA . ILE B 1 218 ? 11.102 6.965 -14.234 1 89.31 218 ILE B CA 1
ATOM 6356 C C . ILE B 1 218 ? 12.234 6.039 -13.789 1 89.31 218 ILE B C 1
ATOM 6358 O O . ILE B 1 218 ? 11.992 4.883 -13.438 1 89.31 218 ILE B O 1
ATOM 6362 N N . THR B 1 219 ? 13.406 6.543 -13.898 1 92.44 219 THR B N 1
ATOM 6363 C CA . THR B 1 219 ? 14.562 5.844 -13.352 1 92.44 219 THR B CA 1
ATOM 6364 C C . THR B 1 219 ? 15.031 6.5 -12.055 1 92.44 219 THR B C 1
ATOM 6366 O O . THR B 1 219 ? 15.297 7.703 -12.023 1 92.44 219 THR B O 1
ATOM 6369 N N . PHE B 1 220 ? 15.164 5.734 -11.055 1 96.44 220 PHE B N 1
ATOM 6370 C CA . PHE B 1 220 ? 15.555 6.254 -9.75 1 96.44 220 PHE B CA 1
ATOM 6371 C C . PHE B 1 220 ? 17.078 6.258 -9.602 1 96.44 220 PHE B C 1
ATOM 6373 O O . PHE B 1 220 ? 17.75 5.316 -10.023 1 96.44 220 PHE B O 1
ATOM 6380 N N . TYR B 1 221 ? 17.578 7.34 -9.086 1 97.69 221 TYR B N 1
ATOM 6381 C CA . TYR B 1 221 ? 18.984 7.391 -8.695 1 97.69 221 TYR B CA 1
ATOM 6382 C C . TYR B 1 221 ? 19.234 6.562 -7.438 1 97.69 221 TYR B C 1
ATOM 6384 O O . TYR B 1 221 ? 18.594 6.793 -6.402 1 97.69 221 TYR B O 1
ATOM 6392 N N . ASP B 1 222 ? 20.078 5.566 -7.48 1 97.75 222 ASP B N 1
ATOM 6393 C CA . ASP B 1 222 ? 20.469 4.781 -6.316 1 97.75 222 ASP B CA 1
ATOM 6394 C C . ASP B 1 222 ? 21.469 5.543 -5.449 1 97.75 222 ASP B C 1
ATOM 6396 O O . ASP B 1 222 ? 22.672 5.52 -5.715 1 97.75 222 ASP B O 1
ATOM 6400 N N . ALA B 1 223 ? 21.031 6.082 -4.352 1 97.75 223 ALA B N 1
ATOM 6401 C CA . ALA B 1 223 ? 21.844 6.949 -3.496 1 97.75 223 ALA B CA 1
ATOM 6402 C C . ALA B 1 223 ? 22.875 6.145 -2.709 1 97.75 223 ALA B C 1
ATOM 6404 O O . ALA B 1 223 ? 23.812 6.711 -2.139 1 97.75 223 ALA B O 1
ATOM 6405 N N . LEU B 1 224 ? 22.688 4.828 -2.635 1 97.06 224 LEU B N 1
ATOM 6406 C CA . LEU B 1 224 ? 23.562 4.008 -1.798 1 97.06 224 LEU B CA 1
ATOM 6407 C C . LEU B 1 224 ? 24.625 3.318 -2.641 1 97.06 224 LEU B C 1
ATOM 6409 O O . LEU B 1 224 ? 25.5 2.625 -2.104 1 97.06 224 LEU B O 1
ATOM 6413 N N . ALA B 1 225 ? 24.625 3.545 -3.906 1 95.5 225 ALA B N 1
ATOM 6414 C CA . ALA B 1 225 ? 25.516 2.832 -4.809 1 95.5 225 ALA B CA 1
ATOM 6415 C C . ALA B 1 225 ? 26.953 3.342 -4.676 1 95.5 225 ALA B C 1
ATOM 6417 O O . ALA B 1 225 ? 27.906 2.586 -4.863 1 95.5 225 ALA B O 1
ATOM 6418 N N . ASN B 1 226 ? 27.094 4.656 -4.34 1 93 226 ASN B N 1
ATOM 6419 C CA . ASN B 1 226 ? 28.422 5.262 -4.352 1 93 226 ASN B CA 1
ATOM 6420 C C . ASN B 1 226 ? 28.75 5.914 -3.012 1 93 226 ASN B C 1
ATOM 6422 O O . ASN B 1 226 ? 29.203 7.062 -2.969 1 93 226 ASN B O 1
ATOM 6426 N N . VAL B 1 227 ? 28.578 5.164 -1.996 1 95.62 227 VAL B N 1
ATOM 6427 C CA . VAL B 1 227 ? 28.969 5.676 -0.688 1 95.62 227 VAL B CA 1
ATOM 6428 C C . VAL B 1 227 ? 30.484 5.586 -0.533 1 95.62 227 VAL B C 1
ATOM 6430 O O . VAL B 1 227 ? 31.156 4.91 -1.315 1 95.62 227 VAL B O 1
ATOM 6433 N N . SER B 1 228 ? 31.047 6.34 0.407 1 95.94 228 SER B N 1
ATOM 6434 C CA . SER B 1 228 ? 32.5 6.293 0.643 1 95.94 228 SER B CA 1
ATOM 6435 C C . SER B 1 228 ? 32.938 4.902 1.072 1 95.94 228 SER B C 1
ATOM 6437 O O . SER B 1 228 ? 32.125 4.102 1.539 1 95.94 228 SER B O 1
ATOM 6439 N N . THR B 1 229 ? 34.188 4.625 0.912 1 95.69 229 THR B N 1
ATOM 6440 C CA . THR B 1 229 ? 34.75 3.338 1.312 1 95.69 229 THR B CA 1
ATOM 6441 C C . THR B 1 229 ? 34.531 3.104 2.807 1 95.69 229 THR B C 1
ATOM 6443 O O . THR B 1 229 ? 34.281 1.98 3.232 1 95.69 229 THR B O 1
ATOM 6446 N N . THR B 1 230 ? 34.688 4.141 3.566 1 96.5 230 THR B N 1
ATOM 6447 C CA . THR B 1 230 ? 34.5 4.051 5.012 1 96.5 230 THR B CA 1
ATOM 6448 C C . THR B 1 230 ? 33.062 3.594 5.348 1 96.5 230 THR B C 1
ATOM 6450 O O . THR B 1 230 ? 32.875 2.664 6.137 1 96.5 230 THR B O 1
ATOM 6453 N N . ILE B 1 231 ? 32.125 4.215 4.727 1 96.5 231 ILE B N 1
ATOM 6454 C CA . ILE B 1 231 ? 30.734 3.895 4.992 1 96.5 231 ILE B CA 1
ATOM 6455 C C . ILE B 1 231 ? 30.406 2.506 4.449 1 96.5 231 ILE B C 1
ATOM 6457 O O . ILE B 1 231 ? 29.719 1.721 5.102 1 96.5 231 ILE B O 1
ATOM 6461 N N . ALA B 1 232 ? 30.875 2.162 3.291 1 95.88 232 ALA B N 1
ATOM 6462 C CA . ALA B 1 232 ? 30.625 0.876 2.646 1 95.88 232 ALA B CA 1
ATOM 6463 C C . ALA B 1 232 ? 31.125 -0.278 3.51 1 95.88 232 ALA B C 1
ATOM 6465 O O . ALA B 1 232 ? 30.625 -1.398 3.412 1 95.88 232 ALA B O 1
ATOM 6466 N N . GLN B 1 233 ? 32.062 0.035 4.426 1 95.06 233 GLN B N 1
ATOM 6467 C CA . GLN B 1 233 ? 32.688 -1.022 5.203 1 95.06 233 GLN B CA 1
ATOM 6468 C C . GLN B 1 233 ? 32.062 -1.14 6.586 1 95.06 233 GLN B C 1
ATOM 6470 O O . GLN B 1 233 ? 32.375 -2.072 7.336 1 95.06 233 GLN B O 1
ATOM 6475 N N . LEU B 1 234 ? 31.188 -0.226 6.867 1 94.69 234 LEU B N 1
ATOM 6476 C CA . LEU B 1 234 ? 30.469 -0.365 8.133 1 94.69 234 LEU B CA 1
ATOM 6477 C C . LEU B 1 234 ? 29.625 -1.637 8.141 1 94.69 234 LEU B C 1
ATOM 6479 O O . LEU B 1 234 ? 28.922 -1.928 7.176 1 94.69 234 LEU B O 1
ATOM 6483 N N . ASP B 1 235 ? 29.672 -2.363 9.234 1 92.25 235 ASP B N 1
ATOM 6484 C CA . ASP B 1 235 ? 28.969 -3.645 9.328 1 92.25 235 ASP B CA 1
ATOM 6485 C C . ASP B 1 235 ? 27.469 -3.473 9.109 1 92.25 235 ASP B C 1
ATOM 6487 O O . ASP B 1 235 ? 26.859 -4.246 8.375 1 92.25 235 ASP B O 1
ATOM 6491 N N . GLU B 1 236 ? 26.906 -2.508 9.703 1 90.75 236 GLU B N 1
ATOM 6492 C CA . GLU B 1 236 ? 25.469 -2.285 9.578 1 90.75 236 GLU B CA 1
ATOM 6493 C C . GLU B 1 236 ? 25.078 -1.976 8.141 1 90.75 236 GLU B C 1
ATOM 6495 O O . GLU B 1 236 ? 24.125 -2.539 7.613 1 90.75 236 GLU B O 1
ATOM 6500 N N . PHE B 1 237 ? 25.859 -1.093 7.543 1 94.62 237 PHE B N 1
ATOM 6501 C CA . PHE B 1 237 ? 25.562 -0.721 6.168 1 94.62 237 PHE B CA 1
ATOM 6502 C C . PHE B 1 237 ? 25.703 -1.921 5.238 1 94.62 237 PHE B C 1
ATOM 6504 O O . PHE B 1 237 ? 24.812 -2.211 4.449 1 94.62 237 PHE B O 1
ATOM 6511 N N . LYS B 1 238 ? 26.766 -2.576 5.371 1 93 238 LYS B N 1
ATOM 6512 C CA . LYS B 1 238 ? 27.078 -3.723 4.52 1 93 238 LYS B CA 1
ATOM 6513 C C . LYS B 1 238 ? 26 -4.797 4.641 1 93 238 LYS B C 1
ATOM 6515 O O . LYS B 1 238 ? 25.516 -5.32 3.633 1 93 238 LYS B O 1
ATOM 6520 N N . SER B 1 239 ? 25.641 -5.066 5.812 1 90.06 239 SER B N 1
ATOM 6521 C CA . SER B 1 239 ? 24.672 -6.121 6.059 1 90.06 239 SER B CA 1
ATOM 6522 C C . SER B 1 239 ? 23.297 -5.746 5.508 1 90.06 239 SER B C 1
ATOM 6524 O O . SER B 1 239 ? 22.672 -6.535 4.797 1 90.06 239 SER B O 1
ATOM 6526 N N . LEU B 1 240 ? 22.891 -4.57 5.758 1 90.94 240 LEU B N 1
ATOM 6527 C CA . LEU B 1 240 ? 21.562 -4.137 5.336 1 90.94 240 LEU B CA 1
ATOM 6528 C C . LEU B 1 240 ? 21.5 -3.98 3.82 1 90.94 240 LEU B C 1
ATOM 6530 O O . LEU B 1 240 ? 20.5 -4.348 3.197 1 90.94 240 LEU B O 1
ATOM 6534 N N . ARG B 1 241 ? 22.5 -3.424 3.268 1 92.69 241 ARG B N 1
ATOM 6535 C CA . ARG B 1 241 ? 22.531 -3.258 1.819 1 92.69 241 ARG B CA 1
ATOM 6536 C C . ARG B 1 241 ? 22.547 -4.609 1.112 1 92.69 241 ARG B C 1
ATOM 6538 O O . ARG B 1 241 ? 21.891 -4.789 0.093 1 92.69 241 ARG B O 1
ATOM 6545 N N . ALA B 1 242 ? 23.297 -5.527 1.638 1 89.31 242 ALA B N 1
ATOM 6546 C CA . ALA B 1 242 ? 23.344 -6.875 1.077 1 89.31 242 ALA B CA 1
ATOM 6547 C C . ALA B 1 242 ? 21.984 -7.555 1.152 1 89.31 242 ALA B C 1
ATOM 6549 O O . ALA B 1 242 ? 21.547 -8.203 0.198 1 89.31 242 ALA B O 1
ATOM 6550 N N . GLU B 1 243 ? 21.359 -7.391 2.238 1 88.31 243 GLU B N 1
ATOM 6551 C CA . GLU B 1 243 ? 20.047 -7.98 2.408 1 88.31 243 GLU B CA 1
ATOM 6552 C C . GLU B 1 243 ? 19.031 -7.375 1.429 1 88.31 243 GLU B C 1
ATOM 6554 O O . GLU B 1 243 ? 18.266 -8.102 0.8 1 88.31 243 GLU B O 1
ATOM 6559 N N . LEU B 1 244 ? 19.062 -6.086 1.35 1 91.44 244 LEU B N 1
ATOM 6560 C CA . LEU B 1 244 ? 18.188 -5.398 0.402 1 91.44 244 LEU B CA 1
ATOM 6561 C C . LEU B 1 244 ? 18.422 -5.914 -1.016 1 91.44 244 LEU B C 1
ATOM 6563 O O . LEU B 1 244 ? 17.453 -6.215 -1.732 1 91.44 244 LEU B O 1
ATOM 6567 N N . THR B 1 245 ? 19.609 -6.055 -1.366 1 89 245 THR B N 1
ATOM 6568 C CA . THR B 1 245 ? 19.969 -6.52 -2.699 1 89 245 THR B CA 1
ATOM 6569 C C . THR B 1 245 ? 19.5 -7.953 -2.922 1 89 245 THR B C 1
ATOM 6571 O O . THR B 1 245 ? 18.938 -8.273 -3.975 1 89 245 THR B O 1
ATOM 6574 N N . ALA B 1 246 ? 19.672 -8.727 -1.916 1 86.38 246 ALA B N 1
ATOM 6575 C CA . ALA B 1 246 ? 19.266 -10.125 -2.014 1 86.38 246 ALA B CA 1
ATOM 6576 C C . ALA B 1 246 ? 17.75 -10.242 -2.191 1 86.38 246 ALA B C 1
ATOM 6578 O O . ALA B 1 246 ? 17.281 -11.023 -3.018 1 86.38 246 ALA B O 1
ATOM 6579 N N . LEU B 1 247 ? 17.062 -9.484 -1.466 1 88.81 247 LEU B N 1
ATOM 6580 C CA . LEU B 1 247 ? 15.609 -9.523 -1.556 1 88.81 247 LEU B CA 1
ATOM 6581 C C . LEU B 1 247 ? 15.133 -9.039 -2.926 1 88.81 247 LEU B C 1
ATOM 6583 O O . LEU B 1 247 ? 14.266 -9.664 -3.539 1 88.81 247 LEU B O 1
ATOM 6587 N N . MET B 1 248 ? 15.703 -7.98 -3.352 1 87.88 248 MET B N 1
ATOM 6588 C CA . MET B 1 248 ? 15.352 -7.422 -4.652 1 87.88 248 MET B CA 1
ATOM 6589 C C . MET B 1 248 ? 15.648 -8.414 -5.77 1 87.88 248 MET B C 1
ATOM 6591 O O . MET B 1 248 ? 14.805 -8.648 -6.641 1 87.88 248 MET B O 1
ATOM 6595 N N . GLN B 1 249 ? 16.75 -9.039 -5.699 1 85.56 249 GLN B N 1
ATOM 6596 C CA . GLN B 1 249 ? 17.203 -9.922 -6.773 1 85.56 249 GLN B CA 1
ATOM 6597 C C . GLN B 1 249 ? 16.484 -11.266 -6.707 1 85.56 249 GLN B C 1
ATOM 6599 O O . GLN B 1 249 ? 16.516 -12.039 -7.668 1 85.56 249 GLN B O 1
ATOM 6604 N N . SER B 1 250 ? 15.898 -11.539 -5.586 1 88.06 250 SER B N 1
ATOM 6605 C CA . SER B 1 250 ? 15.188 -12.805 -5.43 1 88.06 250 SER B CA 1
ATOM 6606 C C . SER B 1 250 ? 13.672 -12.602 -5.496 1 88.06 250 SER B C 1
ATOM 6608 O O . SER B 1 250 ? 12.906 -13.508 -5.172 1 88.06 250 SER B O 1
ATOM 6610 N N . ASN B 1 251 ? 13.258 -11.461 -5.895 1 86.12 251 ASN B N 1
ATOM 6611 C CA . ASN B 1 251 ? 11.844 -11.133 -6.051 1 86.12 251 ASN B CA 1
ATOM 6612 C C . ASN B 1 251 ? 11.055 -11.398 -4.77 1 86.12 251 ASN B C 1
ATOM 6614 O O . ASN B 1 251 ? 9.977 -11.992 -4.809 1 86.12 251 ASN B O 1
ATOM 6618 N N . GLN B 1 252 ? 11.695 -11.148 -3.666 1 89.25 252 GLN B N 1
ATOM 6619 C CA . GLN B 1 252 ? 11.055 -11.281 -2.361 1 89.25 252 GLN B CA 1
ATOM 6620 C C . GLN B 1 252 ? 10.453 -9.961 -1.902 1 89.25 252 GLN B C 1
ATOM 6622 O O . GLN B 1 252 ? 10.75 -8.906 -2.463 1 89.25 252 GLN B O 1
ATOM 6627 N N . ASP B 1 253 ? 9.516 -10.109 -1.022 1 85.06 253 ASP B N 1
ATOM 6628 C CA . ASP B 1 253 ? 8.914 -8.914 -0.437 1 85.06 253 ASP B CA 1
ATOM 6629 C C . ASP B 1 253 ? 9.914 -8.164 0.431 1 85.06 253 ASP B C 1
ATOM 6631 O O . ASP B 1 253 ? 10.5 -8.734 1.353 1 85.06 253 ASP B O 1
ATOM 6635 N N . LEU B 1 254 ? 10.031 -6.941 0.135 1 85.19 254 LEU B N 1
ATOM 6636 C CA . LEU B 1 254 ? 11.031 -6.145 0.836 1 85.19 254 LEU B CA 1
ATOM 6637 C C . LEU B 1 254 ? 10.602 -5.883 2.277 1 85.19 254 LEU B C 1
ATOM 6639 O O . LEU B 1 254 ? 11.43 -5.504 3.113 1 85.19 254 LEU B O 1
ATOM 6643 N N . ASP B 1 255 ? 9.312 -6.098 2.586 1 80 255 ASP B N 1
ATOM 6644 C CA . ASP B 1 255 ? 8.836 -5.969 3.963 1 80 255 ASP B CA 1
ATOM 6645 C C . ASP B 1 255 ? 9.359 -7.113 4.828 1 80 255 ASP B C 1
ATOM 6647 O O . ASP B 1 255 ? 9.281 -7.051 6.059 1 80 255 ASP B O 1
ATOM 6651 N N . ASP B 1 256 ? 9.891 -8.039 4.18 1 76.94 256 ASP B N 1
ATOM 6652 C CA . ASP B 1 256 ? 10.375 -9.211 4.906 1 76.94 256 ASP B CA 1
ATOM 6653 C C . ASP B 1 256 ? 11.836 -9.047 5.301 1 76.94 256 ASP B C 1
ATOM 6655 O O . ASP B 1 256 ? 12.508 -10.031 5.641 1 76.94 256 ASP B O 1
ATOM 6659 N N . MET B 1 257 ? 12.328 -7.871 5.262 1 75.69 257 MET B N 1
ATOM 6660 C CA . MET B 1 257 ? 13.68 -7.621 5.766 1 75.69 257 MET B CA 1
ATOM 6661 C C . MET B 1 257 ? 13.812 -8.102 7.207 1 75.69 257 MET B C 1
ATOM 6663 O O . MET B 1 257 ? 12.859 -8.031 7.984 1 75.69 257 MET B O 1
ATOM 6667 N N . SER B 1 258 ? 14.969 -8.555 7.582 1 70.69 258 SER B N 1
ATOM 6668 C CA . SER B 1 258 ? 15.227 -9.133 8.898 1 70.69 258 SER B CA 1
ATOM 6669 C C . SER B 1 258 ? 15.039 -8.102 10 1 70.69 258 SER B C 1
ATOM 6671 O O . SER B 1 258 ? 14.453 -8.398 11.047 1 70.69 258 SER B O 1
ATOM 6673 N N . GLN B 1 259 ? 15.523 -6.934 9.648 1 69.44 259 GLN B N 1
ATOM 6674 C CA . GLN B 1 259 ? 15.297 -5.828 10.57 1 69.44 259 GLN B CA 1
ATOM 6675 C C . GLN B 1 259 ? 14.133 -4.957 10.117 1 69.44 259 GLN B C 1
ATOM 6677 O O . GLN B 1 259 ? 14.188 -4.355 9.039 1 69.44 259 GLN B O 1
ATOM 6682 N N . LYS B 1 260 ? 13.172 -4.957 10.953 1 66.75 260 LYS B N 1
ATOM 6683 C CA . LYS B 1 260 ? 11.969 -4.219 10.594 1 66.75 260 LYS B CA 1
ATOM 6684 C C . LYS B 1 260 ? 12.273 -2.744 10.344 1 66.75 260 LYS B C 1
ATOM 6686 O O . LYS B 1 260 ? 11.602 -2.09 9.547 1 66.75 260 LYS B O 1
ATOM 6691 N N . ASP B 1 261 ? 13.391 -2.332 11.062 1 71.44 261 ASP B N 1
ATOM 6692 C CA . ASP B 1 261 ? 13.75 -0.925 10.906 1 71.44 261 ASP B CA 1
ATOM 6693 C C . ASP B 1 261 ? 14.891 -0.755 9.906 1 71.44 261 ASP B C 1
ATOM 6695 O O . ASP B 1 261 ? 15.5 0.312 9.828 1 71.44 261 ASP B O 1
ATOM 6699 N N . GLY B 1 262 ? 15.211 -1.82 9.219 1 70.31 262 GLY B N 1
ATOM 6700 C CA . GLY B 1 262 ? 16.328 -1.794 8.289 1 70.31 262 GLY B CA 1
ATOM 6701 C C . GLY B 1 262 ? 16.203 -0.713 7.234 1 70.31 262 GLY B C 1
ATOM 6702 O O . GLY B 1 262 ? 17.172 -0.022 6.922 1 70.31 262 GLY B O 1
ATOM 6703 N N . GLY B 1 263 ? 15.016 -0.542 6.723 1 72.69 263 GLY B N 1
ATOM 6704 C CA . GLY B 1 263 ? 14.773 0.509 5.746 1 72.69 263 GLY B CA 1
ATOM 6705 C C . GLY B 1 263 ? 15.039 1.9 6.293 1 72.69 263 GLY B C 1
ATOM 6706 O O . GLY B 1 263 ? 15.625 2.74 5.609 1 72.69 263 GLY B O 1
ATOM 6707 N N . TRP B 1 264 ? 14.633 1.992 7.465 1 76.25 264 TRP B N 1
ATOM 6708 C CA . TRP B 1 264 ? 14.828 3.283 8.117 1 76.25 264 TRP B CA 1
ATOM 6709 C C . TRP B 1 264 ? 16.312 3.523 8.414 1 76.25 264 TRP B C 1
ATOM 6711 O O . TRP B 1 264 ? 16.797 4.648 8.289 1 76.25 264 TRP B O 1
ATOM 6721 N N . LYS B 1 265 ? 16.969 2.451 8.719 1 85.62 265 LYS B N 1
ATOM 6722 C CA . LYS B 1 265 ? 18.391 2.572 9.016 1 85.62 265 LYS B CA 1
ATOM 6723 C C . LYS B 1 265 ? 19.188 2.936 7.77 1 85.62 265 LYS B C 1
ATOM 6725 O O . LYS B 1 265 ? 20.156 3.688 7.848 1 85.62 265 LYS B O 1
ATOM 6730 N N . LEU B 1 266 ? 18.766 2.391 6.672 1 92.31 266 LEU B N 1
ATOM 6731 C CA . LEU B 1 266 ? 19.453 2.713 5.426 1 92.31 266 LEU B CA 1
ATOM 6732 C C . LEU B 1 266 ? 19.078 4.109 4.945 1 92.31 266 LEU B C 1
ATOM 6734 O O . LEU B 1 266 ? 19.766 4.688 4.105 1 92.31 266 LEU B O 1
ATOM 6738 N N . ASP B 1 267 ? 18 4.656 5.48 1 93.94 267 ASP B N 1
ATOM 6739 C CA . ASP B 1 267 ? 17.453 5.91 4.992 1 93.94 267 ASP B CA 1
ATOM 6740 C C . ASP B 1 267 ? 18.422 7.066 5.207 1 93.94 267 ASP B C 1
ATOM 6742 O O . ASP B 1 267 ? 18.516 7.969 4.371 1 93.94 267 ASP B O 1
ATOM 6746 N N . LYS B 1 268 ? 19.125 7.043 6.328 1 94.44 268 LYS B N 1
ATOM 6747 C CA . LYS B 1 268 ? 19.984 8.172 6.676 1 94.44 268 LYS B CA 1
ATOM 6748 C C . LYS B 1 268 ? 21.078 8.383 5.621 1 94.44 268 LYS B C 1
ATOM 6750 O O . LYS B 1 268 ? 21.531 9.508 5.406 1 94.44 268 LYS B O 1
ATOM 6755 N N . TYR B 1 269 ? 21.406 7.34 4.887 1 96.69 269 TYR B N 1
ATOM 6756 C CA . TYR B 1 269 ? 22.5 7.414 3.924 1 96.69 269 TYR B CA 1
ATOM 6757 C C . TYR B 1 269 ? 22.031 8.031 2.611 1 96.69 269 TYR B C 1
ATOM 6759 O O . TYR B 1 269 ? 22.844 8.312 1.726 1 96.69 269 TYR B O 1
ATOM 6767 N N . LYS B 1 270 ? 20.75 8.297 2.453 1 97.38 270 LYS B N 1
ATOM 6768 C CA . LYS B 1 270 ? 20.203 8.781 1.184 1 97.38 270 LYS B CA 1
ATOM 6769 C C . LYS B 1 270 ? 20.25 10.305 1.117 1 97.38 270 LYS B C 1
ATOM 6771 O O . LYS B 1 270 ? 20.219 10.891 0.03 1 97.38 270 LYS B O 1
ATOM 6776 N N . PHE B 1 271 ? 20.297 11.016 2.195 1 98.19 271 PHE B N 1
ATOM 6777 C CA . PHE B 1 271 ? 20 12.445 2.25 1 98.19 271 PHE B CA 1
ATOM 6778 C C . PHE B 1 271 ? 21.109 13.25 1.586 1 98.19 271 PHE B C 1
ATOM 6780 O O . PHE B 1 271 ? 20.859 14.062 0.701 1 98.19 271 PHE B O 1
ATOM 6787 N N . LEU B 1 272 ? 22.359 13.023 1.967 1 98.31 272 LEU B N 1
ATOM 6788 C CA . LEU B 1 272 ? 23.469 13.789 1.407 1 98.31 272 LEU B CA 1
ATOM 6789 C C . LEU B 1 272 ? 23.625 13.508 -0.083 1 98.31 272 LEU B C 1
ATOM 6791 O O . LEU B 1 272 ? 23.656 14.438 -0.896 1 98.31 272 LEU B O 1
ATOM 6795 N N . PRO B 1 273 ? 23.594 12.211 -0.486 1 98.19 273 PRO B N 1
ATOM 6796 C CA . PRO B 1 273 ? 23.734 11.945 -1.919 1 98.19 273 PRO B CA 1
ATOM 6797 C C . PRO B 1 273 ? 22.562 12.492 -2.736 1 98.19 273 PRO B C 1
ATOM 6799 O O . PRO B 1 273 ? 22.75 12.859 -3.9 1 98.19 273 PRO B O 1
ATOM 6802 N N . ALA B 1 274 ? 21.406 12.562 -2.172 1 98.5 274 ALA B N 1
ATOM 6803 C CA . ALA B 1 274 ? 20.234 13.07 -2.893 1 98.5 274 ALA B CA 1
ATOM 6804 C C . ALA B 1 274 ? 20.438 14.523 -3.297 1 98.5 274 ALA B C 1
ATOM 6806 O O . ALA B 1 274 ? 20.234 14.883 -4.461 1 98.5 274 ALA B O 1
ATOM 6807 N N . ILE B 1 275 ? 20.844 15.352 -2.344 1 98.69 275 ILE B N 1
ATOM 6808 C CA . ILE B 1 275 ? 21.062 16.766 -2.635 1 98.69 275 ILE B CA 1
ATOM 6809 C C . ILE B 1 275 ? 22.266 16.922 -3.553 1 98.69 275 ILE B C 1
ATOM 6811 O O . ILE B 1 275 ? 22.25 17.734 -4.48 1 98.69 275 ILE B O 1
ATOM 6815 N N . ALA B 1 276 ? 23.312 16.156 -3.285 1 98.5 276 ALA B N 1
ATOM 6816 C CA . ALA B 1 276 ? 24.531 16.219 -4.102 1 98.5 276 ALA B CA 1
ATOM 6817 C C . ALA B 1 276 ? 24.219 15.914 -5.566 1 98.5 276 ALA B C 1
ATOM 6819 O O . ALA B 1 276 ? 24.641 16.656 -6.461 1 98.5 276 ALA B O 1
ATOM 6820 N N . GLU B 1 277 ? 23.453 14.836 -5.754 1 98.31 277 GLU B N 1
ATOM 6821 C CA . GLU B 1 277 ? 23.125 14.445 -7.121 1 98.31 277 GLU B CA 1
ATOM 6822 C C . GLU B 1 277 ? 22.219 15.484 -7.785 1 98.31 277 GLU B C 1
ATOM 6824 O O . GLU B 1 277 ? 22.359 15.766 -8.977 1 98.31 277 GLU B O 1
ATOM 6829 N N . ALA B 1 278 ? 21.297 16.016 -7.035 1 98.62 278 ALA B N 1
ATOM 6830 C CA . ALA B 1 278 ? 20.422 17.078 -7.562 1 98.62 278 ALA B CA 1
ATOM 6831 C C . ALA B 1 278 ? 21.25 18.281 -8.023 1 98.62 278 ALA B C 1
ATOM 6833 O O . ALA B 1 278 ? 21 18.828 -9.094 1 98.62 278 ALA B O 1
ATOM 6834 N N . TYR B 1 279 ? 22.219 18.672 -7.211 1 98.56 279 TYR B N 1
ATOM 6835 C CA . TYR B 1 279 ? 23.062 19.812 -7.551 1 98.56 279 TYR B CA 1
ATOM 6836 C C . TYR B 1 279 ? 23.938 19.516 -8.766 1 98.56 279 TYR B C 1
ATOM 6838 O O . TYR B 1 279 ? 24.172 20.391 -9.602 1 98.56 279 TYR B O 1
ATOM 6846 N N . ARG B 1 280 ? 24.406 18.281 -8.898 1 97.88 280 ARG B N 1
ATOM 6847 C CA . ARG B 1 280 ? 25.219 17.891 -10.047 1 97.88 280 ARG B CA 1
ATOM 6848 C C . ARG B 1 280 ? 24.406 17.938 -11.336 1 97.88 280 ARG B C 1
ATOM 6850 O O . ARG B 1 280 ? 24.891 18.406 -12.359 1 97.88 280 ARG B O 1
ATOM 6857 N N . ARG B 1 281 ? 23.172 17.5 -11.289 1 97.75 281 ARG B N 1
ATOM 6858 C CA . ARG B 1 281 ? 22.312 17.438 -12.477 1 97.75 281 ARG B CA 1
ATOM 6859 C C . ARG B 1 281 ? 21.766 18.828 -12.812 1 97.75 281 ARG B C 1
ATOM 6861 O O . ARG B 1 281 ? 21.562 19.156 -13.984 1 97.75 281 ARG B O 1
ATOM 6868 N N . PHE B 1 282 ? 21.453 19.578 -11.758 1 98.38 282 PHE B N 1
ATOM 6869 C CA . PHE B 1 282 ? 20.844 20.891 -11.914 1 98.38 282 PHE B CA 1
ATOM 6870 C C . PHE B 1 282 ? 21.578 21.938 -11.094 1 98.38 282 PHE B C 1
ATOM 6872 O O . PHE B 1 282 ? 21.031 22.484 -10.133 1 98.38 282 PHE B O 1
ATOM 6879 N N . PRO B 1 283 ? 22.734 22.375 -11.547 1 97.75 283 PRO B N 1
ATOM 6880 C CA . PRO B 1 283 ? 23.547 23.312 -10.758 1 97.75 283 PRO B CA 1
ATOM 6881 C C . PRO B 1 283 ? 22.969 24.719 -10.758 1 97.75 283 PRO B C 1
ATOM 6883 O O . PRO B 1 283 ? 22.391 25.156 -11.758 1 97.75 283 PRO B O 1
ATOM 6886 N N . ALA B 1 284 ? 23.109 25.344 -9.68 1 95.12 284 ALA B N 1
ATOM 6887 C CA . ALA B 1 284 ? 22.906 26.781 -9.516 1 95.12 284 ALA B CA 1
ATOM 6888 C C . ALA B 1 284 ? 21.438 27.156 -9.734 1 95.12 284 ALA B C 1
ATOM 6890 O O . ALA B 1 284 ? 21.141 28.234 -10.273 1 95.12 284 ALA B O 1
ATOM 6891 N N . LYS B 1 285 ? 20.531 26.234 -9.469 1 98.62 285 LYS B N 1
ATOM 6892 C CA . LYS B 1 285 ? 19.109 26.562 -9.469 1 98.62 285 LYS B CA 1
ATOM 6893 C C . LYS B 1 285 ? 18.734 27.359 -8.219 1 98.62 285 LYS B C 1
ATOM 6895 O O . LYS B 1 285 ? 19.438 27.328 -7.211 1 98.62 285 LYS B O 1
ATOM 6900 N N . LYS B 1 286 ? 17.656 28.078 -8.305 1 98.88 286 LYS B N 1
ATOM 6901 C CA . LYS B 1 286 ? 17.281 29.016 -7.238 1 98.88 286 LYS B CA 1
ATOM 6902 C C . LYS B 1 286 ? 16.891 28.25 -5.969 1 98.88 286 LYS B C 1
ATOM 6904 O O . LYS B 1 286 ? 17.203 28.688 -4.859 1 98.88 286 LYS B O 1
ATOM 6909 N N . TRP B 1 287 ? 16.125 27.141 -6.164 1 98.94 287 TRP B N 1
ATOM 6910 C CA . TRP B 1 287 ? 15.578 26.422 -5.016 1 98.94 287 TRP B CA 1
ATOM 6911 C C . TRP B 1 287 ? 15.711 24.922 -5.203 1 98.94 287 TRP B C 1
ATOM 6913 O O . TRP B 1 287 ? 15.492 24.406 -6.301 1 98.94 287 TRP B O 1
ATOM 6923 N N . TYR B 1 288 ? 16.109 24.203 -4.156 1 98.94 288 TYR B N 1
ATOM 6924 C CA . TYR B 1 288 ? 16.109 22.75 -4.074 1 98.94 288 TYR B CA 1
ATOM 6925 C C . TYR B 1 288 ? 15.109 22.25 -3.039 1 98.94 288 TYR B C 1
ATOM 6927 O O . TYR B 1 288 ? 15.234 22.562 -1.851 1 98.94 288 TYR B O 1
ATOM 6935 N N . VAL B 1 289 ? 14.102 21.531 -3.488 1 98.94 289 VAL B N 1
ATOM 6936 C CA . VAL B 1 289 ? 13.008 21.062 -2.648 1 98.94 289 VAL B CA 1
ATOM 6937 C C . VAL B 1 289 ? 13.047 19.531 -2.574 1 98.94 289 VAL B C 1
ATOM 6939 O O . VAL B 1 289 ? 13.039 18.859 -3.604 1 98.94 289 VAL B O 1
ATOM 6942 N N . MET B 1 290 ? 13.117 19 -1.382 1 98.88 290 MET B N 1
ATOM 6943 C CA . MET B 1 290 ? 13.125 17.547 -1.212 1 98.88 290 MET B CA 1
ATOM 6944 C C . MET B 1 290 ? 11.891 17.078 -0.452 1 98.88 290 MET B C 1
ATOM 6946 O O . MET B 1 290 ? 11.547 17.641 0.592 1 98.88 290 MET B O 1
ATOM 6950 N N . VAL B 1 291 ? 11.203 16.094 -0.974 1 98.62 291 VAL B N 1
ATOM 6951 C CA . VAL B 1 291 ? 10.039 15.492 -0.337 1 98.62 291 VAL B CA 1
ATOM 6952 C C . VAL B 1 291 ? 10.18 13.969 -0.342 1 98.62 291 VAL B C 1
ATOM 6954 O O . VAL B 1 291 ? 11.102 13.43 -0.953 1 98.62 291 VAL B O 1
ATOM 6957 N N . GLU B 1 292 ? 9.336 13.344 0.389 1 97.44 292 GLU B N 1
ATOM 6958 C CA . GLU B 1 292 ? 9.234 11.883 0.423 1 97.44 292 GLU B CA 1
ATOM 6959 C C . GLU B 1 292 ? 7.918 11.406 -0.168 1 97.44 292 GLU B C 1
ATOM 6961 O O . GLU B 1 292 ? 7.074 12.211 -0.564 1 97.44 292 GLU B O 1
ATOM 6966 N N . ALA B 1 293 ? 7.785 10.102 -0.231 1 95.12 293 ALA B N 1
ATOM 6967 C CA . ALA B 1 293 ? 6.609 9.547 -0.904 1 95.12 293 ALA B CA 1
ATOM 6968 C C . ALA B 1 293 ? 5.363 9.688 -0.032 1 95.12 293 ALA B C 1
ATOM 6970 O O . ALA B 1 293 ? 4.238 9.594 -0.527 1 95.12 293 ALA B O 1
ATOM 6971 N N . ASP B 1 294 ? 5.5 9.836 1.174 1 96.75 294 ASP B N 1
ATOM 6972 C CA . ASP B 1 294 ? 4.336 10.07 2.021 1 96.75 294 ASP B CA 1
ATOM 6973 C C . ASP B 1 294 ? 4.262 11.539 2.459 1 96.75 294 ASP B C 1
ATOM 6975 O O . ASP B 1 294 ? 3.715 11.844 3.52 1 96.75 294 ASP B O 1
ATOM 6979 N N . THR B 1 295 ? 4.902 12.43 1.677 1 98.44 295 THR B N 1
ATOM 6980 C CA . THR B 1 295 ? 4.754 13.875 1.782 1 98.44 295 THR B CA 1
ATOM 6981 C C . THR B 1 295 ? 3.807 14.406 0.71 1 98.44 295 THR B C 1
ATOM 6983 O O . THR B 1 295 ? 3.932 14.055 -0.465 1 98.44 295 THR B O 1
ATOM 6986 N N . PHE B 1 296 ? 2.814 15.141 1.125 1 98.38 296 PHE B N 1
ATOM 6987 C CA . PHE B 1 296 ? 2.074 15.953 0.165 1 98.38 296 PHE B CA 1
ATOM 6988 C C . PHE B 1 296 ? 2.561 17.391 0.186 1 98.38 296 PHE B C 1
ATOM 6990 O O . PHE B 1 296 ? 2.762 17.969 1.256 1 98.38 296 PHE B O 1
ATOM 6997 N N . LEU B 1 297 ? 2.764 17.938 -0.953 1 98.56 297 LEU B N 1
ATOM 6998 C CA . LEU B 1 297 ? 3.252 19.297 -1.104 1 98.56 297 LEU B CA 1
ATOM 6999 C C . LEU B 1 297 ? 2.35 20.094 -2.037 1 98.56 297 LEU B C 1
ATOM 7001 O O . LEU B 1 297 ? 2.137 19.703 -3.188 1 98.56 297 LEU B O 1
ATOM 7005 N N . PHE B 1 298 ? 1.777 21.219 -1.501 1 98.19 298 PHE B N 1
ATOM 7006 C CA . PHE B 1 298 ? 1.14 22.172 -2.4 1 98.19 298 PHE B CA 1
ATOM 7007 C C . PHE B 1 298 ? 2.176 22.875 -3.277 1 98.19 298 PHE B C 1
ATOM 7009 O O . PHE B 1 298 ? 2.564 24.016 -3.006 1 98.19 298 PHE B O 1
ATOM 7016 N N . TRP B 1 299 ? 2.553 22.203 -4.324 1 98.06 299 TRP B N 1
ATOM 7017 C CA . TRP B 1 299 ? 3.662 22.641 -5.164 1 98.06 299 TRP B CA 1
ATOM 7018 C C . TRP B 1 299 ? 3.404 24.031 -5.727 1 98.06 299 TRP B C 1
ATOM 7020 O O . TRP B 1 299 ? 4.266 24.906 -5.648 1 98.06 299 TRP B O 1
ATOM 7030 N N . ASN B 1 300 ? 2.197 24.281 -6.285 1 96.69 300 ASN B N 1
ATOM 7031 C CA . ASN B 1 300 ? 1.886 25.578 -6.883 1 96.69 300 ASN B CA 1
ATOM 7032 C C . ASN B 1 300 ? 1.898 26.688 -5.844 1 96.69 300 ASN B C 1
ATOM 7034 O O . ASN B 1 300 ? 2.324 27.812 -6.133 1 96.69 300 ASN B O 1
ATOM 7038 N N . GLN B 1 301 ? 1.426 26.391 -4.625 1 97 301 GLN B N 1
ATOM 7039 C CA . GLN B 1 301 ? 1.48 27.375 -3.541 1 97 301 GLN B CA 1
ATOM 7040 C C . GLN B 1 301 ? 2.924 27.672 -3.141 1 97 301 GLN B C 1
ATOM 7042 O O . GLN B 1 301 ? 3.27 28.812 -2.846 1 97 301 GLN B O 1
ATOM 7047 N N . LEU B 1 302 ? 3.727 26.594 -3.148 1 98.25 302 LEU B N 1
ATOM 7048 C CA . LEU B 1 302 ? 5.137 26.75 -2.82 1 98.25 302 LEU B CA 1
ATOM 7049 C C . LEU B 1 302 ? 5.824 27.672 -3.83 1 98.25 302 LEU B C 1
ATOM 7051 O O . LEU B 1 302 ? 6.609 28.547 -3.453 1 98.25 302 LEU B O 1
ATOM 7055 N N . VAL B 1 303 ? 5.562 27.469 -5.098 1 97.62 303 VAL B N 1
ATOM 7056 C CA . VAL B 1 303 ? 6.141 28.266 -6.168 1 97.62 303 VAL B CA 1
ATOM 7057 C C . VAL B 1 303 ? 5.785 29.734 -5.961 1 97.62 303 VAL B C 1
ATOM 7059 O O . VAL B 1 303 ? 6.656 30.609 -6.016 1 97.62 303 VAL B O 1
ATOM 7062 N N . LYS B 1 304 ? 4.52 30 -5.68 1 96.19 304 LYS B N 1
ATOM 7063 C CA . LYS B 1 304 ? 4.059 31.359 -5.43 1 96.19 304 LYS B CA 1
ATOM 7064 C C . LYS B 1 304 ? 4.793 31.984 -4.246 1 96.19 304 LYS B C 1
ATOM 7066 O O . LYS B 1 304 ? 5.258 33.125 -4.328 1 96.19 304 LYS B O 1
ATOM 7071 N N . TRP B 1 305 ? 4.91 31.266 -3.252 1 97.56 305 TRP B N 1
ATOM 7072 C CA . TRP B 1 305 ? 5.504 31.781 -2.023 1 97.56 305 TRP B CA 1
ATOM 7073 C C . TRP B 1 305 ? 7.008 31.984 -2.189 1 97.56 305 TRP B C 1
ATOM 7075 O O . TRP B 1 305 ? 7.551 33 -1.776 1 97.56 305 TRP B O 1
ATOM 7085 N N . LEU B 1 306 ? 7.723 31.031 -2.83 1 98.25 306 LEU B N 1
ATOM 7086 C CA . LEU B 1 306 ? 9.164 31.109 -3.012 1 98.25 306 LEU B CA 1
ATOM 7087 C C . LEU B 1 306 ? 9.523 32.281 -3.936 1 98.25 306 LEU B C 1
ATOM 7089 O O . LEU B 1 306 ? 10.641 32.812 -3.877 1 98.25 306 LEU B O 1
ATOM 7093 N N . SER B 1 307 ? 8.625 32.688 -4.793 1 97.38 307 SER B N 1
ATOM 7094 C CA . SER B 1 307 ? 8.859 33.812 -5.68 1 97.38 307 SER B CA 1
ATOM 7095 C C . SER B 1 307 ? 9.023 35.125 -4.887 1 97.38 307 SER B C 1
ATOM 7097 O O . SER B 1 307 ? 9.531 36.094 -5.41 1 97.38 307 SER B O 1
ATOM 7099 N N . THR B 1 308 ? 8.57 35.094 -3.664 1 97.12 308 THR B N 1
ATOM 7100 C CA . THR B 1 308 ? 8.641 36.312 -2.84 1 97.12 308 THR B CA 1
ATOM 7101 C C . THR B 1 308 ? 9.93 36.344 -2.02 1 97.12 308 THR B C 1
ATOM 7103 O O . THR B 1 308 ? 10.234 37.312 -1.356 1 97.12 308 THR B O 1
ATOM 7106 N N . LEU B 1 309 ? 10.688 35.25 -2.01 1 98.19 309 LEU B N 1
ATOM 7107 C CA . LEU B 1 309 ? 11.906 35.125 -1.214 1 98.19 309 LEU B CA 1
ATOM 7108 C C . LEU B 1 309 ? 13.148 35.344 -2.078 1 98.19 309 LEU B C 1
ATOM 7110 O O . LEU B 1 309 ? 13.062 35.312 -3.309 1 98.19 309 LEU B O 1
ATOM 7114 N N . ASP B 1 310 ? 14.266 35.688 -1.402 1 98.56 310 ASP B N 1
ATOM 7115 C CA . ASP B 1 310 ? 15.531 35.938 -2.074 1 98.56 310 ASP B CA 1
ATOM 7116 C C . ASP B 1 310 ? 16.438 34.688 -2.039 1 98.56 310 ASP B C 1
ATOM 7118 O O . ASP B 1 310 ? 17.016 34.375 -0.997 1 98.56 310 ASP B O 1
ATOM 7122 N N . GLU B 1 311 ? 16.625 34.062 -3.193 1 98.31 311 GLU B N 1
ATOM 7123 C CA . GLU B 1 311 ? 17.391 32.812 -3.303 1 98.31 311 GLU B CA 1
ATOM 7124 C C . GLU B 1 311 ? 18.875 33.062 -3.014 1 98.31 311 GLU B C 1
ATOM 7126 O O . GLU B 1 311 ? 19.625 32.125 -2.789 1 98.31 311 GLU B O 1
ATOM 7131 N N . ASN B 1 312 ? 19.297 34.281 -3.029 1 98.38 312 ASN B N 1
ATOM 7132 C CA . ASN B 1 312 ? 20.703 34.594 -2.783 1 98.38 312 ASN B CA 1
ATOM 7133 C C . ASN B 1 312 ? 21 34.719 -1.29 1 98.38 312 ASN B C 1
ATOM 7135 O O . ASN B 1 312 ? 22.156 34.875 -0.89 1 98.38 312 ASN B O 1
ATOM 7139 N N . LYS B 1 313 ? 19.969 34.719 -0.473 1 98.56 313 LYS B N 1
ATOM 7140 C CA . LYS B 1 313 ? 20.141 34.531 0.966 1 98.56 313 LYS B CA 1
ATOM 7141 C C . LYS B 1 313 ? 20.25 33.062 1.334 1 98.56 313 LYS B C 1
ATOM 7143 O O . LYS B 1 313 ? 19.578 32.219 0.739 1 98.56 313 LYS B O 1
ATOM 7148 N N . GLN B 1 314 ? 21.125 32.75 2.309 1 98.69 314 GLN B N 1
ATOM 7149 C CA . GLN B 1 314 ? 21.172 31.375 2.795 1 98.69 314 GLN B CA 1
ATOM 7150 C C . GLN B 1 314 ? 19.922 31.031 3.586 1 98.69 314 GLN B C 1
ATOM 7152 O O . GLN B 1 314 ? 19.719 31.531 4.691 1 98.69 314 GLN B O 1
ATOM 7157 N N . LEU B 1 315 ? 19.109 30.219 2.98 1 98.81 315 LEU B N 1
ATOM 7158 C CA . LEU B 1 315 ? 17.859 29.812 3.609 1 98.81 315 LEU B CA 1
ATOM 7159 C C . LEU B 1 315 ? 17.75 28.281 3.666 1 98.81 315 LEU B C 1
ATOM 7161 O O . LEU B 1 315 ? 18.062 27.609 2.686 1 98.81 315 LEU B O 1
ATOM 7165 N N . MET B 1 316 ? 17.484 27.766 4.773 1 98.75 316 MET B N 1
ATOM 7166 C CA . MET B 1 316 ? 17.062 26.391 5.02 1 98.75 316 MET B CA 1
ATOM 7167 C C . MET B 1 316 ? 15.688 26.344 5.691 1 98.75 316 MET B C 1
ATOM 7169 O O . MET B 1 316 ? 15.547 26.781 6.84 1 98.75 316 MET B O 1
ATOM 7173 N N . ILE B 1 317 ? 14.742 25.844 4.953 1 98.69 317 ILE B N 1
ATOM 7174 C CA . ILE B 1 317 ? 13.352 25.969 5.363 1 98.69 317 ILE B CA 1
ATOM 7175 C C . ILE B 1 317 ? 12.711 24.594 5.488 1 98.69 317 ILE B C 1
ATOM 7177 O O . ILE B 1 317 ? 12.945 23.719 4.656 1 98.69 317 ILE B O 1
ATOM 7181 N N . GLY B 1 318 ? 11.914 24.328 6.469 1 98.38 318 GLY B N 1
ATOM 7182 C CA . GLY B 1 318 ? 11.195 23.109 6.754 1 98.38 318 GLY B CA 1
ATOM 7183 C C . GLY B 1 318 ? 10.586 23.078 8.141 1 98.38 318 GLY B C 1
ATOM 7184 O O . GLY B 1 318 ? 10.234 24.125 8.695 1 98.38 318 GLY B O 1
ATOM 7185 N N . HIS B 1 319 ? 10.336 21.922 8.578 1 98.31 319 HIS B N 1
ATOM 7186 C CA . HIS B 1 319 ? 9.781 21.734 9.914 1 98.31 319 HIS B CA 1
ATOM 7187 C C . HIS B 1 319 ? 10.891 21.5 10.938 1 98.31 319 HIS B C 1
ATOM 7189 O O . HIS B 1 319 ? 11.672 20.562 10.805 1 98.31 319 HIS B O 1
ATOM 7195 N N . PRO B 1 320 ? 10.953 22.344 11.938 1 97.5 320 PRO B N 1
ATOM 7196 C CA . PRO B 1 320 ? 12.031 22.203 12.922 1 97.5 320 PRO B CA 1
ATOM 7197 C C . PRO B 1 320 ? 11.875 20.938 13.781 1 97.5 320 PRO B C 1
ATOM 7199 O O . PRO B 1 320 ? 10.766 20.609 14.203 1 97.5 320 PRO B O 1
ATOM 7202 N N . SER B 1 321 ? 12.859 20.266 13.891 1 96.62 321 SER B N 1
ATOM 7203 C CA . SER B 1 321 ? 13.062 19.156 14.805 1 96.62 321 SER B CA 1
ATOM 7204 C C . SER B 1 321 ? 14.422 19.234 15.5 1 96.62 321 SER B C 1
ATOM 7206 O O . SER B 1 321 ? 15.242 20.094 15.156 1 96.62 321 SER B O 1
ATOM 7208 N N . PHE B 1 322 ? 14.656 18.391 16.516 1 95.31 322 PHE B N 1
ATOM 7209 C CA . PHE B 1 322 ? 15.883 18.547 17.297 1 95.31 322 PHE B CA 1
ATOM 7210 C C . PHE B 1 322 ? 16.547 17.203 17.531 1 95.31 322 PHE B C 1
ATOM 7212 O O . PHE B 1 322 ? 15.883 16.172 17.625 1 95.31 322 PHE B O 1
ATOM 7219 N N . CYS B 1 323 ? 17.797 17.219 17.484 1 93.44 323 CYS B N 1
ATOM 7220 C CA . CYS B 1 323 ? 18.641 16.062 17.797 1 93.44 323 CYS B CA 1
ATOM 7221 C C . CYS B 1 323 ? 19.938 16.5 18.469 1 93.44 323 CYS B C 1
ATOM 7223 O O . CYS B 1 323 ? 20.438 17.594 18.203 1 93.44 323 CYS B O 1
ATOM 7225 N N . ASP B 1 324 ? 20.469 15.648 19.297 1 91.38 324 ASP B N 1
ATOM 7226 C CA . ASP B 1 324 ? 21.688 16 20.016 1 91.38 324 ASP B CA 1
ATOM 7227 C C . ASP B 1 324 ? 22.938 15.562 19.25 1 91.38 324 ASP B C 1
ATOM 7229 O O . ASP B 1 324 ? 23.016 14.414 18.797 1 91.38 324 ASP B O 1
ATOM 7233 N N . TYR B 1 325 ? 23.812 16.484 18.969 1 90.75 325 TYR B N 1
ATOM 7234 C CA . TYR B 1 325 ? 25.172 16.234 18.5 1 90.75 325 TYR B CA 1
ATOM 7235 C C . TYR B 1 325 ? 26.203 16.719 19.5 1 90.75 325 TYR B C 1
ATOM 7237 O O . TYR B 1 325 ? 26.297 17.922 19.766 1 90.75 325 TYR B O 1
ATOM 7245 N N . ASP B 1 326 ? 27.047 15.781 20.047 1 87.94 326 ASP B N 1
ATOM 7246 C CA . ASP B 1 326 ? 28.141 16.125 20.953 1 87.94 326 ASP B CA 1
ATOM 7247 C C . ASP B 1 326 ? 27.625 16.938 22.141 1 87.94 326 ASP B C 1
ATOM 7249 O O . ASP B 1 326 ? 28.203 17.984 22.484 1 87.94 326 ASP B O 1
ATOM 7253 N N . GLY B 1 327 ? 26.5 16.641 22.641 1 88.06 327 GLY B N 1
ATOM 7254 C CA . GLY B 1 327 ? 25.953 17.25 23.844 1 88.06 327 GLY B CA 1
ATOM 7255 C C . GLY B 1 327 ? 25.188 18.531 23.578 1 88.06 327 GLY B C 1
ATOM 7256 O O . GLY B 1 327 ? 24.719 19.188 24.5 1 88.06 327 GLY B O 1
ATOM 7257 N N . GLN B 1 328 ? 25.062 18.938 22.406 1 91.06 328 GLN B N 1
ATOM 7258 C CA . GLN B 1 328 ? 24.328 20.156 22.047 1 91.06 328 GLN B CA 1
ATOM 7259 C C . GLN B 1 328 ? 23.094 19.828 21.203 1 91.06 328 GLN B C 1
ATOM 7261 O O . GLN B 1 328 ? 23.188 19.047 20.25 1 91.06 328 GLN B O 1
ATOM 7266 N N . SER B 1 329 ? 21.984 20.422 21.641 1 93.25 329 SER B N 1
ATOM 7267 C CA . SER B 1 329 ? 20.75 20.281 20.859 1 93.25 329 SER B CA 1
ATOM 7268 C C . SER B 1 329 ? 20.844 21.016 19.531 1 93.25 329 SER B C 1
ATOM 7270 O O . SER B 1 329 ? 21.047 22.234 19.5 1 93.25 329 SER B O 1
ATOM 7272 N N . THR B 1 330 ? 20.719 20.266 18.5 1 94.38 330 THR B N 1
ATOM 7273 C CA . THR B 1 330 ? 20.828 20.828 17.156 1 94.38 330 THR B CA 1
ATOM 7274 C C . THR B 1 330 ? 19.469 20.812 16.453 1 94.38 330 THR B C 1
ATOM 7276 O O . THR B 1 330 ? 18.844 19.766 16.344 1 94.38 330 THR B O 1
ATOM 7279 N N . MET B 1 331 ? 19.062 22.047 16.047 1 96.94 331 MET B N 1
ATOM 7280 C CA . MET B 1 331 ? 17.859 22.141 15.242 1 96.94 331 MET B CA 1
ATOM 7281 C C . MET B 1 331 ? 18.094 21.625 13.82 1 96.94 331 MET B C 1
ATOM 7283 O O . MET B 1 331 ? 19.109 21.969 13.203 1 96.94 331 MET B O 1
ATOM 7287 N N . PHE B 1 332 ? 17.25 20.75 13.359 1 97.62 332 PHE B N 1
ATOM 7288 C CA . PHE B 1 332 ? 17.359 20.281 11.984 1 97.62 332 PHE B CA 1
ATOM 7289 C C . PHE B 1 332 ? 15.992 20.297 11.305 1 97.62 332 PHE B C 1
ATOM 7291 O O . PHE B 1 332 ? 14.961 20.469 11.961 1 97.62 332 PHE B O 1
ATOM 7298 N N . THR B 1 333 ? 15.953 20.312 9.961 1 97.62 333 THR B N 1
ATOM 7299 C CA . THR B 1 333 ? 14.711 20.266 9.188 1 97.62 333 THR B CA 1
ATOM 7300 C C . THR B 1 333 ? 14.25 18.828 8.992 1 97.62 333 THR B C 1
ATOM 7302 O O . THR B 1 333 ? 14.992 18 8.461 1 97.62 333 THR B O 1
ATOM 7305 N N . HIS B 1 334 ? 13.055 18.516 9.445 1 97.75 334 HIS B N 1
ATOM 7306 C CA . HIS B 1 334 ? 12.453 17.188 9.328 1 97.75 334 HIS B CA 1
ATOM 7307 C C . HIS B 1 334 ? 12.258 16.797 7.863 1 97.75 334 HIS B C 1
ATOM 7309 O O . HIS B 1 334 ? 11.562 17.5 7.121 1 97.75 334 HIS B O 1
ATOM 7315 N N . GLY B 1 335 ? 12.805 15.68 7.469 1 97.12 335 GLY B N 1
ATOM 7316 C CA . GLY B 1 335 ? 12.812 15.273 6.074 1 97.12 335 GLY B CA 1
ATOM 7317 C C . GLY B 1 335 ? 11.422 15.008 5.52 1 97.12 335 GLY B C 1
ATOM 7318 O O . GLY B 1 335 ? 11.109 15.43 4.406 1 97.12 335 GLY B O 1
ATOM 7319 N N . GLY B 1 336 ? 10.609 14.406 6.262 1 96.88 336 GLY B N 1
ATOM 7320 C CA . GLY B 1 336 ? 9.289 13.992 5.816 1 96.88 336 GLY B CA 1
ATOM 7321 C C . GLY B 1 336 ? 8.344 15.156 5.598 1 96.88 336 GLY B C 1
ATOM 7322 O O . GLY B 1 336 ? 7.348 15.031 4.879 1 96.88 336 GLY B O 1
ATOM 7323 N N . SER B 1 337 ? 8.672 16.281 6.199 1 98.19 337 SER B N 1
ATOM 7324 C CA . SER B 1 337 ? 7.801 17.453 6.082 1 98.19 337 SER B CA 1
ATOM 7325 C C . SER B 1 337 ? 8.117 18.25 4.824 1 98.19 337 SER B C 1
ATOM 7327 O O . SER B 1 337 ? 7.363 19.156 4.449 1 98.19 337 SER B O 1
ATOM 7329 N N . GLY B 1 338 ? 9.195 17.938 4.176 1 98.5 338 GLY B N 1
ATOM 7330 C CA . GLY B 1 338 ? 9.695 18.734 3.08 1 98.5 338 GLY B CA 1
ATOM 7331 C C . GLY B 1 338 ? 10.844 19.641 3.486 1 98.5 338 GLY B C 1
ATOM 7332 O O . GLY B 1 338 ? 10.836 20.219 4.578 1 98.5 338 GLY B O 1
ATOM 7333 N N . ILE B 1 339 ? 11.859 19.703 2.641 1 98.81 339 ILE B N 1
ATOM 7334 C CA . ILE B 1 339 ? 13.031 20.547 2.85 1 98.81 339 ILE B CA 1
ATOM 7335 C C . ILE B 1 339 ? 13.195 21.5 1.672 1 98.81 339 ILE B C 1
ATOM 7337 O O . ILE B 1 339 ? 13.133 21.078 0.512 1 98.81 339 ILE B O 1
ATOM 7341 N N . VAL B 1 340 ? 13.391 22.766 1.983 1 98.94 340 VAL B N 1
ATOM 7342 C CA . VAL B 1 340 ? 13.664 23.75 0.949 1 98.94 340 VAL B CA 1
ATOM 7343 C C . VAL B 1 340 ? 15.016 24.406 1.215 1 98.94 340 VAL B C 1
ATOM 7345 O O . VAL B 1 340 ? 15.25 24.953 2.297 1 98.94 340 VAL B O 1
ATOM 7348 N N . LEU B 1 341 ? 15.875 24.344 0.262 1 98.94 341 LEU B N 1
ATOM 7349 C CA . LEU B 1 341 ? 17.188 24.969 0.324 1 98.94 341 LEU B CA 1
ATOM 7350 C C . LEU B 1 341 ? 17.344 26.031 -0.77 1 98.94 341 LEU B C 1
ATOM 7352 O O . LEU B 1 341 ? 16.969 25.781 -1.922 1 98.94 341 LEU B O 1
ATOM 7356 N N . SER B 1 342 ? 17.891 27.172 -0.39 1 98.88 342 SER B N 1
ATOM 7357 C CA . SER B 1 342 ? 18.125 28.219 -1.371 1 98.88 342 SER B CA 1
ATOM 7358 C C . SER B 1 342 ? 19.406 27.953 -2.17 1 98.88 342 SER B C 1
ATOM 7360 O O . SER B 1 342 ? 20.234 27.141 -1.764 1 98.88 342 SER B O 1
ATOM 7362 N N . LYS B 1 343 ? 19.516 28.641 -3.277 1 98.75 343 LYS B N 1
ATOM 7363 C CA . LYS B 1 343 ? 20.719 28.625 -4.098 1 98.75 343 LYS B CA 1
ATOM 7364 C C . LYS B 1 343 ? 21.969 28.906 -3.256 1 98.75 343 LYS B C 1
ATOM 7366 O O . LYS B 1 343 ? 22.938 28.156 -3.316 1 98.75 343 LYS B O 1
ATOM 7371 N N . ALA B 1 344 ? 21.922 29.922 -2.426 1 98.75 344 ALA B N 1
ATOM 7372 C CA . ALA B 1 344 ? 23.062 30.406 -1.668 1 98.75 344 ALA B CA 1
ATOM 7373 C C . ALA B 1 344 ? 23.578 29.344 -0.708 1 98.75 344 ALA B C 1
ATOM 7375 O O . ALA B 1 344 ? 24.797 29.141 -0.584 1 98.75 344 ALA B O 1
ATOM 7376 N N . ILE B 1 345 ? 22.688 28.641 -0.046 1 98.75 345 ILE B N 1
ATOM 7377 C CA . ILE B 1 345 ? 23.125 27.688 0.975 1 98.75 345 ILE B CA 1
ATOM 7378 C C . ILE B 1 345 ? 23.656 26.422 0.31 1 98.75 345 ILE B C 1
ATOM 7380 O O . ILE B 1 345 ? 24.594 25.797 0.817 1 98.75 345 ILE B O 1
ATOM 7384 N N . VAL B 1 346 ? 23.031 25.984 -0.81 1 98.75 346 VAL B N 1
ATOM 7385 C CA . VAL B 1 346 ? 23.516 24.812 -1.539 1 98.75 346 VAL B CA 1
ATOM 7386 C C . VAL B 1 346 ? 24.891 25.109 -2.137 1 98.75 346 VAL B C 1
ATOM 7388 O O . VAL B 1 346 ? 25.797 24.281 -2.055 1 98.75 346 VAL B O 1
ATOM 7391 N N . GLU B 1 347 ? 25.125 26.328 -2.656 1 98.38 347 GLU B N 1
ATOM 7392 C CA . GLU B 1 347 ? 26.422 26.719 -3.205 1 98.38 347 GLU B CA 1
ATOM 7393 C C . GLU B 1 347 ? 27.484 26.797 -2.109 1 98.38 347 GLU B C 1
ATOM 7395 O O . GLU B 1 347 ? 28.641 26.438 -2.334 1 98.38 347 GLU B O 1
ATOM 7400 N N . ALA B 1 348 ? 27.062 27.219 -0.971 1 98.44 348 ALA B N 1
ATOM 7401 C CA . ALA B 1 348 ? 27.984 27.375 0.146 1 98.44 348 ALA B CA 1
ATOM 7402 C C . ALA B 1 348 ? 28.375 26.031 0.745 1 98.44 348 ALA B C 1
ATOM 7404 O O . ALA B 1 348 ? 29.312 25.938 1.532 1 98.44 348 ALA B O 1
ATOM 7405 N N . SER B 1 349 ? 27.703 25 0.393 1 98.12 349 SER B N 1
ATOM 7406 C CA . SER B 1 349 ? 27.953 23.656 0.908 1 98.12 349 SER B CA 1
ATOM 7407 C C . SER B 1 349 ? 28.312 22.688 -0.219 1 98.12 349 SER B C 1
ATOM 7409 O O . SER B 1 349 ? 29.469 22.578 -0.612 1 98.12 349 SER B O 1
ATOM 7411 N N . PHE B 1 350 ? 27.297 22.219 -0.952 1 98.19 350 PHE B N 1
ATOM 7412 C CA . PHE B 1 350 ? 27.469 21.219 -1.998 1 98.19 350 PHE B CA 1
ATOM 7413 C C . PHE B 1 350 ? 28.203 21.797 -3.191 1 98.19 350 PHE B C 1
ATOM 7415 O O . PHE B 1 350 ? 28.844 21.062 -3.955 1 98.19 350 PHE B O 1
ATOM 7422 N N . GLY B 1 351 ? 28.125 23.062 -3.377 1 97.5 351 GLY B N 1
ATOM 7423 C CA . GLY B 1 351 ? 28.797 23.734 -4.484 1 97.5 351 GLY B CA 1
ATOM 7424 C C . GLY B 1 351 ? 30.281 23.922 -4.254 1 97.5 351 GLY B C 1
ATOM 7425 O O . GLY B 1 351 ? 31.031 24.234 -5.188 1 97.5 351 GLY B O 1
ATOM 7426 N N . GLN B 1 352 ? 30.766 23.75 -3.07 1 96.56 352 GLN B N 1
ATOM 7427 C CA . GLN B 1 352 ? 32.156 24.031 -2.723 1 96.56 352 GLN B CA 1
ATOM 7428 C C . GLN B 1 352 ? 33.062 22.828 -2.982 1 96.56 352 GLN B C 1
ATOM 7430 O O . GLN B 1 352 ? 34.281 22.969 -3.131 1 96.56 352 GLN B O 1
ATOM 7435 N N . ASP B 1 353 ? 32.406 21.656 -2.943 1 94.88 353 ASP B N 1
ATOM 7436 C CA . ASP B 1 353 ? 33.125 20.406 -3.117 1 94.88 353 ASP B CA 1
ATOM 7437 C C . ASP B 1 353 ? 32.25 19.375 -3.867 1 94.88 353 ASP B C 1
ATOM 7439 O O . ASP B 1 353 ? 31.188 19 -3.396 1 94.88 353 ASP B O 1
ATOM 7443 N N . SER B 1 354 ? 32.781 18.875 -4.957 1 93 354 SER B N 1
ATOM 7444 C CA . SER B 1 354 ? 32.062 17.906 -5.77 1 93 354 SER B CA 1
ATOM 7445 C C . SER B 1 354 ? 31.828 16.609 -5.012 1 93 354 SER B C 1
ATOM 7447 O O . SER B 1 354 ? 30.938 15.82 -5.352 1 93 354 SER B O 1
ATOM 7449 N N . ASP B 1 355 ? 32.625 16.391 -3.992 1 94.94 355 ASP B N 1
ATOM 7450 C CA . ASP B 1 355 ? 32.5 15.188 -3.184 1 94.94 355 ASP B CA 1
ATOM 7451 C C . ASP B 1 355 ? 32 15.516 -1.772 1 94.94 355 ASP B C 1
ATOM 7453 O O . ASP B 1 355 ? 32.344 14.82 -0.815 1 94.94 355 ASP B O 1
ATOM 7457 N N . PHE B 1 356 ? 31.281 16.578 -1.685 1 96.31 356 PHE B N 1
ATOM 7458 C CA . PHE B 1 356 ? 30.828 17.047 -0.383 1 96.31 356 PHE B CA 1
ATOM 7459 C C . PHE B 1 356 ? 30.172 15.922 0.403 1 96.31 356 PHE B C 1
ATOM 7461 O O . PHE B 1 356 ? 30.406 15.773 1.604 1 96.31 356 PHE B O 1
ATOM 7468 N N . GLU B 1 357 ? 29.297 15.055 -0.221 1 95.88 357 GLU B N 1
ATOM 7469 C CA . GLU B 1 357 ? 28.531 14.008 0.443 1 95.88 357 GLU B CA 1
ATOM 7470 C C . GLU B 1 357 ? 29.438 12.945 1.039 1 95.88 357 GLU B C 1
ATOM 7472 O O . GLU B 1 357 ? 29.031 12.164 1.898 1 95.88 357 GLU B O 1
ATOM 7477 N N . HIS B 1 358 ? 30.719 12.945 0.646 1 95.69 358 HIS B N 1
ATOM 7478 C CA . HIS B 1 358 ? 31.656 11.906 1.085 1 95.69 358 HIS B CA 1
ATOM 7479 C C . HIS B 1 358 ? 32.656 12.453 2.109 1 95.69 358 HIS B C 1
ATOM 7481 O O . HIS B 1 358 ? 33.562 11.742 2.525 1 95.69 358 HIS B O 1
ATOM 7487 N N . THR B 1 359 ? 32.5 13.641 2.527 1 95.44 359 THR B N 1
ATOM 7488 C CA . THR B 1 359 ? 33.438 14.266 3.438 1 95.44 359 THR B CA 1
ATOM 7489 C C . THR B 1 359 ? 32.938 14.219 4.875 1 95.44 359 THR B C 1
ATOM 7491 O O . THR B 1 359 ? 33.5 14.844 5.766 1 95.44 359 THR B O 1
ATOM 7494 N N . HIS B 1 360 ? 31.875 13.492 5.152 1 96.38 360 HIS B N 1
ATOM 7495 C CA . HIS B 1 360 ? 31.219 13.562 6.453 1 96.38 360 HIS B CA 1
ATOM 7496 C C . HIS B 1 360 ? 31.125 12.188 7.102 1 96.38 360 HIS B C 1
ATOM 7498 O O . HIS B 1 360 ? 30.156 11.875 7.781 1 96.38 360 HIS B O 1
ATOM 7504 N N . ASP B 1 361 ? 32.062 11.367 6.91 1 95.94 361 ASP B N 1
ATOM 7505 C CA . ASP B 1 361 ? 32 9.984 7.371 1 95.94 361 ASP B CA 1
ATOM 7506 C C . ASP B 1 361 ? 31.812 9.914 8.883 1 95.94 361 ASP B C 1
ATOM 7508 O O . ASP B 1 361 ? 31 9.133 9.367 1 95.94 361 ASP B O 1
ATOM 7512 N N . GLU B 1 362 ? 32.562 10.711 9.617 1 94.88 362 GLU B N 1
ATOM 7513 C CA . GLU B 1 362 ? 32.438 10.703 11.07 1 94.88 362 GLU B CA 1
ATOM 7514 C C . GLU B 1 362 ? 31.031 11.133 11.508 1 94.88 362 GLU B C 1
ATOM 7516 O O . GLU B 1 362 ? 30.438 10.508 12.391 1 94.88 362 GLU B O 1
ATOM 7521 N N . LEU B 1 363 ? 30.594 12.164 10.914 1 95.25 363 LEU B N 1
ATOM 7522 C CA . LEU B 1 363 ? 29.266 12.664 11.242 1 95.25 363 LEU B CA 1
ATOM 7523 C C . LEU B 1 363 ? 28.203 11.648 10.859 1 95.25 363 LEU B C 1
ATOM 7525 O O . LEU B 1 363 ? 27.203 11.484 11.586 1 95.25 363 LEU B O 1
ATOM 7529 N N . ILE B 1 364 ? 28.312 10.984 9.75 1 95 364 ILE B N 1
ATOM 7530 C CA . ILE B 1 364 ? 27.375 9.969 9.297 1 95 364 ILE B CA 1
ATOM 7531 C C . ILE B 1 364 ? 27.281 8.859 10.344 1 95 364 ILE B C 1
ATOM 7533 O O . ILE B 1 364 ? 26.188 8.422 10.695 1 95 364 ILE B O 1
ATOM 7537 N N . GLN B 1 365 ? 28.406 8.453 10.852 1 92.62 365 GLN B N 1
ATOM 7538 C CA . GLN B 1 365 ? 28.453 7.371 11.828 1 92.62 365 GLN B CA 1
ATOM 7539 C C . GLN B 1 365 ? 27.797 7.785 13.141 1 92.62 365 GLN B C 1
ATOM 7541 O O . GLN B 1 365 ? 27.172 6.965 13.812 1 92.62 365 GLN B O 1
ATOM 7546 N N . LYS B 1 366 ? 27.875 9.047 13.398 1 90.69 366 LYS B N 1
ATOM 7547 C CA . LYS B 1 366 ? 27.344 9.57 14.656 1 90.69 366 LYS B CA 1
ATOM 7548 C C . LYS B 1 366 ? 25.844 9.875 14.547 1 90.69 366 LYS B C 1
ATOM 7550 O O . LYS B 1 366 ? 25.172 10.07 15.555 1 90.69 366 LYS B O 1
ATOM 7555 N N . SER B 1 367 ? 25.344 9.859 13.398 1 90.75 367 SER B N 1
ATOM 7556 C CA . SER B 1 367 ? 23.984 10.32 13.172 1 90.75 367 SER B CA 1
ATOM 7557 C C . SER B 1 367 ? 23 9.156 13.164 1 90.75 367 SER B C 1
ATOM 7559 O O . SER B 1 367 ? 23.297 8.094 12.625 1 90.75 367 SER B O 1
ATOM 7561 N N . ALA B 1 368 ? 21.859 9.453 13.766 1 87.19 368 ALA B N 1
ATOM 7562 C CA . ALA B 1 368 ? 20.766 8.469 13.742 1 87.19 368 ALA B CA 1
ATOM 7563 C C . ALA B 1 368 ? 19.781 8.766 12.617 1 87.19 368 ALA B C 1
ATOM 7565 O O . ALA B 1 368 ? 19.172 7.848 12.07 1 87.19 368 ALA B O 1
ATOM 7566 N N . PHE B 1 369 ? 19.625 10.039 12.273 1 93.69 369 PHE B N 1
ATOM 7567 C CA . PHE B 1 369 ? 18.641 10.461 11.289 1 93.69 369 PHE B CA 1
ATOM 7568 C C . PHE B 1 369 ? 19.297 11.172 10.117 1 93.69 369 PHE B C 1
ATOM 7570 O O . PHE B 1 369 ? 20.172 12.016 10.312 1 93.69 369 PHE B O 1
ATOM 7577 N N . GLY B 1 370 ? 18.844 10.852 8.867 1 96.31 370 GLY B N 1
ATOM 7578 C CA . GLY B 1 370 ? 19.438 11.414 7.664 1 96.31 370 GLY B CA 1
ATOM 7579 C C . GLY B 1 370 ? 19.172 12.898 7.508 1 96.31 370 GLY B C 1
ATOM 7580 O O . GLY B 1 370 ? 20.016 13.633 6.969 1 96.31 370 GLY B O 1
ATOM 7581 N N . ASP B 1 371 ? 18 13.32 7.949 1 97.62 371 ASP B N 1
ATOM 7582 C CA . ASP B 1 371 ? 17.656 14.742 7.855 1 97.62 371 ASP B CA 1
ATOM 7583 C C . ASP B 1 371 ? 18.453 15.57 8.859 1 97.62 371 ASP B C 1
ATOM 7585 O O . ASP B 1 371 ? 18.891 16.672 8.547 1 97.62 371 ASP B O 1
ATOM 7589 N N . ALA B 1 372 ? 18.703 15.047 10.055 1 96.88 372 ALA B N 1
ATOM 7590 C CA . ALA B 1 372 ? 19.594 15.711 11 1 96.88 372 ALA B CA 1
ATOM 7591 C C . ALA B 1 372 ? 21.016 15.766 10.469 1 96.88 372 ALA B C 1
ATOM 7593 O O . ALA B 1 372 ? 21.688 16.797 10.578 1 96.88 372 ALA B O 1
ATOM 7594 N N . LEU B 1 373 ? 21.453 14.672 9.891 1 97.12 373 LEU B N 1
ATOM 7595 C CA . LEU B 1 373 ? 22.766 14.602 9.266 1 97.12 373 LEU B CA 1
ATOM 7596 C C . LEU B 1 373 ? 22.906 15.664 8.188 1 97.12 373 LEU B C 1
ATOM 7598 O O . LEU B 1 373 ? 23.922 16.359 8.133 1 97.12 373 LEU B O 1
ATOM 7602 N N . LEU B 1 374 ? 21.906 15.766 7.312 1 98.38 374 LEU B N 1
ATOM 7603 C CA . LEU B 1 374 ? 21.938 16.75 6.234 1 98.38 374 LEU B CA 1
ATOM 7604 C C . LEU B 1 374 ? 22.047 18.156 6.789 1 98.38 374 LEU B C 1
ATOM 7606 O O . LEU B 1 374 ? 22.922 18.922 6.375 1 98.38 374 LEU B O 1
ATOM 7610 N N . SER B 1 375 ? 21.203 18.5 7.742 1 98.31 375 SER B N 1
ATOM 7611 C CA . SER B 1 375 ? 21.219 19.828 8.32 1 98.31 375 SER B CA 1
ATOM 7612 C C . SER B 1 375 ? 22.547 20.141 8.984 1 98.31 375 SER B C 1
ATOM 7614 O O . SER B 1 375 ? 23.141 21.203 8.742 1 98.31 375 SER B O 1
ATOM 7616 N N . LYS B 1 376 ? 23.047 19.219 9.781 1 97.56 376 LYS B N 1
ATOM 7617 C CA . LYS B 1 376 ? 24.297 19.406 10.516 1 97.56 376 LYS B CA 1
ATOM 7618 C C . LYS B 1 376 ? 25.469 19.547 9.562 1 97.56 376 LYS B C 1
ATOM 7620 O O . LYS B 1 376 ? 26.375 20.375 9.781 1 97.56 376 LYS B O 1
ATOM 7625 N N . SER B 1 377 ? 25.516 18.719 8.523 1 97.75 377 SER B N 1
ATOM 7626 C CA . SER B 1 377 ? 26.594 18.781 7.535 1 97.75 377 SER B CA 1
ATOM 7627 C C . SER B 1 377 ? 26.625 20.156 6.852 1 97.75 377 SER B C 1
ATOM 7629 O O . SER B 1 377 ? 27.688 20.688 6.574 1 97.75 377 SER B O 1
ATOM 7631 N N . ILE B 1 378 ? 25.453 20.688 6.562 1 98.38 378 ILE B N 1
ATOM 7632 C CA . ILE B 1 378 ? 25.344 22 5.934 1 98.38 378 ILE B CA 1
ATOM 7633 C C . ILE B 1 378 ? 25.797 23.078 6.914 1 98.38 378 ILE B C 1
ATOM 7635 O O . ILE B 1 378 ? 26.625 23.922 6.582 1 98.38 378 ILE B O 1
ATOM 7639 N N . TYR B 1 379 ? 25.375 23.031 8.172 1 97.62 379 TYR B N 1
ATOM 7640 C CA . TYR B 1 379 ? 25.734 24.016 9.188 1 97.62 379 TYR B CA 1
ATOM 7641 C C . TYR B 1 379 ? 27.25 24.047 9.398 1 97.62 379 TYR B C 1
ATOM 7643 O O . TYR B 1 379 ? 27.828 25.094 9.648 1 97.62 379 TYR B O 1
ATOM 7651 N N . ASP B 1 380 ? 27.828 22.891 9.273 1 96.06 380 ASP B N 1
ATOM 7652 C CA . ASP B 1 380 ? 29.25 22.766 9.578 1 96.06 380 ASP B CA 1
ATOM 7653 C C . ASP B 1 380 ? 30.109 23.25 8.414 1 96.06 380 ASP B C 1
ATOM 7655 O O . ASP B 1 380 ? 31.328 23.344 8.539 1 96.06 380 ASP B O 1
ATOM 7659 N N . SER B 1 381 ? 29.5 23.516 7.312 1 96.88 381 SER B N 1
ATOM 7660 C CA . SER B 1 381 ? 30.25 24 6.164 1 96.88 381 SER B CA 1
ATOM 7661 C C . SER B 1 381 ? 30.812 25.391 6.426 1 96.88 381 SER B C 1
ATOM 7663 O O . SER B 1 381 ? 30.109 26.266 6.957 1 96.88 381 SER B O 1
ATOM 7665 N N . PRO B 1 382 ? 32.031 25.656 5.984 1 96.38 382 PRO B N 1
ATOM 7666 C CA . PRO B 1 382 ? 32.719 26.891 6.348 1 96.38 382 PRO B CA 1
ATOM 7667 C C . PRO B 1 382 ? 32.031 28.141 5.816 1 96.38 382 PRO B C 1
ATOM 7669 O O . PRO B 1 382 ? 32.094 29.203 6.441 1 96.38 382 PRO B O 1
ATOM 7672 N N . LEU B 1 383 ? 31.375 28.078 4.73 1 97.75 383 LEU B N 1
ATOM 7673 C CA . LEU B 1 383 ? 30.812 29.266 4.102 1 97.75 383 LEU B CA 1
ATOM 7674 C C . LEU B 1 383 ? 29.344 29.422 4.477 1 97.75 383 LEU B C 1
ATOM 7676 O O . LEU B 1 383 ? 28.672 30.359 4.023 1 97.75 383 LEU B O 1
ATOM 7680 N N . VAL B 1 384 ? 28.797 28.484 5.328 1 98.31 384 VAL B N 1
ATOM 7681 C CA . VAL B 1 384 ? 27.406 28.578 5.766 1 98.31 384 VAL B CA 1
ATOM 7682 C C . VAL B 1 384 ? 27.328 29.344 7.082 1 98.31 384 VAL B C 1
ATOM 7684 O O . VAL B 1 384 ? 28.094 29.094 8.008 1 98.31 384 VAL B O 1
ATOM 7687 N N . THR B 1 385 ? 26.375 30.281 7.129 1 97.56 385 THR B N 1
ATOM 7688 C CA . THR B 1 385 ? 26.266 31.141 8.297 1 97.56 385 THR B CA 1
ATOM 7689 C C . THR B 1 385 ? 25.062 30.734 9.156 1 97.56 385 THR B C 1
ATOM 7691 O O . THR B 1 385 ? 24.844 31.281 10.234 1 97.56 385 THR B O 1
ATOM 7694 N N . LEU B 1 386 ? 24.344 29.766 8.742 1 97.12 386 LEU B N 1
ATOM 7695 C CA . LEU B 1 386 ? 23.156 29.297 9.461 1 97.12 386 LEU B CA 1
ATOM 7696 C C . LEU B 1 386 ? 23.531 28.219 10.469 1 97.12 386 LEU B C 1
ATOM 7698 O O . LEU B 1 386 ? 24.406 27.391 10.211 1 97.12 386 LEU B O 1
ATOM 7702 N N . ASN B 1 387 ? 22.828 28.25 11.633 1 95.06 387 ASN B N 1
ATOM 7703 C CA . ASN B 1 387 ? 22.906 27.156 12.609 1 95.06 387 ASN B CA 1
ATOM 7704 C C . ASN B 1 387 ? 21.531 26.703 13.055 1 95.06 387 ASN B C 1
ATOM 7706 O O . ASN B 1 387 ? 21.406 25.875 13.969 1 95.06 387 ASN B O 1
ATOM 7710 N N . GLU B 1 388 ? 20.516 27.25 12.523 1 96.88 388 GLU B N 1
ATOM 7711 C CA . GLU B 1 388 ? 19.109 26.906 12.719 1 96.88 388 GLU B CA 1
ATOM 7712 C C . GLU B 1 388 ? 18.281 27.156 11.461 1 96.88 388 GLU B C 1
ATOM 7714 O O . GLU B 1 388 ? 18.797 27.719 10.492 1 96.88 388 GLU B O 1
ATOM 7719 N N . LEU B 1 389 ? 17.094 26.734 11.422 1 98.12 389 LEU B N 1
ATOM 7720 C CA . LEU B 1 389 ? 16.219 26.938 10.266 1 98.12 389 LEU B CA 1
ATOM 7721 C C . LEU B 1 389 ? 15.883 28.406 10.07 1 98.12 389 LEU B C 1
ATOM 7723 O O . LEU B 1 389 ? 15.812 29.156 11.047 1 98.12 389 LEU B O 1
ATOM 7727 N N . SER B 1 390 ? 15.711 28.75 8.852 1 98.19 390 SER B N 1
ATOM 7728 C CA . SER B 1 390 ? 15.305 30.109 8.523 1 98.19 390 SER B CA 1
ATOM 7729 C C . SER B 1 390 ? 13.891 30.406 9.008 1 98.19 390 SER B C 1
ATOM 7731 O O . SER B 1 390 ? 12.992 29.578 8.828 1 98.19 390 SER B O 1
ATOM 7733 N N . PRO B 1 391 ? 13.664 31.531 9.609 1 96.56 391 PRO B N 1
ATOM 7734 C CA . PRO B 1 391 ? 12.359 31.828 10.203 1 96.56 391 PRO B CA 1
ATOM 7735 C C . PRO B 1 391 ? 11.258 31.984 9.164 1 96.56 391 PRO B C 1
ATOM 7737 O O . PRO B 1 391 ? 10.07 31.922 9.492 1 96.56 391 PRO B O 1
ATOM 7740 N N . GLU B 1 392 ? 11.648 32.156 7.902 1 96 392 GLU B N 1
ATOM 7741 C CA . GLU B 1 392 ? 10.672 32.344 6.832 1 96 392 GLU B CA 1
ATOM 7742 C C . GLU B 1 392 ? 9.727 31.156 6.727 1 96 392 GLU B C 1
ATOM 7744 O O . GLU B 1 392 ? 8.578 31.312 6.305 1 96 392 GLU B O 1
ATOM 7749 N N . GLY B 1 393 ? 10.164 30.031 7.125 1 96.12 393 GLY B N 1
ATOM 7750 C CA . GLY B 1 393 ? 9.367 28.812 6.988 1 96.12 393 GLY B CA 1
ATOM 7751 C C . GLY B 1 393 ? 8.148 28.797 7.891 1 96.12 393 GLY B C 1
ATOM 7752 O O . GLY B 1 393 ? 7.109 28.234 7.535 1 96.12 393 GLY B O 1
ATOM 7753 N N . GLY B 1 394 ? 8.344 29.375 9.086 1 94.75 394 GLY B N 1
ATOM 7754 C CA . GLY B 1 394 ? 7.25 29.344 10.039 1 94.75 394 GLY B CA 1
ATOM 7755 C C . GLY B 1 394 ? 6.656 27.969 10.234 1 94.75 394 GLY B C 1
ATOM 7756 O O . GLY B 1 394 ? 7.391 27 10.445 1 94.75 394 GLY B O 1
ATOM 7757 N N . GLU B 1 395 ? 5.27 27.875 10.172 1 95.81 395 GLU B N 1
ATOM 7758 C CA . GLU B 1 395 ? 4.57 26.609 10.359 1 95.81 395 GLU B CA 1
ATOM 7759 C C . GLU B 1 395 ? 4.008 26.094 9.039 1 95.81 395 GLU B C 1
ATOM 7761 O O . GLU B 1 395 ? 2.971 25.422 9.023 1 95.81 395 GLU B O 1
ATOM 7766 N N . LYS B 1 396 ? 4.703 26.422 8.016 1 98.12 396 LYS B N 1
ATOM 7767 C CA . LYS B 1 396 ? 4.203 26.109 6.684 1 98.12 396 LYS B CA 1
ATOM 7768 C C . LYS B 1 396 ? 4.406 24.625 6.359 1 98.12 396 LYS B C 1
ATOM 7770 O O . LYS B 1 396 ? 3.66 24.047 5.566 1 98.12 396 LYS B O 1
ATOM 7775 N N . PHE B 1 397 ? 5.422 23.984 6.938 1 98.56 397 PHE B N 1
ATOM 7776 C CA . PHE B 1 397 ? 5.77 22.609 6.66 1 98.56 397 PHE B CA 1
ATOM 7777 C C . PHE B 1 397 ? 5.438 21.719 7.852 1 98.56 397 PHE B C 1
ATOM 7779 O O . PHE B 1 397 ? 5.898 21.969 8.969 1 98.56 397 PHE B O 1
ATOM 7786 N N . ASN B 1 398 ? 4.652 20.625 7.555 1 98 398 ASN B N 1
ATOM 7787 C CA . ASN B 1 398 ? 4.098 19.891 8.695 1 98 398 ASN B CA 1
ATOM 7788 C C . ASN B 1 398 ? 4.465 18.422 8.656 1 98 398 ASN B C 1
ATOM 7790 O O . ASN B 1 398 ? 4.492 17.812 7.582 1 98 398 ASN B O 1
ATOM 7794 N N . SER B 1 399 ? 4.664 17.859 9.844 1 96.69 399 SER B N 1
ATOM 7795 C CA . SER B 1 399 ? 5.074 16.469 10 1 96.69 399 SER B CA 1
ATOM 7796 C C . SER B 1 399 ? 3.869 15.539 10.117 1 96.69 399 SER B C 1
ATOM 7798 O O . SER B 1 399 ? 4.02 14.312 10.156 1 96.69 399 SER B O 1
ATOM 7800 N N . ASP B 1 400 ? 2.656 16.109 10.133 1 96.25 400 ASP B N 1
ATOM 7801 C CA . ASP B 1 400 ? 1.455 15.32 10.398 1 96.25 400 ASP B CA 1
ATOM 7802 C C . ASP B 1 400 ? 0.471 15.422 9.234 1 96.25 400 ASP B C 1
ATOM 7804 O O . ASP B 1 400 ? 0.485 16.391 8.484 1 96.25 400 ASP B O 1
ATOM 7808 N N . PRO B 1 401 ? -0.376 14.383 9.117 1 96.44 401 PRO B N 1
ATOM 7809 C CA . PRO B 1 401 ? -1.48 14.516 8.164 1 96.44 401 PRO B CA 1
ATOM 7810 C C . PRO B 1 401 ? -2.572 15.461 8.656 1 96.44 401 PRO B C 1
ATOM 7812 O O . PRO B 1 401 ? -2.568 15.859 9.828 1 96.44 401 PRO B O 1
ATOM 7815 N N . PRO B 1 402 ? -3.518 15.789 7.879 1 96.56 402 PRO B N 1
ATOM 7816 C CA . PRO B 1 402 ? -4.52 16.797 8.234 1 96.56 402 PRO B CA 1
ATOM 7817 C C . PRO B 1 402 ? -5.277 16.453 9.516 1 96.56 402 PRO B C 1
ATOM 7819 O O . PRO B 1 402 ? -5.566 17.328 10.32 1 96.56 402 PRO B O 1
ATOM 7822 N N . ARG B 1 403 ? -5.531 15.211 9.781 1 95.06 403 ARG B N 1
ATOM 7823 C CA . ARG B 1 403 ? -6.387 14.797 10.891 1 95.06 403 ARG B CA 1
ATOM 7824 C C . ARG B 1 403 ? -5.68 14.992 12.234 1 95.06 403 ARG B C 1
ATOM 7826 O O . ARG B 1 403 ? -6.328 15.039 13.281 1 95.06 403 ARG B O 1
ATOM 7833 N N . VAL B 1 404 ? -4.371 15.164 12.203 1 95.75 404 VAL B N 1
ATOM 7834 C CA . VAL B 1 404 ? -3.605 15.211 13.445 1 95.75 404 VAL B CA 1
ATOM 7835 C C . VAL B 1 404 ? -3.068 16.625 13.664 1 95.75 404 VAL B C 1
ATOM 7837 O O . VAL B 1 404 ? -2.488 16.922 14.719 1 95.75 404 VAL B O 1
ATOM 7840 N N . LEU B 1 405 ? -3.238 17.516 12.805 1 97 405 LEU B N 1
ATOM 7841 C CA . LEU B 1 405 ? -2.75 18.891 12.906 1 97 405 LEU B CA 1
ATOM 7842 C C . LEU B 1 405 ? -3.34 19.578 14.125 1 97 405 LEU B C 1
ATOM 7844 O O . LEU B 1 405 ? -4.484 19.328 14.5 1 97 405 LEU B O 1
ATOM 7848 N N . LYS B 1 406 ? -2.557 20.422 14.672 1 97.38 406 LYS B N 1
ATOM 7849 C CA . LYS B 1 406 ? -3.006 21.297 15.75 1 97.38 406 LYS B CA 1
ATOM 7850 C C . LYS B 1 406 ? -3.336 22.688 15.234 1 97.38 406 LYS B C 1
ATOM 7852 O O . LYS B 1 406 ? -2.436 23.453 14.883 1 97.38 406 LYS B O 1
ATOM 7857 N N . PHE B 1 407 ? -4.582 23.062 15.227 1 97.19 407 PHE B N 1
ATOM 7858 C CA . PHE B 1 407 ? -5.031 24.375 14.773 1 97.19 407 PHE B CA 1
ATOM 7859 C C . PHE B 1 407 ? -5.07 25.359 15.93 1 97.19 407 PHE B C 1
ATOM 7861 O O . PHE B 1 407 ? -5.719 25.109 16.953 1 97.19 407 PHE B O 1
ATOM 7868 N N . THR B 1 408 ? -4.402 26.422 15.812 1 97.06 408 THR B N 1
ATOM 7869 C CA . THR B 1 408 ? -4.359 27.469 16.828 1 97.06 408 THR B CA 1
ATOM 7870 C C . THR B 1 408 ? -4.781 28.812 16.234 1 97.06 408 THR B C 1
ATOM 7872 O O . THR B 1 408 ? -4.906 28.953 15.016 1 97.06 408 THR B O 1
ATOM 7875 N N . ARG B 1 409 ? -5.047 29.75 17.109 1 94.56 409 ARG B N 1
ATOM 7876 C CA . ARG B 1 409 ? -5.402 31.078 16.641 1 94.56 409 ARG B CA 1
ATOM 7877 C C . ARG B 1 409 ? -4.262 31.719 15.852 1 94.56 409 ARG B C 1
ATOM 7879 O O . ARG B 1 409 ? -4.496 32.469 14.898 1 94.56 409 ARG B O 1
ATOM 7886 N N . ASP B 1 410 ? -3.039 31.344 16.172 1 94.62 410 ASP B N 1
ATOM 7887 C CA . ASP B 1 410 ? -1.853 31.922 15.555 1 94.62 410 ASP B CA 1
ATOM 7888 C C . ASP B 1 410 ? -1.658 31.391 14.141 1 94.62 410 ASP B C 1
ATOM 7890 O O . ASP B 1 410 ? -1.222 32.125 13.25 1 94.62 410 ASP B O 1
ATOM 7894 N N . ASN B 1 411 ? -1.969 30.125 13.914 1 96.12 411 ASN B N 1
ATOM 7895 C CA . ASN B 1 411 ? -1.675 29.562 12.602 1 96.12 411 ASN B CA 1
ATOM 7896 C C . ASN B 1 411 ? -2.914 29.531 11.711 1 96.12 411 ASN B C 1
ATOM 7898 O O . ASN B 1 411 ? -2.812 29.312 10.5 1 96.12 411 ASN B O 1
ATOM 7902 N N . TRP B 1 412 ? -4.016 29.906 12.18 1 95.25 412 TRP B N 1
ATOM 7903 C CA . TRP B 1 412 ? -5.312 29.766 11.531 1 95.25 412 TRP B CA 1
ATOM 7904 C C . TRP B 1 412 ? -5.309 30.422 10.156 1 95.25 412 TRP B C 1
ATOM 7906 O O . TRP B 1 412 ? -5.723 29.828 9.172 1 95.25 412 TRP B O 1
ATOM 7916 N N . CYS B 1 413 ? -4.789 31.609 10.031 1 93.94 413 CYS B N 1
ATOM 7917 C CA . CYS B 1 413 ? -4.855 32.375 8.781 1 93.94 413 CYS B CA 1
ATOM 7918 C C . CYS B 1 413 ? -3.504 32.375 8.078 1 93.94 413 CYS B C 1
ATOM 7920 O O . CYS B 1 413 ? -3.303 33.125 7.121 1 93.94 413 CYS B O 1
ATOM 7922 N N . THR B 1 414 ? -2.59 31.531 8.555 1 94.56 414 THR B N 1
ATOM 7923 C CA . THR B 1 414 ? -1.278 31.469 7.922 1 94.56 414 THR B CA 1
ATOM 7924 C C . THR B 1 414 ? -1.249 30.391 6.852 1 94.56 414 THR B C 1
ATOM 7926 O O . THR B 1 414 ? -2.07 29.469 6.867 1 94.56 414 THR B O 1
ATOM 7929 N N . PRO B 1 415 ? -0.307 30.516 5.914 1 95.75 415 PRO B N 1
ATOM 7930 C CA . PRO B 1 415 ? -0.215 29.5 4.855 1 95.75 415 PRO B CA 1
ATOM 7931 C C . PRO B 1 415 ? 0.269 28.156 5.371 1 95.75 415 PRO B C 1
ATOM 7933 O O . PRO B 1 415 ? 1.018 28.094 6.348 1 95.75 415 PRO B O 1
ATOM 7936 N N . ILE B 1 416 ? -0.153 27.156 4.73 1 97.5 416 ILE B N 1
ATOM 7937 C CA . ILE B 1 416 ? 0.309 25.797 4.961 1 97.5 416 ILE B CA 1
ATOM 7938 C C . ILE B 1 416 ? 0.751 25.172 3.639 1 97.5 416 ILE B C 1
ATOM 7940 O O . ILE B 1 416 ? 0.092 25.344 2.611 1 97.5 416 ILE B O 1
ATOM 7944 N N . MET B 1 417 ? 1.94 24.375 3.65 1 98.25 417 MET B N 1
ATOM 7945 C CA . MET B 1 417 ? 2.553 23.969 2.391 1 98.25 417 MET B CA 1
ATOM 7946 C C . MET B 1 417 ? 2.592 22.453 2.271 1 98.25 417 MET B C 1
ATOM 7948 O O . MET B 1 417 ? 2.592 21.906 1.165 1 98.25 417 MET B O 1
ATOM 7952 N N . SER B 1 418 ? 2.689 21.734 3.402 1 98.75 418 SER B N 1
ATOM 7953 C CA . SER B 1 418 ? 2.945 20.297 3.25 1 98.75 418 SER B CA 1
ATOM 7954 C C . SER B 1 418 ? 2.369 19.516 4.418 1 98.75 418 SER B C 1
ATOM 7956 O O . SER B 1 418 ? 2.02 20.078 5.453 1 98.75 418 SER B O 1
ATOM 7958 N N . PHE B 1 419 ? 2.178 18.266 4.195 1 98.5 419 PHE B N 1
ATOM 7959 C CA . PHE B 1 419 ? 1.753 17.25 5.164 1 98.5 419 PHE B CA 1
ATOM 7960 C C . PHE B 1 419 ? 2.619 16 5.066 1 98.5 419 PHE B C 1
ATOM 7962 O O . PHE B 1 419 ? 3.105 15.664 3.984 1 98.5 419 PHE B O 1
ATOM 7969 N N . HIS B 1 420 ? 2.83 15.359 6.188 1 97.94 420 HIS B N 1
ATOM 7970 C CA . HIS B 1 420 ? 3.586 14.109 6.203 1 97.94 420 HIS B CA 1
ATOM 7971 C C . HIS B 1 420 ? 2.752 12.969 6.777 1 97.94 420 HIS B C 1
ATOM 7973 O O . HIS B 1 420 ? 1.648 13.195 7.277 1 97.94 420 HIS B O 1
ATOM 7979 N N . HIS B 1 421 ? 3.189 11.742 6.508 1 95.88 421 HIS B N 1
ATOM 7980 C CA . HIS B 1 421 ? 2.52 10.523 6.941 1 95.88 421 HIS B CA 1
ATOM 7981 C C . HIS B 1 421 ? 1.149 10.383 6.289 1 95.88 421 HIS B C 1
ATOM 7983 O O . HIS B 1 421 ? 0.203 9.906 6.914 1 95.88 421 HIS B O 1
ATOM 7989 N N . ILE B 1 422 ? 1.022 10.898 5.121 1 96 422 ILE B N 1
ATOM 7990 C CA . ILE B 1 422 ? -0.248 10.766 4.418 1 96 422 ILE B CA 1
ATOM 7991 C C . ILE B 1 422 ? -0.36 9.367 3.809 1 96 422 ILE B C 1
ATOM 7993 O O . ILE B 1 422 ? 0.642 8.789 3.385 1 96 422 ILE B O 1
ATOM 7997 N N . THR B 1 423 ? -1.528 8.836 3.805 1 92.69 423 THR B N 1
ATOM 7998 C CA . THR B 1 423 ? -1.843 7.625 3.057 1 92.69 423 THR B CA 1
ATOM 7999 C C . THR B 1 423 ? -2.121 7.949 1.593 1 92.69 423 THR B C 1
ATOM 8001 O O . THR B 1 423 ? -2.318 9.109 1.234 1 92.69 423 THR B O 1
ATOM 8004 N N . PRO B 1 424 ? -2.102 6.906 0.775 1 91.62 424 PRO B N 1
ATOM 8005 C CA . PRO B 1 424 ? -2.49 7.168 -0.613 1 91.62 424 PRO B CA 1
ATOM 8006 C C . PRO B 1 424 ? -3.889 7.77 -0.731 1 91.62 424 PRO B C 1
ATOM 8008 O O . PRO B 1 424 ? -4.125 8.625 -1.586 1 91.62 424 PRO B O 1
ATOM 8011 N N . ALA B 1 425 ? -4.805 7.387 0.091 1 89.88 425 ALA B N 1
ATOM 8012 C CA . ALA B 1 425 ? -6.148 7.969 0.087 1 89.88 425 ALA B CA 1
ATOM 8013 C C . ALA B 1 425 ? -6.109 9.438 0.484 1 89.88 425 ALA B C 1
ATOM 8015 O O . ALA B 1 425 ? -6.816 10.266 -0.1 1 89.88 425 ALA B O 1
ATOM 8016 N N . ASP B 1 426 ? -5.293 9.773 1.452 1 93.62 426 ASP B N 1
ATOM 8017 C CA . ASP B 1 426 ? -5.098 11.164 1.824 1 93.62 426 ASP B CA 1
ATOM 8018 C C . ASP B 1 426 ? -4.582 11.984 0.641 1 93.62 426 ASP B C 1
ATOM 8020 O O . ASP B 1 426 ? -5.062 13.086 0.383 1 93.62 426 ASP B O 1
ATOM 8024 N N . ALA B 1 427 ? -3.572 11.391 0.017 1 94.44 427 ALA B N 1
ATOM 8025 C CA . ALA B 1 427 ? -2.971 12.086 -1.117 1 94.44 427 ALA B CA 1
ATOM 8026 C C . ALA B 1 427 ? -4.008 12.383 -2.193 1 94.44 427 ALA B C 1
ATOM 8028 O O . ALA B 1 427 ? -4.082 13.5 -2.707 1 94.44 427 ALA B O 1
ATOM 8029 N N . ALA B 1 428 ? -4.785 11.391 -2.494 1 90.94 428 ALA B N 1
ATOM 8030 C CA . ALA B 1 428 ? -5.836 11.586 -3.492 1 90.94 428 ALA B CA 1
ATOM 8031 C C . ALA B 1 428 ? -6.777 12.711 -3.09 1 90.94 428 ALA B C 1
ATOM 8033 O O . ALA B 1 428 ? -7.117 13.57 -3.91 1 90.94 428 ALA B O 1
ATOM 8034 N N . HIS B 1 429 ? -7.152 12.695 -1.895 1 92.44 429 HIS B N 1
ATOM 8035 C CA . HIS B 1 429 ? -8.047 13.727 -1.384 1 92.44 429 HIS B CA 1
ATOM 8036 C C . HIS B 1 429 ? -7.387 15.102 -1.419 1 92.44 429 HIS B C 1
ATOM 8038 O O . HIS B 1 429 ? -8.016 16.094 -1.801 1 92.44 429 HIS B O 1
ATOM 8044 N N . LEU B 1 430 ? -6.184 15.156 -1.039 1 96.19 430 LEU B N 1
ATOM 8045 C CA . LEU B 1 430 ? -5.453 16.422 -0.998 1 96.19 430 LEU B CA 1
ATOM 8046 C C . LEU B 1 430 ? -5.27 16.984 -2.4 1 96.19 430 LEU B C 1
ATOM 8048 O O . LEU B 1 430 ? -5.383 18.203 -2.607 1 96.19 430 LEU B O 1
ATOM 8052 N N . TYR B 1 431 ? -4.965 16.141 -3.352 1 94.56 431 TYR B N 1
ATOM 8053 C CA . TYR B 1 431 ? -4.859 16.625 -4.727 1 94.56 431 TYR B CA 1
ATOM 8054 C C . TYR B 1 431 ? -6.199 17.141 -5.227 1 94.56 431 TYR B C 1
ATOM 8056 O O . TYR B 1 431 ? -6.258 18.172 -5.906 1 94.56 431 TYR B O 1
ATOM 8064 N N . ASP B 1 432 ? -7.254 16.422 -4.941 1 91.81 432 ASP B N 1
ATOM 8065 C CA . ASP B 1 432 ? -8.586 16.875 -5.312 1 91.81 432 ASP B CA 1
ATOM 8066 C C . ASP B 1 432 ? -8.891 18.25 -4.688 1 91.81 432 ASP B C 1
ATOM 8068 O O . ASP B 1 432 ? -9.352 19.156 -5.375 1 91.81 432 ASP B O 1
ATOM 8072 N N . PHE B 1 433 ? -8.586 18.359 -3.361 1 95.06 433 PHE B N 1
ATOM 8073 C CA . PHE B 1 433 ? -8.766 19.625 -2.643 1 95.06 433 PHE B CA 1
ATOM 8074 C C . PHE B 1 433 ? -7.969 20.734 -3.301 1 95.06 433 PHE B C 1
ATOM 8076 O O . PHE B 1 433 ? -8.492 21.828 -3.529 1 95.06 433 PHE B O 1
ATOM 8083 N N . GLU B 1 434 ? -6.715 20.406 -3.625 1 95.38 434 GLU B N 1
ATOM 8084 C CA . GLU B 1 434 ? -5.836 21.391 -4.266 1 95.38 434 GLU B CA 1
ATOM 8085 C C . GLU B 1 434 ? -6.449 21.922 -5.559 1 95.38 434 GLU B C 1
ATOM 8087 O O . GLU B 1 434 ? -6.492 23.125 -5.781 1 95.38 434 GLU B O 1
ATOM 8092 N N . ARG B 1 435 ? -6.91 21.047 -6.387 1 92.25 435 ARG B N 1
ATOM 8093 C CA . ARG B 1 435 ? -7.484 21.438 -7.668 1 92.25 435 ARG B CA 1
ATOM 8094 C C . ARG B 1 435 ? -8.695 22.344 -7.477 1 92.25 435 ARG B C 1
ATOM 8096 O O . ARG B 1 435 ? -8.852 23.344 -8.172 1 92.25 435 ARG B O 1
ATOM 8103 N N . ARG B 1 436 ? -9.508 22.031 -6.527 1 90.81 436 ARG B N 1
ATOM 8104 C CA . ARG B 1 436 ? -10.734 22.797 -6.309 1 90.81 436 ARG B CA 1
ATOM 8105 C C . ARG B 1 436 ? -10.445 24.156 -5.684 1 90.81 436 ARG B C 1
ATOM 8107 O O . ARG B 1 436 ? -10.977 25.172 -6.117 1 90.81 436 ARG B O 1
ATOM 8114 N N . ILE B 1 437 ? -9.5 24.203 -4.75 1 92.56 437 ILE B N 1
ATOM 8115 C CA . ILE B 1 437 ? -9.281 25.453 -4.012 1 92.56 437 ILE B CA 1
ATOM 8116 C C . ILE B 1 437 ? -8.445 26.406 -4.852 1 92.56 437 ILE B C 1
ATOM 8118 O O . ILE B 1 437 ? -8.633 27.625 -4.773 1 92.56 437 ILE B O 1
ATOM 8122 N N . GLU B 1 438 ? -7.531 25.922 -5.625 1 90.88 438 GLU B N 1
ATOM 8123 C CA . GLU B 1 438 ? -6.66 26.781 -6.422 1 90.88 438 GLU B CA 1
ATOM 8124 C C . GLU B 1 438 ? -7.465 27.594 -7.438 1 90.88 438 GLU B C 1
ATOM 8126 O O . GLU B 1 438 ? -7.121 28.734 -7.738 1 90.88 438 GLU B O 1
ATOM 8131 N N . ALA B 1 439 ? -8.477 27 -7.922 1 86.69 439 ALA B N 1
ATOM 8132 C CA . ALA B 1 439 ? -9.328 27.688 -8.891 1 86.69 439 ALA B CA 1
ATOM 8133 C C . ALA B 1 439 ? -10.031 28.891 -8.258 1 86.69 439 ALA B C 1
ATOM 8135 O O . ALA B 1 439 ? -10.484 29.797 -8.961 1 86.69 439 ALA B O 1
ATOM 8136 N N . ARG B 1 440 ? -10.008 28.953 -6.961 1 85.88 440 ARG B N 1
ATOM 8137 C CA . ARG B 1 440 ? -10.75 29.984 -6.242 1 85.88 440 ARG B CA 1
ATOM 8138 C C . ARG B 1 440 ? -9.797 31 -5.605 1 85.88 440 ARG B C 1
ATOM 8140 O O . ARG B 1 440 ? -10.242 32 -5.055 1 85.88 440 ARG B O 1
ATOM 8147 N N . LEU B 1 441 ? -8.539 30.672 -5.625 1 87.25 441 LEU B N 1
ATOM 8148 C CA . LEU B 1 441 ? -7.547 31.547 -4.996 1 87.25 441 LEU B CA 1
ATOM 8149 C C . LEU B 1 441 ? -7.055 32.594 -5.977 1 87.25 441 LEU B C 1
ATOM 8151 O O . LEU B 1 441 ? -6.809 32.312 -7.148 1 87.25 441 LEU B O 1
ATOM 8155 N N . ASP B 1 442 ? -6.996 33.781 -5.469 1 83.62 442 ASP B N 1
ATOM 8156 C CA . ASP B 1 442 ? -6.367 34.844 -6.254 1 83.62 442 ASP B CA 1
ATOM 8157 C C . ASP B 1 442 ? -4.875 34.594 -6.438 1 83.62 442 ASP B C 1
ATOM 8159 O O . ASP B 1 442 ? -4.305 33.719 -5.762 1 83.62 442 ASP B O 1
ATOM 8163 N N . SER B 1 443 ? -4.203 35.344 -7.289 1 82.38 443 SER B N 1
ATOM 8164 C CA . SER B 1 443 ? -2.82 35.125 -7.691 1 82.38 443 SER B CA 1
ATOM 8165 C C . SER B 1 443 ? -1.871 35.25 -6.504 1 82.38 443 SER B C 1
ATOM 8167 O O . SER B 1 443 ? -0.81 34.625 -6.48 1 82.38 443 SER B O 1
ATOM 8169 N N . LYS B 1 444 ? -2.285 35.969 -5.5 1 83.94 444 LYS B N 1
ATOM 8170 C CA . LYS B 1 444 ? -1.36 36.188 -4.391 1 83.94 444 LYS B CA 1
ATOM 8171 C C . LYS B 1 444 ? -1.832 35.438 -3.135 1 83.94 444 LYS B C 1
ATOM 8173 O O . LYS B 1 444 ? -1.153 35.469 -2.105 1 83.94 444 LYS B O 1
ATOM 8178 N N . ASP B 1 445 ? -2.943 34.875 -3.23 1 89.25 445 ASP B N 1
ATOM 8179 C CA . ASP B 1 445 ? -3.488 34.156 -2.08 1 89.25 445 ASP B CA 1
ATOM 8180 C C . ASP B 1 445 ? -2.955 32.719 -2.014 1 89.25 445 ASP B C 1
ATOM 8182 O O . ASP B 1 445 ? -2.576 32.156 -3.037 1 89.25 445 ASP B O 1
ATOM 8186 N N . LEU B 1 446 ? -2.803 32.219 -0.787 1 93.94 446 LEU B N 1
ATOM 8187 C CA . LEU B 1 446 ? -2.295 30.859 -0.543 1 93.94 446 LEU B CA 1
ATOM 8188 C C . LEU B 1 446 ? -3.297 30.047 0.263 1 93.94 446 LEU B C 1
ATOM 8190 O O . LEU B 1 446 ? -4.207 30.609 0.88 1 93.94 446 LEU B O 1
ATOM 8194 N N . VAL B 1 447 ? -3.184 28.719 0.177 1 95.31 447 VAL B N 1
ATOM 8195 C CA . VAL B 1 447 ? -3.967 27.844 1.031 1 95.31 447 VAL B CA 1
ATOM 8196 C C . VAL B 1 447 ? -3.58 28.047 2.492 1 95.31 447 VAL B C 1
ATOM 8198 O O . VAL B 1 447 ? -2.395 28.125 2.822 1 95.31 447 VAL B O 1
ATOM 8201 N N . ARG B 1 448 ? -4.547 28.156 3.344 1 95.5 448 ARG B N 1
ATOM 8202 C CA . ARG B 1 448 ? -4.316 28.453 4.754 1 95.5 448 ARG B CA 1
ATOM 8203 C C . ARG B 1 448 ? -4.727 27.281 5.633 1 95.5 448 ARG B C 1
ATOM 8205 O O . ARG B 1 448 ? -5.43 26.375 5.176 1 95.5 448 ARG B O 1
ATOM 8212 N N . TRP B 1 449 ? -4.312 27.297 6.879 1 96 449 TRP B N 1
ATOM 8213 C CA . TRP B 1 449 ? -4.688 26.266 7.848 1 96 449 TRP B CA 1
ATOM 8214 C C . TRP B 1 449 ? -6.203 26.172 7.977 1 96 449 TRP B C 1
ATOM 8216 O O . TRP B 1 449 ? -6.754 25.062 8.07 1 96 449 TRP B O 1
ATOM 8226 N N . ALA B 1 450 ? -6.895 27.266 7.953 1 94.06 450 ALA B N 1
ATOM 8227 C CA . ALA B 1 450 ? -8.352 27.297 8.062 1 94.06 450 ALA B CA 1
ATOM 8228 C C . ALA B 1 450 ? -9.008 26.531 6.926 1 94.06 450 ALA B C 1
ATOM 8230 O O . ALA B 1 450 ? -10.055 25.906 7.113 1 94.06 450 ALA B O 1
ATOM 8231 N N . ASP B 1 451 ? -8.406 26.594 5.734 1 93.88 451 ASP B N 1
ATOM 8232 C CA . ASP B 1 451 ? -8.945 25.875 4.582 1 93.88 451 ASP B CA 1
ATOM 8233 C C . ASP B 1 451 ? -8.867 24.375 4.793 1 93.88 451 ASP B C 1
ATOM 8235 O O . ASP B 1 451 ? -9.773 23.641 4.391 1 93.88 451 ASP B O 1
ATOM 8239 N N . VAL B 1 452 ? -7.758 23.953 5.406 1 95.81 452 VAL B N 1
ATOM 8240 C CA . VAL B 1 452 ? -7.562 22.531 5.676 1 95.81 452 VAL B CA 1
ATOM 8241 C C . VAL B 1 452 ? -8.586 22.047 6.703 1 95.81 452 VAL B C 1
ATOM 8243 O O . VAL B 1 452 ? -9.188 20.984 6.543 1 95.81 452 VAL B O 1
ATOM 8246 N N . TRP B 1 453 ? -8.828 22.844 7.742 1 94.75 453 TRP B N 1
ATOM 8247 C CA . TRP B 1 453 ? -9.859 22.531 8.719 1 94.75 453 TRP B CA 1
ATOM 8248 C C . TRP B 1 453 ? -11.211 22.344 8.039 1 94.75 453 TRP B C 1
ATOM 8250 O O . TRP B 1 453 ? -11.867 21.312 8.211 1 94.75 453 TRP B O 1
ATOM 8260 N N . ASP B 1 454 ? -11.602 23.281 7.23 1 91.56 454 ASP B N 1
ATOM 8261 C CA . ASP B 1 454 ? -12.914 23.266 6.598 1 91.56 454 ASP B CA 1
ATOM 8262 C C . ASP B 1 454 ? -13.07 22.047 5.684 1 91.56 454 ASP B C 1
ATOM 8264 O O . ASP B 1 454 ? -14.148 21.453 5.602 1 91.56 454 ASP B O 1
ATOM 8268 N N . GLU B 1 455 ? -12.008 21.719 5.082 1 93.06 455 GLU B N 1
ATOM 8269 C CA . GLU B 1 455 ? -12.062 20.609 4.125 1 93.06 455 GLU B CA 1
ATOM 8270 C C . GLU B 1 455 ? -12.133 19.266 4.836 1 93.06 455 GLU B C 1
ATOM 8272 O O . GLU B 1 455 ? -12.867 18.375 4.41 1 93.06 455 GLU B O 1
ATOM 8277 N N . PHE B 1 456 ? -11.484 19.109 5.953 1 94.94 456 PHE B N 1
ATOM 8278 C CA . PHE B 1 456 ? -11.195 17.75 6.414 1 94.94 456 PHE B CA 1
ATOM 8279 C C . PHE B 1 456 ? -11.961 17.438 7.688 1 94.94 456 PHE B C 1
ATOM 8281 O O . PHE B 1 456 ? -11.914 16.312 8.188 1 94.94 456 PHE B O 1
ATOM 8288 N N . ILE B 1 457 ? -12.68 18.375 8.281 1 93.5 457 ILE B N 1
ATOM 8289 C CA . ILE B 1 457 ? -13.484 18.031 9.453 1 93.5 457 ILE B CA 1
ATOM 8290 C C . ILE B 1 457 ? -14.508 16.953 9.078 1 93.5 457 ILE B C 1
ATOM 8292 O O . ILE B 1 457 ? -15.031 16.953 7.961 1 93.5 457 ILE B O 1
ATOM 8296 N N . PRO B 1 458 ? -14.742 16.125 10 1 92.56 458 PRO B N 1
ATOM 8297 C CA . PRO B 1 458 ? -15.68 15.023 9.75 1 92.56 458 PRO B CA 1
ATOM 8298 C C . PRO B 1 458 ? -17.125 15.5 9.672 1 92.56 458 PRO B C 1
ATOM 8300 O O . PRO B 1 458 ? -17.422 16.641 10.023 1 92.56 458 PRO B O 1
ATOM 8303 N N . ASN B 1 459 ? -18.016 14.633 9.258 1 88.44 459 ASN B N 1
ATOM 8304 C CA . ASN B 1 459 ? -19.406 14.969 9.023 1 88.44 459 ASN B CA 1
ATOM 8305 C C . ASN B 1 459 ? -20.094 15.414 10.312 1 88.44 459 ASN B C 1
ATOM 8307 O O . ASN B 1 459 ? -20.938 16.312 10.297 1 88.44 459 ASN B O 1
ATOM 8311 N N . PHE B 1 460 ? -19.75 14.766 11.406 1 90.06 460 PHE B N 1
ATOM 8312 C CA . PHE B 1 460 ? -20.422 15.125 12.648 1 90.06 460 PHE B CA 1
ATOM 8313 C C . PHE B 1 460 ? -20.094 16.562 13.031 1 90.06 460 PHE B C 1
ATOM 8315 O O . PHE B 1 460 ? -20.938 17.25 13.625 1 90.06 460 PHE B O 1
ATOM 8322 N N . LEU B 1 461 ? -18.891 17 12.703 1 93 461 LEU B N 1
ATOM 8323 C CA . LEU B 1 461 ? -18.547 18.375 12.992 1 93 461 LEU B CA 1
ATOM 8324 C C . LEU B 1 461 ? -19.188 19.328 11.977 1 93 461 LEU B C 1
ATOM 8326 O O . LEU B 1 461 ? -19.562 20.453 12.328 1 93 461 LEU B O 1
ATOM 8330 N N . LYS B 1 462 ? -19.25 18.891 10.758 1 90.06 462 LYS B N 1
ATOM 8331 C CA . LYS B 1 462 ? -19.984 19.688 9.766 1 90.06 462 LYS B CA 1
ATOM 8332 C C . LYS B 1 462 ? -21.438 19.875 10.18 1 90.06 462 LYS B C 1
ATOM 8334 O O . LYS B 1 462 ? -21.969 20.984 10.078 1 90.06 462 LYS B O 1
ATOM 8339 N N . ASP B 1 463 ? -21.984 18.797 10.617 1 89.19 463 ASP B N 1
ATOM 8340 C CA . ASP B 1 463 ? -23.359 18.859 11.102 1 89.19 463 ASP B CA 1
ATOM 8341 C C . ASP B 1 463 ? -23.484 19.797 12.297 1 89.19 463 ASP B C 1
ATOM 8343 O O . ASP B 1 463 ? -24.453 20.562 12.398 1 89.19 463 ASP B O 1
ATOM 8347 N N . ALA B 1 464 ? -22.531 19.719 13.164 1 90.75 464 ALA B N 1
ATOM 8348 C CA . ALA B 1 464 ? -22.516 20.594 14.32 1 90.75 464 ALA B CA 1
ATOM 8349 C C . ALA B 1 464 ? -22.469 22.062 13.898 1 90.75 464 ALA B C 1
ATOM 8351 O O . ALA B 1 464 ? -23.188 22.906 14.438 1 90.75 464 ALA B O 1
ATOM 8352 N N . MET B 1 465 ? -21.656 22.359 12.969 1 90.69 465 MET B N 1
ATOM 8353 C CA . MET B 1 465 ? -21.5 23.734 12.492 1 90.69 465 MET B CA 1
ATOM 8354 C C . MET B 1 465 ? -22.781 24.203 11.805 1 90.69 465 MET B C 1
ATOM 8356 O O . MET B 1 465 ? -23.156 25.375 11.93 1 90.69 465 MET B O 1
ATOM 8360 N N . ASP B 1 466 ? -23.406 23.312 11.109 1 88.94 466 ASP B N 1
ATOM 8361 C CA . ASP B 1 466 ? -24.672 23.641 10.477 1 8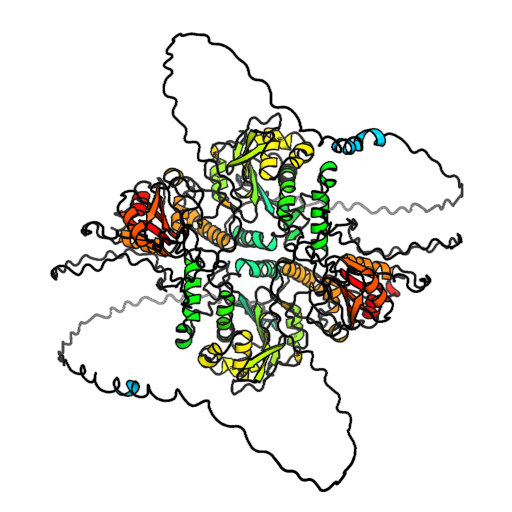8.94 466 ASP B CA 1
ATOM 8362 C C . ASP B 1 466 ? -25.734 23.984 11.516 1 88.94 466 ASP B C 1
ATOM 8364 O O . ASP B 1 466 ? -26.547 24.891 11.312 1 88.94 466 ASP B O 1
ATOM 8368 N N . GLN B 1 467 ? -25.703 23.234 12.555 1 88.88 467 GLN B N 1
ATOM 8369 C CA . GLN B 1 467 ? -26.641 23.484 13.648 1 88.88 467 GLN B CA 1
ATOM 8370 C C . GLN B 1 467 ? -26.422 24.875 14.242 1 88.88 467 GLN B C 1
ATOM 8372 O O . GLN B 1 467 ? -27.375 25.578 14.562 1 88.88 467 GLN B O 1
ATOM 8377 N N . VAL B 1 468 ? -25.219 25.219 14.414 1 90.44 468 VAL B N 1
ATOM 8378 C CA . VAL B 1 468 ? -24.891 26.531 14.93 1 90.44 468 VAL B CA 1
ATOM 8379 C C . VAL B 1 468 ? -25.406 27.609 13.977 1 90.44 468 VAL B C 1
ATOM 8381 O O . VAL B 1 468 ? -26 28.609 14.414 1 90.44 468 VAL B O 1
ATOM 8384 N N . GLY B 1 469 ? -25.266 27.406 12.727 1 86.5 469 GLY B N 1
ATOM 8385 C CA . GLY B 1 469 ? -25.703 28.375 11.727 1 86.5 469 GLY B CA 1
ATOM 8386 C C . GLY B 1 469 ? -27.203 28.547 11.703 1 86.5 469 GLY B C 1
ATOM 8387 O O . GLY B 1 469 ? -27.703 29.641 11.383 1 86.5 469 GLY B O 1
ATOM 8388 N N . ARG B 1 470 ? -27.922 27.531 12.031 1 84.94 470 ARG B N 1
ATOM 8389 C CA . ARG B 1 470 ? -29.375 27.562 11.961 1 84.94 470 ARG B CA 1
ATOM 8390 C C . ARG B 1 470 ? -29.969 28.094 13.266 1 84.94 470 ARG B C 1
ATOM 8392 O O . ARG B 1 470 ? -31.172 28.375 13.328 1 84.94 470 ARG B O 1
ATOM 8399 N N . PHE B 1 471 ? -29.141 28.094 14.195 1 81.62 471 PHE B N 1
ATOM 8400 C CA . PHE B 1 471 ? -29.672 28.469 15.508 1 81.62 471 PHE B CA 1
ATOM 8401 C C . PHE B 1 471 ? -29.984 29.953 15.562 1 81.62 471 PHE B C 1
ATOM 8403 O O . PHE B 1 471 ? -29.172 30.781 15.164 1 81.62 471 PHE B O 1
ATOM 8410 N N . ASP B 1 472 ? -31.328 30.203 15.945 1 71.25 472 ASP B N 1
ATOM 8411 C CA . ASP B 1 472 ? -31.781 31.562 16.141 1 71.25 472 ASP B CA 1
ATOM 8412 C C . ASP B 1 472 ? -31.266 32.156 17.453 1 71.25 472 ASP B C 1
ATOM 8414 O O . ASP B 1 472 ? -31.656 31.688 18.531 1 71.25 472 ASP B O 1
ATOM 8418 N N . ALA B 1 473 ? -30.359 33 17.359 1 65.56 473 ALA B N 1
ATOM 8419 C CA . ALA B 1 473 ? -29.703 33.594 18.531 1 65.56 473 ALA B CA 1
ATOM 8420 C C . ALA B 1 473 ? -30.734 34.156 19.516 1 65.56 473 ALA B C 1
ATOM 8422 O O . ALA B 1 473 ? -30.438 34.312 20.703 1 65.56 473 ALA B O 1
ATOM 8423 N N . ASP B 1 474 ? -31.875 34.5 18.938 1 64.69 474 ASP B N 1
ATOM 8424 C CA . ASP B 1 474 ? -32.906 35.031 19.812 1 64.69 474 ASP B CA 1
ATOM 8425 C C . ASP B 1 474 ? -33.562 33.969 20.672 1 64.69 474 ASP B C 1
ATOM 8427 O O . ASP B 1 474 ? -34.312 34.25 21.594 1 64.69 474 ASP B O 1
ATOM 8431 N N . SER B 1 475 ? -33.156 32.75 20.328 1 62.72 475 SER B N 1
ATOM 8432 C CA . SER B 1 475 ? -33.719 31.656 21.125 1 62.72 475 SER B CA 1
ATOM 8433 C C . SER B 1 475 ? -33 31.516 22.453 1 62.72 475 SER B C 1
ATOM 8435 O O . SER B 1 475 ? -31.781 31.641 22.531 1 62.72 475 SER B O 1
ATOM 8437 N N . HIS B 1 476 ? -33.719 31.781 23.594 1 63.84 476 HIS B N 1
ATOM 8438 C CA . HIS B 1 476 ? -33.156 31.688 24.938 1 63.84 476 HIS B CA 1
ATOM 8439 C C . HIS B 1 476 ? -32.75 30.25 25.281 1 63.84 476 HIS B C 1
ATOM 8441 O O . HIS B 1 476 ? -33.594 29.344 25.172 1 63.84 476 HIS B O 1
ATOM 8447 N N . LEU B 1 477 ? -31.453 30 25.312 1 65.81 477 LEU B N 1
ATOM 8448 C CA . LEU B 1 477 ? -31 28.703 25.828 1 65.81 477 LEU B CA 1
ATOM 8449 C C . LEU B 1 477 ? -31.031 28.672 27.344 1 65.81 477 LEU B C 1
ATOM 8451 O O . LEU B 1 477 ? -30.641 29.656 28 1 65.81 477 LEU B O 1
ATOM 8455 N N . ALA B 1 478 ? -31.812 27.688 27.953 1 63.59 478 ALA B N 1
ATOM 8456 C CA . ALA B 1 478 ? -31.781 27.531 29.391 1 63.59 478 ALA B CA 1
ATOM 8457 C C . ALA B 1 478 ? -30.344 27.422 29.906 1 63.59 478 ALA B C 1
ATOM 8459 O O . ALA B 1 478 ? -29.453 27 29.172 1 63.59 478 ALA B O 1
ATOM 8460 N N . ASP B 1 479 ? -30.078 27.844 31.078 1 60.72 479 ASP B N 1
ATOM 8461 C CA . ASP B 1 479 ? -28.75 27.781 31.719 1 60.72 479 ASP B CA 1
ATOM 8462 C C . ASP B 1 479 ? -28.25 26.344 31.781 1 60.72 479 ASP B C 1
ATOM 8464 O O . ASP B 1 479 ? -29 25.422 32.094 1 60.72 479 ASP B O 1
ATOM 8468 N N . HIS B 1 480 ? -27.047 26.031 31.344 1 67.31 480 HIS B N 1
ATOM 8469 C CA . HIS B 1 480 ? -26.312 24.781 31.422 1 67.31 480 HIS B CA 1
ATOM 8470 C C . HIS B 1 480 ? -26.859 23.766 30.422 1 67.31 480 HIS B C 1
ATOM 8472 O O . HIS B 1 480 ? -26.562 22.562 30.516 1 67.31 480 HIS B O 1
ATOM 8478 N N . SER B 1 481 ? -27.672 24.375 29.562 1 79.5 481 SER B N 1
ATOM 8479 C CA . SER B 1 481 ? -28.125 23.469 28.516 1 79.5 481 SER B CA 1
ATOM 8480 C C . SER B 1 481 ? -27.094 23.328 27.406 1 79.5 481 SER B C 1
ATOM 8482 O O . SER B 1 481 ? -26.172 24.141 27.312 1 79.5 481 SER B O 1
ATOM 8484 N N . ALA B 1 482 ? -27.219 22.25 26.734 1 85.12 482 ALA B N 1
ATOM 8485 C CA . ALA B 1 482 ? -26.312 21.984 25.625 1 85.12 482 ALA B CA 1
ATOM 8486 C C . ALA B 1 482 ? -26.344 23.109 24.594 1 85.12 482 ALA B C 1
ATOM 8488 O O . ALA B 1 482 ? -27.422 23.641 24.281 1 85.12 482 ALA B O 1
ATOM 8489 N N . GLU B 1 483 ? -25.188 23.641 24.281 1 88.44 483 GLU B N 1
ATOM 8490 C CA . GLU B 1 483 ? -25.062 24.672 23.25 1 88.44 483 GLU B CA 1
ATOM 8491 C C . GLU B 1 483 ? -25.297 24.078 21.859 1 88.44 483 GLU B C 1
ATOM 8493 O O . GLU B 1 483 ? -25.078 22.891 21.641 1 88.44 483 GLU B O 1
ATOM 8498 N N . PRO B 1 484 ? -25.828 24.984 20.984 1 90.12 484 PRO B N 1
ATOM 8499 C CA . PRO B 1 484 ? -25.922 24.5 19.609 1 90.12 484 PRO B CA 1
ATOM 8500 C C . PRO B 1 484 ? -24.562 24.016 19.062 1 90.12 484 PRO B C 1
ATOM 8502 O O . PRO B 1 484 ? -23.562 24.703 19.234 1 90.12 484 PRO B O 1
ATOM 8505 N N . GLY B 1 485 ? -24.625 22.844 18.453 1 91.69 485 GLY B N 1
ATOM 8506 C CA . GLY B 1 485 ? -23.422 22.328 17.812 1 91.69 485 GLY B CA 1
ATOM 8507 C C . GLY B 1 485 ? -22.484 21.625 18.781 1 91.69 485 GLY B C 1
ATOM 8508 O O . GLY B 1 485 ? -21.375 21.25 18.406 1 91.69 485 GLY B O 1
ATOM 8509 N N . GLU B 1 486 ? -22.859 21.594 20 1 93.5 486 GLU B N 1
ATOM 8510 C CA . GLU B 1 486 ? -22.109 20.75 20.938 1 93.5 486 GLU B CA 1
ATOM 8511 C C . GLU B 1 486 ? -22.188 19.281 20.531 1 93.5 486 GLU B C 1
ATOM 8513 O O . GLU B 1 486 ? -23.266 18.766 20.281 1 93.5 486 GLU B O 1
ATOM 8518 N N . VAL B 1 487 ? -20.953 18.641 20.406 1 94.5 487 VAL B N 1
ATOM 8519 C CA . VAL B 1 487 ? -20.969 17.25 19.938 1 94.5 487 VAL B CA 1
ATOM 8520 C C . VAL B 1 487 ? -19.906 16.453 20.672 1 94.5 487 VAL B C 1
ATOM 8522 O O . VAL B 1 487 ? -18.844 16.984 21.016 1 94.5 487 VAL B O 1
ATOM 8525 N N . GLY B 1 488 ? -20.188 15.188 21.016 1 94.25 488 GLY B N 1
ATOM 8526 C CA . GLY B 1 488 ? -19.281 14.195 21.578 1 94.25 488 GLY B CA 1
ATOM 8527 C C . GLY B 1 488 ? -19.281 12.891 20.797 1 94.25 488 GLY B C 1
ATOM 8528 O O . GLY B 1 488 ? -20.328 12.414 20.375 1 94.25 488 GLY B O 1
ATOM 8529 N N . VAL B 1 489 ? -18.078 12.438 20.578 1 93.75 489 VAL B N 1
ATOM 8530 C CA . VAL B 1 489 ? -17.969 11.234 19.766 1 93.75 489 VAL B CA 1
ATOM 8531 C C . VAL B 1 489 ? -17.156 10.18 20.516 1 93.75 489 VAL B C 1
ATOM 8533 O O . VAL B 1 489 ? -16.016 10.438 20.922 1 93.75 489 VAL B O 1
ATOM 8536 N N . VAL B 1 490 ? -17.75 8.961 20.656 1 91.19 490 VAL B N 1
ATOM 8537 C CA . VAL B 1 490 ? -17.078 7.84 21.297 1 91.19 490 VAL B CA 1
ATOM 8538 C C . VAL B 1 490 ? -16.078 7.215 20.344 1 91.19 490 VAL B C 1
ATOM 8540 O O . VAL B 1 490 ? -16.328 7.102 19.141 1 91.19 490 VAL B O 1
ATOM 8543 N N . GLY B 1 491 ? -14.945 6.801 20.875 1 90.38 491 GLY B N 1
ATOM 8544 C CA . GLY B 1 491 ? -13.914 6.16 20.078 1 90.38 491 GLY B CA 1
ATOM 8545 C C . GLY B 1 491 ? -13.156 7.125 19.188 1 90.38 491 GLY B C 1
ATOM 8546 O O . GLY B 1 491 ? -12.812 6.793 18.047 1 90.38 491 GLY B O 1
ATOM 8547 N N . TRP B 1 492 ? -13.016 8.281 19.625 1 93.94 492 TRP B N 1
ATOM 8548 C CA . TRP B 1 492 ? -12.352 9.336 18.859 1 93.94 492 TRP B CA 1
ATOM 8549 C C . TRP B 1 492 ? -11.281 10.016 19.703 1 93.94 492 TRP B C 1
ATOM 8551 O O . TRP B 1 492 ? -11.516 10.344 20.875 1 93.94 492 TRP B O 1
ATOM 8561 N N . GLN B 1 493 ? -10.125 10.188 19.156 1 95.38 493 GLN B N 1
ATOM 8562 C CA . GLN B 1 493 ? -9.031 10.844 19.859 1 95.38 493 GLN B CA 1
ATOM 8563 C C . GLN B 1 493 ? -8.664 12.172 19.203 1 95.38 493 GLN B C 1
ATOM 8565 O O . GLN B 1 493 ? -8.219 12.195 18.047 1 95.38 493 GLN B O 1
ATOM 8570 N N . ALA B 1 494 ? -8.805 13.203 19.969 1 96.94 494 ALA B N 1
ATOM 8571 C CA . ALA B 1 494 ? -8.484 14.523 19.438 1 96.94 494 ALA B CA 1
ATOM 8572 C C . ALA B 1 494 ? -7.398 15.203 20.266 1 96.94 494 ALA B C 1
ATOM 8574 O O . ALA B 1 494 ? -6.75 16.141 19.797 1 96.94 494 ALA B O 1
ATOM 8575 N N . ILE B 1 495 ? -7.215 14.828 21.453 1 97.5 495 ILE B N 1
ATOM 8576 C CA . ILE B 1 495 ? -6.141 15.344 22.297 1 97.5 495 ILE B CA 1
ATOM 8577 C C . ILE B 1 495 ? -5.074 14.266 22.5 1 97.5 495 ILE B C 1
ATOM 8579 O O . ILE B 1 495 ? -5.379 13.148 22.922 1 97.5 495 ILE B O 1
ATOM 8583 N N . GLU B 1 496 ? -3.873 14.648 22.109 1 94.88 496 GLU B N 1
ATOM 8584 C CA . GLU B 1 496 ? -2.752 13.719 22.219 1 94.88 496 GLU B CA 1
ATOM 8585 C C . GLU B 1 496 ? -2.107 13.773 23.594 1 94.88 496 GLU B C 1
ATOM 8587 O O . GLU B 1 496 ? -2.287 14.742 24.328 1 94.88 496 GLU B O 1
ATOM 8592 N N . HIS B 1 497 ? -1.352 12.734 23.922 1 90.88 497 HIS B N 1
ATOM 8593 C CA . HIS B 1 497 ? -0.725 12.641 25.234 1 90.88 497 HIS B CA 1
ATOM 8594 C C . HIS B 1 497 ? 0.317 13.742 25.422 1 90.88 497 HIS B C 1
ATOM 8596 O O . HIS B 1 497 ? 0.55 14.195 26.547 1 90.88 497 HIS B O 1
ATOM 8602 N N . TRP B 1 498 ? 0.881 14.234 24.312 1 90.81 498 TRP B N 1
ATOM 8603 C CA . TRP B 1 498 ? 1.967 15.203 24.391 1 90.81 498 TRP B CA 1
ATOM 8604 C C . TRP B 1 498 ? 1.423 16.625 24.391 1 90.81 498 TRP B C 1
ATOM 8606 O O . TRP B 1 498 ? 2.186 17.594 24.484 1 90.81 498 TRP B O 1
ATOM 8616 N N . ASP B 1 499 ? 0.103 16.703 24.266 1 94.81 499 ASP B N 1
ATOM 8617 C CA . ASP B 1 499 ? -0.469 18.047 24.328 1 94.81 499 ASP B CA 1
ATOM 8618 C C . ASP B 1 499 ? -0.385 18.609 25.75 1 94.81 499 ASP B C 1
ATOM 8620 O O . ASP B 1 499 ? -0.875 17.984 26.703 1 94.81 499 ASP B O 1
ATOM 8624 N N . SER B 1 500 ? 0.175 19.797 25.875 1 92.94 500 SER B N 1
ATOM 8625 C CA . SER B 1 500 ? 0.361 20.359 27.203 1 92.94 500 SER B CA 1
ATOM 8626 C C . SER B 1 500 ? -0.613 21.516 27.453 1 92.94 500 SER B C 1
ATOM 8628 O O . SER B 1 500 ? -0.862 21.875 28.609 1 92.94 500 SER B O 1
ATOM 8630 N N . GLU B 1 501 ? -1.171 22.078 26.484 1 95.69 501 GLU B N 1
ATOM 8631 C CA . GLU B 1 501 ? -2.086 23.203 26.625 1 95.69 501 GLU B CA 1
ATOM 8632 C C . GLU B 1 501 ? -3.498 22.734 26.953 1 95.69 501 GLU B C 1
ATOM 8634 O O . GLU B 1 501 ? -4.465 23.141 26.312 1 95.69 501 GLU B O 1
ATOM 8639 N N . THR B 1 502 ? -3.588 21.859 27.984 1 96.94 502 THR B N 1
ATOM 8640 C CA . THR B 1 502 ? -4.871 21.312 28.422 1 96.94 502 THR B CA 1
ATOM 8641 C C . THR B 1 502 ? -5.043 21.453 29.922 1 96.94 502 THR B C 1
ATOM 8643 O O . THR B 1 502 ? -4.066 21.656 30.656 1 96.94 502 THR B O 1
ATOM 8646 N N . THR B 1 503 ? -6.285 21.547 30.391 1 96.69 503 THR B N 1
ATOM 8647 C CA . THR B 1 503 ? -6.648 21.359 31.781 1 96.69 503 THR B CA 1
ATOM 8648 C C . THR B 1 503 ? -7.148 19.938 32.031 1 96.69 503 THR B C 1
ATOM 8650 O O . THR B 1 503 ? -8.062 19.469 31.359 1 96.69 503 THR B O 1
ATOM 8653 N N . ASP B 1 504 ? -6.535 19.344 33.031 1 95.75 504 ASP B N 1
ATOM 8654 C CA . ASP B 1 504 ? -6.844 17.938 33.312 1 95.75 504 ASP B CA 1
ATOM 8655 C C . ASP B 1 504 ? -7.566 17.797 34.656 1 95.75 504 ASP B C 1
ATOM 8657 O O . ASP B 1 504 ? -7.168 18.422 35.656 1 95.75 504 ASP B O 1
ATOM 8661 N N . LEU B 1 505 ? -8.633 17.078 34.719 1 95.12 505 LEU B N 1
ATOM 8662 C CA . LEU B 1 505 ? -9.352 16.766 35.938 1 95.12 505 LEU B CA 1
ATOM 8663 C C . LEU B 1 505 ? -9.945 15.359 35.875 1 95.12 505 LEU B C 1
ATOM 8665 O O . LEU B 1 505 ? -9.797 14.664 34.875 1 95.12 505 LEU B O 1
ATOM 8669 N N . THR B 1 506 ? -10.445 14.883 36.938 1 94.62 506 THR B N 1
ATOM 8670 C CA . THR B 1 506 ? -11.094 13.578 37 1 94.62 506 THR B CA 1
ATOM 8671 C C . THR B 1 506 ? -12.609 13.734 37.031 1 94.62 506 THR B C 1
ATOM 8673 O O . THR B 1 506 ? -13.133 14.555 37.812 1 94.62 506 THR B O 1
ATOM 8676 N N . THR B 1 507 ? -13.25 13.062 36.156 1 94.94 507 THR B N 1
ATOM 8677 C CA . THR B 1 507 ? -14.711 13.055 36.156 1 94.94 507 THR B CA 1
ATOM 8678 C C . THR B 1 507 ? -15.242 11.625 36.156 1 94.94 507 THR B C 1
ATOM 8680 O O . THR B 1 507 ? -14.5 10.688 35.875 1 94.94 507 THR B O 1
ATOM 8683 N N . LEU B 1 508 ? -16.516 11.5 36.438 1 92 508 LEU B N 1
ATOM 8684 C CA . LEU B 1 508 ? -17.125 10.18 36.5 1 92 508 LEU B CA 1
ATOM 8685 C C . LEU B 1 508 ? -17.25 9.547 35.125 1 92 508 LEU B C 1
ATOM 8687 O O . LEU B 1 508 ? -17.094 8.328 35 1 92 508 LEU B O 1
ATOM 8691 N N . ASP B 1 509 ? -17.656 10.32 34.188 1 92.94 509 ASP B N 1
ATOM 8692 C CA . ASP B 1 509 ? -17.844 9.828 32.844 1 92.94 509 ASP B CA 1
ATOM 8693 C C . ASP B 1 509 ? -17.688 10.953 31.812 1 92.94 509 ASP B C 1
ATOM 8695 O O . ASP B 1 509 ? -17.344 12.078 32.156 1 92.94 509 ASP B O 1
ATOM 8699 N N . ALA B 1 510 ? -17.812 10.617 30.609 1 94.62 510 ALA B N 1
ATOM 8700 C CA . ALA B 1 510 ? -17.656 11.562 29.516 1 94.62 510 ALA B CA 1
ATOM 8701 C C . ALA B 1 510 ? -18.688 12.688 29.609 1 94.62 510 ALA B C 1
ATOM 8703 O O . ALA B 1 510 ? -18.406 13.828 29.25 1 94.62 510 ALA B O 1
ATOM 8704 N N . LEU B 1 511 ? -19.875 12.367 30.125 1 93.44 511 LEU B N 1
ATOM 8705 C CA . LEU B 1 511 ? -20.922 13.367 30.234 1 93.44 511 LEU B CA 1
ATOM 8706 C C . LEU B 1 511 ? -20.547 14.453 31.234 1 93.44 511 LEU B C 1
ATOM 8708 O O . LEU B 1 511 ? -20.812 15.633 31 1 93.44 511 LEU B O 1
ATOM 8712 N N . GLU B 1 512 ? -20.016 14.008 32.281 1 94.25 512 GLU B N 1
ATOM 8713 C CA . GLU B 1 512 ? -19.562 14.977 33.281 1 94.25 512 GLU B CA 1
ATOM 8714 C C . GLU B 1 512 ? -18.422 15.836 32.719 1 94.25 512 GLU B C 1
ATOM 8716 O O . GLU B 1 512 ? -18.328 17.031 33.031 1 94.25 512 GLU B O 1
ATOM 8721 N N . CYS B 1 513 ? -17.516 15.242 32 1 96.25 513 CYS B N 1
ATOM 8722 C CA . CYS B 1 513 ? -16.438 15.984 31.359 1 96.25 513 CYS B CA 1
ATOM 8723 C C . CYS B 1 513 ? -17 17.062 30.422 1 96.25 513 CYS B C 1
ATOM 8725 O O . CYS B 1 513 ? -16.531 18.203 30.438 1 96.25 513 CYS B O 1
ATOM 8727 N N . GLN B 1 514 ? -17.984 16.688 29.688 1 95.44 514 GLN B N 1
ATOM 8728 C CA . GLN B 1 514 ? -18.656 17.625 28.797 1 95.44 514 GLN B CA 1
ATOM 8729 C C . GLN B 1 514 ? -19.25 18.797 29.562 1 95.44 514 GLN B C 1
ATOM 8731 O O . GLN B 1 514 ? -19.172 19.953 29.125 1 95.44 514 GLN B O 1
ATOM 8736 N N . LYS B 1 515 ? -19.844 18.5 30.656 1 93.56 515 LYS B N 1
ATOM 8737 C CA . LYS B 1 515 ? -20.438 19.531 31.5 1 93.56 515 LYS B CA 1
ATOM 8738 C C . LYS B 1 515 ? -19.375 20.5 32 1 93.56 515 LYS B C 1
ATOM 8740 O O . LYS B 1 515 ? -19.625 21.719 32.062 1 93.56 515 LYS B O 1
ATOM 8745 N N . TRP B 1 516 ? -18.297 19.922 32.375 1 93.69 516 TRP B N 1
ATOM 8746 C CA . TRP B 1 516 ? -17.188 20.766 32.844 1 93.69 516 TRP B CA 1
ATOM 8747 C C . TRP B 1 516 ? -16.719 21.703 31.719 1 93.69 516 TRP B C 1
ATOM 8749 O O . TRP B 1 516 ? -16.453 22.875 31.953 1 93.69 516 TRP B O 1
ATOM 8759 N N . CYS B 1 517 ? -16.609 21.172 30.547 1 95.44 517 CYS B N 1
ATOM 8760 C CA . CYS B 1 517 ? -16.219 21.984 29.406 1 95.44 517 CYS B CA 1
ATOM 8761 C C . CYS B 1 517 ? -17.25 23.078 29.141 1 95.44 517 CYS B C 1
ATOM 8763 O O . CYS B 1 517 ? -16.875 24.234 28.906 1 95.44 517 CYS B O 1
ATOM 8765 N N . ARG B 1 518 ? -18.469 22.734 29.25 1 93.5 518 ARG B N 1
ATOM 8766 C CA . ARG B 1 518 ? -19.547 23.688 29.016 1 93.5 518 ARG B CA 1
ATOM 8767 C C . ARG B 1 518 ? -19.5 24.828 30.047 1 93.5 518 ARG B C 1
ATOM 8769 O O . ARG B 1 518 ? -19.781 25.969 29.703 1 93.5 518 ARG B O 1
ATOM 8776 N N . ALA B 1 519 ? -19.141 24.438 31.172 1 92.69 519 ALA B N 1
ATOM 8777 C CA . ALA B 1 519 ? -19.109 25.406 32.25 1 92.69 519 ALA B CA 1
ATOM 8778 C C . ALA B 1 519 ? -17.922 26.359 32.125 1 92.69 519 ALA B C 1
ATOM 8780 O O . ALA B 1 519 ? -17.938 27.469 32.656 1 92.69 519 ALA B O 1
ATOM 8781 N N . HIS B 1 520 ? -16.953 25.906 31.422 1 93.19 520 HIS B N 1
ATOM 8782 C CA . HIS B 1 520 ? -15.797 26.75 31.156 1 93.19 520 HIS B CA 1
ATOM 8783 C C . HIS B 1 520 ? -15.961 27.531 29.859 1 93.19 520 HIS B C 1
ATOM 8785 O O . HIS B 1 520 ? -15.844 26.969 28.781 1 93.19 520 HIS B O 1
ATOM 8791 N N . THR B 1 521 ? -16.219 28.766 29.875 1 87.75 521 THR B N 1
ATOM 8792 C CA . THR B 1 521 ? -16.688 29.609 28.797 1 87.75 521 THR B CA 1
ATOM 8793 C C . THR B 1 521 ? -15.773 29.516 27.578 1 87.75 521 THR B C 1
ATOM 8795 O O . THR B 1 521 ? -16.234 29.594 26.438 1 87.75 521 THR B O 1
ATOM 8798 N N . ASN B 1 522 ? -14.523 29.266 27.719 1 92 522 ASN B N 1
ATOM 8799 C CA . ASN B 1 522 ? -13.648 29.297 26.562 1 92 522 ASN B CA 1
ATOM 8800 C C . ASN B 1 522 ? -13.203 27.906 26.156 1 92 522 ASN B C 1
ATOM 8802 O O . ASN B 1 522 ? -12.344 27.75 25.281 1 92 522 ASN B O 1
ATOM 8806 N N . CYS B 1 523 ? -13.875 26.906 26.672 1 96.62 523 CYS B N 1
ATOM 8807 C CA . CYS B 1 523 ? -13.508 25.547 26.328 1 96.62 523 CYS B CA 1
ATOM 8808 C C . CYS B 1 523 ? -13.914 25.219 24.891 1 96.62 523 CYS B C 1
ATOM 8810 O O . CYS B 1 523 ? -15.062 25.453 24.5 1 96.62 523 CYS B O 1
ATOM 8812 N N . LEU B 1 524 ? -13.023 24.688 24.062 1 97.81 524 LEU B N 1
ATOM 8813 C CA . LEU B 1 524 ? -13.258 24.406 22.656 1 97.81 524 LEU B CA 1
ATOM 8814 C C . LEU B 1 524 ? -13.398 22.891 22.422 1 97.81 524 LEU B C 1
ATOM 8816 O O . LEU B 1 524 ? -14.25 22.469 21.641 1 97.81 524 LEU B O 1
ATOM 8820 N N . LEU B 1 525 ? -12.578 22.156 22.984 1 98.19 525 LEU B N 1
ATOM 8821 C CA . LEU B 1 525 ? -12.359 20.734 22.766 1 98.19 525 LEU B CA 1
ATOM 8822 C C . LEU B 1 525 ? -12.133 20.016 24.094 1 98.19 525 LEU B C 1
ATOM 8824 O O . LEU B 1 525 ? -11.43 20.516 24.969 1 98.19 525 LEU B O 1
ATOM 8828 N N . TRP B 1 526 ? -12.758 18.859 24.266 1 98.25 526 TRP B N 1
ATOM 8829 C CA . TRP B 1 526 ? -12.547 18.047 25.469 1 98.25 526 TRP B CA 1
ATOM 8830 C C . TRP B 1 526 ? -12.414 16.578 25.109 1 98.25 526 TRP B C 1
ATOM 8832 O O . TRP B 1 526 ? -12.805 16.156 24.016 1 98.25 526 TRP B O 1
ATOM 8842 N N . GLN B 1 527 ? -11.773 15.812 25.969 1 98.25 527 GLN B N 1
ATOM 8843 C CA . GLN B 1 527 ? -11.562 14.375 25.797 1 98.25 527 GLN B CA 1
ATOM 8844 C C . GLN B 1 527 ? -11.609 13.656 27.141 1 98.25 527 GLN B C 1
ATOM 8846 O O . GLN B 1 527 ? -11.062 14.141 28.125 1 98.25 527 GLN B O 1
ATOM 8851 N N . TRP B 1 528 ? -12.281 12.531 27.172 1 96.75 528 TRP B N 1
ATOM 8852 C CA . TRP B 1 528 ? -12.414 11.719 28.375 1 96.75 528 TRP B CA 1
ATOM 8853 C C . TRP B 1 528 ? -11.945 10.289 28.125 1 96.75 528 TRP B C 1
ATOM 8855 O O . TRP B 1 528 ? -12.211 9.727 27.062 1 96.75 528 TRP B O 1
ATOM 8865 N N . ARG B 1 529 ? -11.219 9.789 29.062 1 94.94 529 ARG B N 1
ATOM 8866 C CA . ARG B 1 529 ? -10.781 8.398 29.016 1 94.94 529 ARG B CA 1
ATOM 8867 C C . ARG B 1 529 ? -10.766 7.77 30.406 1 94.94 529 ARG B C 1
ATOM 8869 O O . ARG B 1 529 ? -10.336 8.398 31.375 1 94.94 529 ARG B O 1
ATOM 8876 N N . ARG B 1 530 ? -11.227 6.516 30.422 1 92.38 530 ARG B N 1
ATOM 8877 C CA . ARG B 1 530 ? -11.211 5.801 31.703 1 92.38 530 ARG B CA 1
ATOM 8878 C C . ARG B 1 530 ? -9.781 5.512 32.156 1 92.38 530 ARG B C 1
ATOM 8880 O O . ARG B 1 530 ? -8.922 5.172 31.328 1 92.38 530 ARG B O 1
ATOM 8887 N N . VAL B 1 531 ? -9.531 5.766 33.375 1 84.38 531 VAL B N 1
ATOM 8888 C CA . VAL B 1 531 ? -8.234 5.414 33.938 1 84.38 531 VAL B CA 1
ATOM 8889 C C . VAL B 1 531 ? -8.406 4.285 34.969 1 84.38 531 VAL B C 1
ATOM 8891 O O . VAL B 1 531 ? -9.359 4.293 35.75 1 84.38 531 VAL B O 1
ATOM 8894 N N . LYS B 1 532 ? -7.785 3.102 34.75 1 67.19 532 LYS B N 1
ATOM 8895 C CA . LYS B 1 532 ? -7.836 2.012 35.719 1 67.19 532 LYS B CA 1
ATOM 8896 C C . LYS B 1 532 ? -7.234 2.436 37.031 1 67.19 532 LYS B C 1
ATOM 8898 O O . LYS B 1 532 ? -6.129 2.979 37.094 1 67.19 532 LYS B O 1
ATOM 8903 N N . SER B 1 533 ? -8.102 2.674 38.062 1 58.47 533 SER B N 1
ATOM 8904 C CA . SER B 1 533 ? -7.566 2.961 39.375 1 58.47 533 SER B CA 1
ATOM 8905 C C . SER B 1 533 ? -6.676 1.825 39.875 1 58.47 533 SER B C 1
ATOM 8907 O O . SER B 1 533 ? -7.016 0.65 39.719 1 58.47 533 SER B O 1
ATOM 8909 N N . GLN B 1 534 ? -5.363 1.956 39.938 1 54.09 534 GLN B N 1
ATOM 8910 C CA . GLN B 1 534 ? -4.5 0.962 40.562 1 54.09 534 GLN B CA 1
ATOM 8911 C C . GLN B 1 534 ? -5.129 0.417 41.844 1 54.09 534 GLN B C 1
ATOM 8913 O O . GLN B 1 534 ? -4.781 -0.675 42.281 1 54.09 534 GLN B O 1
ATOM 8918 N N . ASP B 1 535 ? -5.582 1.153 42.75 1 46.62 535 ASP B N 1
ATOM 8919 C CA . ASP B 1 535 ? -6.078 0.614 44 1 46.62 535 ASP B CA 1
ATOM 8920 C C . ASP B 1 535 ? -7.461 -0.005 43.844 1 46.62 535 ASP B C 1
ATOM 8922 O O . ASP B 1 535 ? -8.406 0.68 43.438 1 46.62 535 ASP B O 1
ATOM 8926 N N . ALA B 1 536 ? -7.441 -1.275 43.625 1 48.66 536 ALA B N 1
ATOM 8927 C CA . ALA B 1 536 ? -8.516 -2.238 43.438 1 48.66 536 ALA B CA 1
ATOM 8928 C C . ALA B 1 536 ? -9.742 -1.871 44.25 1 48.66 536 ALA B C 1
ATOM 8930 O O . ALA B 1 536 ? -10.805 -2.48 44.125 1 48.66 536 ALA B O 1
ATOM 8931 N N . SER B 1 537 ? -9.516 -1.284 45.344 1 47.75 537 SER B N 1
ATOM 8932 C CA . SER B 1 537 ? -10.648 -1.283 46.25 1 47.75 537 SER B CA 1
ATOM 8933 C C . SER B 1 537 ? -11.766 -0.377 45.75 1 47.75 537 SER B C 1
ATOM 8935 O O . SER B 1 537 ? -12.875 -0.401 46.312 1 47.75 537 SER B O 1
ATOM 8937 N N . ASP B 1 538 ? -11.539 0.847 45.25 1 47.59 538 ASP B N 1
ATOM 8938 C CA . ASP B 1 538 ? -12.609 1.824 45.094 1 47.59 538 ASP B CA 1
ATOM 8939 C C . ASP B 1 538 ? -13.281 1.675 43.719 1 47.59 538 ASP B C 1
ATOM 8941 O O . ASP B 1 538 ? -12.625 1.78 42.688 1 47.59 538 ASP B O 1
ATOM 8945 N N . GLN B 1 539 ? -14.398 1.064 43.594 1 49.94 539 GLN B N 1
ATOM 8946 C CA . GLN B 1 539 ? -15.422 0.656 42.625 1 49.94 539 GLN B CA 1
ATOM 8947 C C . GLN B 1 539 ? -15.828 1.818 41.75 1 49.94 539 GLN B C 1
ATOM 8949 O O . GLN B 1 539 ? -16.688 1.67 40.875 1 49.94 539 GLN B O 1
ATOM 8954 N N . VAL B 1 540 ? -15.547 3.029 42.094 1 54.78 540 VAL B N 1
ATOM 8955 C CA . VAL B 1 540 ? -16.141 4.031 41.219 1 54.78 540 VAL B CA 1
ATOM 8956 C C . VAL B 1 540 ? -15.25 4.238 40 1 54.78 540 VAL B C 1
ATOM 8958 O O . VAL B 1 540 ? -14.094 4.648 40.125 1 54.78 540 VAL B O 1
ATOM 8961 N N . GLU B 1 541 ? -15.523 3.742 38.875 1 68.56 541 GLU B N 1
ATOM 8962 C CA . GLU B 1 541 ? -14.812 3.867 37.594 1 68.56 541 GLU B CA 1
ATOM 8963 C C . GLU B 1 541 ? -14.781 5.316 37.125 1 68.56 541 GLU B C 1
ATOM 8965 O O . GLU B 1 541 ? -15.828 5.945 36.938 1 68.56 541 GLU B O 1
ATOM 8970 N N . SER B 1 542 ? -13.766 6.148 37.531 1 86.81 542 SER B N 1
ATOM 8971 C CA . SER B 1 542 ? -13.547 7.508 37.031 1 86.81 542 SER B CA 1
ATOM 8972 C C . SER B 1 542 ? -12.547 7.527 35.875 1 86.81 542 SER B C 1
ATOM 8974 O O . SER B 1 542 ? -11.984 6.488 35.531 1 86.81 542 SER B O 1
ATOM 8976 N N . GLY B 1 543 ? -12.625 8.688 35.125 1 93.88 543 GLY B N 1
ATOM 8977 C CA . GLY B 1 543 ? -11.734 8.852 34 1 93.88 543 GLY B CA 1
ATOM 8978 C C . GLY B 1 543 ? -11.07 10.219 33.938 1 93.88 543 GLY B C 1
ATOM 8979 O O . GLY B 1 543 ? -11.414 11.109 34.719 1 93.88 543 GLY B O 1
ATOM 8980 N N . LYS B 1 544 ? -10.047 10.297 33.188 1 95.94 544 LYS B N 1
ATOM 8981 C CA . LYS B 1 544 ? -9.328 11.555 32.969 1 95.94 544 LYS B CA 1
ATOM 8982 C C . LYS B 1 544 ? -10.07 12.43 31.953 1 95.94 544 LYS B C 1
ATOM 8984 O O . LYS B 1 544 ? -10.383 11.984 30.844 1 95.94 544 LYS B O 1
ATOM 8989 N N . CYS B 1 545 ? -10.43 13.594 32.375 1 97.38 545 CYS B N 1
ATOM 8990 C CA . CYS B 1 545 ? -11.023 14.617 31.516 1 97.38 545 CYS B CA 1
ATOM 8991 C C . CYS B 1 545 ? -10.008 15.703 31.172 1 97.38 545 CYS B C 1
ATOM 8993 O O . CYS B 1 545 ? -9.5 16.391 32.062 1 97.38 545 CYS B O 1
ATOM 8995 N N . ARG B 1 546 ? -9.688 15.773 29.922 1 98.12 546 ARG B N 1
ATOM 8996 C CA . ARG B 1 546 ? -8.805 16.812 29.422 1 98.12 546 ARG B CA 1
ATOM 8997 C C . ARG B 1 546 ? -9.562 17.797 28.531 1 98.12 546 ARG B C 1
ATOM 8999 O O . ARG B 1 546 ? -10.32 17.375 27.656 1 98.12 546 ARG B O 1
ATOM 9006 N N . PHE B 1 547 ? -9.492 19.047 28.766 1 97.62 547 PHE B N 1
ATOM 9007 C CA . PHE B 1 547 ? -10.102 19.984 27.844 1 97.62 547 PHE B CA 1
ATOM 9008 C C . PHE B 1 547 ? -9.164 21.156 27.562 1 97.62 547 PHE B C 1
ATOM 9010 O O . PHE B 1 547 ? -8.195 21.375 28.297 1 97.62 547 PHE B O 1
ATOM 9017 N N . THR B 1 548 ? -9.398 21.922 26.438 1 98 548 THR B N 1
ATOM 9018 C CA . THR B 1 548 ? -8.5 23 26.031 1 98 548 THR B CA 1
ATOM 9019 C C . THR B 1 548 ? -9.289 24.188 25.5 1 98 548 THR B C 1
ATOM 9021 O O . THR B 1 548 ? -10.414 24.031 25.016 1 98 548 THR B O 1
ATOM 9024 N N . THR B 1 549 ? -8.734 25.359 25.703 1 96.62 549 THR B N 1
ATOM 9025 C CA . THR B 1 549 ? -9.234 26.609 25.141 1 96.62 549 THR B CA 1
ATOM 9026 C C . THR B 1 549 ? -8.305 27.125 24.047 1 96.62 549 THR B C 1
ATOM 9028 O O . THR B 1 549 ? -8.57 28.172 23.438 1 96.62 549 THR B O 1
ATOM 9031 N N . ASP B 1 550 ? -7.254 26.359 23.766 1 96.5 550 ASP B N 1
ATOM 9032 C CA . ASP B 1 550 ? -6.121 26.938 23.047 1 96.5 550 ASP B CA 1
ATOM 9033 C C . ASP B 1 550 ? -6.043 26.406 21.625 1 96.5 550 ASP B C 1
ATOM 9035 O O . ASP B 1 550 ? -5.473 27.062 20.75 1 96.5 550 ASP B O 1
ATOM 9039 N N . PHE B 1 551 ? -6.562 25.234 21.406 1 97.94 551 PHE B N 1
ATOM 9040 C CA . PHE B 1 551 ? -6.375 24.672 20.078 1 97.94 551 PHE B CA 1
ATOM 9041 C C . PHE B 1 551 ? -7.551 23.781 19.703 1 97.94 551 PHE B C 1
ATOM 9043 O O . PHE B 1 551 ? -8.391 23.453 20.547 1 97.94 551 PHE B O 1
ATOM 9050 N N . LEU B 1 552 ? -7.664 23.547 18.375 1 97.44 552 LEU B N 1
ATOM 9051 C CA . LEU B 1 552 ? -8.586 22.578 17.797 1 97.44 552 LEU B CA 1
ATOM 9052 C C . LEU B 1 552 ? -7.824 21.438 17.125 1 97.44 552 LEU B C 1
ATOM 9054 O O . LEU B 1 552 ? -6.68 21.609 16.703 1 97.44 552 LEU B O 1
ATOM 9058 N N . ARG B 1 553 ? -8.43 20.312 17.062 1 98.06 553 ARG B N 1
ATOM 9059 C CA . ARG B 1 553 ? -7.926 19.172 16.312 1 98.06 553 ARG B CA 1
ATOM 9060 C C . ARG B 1 553 ? -9.07 18.312 15.773 1 98.06 553 ARG B C 1
ATOM 9062 O O . ARG B 1 553 ? -10.07 18.109 16.469 1 98.06 553 ARG B O 1
ATOM 9069 N N . ILE B 1 554 ? -8.891 17.859 14.57 1 96.38 554 ILE B N 1
ATOM 9070 C CA . ILE B 1 554 ? -9.883 16.984 13.953 1 96.38 554 ILE B CA 1
ATOM 9071 C C . ILE B 1 554 ? -9.898 15.633 14.664 1 96.38 554 ILE B C 1
ATOM 9073 O O . ILE B 1 554 ? -10.945 15.188 15.133 1 96.38 554 ILE B O 1
ATOM 9077 N N . GLY B 1 555 ? -8.773 14.977 14.711 1 96 555 GLY B N 1
ATOM 9078 C CA . GLY B 1 555 ? -8.633 13.766 15.5 1 96 555 GLY B CA 1
ATOM 9079 C C . GLY B 1 555 ? -8.773 12.5 14.68 1 96 555 GLY B C 1
ATOM 9080 O O . GLY B 1 555 ? -8.984 12.562 13.469 1 96 555 GLY B O 1
ATOM 9081 N N . LEU B 1 556 ? -8.578 11.391 15.383 1 94.19 556 LEU B N 1
ATOM 9082 C CA . LEU B 1 556 ? -8.57 10.055 14.789 1 94.19 556 LEU B CA 1
ATOM 9083 C C . LEU B 1 556 ? -9.602 9.156 15.453 1 94.19 556 LEU B C 1
ATOM 9085 O O . LEU B 1 556 ? -9.797 9.219 16.672 1 94.19 556 LEU B O 1
ATOM 9089 N N . THR B 1 557 ? -10.172 8.328 14.609 1 91.12 557 THR B N 1
ATOM 9090 C CA . THR B 1 557 ? -11.031 7.289 15.172 1 91.12 557 THR B CA 1
ATOM 9091 C C . THR B 1 557 ? -10.195 6.199 15.844 1 91.12 557 THR B C 1
ATOM 9093 O O . THR B 1 557 ? -9.133 5.836 15.352 1 91.12 557 THR B O 1
ATOM 9096 N N . LYS B 1 558 ? -10.633 5.828 17 1 88.06 558 LYS B N 1
ATOM 9097 C CA . LYS B 1 558 ? -10.086 4.691 17.734 1 88.06 558 LYS B CA 1
ATOM 9098 C C . LYS B 1 558 ? -11.195 3.754 18.203 1 88.06 558 LYS B C 1
ATOM 9100 O O . LYS B 1 558 ? -11.539 3.73 19.391 1 88.06 558 LYS B O 1
ATOM 9105 N N . PRO B 1 559 ? -11.688 2.883 17.328 1 76.75 559 PRO B N 1
ATOM 9106 C CA . PRO B 1 559 ? -12.906 2.133 17.656 1 76.75 559 PRO B CA 1
ATOM 9107 C C . PRO B 1 559 ? -12.672 1.054 18.703 1 76.75 559 PRO B C 1
ATOM 9109 O O . PRO B 1 559 ? -13.594 0.707 19.453 1 76.75 559 PRO B O 1
ATOM 9112 N N . ASN B 1 560 ? -11.609 0.382 18.766 1 69.19 560 ASN B N 1
ATOM 9113 C CA . ASN B 1 560 ? -11.422 -0.77 19.641 1 69.19 560 ASN B CA 1
ATOM 9114 C C . ASN B 1 560 ? -10.805 -0.365 20.969 1 69.19 560 ASN B C 1
ATOM 9116 O O . ASN B 1 560 ? -10.047 -1.132 21.578 1 69.19 560 ASN B O 1
ATOM 9120 N N . ASN B 1 561 ? -11.367 0.786 21.375 1 72.62 561 ASN B N 1
ATOM 9121 C CA . ASN B 1 561 ? -10.836 1.208 22.656 1 72.62 561 ASN B CA 1
ATOM 9122 C C . ASN B 1 561 ? -11.781 0.854 23.797 1 72.62 561 ASN B C 1
ATOM 9124 O O . ASN B 1 561 ? -12.984 1.108 23.719 1 72.62 561 ASN B O 1
ATOM 9128 N N . ASP B 1 562 ? -11.375 0.126 24.797 1 78.88 562 ASP B N 1
ATOM 9129 C CA . ASP B 1 562 ? -12.203 -0.327 25.906 1 78.88 562 ASP B CA 1
ATOM 9130 C C . ASP B 1 562 ? -12.203 0.69 27.047 1 78.88 562 ASP B C 1
ATOM 9132 O O . ASP B 1 562 ? -12.859 0.488 28.078 1 78.88 562 ASP B O 1
ATOM 9136 N N . ASP B 1 563 ? -11.633 1.766 26.844 1 86.31 563 ASP B N 1
ATOM 9137 C CA . ASP B 1 563 ? -11.5 2.709 27.953 1 86.31 563 ASP B CA 1
ATOM 9138 C C . ASP B 1 563 ? -12.516 3.84 27.844 1 86.31 563 ASP B C 1
ATOM 9140 O O . ASP B 1 563 ? -12.383 4.871 28.5 1 86.31 563 ASP B O 1
ATOM 9144 N N . GLY B 1 564 ? -13.477 3.715 26.969 1 89.62 564 GLY B N 1
ATOM 9145 C CA . GLY B 1 564 ? -14.539 4.707 26.859 1 89.62 564 GLY B CA 1
ATOM 9146 C C . GLY B 1 564 ? -14.062 6.02 26.266 1 89.62 564 GLY B C 1
ATOM 9147 O O . GLY B 1 564 ? -14.688 7.062 26.469 1 89.62 564 GLY B O 1
ATOM 9148 N N . LEU B 1 565 ? -12.953 5.992 25.531 1 94.5 565 LEU B N 1
ATOM 9149 C CA . LEU B 1 565 ? -12.391 7.191 24.906 1 94.5 565 LEU B CA 1
ATOM 9150 C C . LEU B 1 565 ? -13.469 7.977 24.172 1 94.5 565 LEU B C 1
ATOM 9152 O O . LEU B 1 565 ? -14.156 7.434 23.312 1 94.5 565 LEU B O 1
ATOM 9156 N N . THR B 1 566 ? -13.648 9.219 24.609 1 95.62 566 THR B N 1
ATOM 9157 C CA . THR B 1 566 ? -14.648 10.102 24.031 1 95.62 566 THR B CA 1
ATOM 9158 C C . THR B 1 566 ? -14.102 11.516 23.859 1 95.62 566 THR B C 1
ATOM 9160 O O . THR B 1 566 ? -13.508 12.062 24.797 1 95.62 566 THR B O 1
ATOM 9163 N N . SER B 1 567 ? -14.25 12.023 22.672 1 97.19 567 SER B N 1
ATOM 9164 C CA . SER B 1 567 ? -13.867 13.414 22.438 1 97.19 567 SER B CA 1
ATOM 9165 C C . SER B 1 567 ? -15.086 14.258 22.062 1 97.19 567 SER B C 1
ATOM 9167 O O . SER B 1 567 ? -16.062 13.742 21.516 1 97.19 567 SER B O 1
ATOM 9169 N N . GLY B 1 568 ? -15 15.531 22.406 1 97.69 568 GLY B N 1
ATOM 9170 C CA . GLY B 1 568 ? -16.109 16.422 22.062 1 97.69 568 GLY B CA 1
ATOM 9171 C C . GLY B 1 568 ? -15.664 17.812 21.703 1 97.69 568 GLY B C 1
ATOM 9172 O O . GLY B 1 568 ? -14.523 18.203 21.969 1 97.69 568 GLY B O 1
ATOM 9173 N N . TRP B 1 569 ? -16.516 18.562 21 1 97.69 569 TRP B N 1
ATOM 9174 C CA . TRP B 1 569 ? -16.266 19.906 20.469 1 97.69 569 TRP B CA 1
ATOM 9175 C C . TRP B 1 569 ? -17.422 20.844 20.812 1 97.69 569 TRP B C 1
ATOM 9177 O O . TRP B 1 569 ? -18.578 20.422 20.844 1 97.69 569 TRP B O 1
ATOM 9187 N N . MET B 1 570 ? -17.078 22.047 21.047 1 96.38 570 MET B N 1
ATOM 9188 C CA . MET B 1 570 ? -18.062 23.078 21.297 1 96.38 570 MET B CA 1
ATOM 9189 C C . MET B 1 570 ? -18.312 23.906 20.047 1 96.38 570 MET B C 1
ATOM 9191 O O . MET B 1 570 ? -17.641 24.922 19.812 1 96.38 570 MET B O 1
ATOM 9195 N N . GLY B 1 571 ? -19.344 23.547 19.234 1 94.31 571 GLY B N 1
ATOM 9196 C CA . GLY B 1 571 ? -19.594 24.094 17.906 1 94.31 571 GLY B CA 1
ATOM 9197 C C . GLY B 1 571 ? -19.766 25.594 17.906 1 94.31 571 GLY B C 1
ATOM 9198 O O . GLY B 1 571 ? -19.188 26.297 17.078 1 94.31 571 GLY B O 1
ATOM 9199 N N . THR B 1 572 ? -20.531 26.141 18.828 1 92.75 572 THR B N 1
ATOM 9200 C CA . THR B 1 572 ? -20.781 27.578 18.906 1 92.75 572 THR B CA 1
ATOM 9201 C C . THR B 1 572 ? -19.484 28.344 19.125 1 92.75 572 THR B C 1
ATOM 9203 O O . THR B 1 572 ? -19.281 29.406 18.547 1 92.75 572 THR B O 1
ATOM 9206 N N . ARG B 1 573 ? -18.688 27.812 19.922 1 94.81 573 ARG B N 1
ATOM 9207 C CA . ARG B 1 573 ? -17.438 28.469 20.266 1 94.81 573 ARG B CA 1
ATOM 9208 C C . ARG B 1 573 ? -16.422 28.359 19.141 1 94.81 573 ARG B C 1
ATOM 9210 O O . ARG B 1 573 ? -15.609 29.266 18.922 1 94.81 573 ARG B O 1
ATOM 9217 N N . ILE B 1 574 ? -16.469 27.219 18.438 1 94.38 574 ILE B N 1
ATOM 9218 C CA . ILE B 1 574 ? -15.633 27.078 17.234 1 94.38 574 ILE B CA 1
ATOM 9219 C C . ILE B 1 574 ? -16.062 28.078 16.188 1 94.38 574 ILE B C 1
ATOM 9221 O O . ILE B 1 574 ? -15.219 28.688 15.508 1 94.38 574 ILE B O 1
ATOM 9225 N N . ASP B 1 575 ? -17.344 28.266 16.047 1 90.94 575 ASP B N 1
ATOM 9226 C CA . ASP B 1 575 ? -17.859 29.266 15.125 1 90.94 575 ASP B CA 1
ATOM 9227 C C . ASP B 1 575 ? -17.391 30.672 15.523 1 90.94 575 ASP B C 1
ATOM 9229 O O . ASP B 1 575 ? -17.031 31.469 14.664 1 90.94 575 ASP B O 1
ATOM 9233 N N . ALA B 1 576 ? -17.453 30.953 16.781 1 90.31 576 ALA B N 1
ATOM 9234 C CA . ALA B 1 576 ? -16.953 32.219 17.266 1 90.31 576 ALA B CA 1
ATOM 9235 C C . ALA B 1 576 ? -15.469 32.406 16.953 1 90.31 576 ALA B C 1
ATOM 9237 O O . ALA B 1 576 ? -15.031 33.469 16.562 1 90.31 576 ALA B O 1
ATOM 9238 N N . TRP B 1 577 ? -14.711 31.312 17.188 1 90 577 TRP B N 1
ATOM 9239 C CA . TRP B 1 577 ? -13.305 31.297 16.812 1 90 577 TRP B CA 1
ATOM 9240 C C . TRP B 1 577 ? -13.117 31.672 15.352 1 90 577 TRP B C 1
ATOM 9242 O O . TRP B 1 577 ? -12.281 32.5 15.016 1 90 577 TRP B O 1
ATOM 9252 N N . ARG B 1 578 ? -13.828 31.078 14.492 1 87.75 578 ARG B N 1
ATOM 9253 C CA . ARG B 1 578 ? -13.727 31.281 13.055 1 87.75 578 ARG B CA 1
ATOM 9254 C C . ARG B 1 578 ? -14.07 32.719 12.688 1 87.75 578 ARG B C 1
ATOM 9256 O O . ARG B 1 578 ? -13.398 33.344 11.859 1 87.75 578 ARG B O 1
ATOM 9263 N N . ARG B 1 579 ? -15.055 33.312 13.336 1 84.81 579 ARG B N 1
ATOM 9264 C CA . ARG B 1 579 ? -15.492 34.688 13.055 1 84.81 579 ARG B CA 1
ATOM 9265 C C . ARG B 1 579 ? -14.477 35.688 13.555 1 84.81 579 ARG B C 1
ATOM 9267 O O . ARG B 1 579 ? -14.242 36.719 12.914 1 84.81 579 ARG B O 1
ATOM 9274 N N . ASP B 1 580 ? -13.969 35.406 14.656 1 85.88 580 ASP B N 1
ATOM 9275 C CA . ASP B 1 580 ? -13 36.312 15.266 1 85.88 580 ASP B CA 1
ATOM 9276 C C . ASP B 1 580 ? -11.688 36.312 14.484 1 85.88 580 ASP B C 1
ATOM 9278 O O . ASP B 1 580 ? -10.914 37.281 14.57 1 85.88 580 ASP B O 1
ATOM 9282 N N . HIS B 1 581 ? -11.445 35.25 13.758 1 85.38 581 HIS B N 1
ATOM 9283 C CA . HIS B 1 581 ? -10.203 35.094 13.008 1 85.38 581 HIS B CA 1
ATOM 9284 C C . HIS B 1 581 ? -10.477 35 11.508 1 85.38 581 HIS B C 1
ATOM 9286 O O . HIS B 1 581 ? -9.938 34.125 10.828 1 85.38 581 HIS B O 1
ATOM 9292 N N . GLU B 1 582 ? -11.266 35.812 11.062 1 83 582 GLU B N 1
ATOM 9293 C CA . GLU B 1 582 ? -11.516 35.875 9.625 1 83 582 GLU B CA 1
ATOM 9294 C C . GLU B 1 582 ? -10.258 36.25 8.859 1 83 582 GLU B C 1
ATOM 9296 O O . GLU B 1 582 ? -9.602 37.25 9.195 1 83 582 GLU B O 1
ATOM 9301 N N . CYS B 1 583 ? -9.93 35.375 7.988 1 82.25 583 CYS B N 1
ATOM 9302 C CA . CYS B 1 583 ? -8.695 35.594 7.238 1 82.25 583 CYS B CA 1
ATOM 9303 C C . CYS B 1 583 ? -8.906 36.625 6.145 1 82.25 583 CYS B C 1
ATOM 9305 O O . CYS B 1 583 ? -9.859 36.531 5.371 1 82.25 583 CYS B O 1
ATOM 9307 N N . SER B 1 584 ? -8.188 37.688 6.191 1 67 584 SER B N 1
ATOM 9308 C CA . SER B 1 584 ? -8.297 38.75 5.211 1 67 584 SER B CA 1
ATOM 9309 C C . SER B 1 584 ? -8.008 38.25 3.801 1 67 584 SER B C 1
ATOM 9311 O O . SER B 1 584 ? -7.168 37.375 3.613 1 67 584 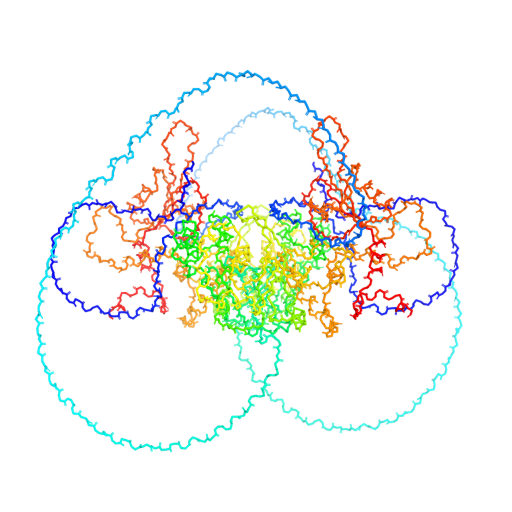SER B O 1
ATOM 9313 N N . GLY B 1 585 ? -8.703 38.719 2.77 1 57.56 585 GLY B N 1
ATOM 9314 C CA . GLY B 1 585 ? -8.43 38.469 1.365 1 57.56 585 GLY B CA 1
ATOM 9315 C C . GLY B 1 585 ? -9.039 37.156 0.874 1 57.56 585 GLY B C 1
ATOM 9316 O O . GLY B 1 585 ? -8.703 36.688 -0.213 1 57.56 585 GLY B O 1
ATOM 9317 N N . ARG B 1 586 ? -9.789 36.5 1.701 1 59.09 586 ARG B N 1
ATOM 9318 C CA . ARG B 1 586 ? -10.305 35.188 1.328 1 59.09 586 ARG B CA 1
ATOM 9319 C C . ARG B 1 586 ? -11.414 35.312 0.294 1 59.09 586 ARG B C 1
ATOM 9321 O O . ARG B 1 586 ? -12.32 36.125 0.442 1 59.09 586 ARG B O 1
ATOM 9328 N N . THR B 1 587 ? -11.141 35.25 -0.932 1 46.56 587 THR B N 1
ATOM 9329 C CA . THR B 1 587 ? -12.188 35.156 -1.943 1 46.56 587 THR B CA 1
ATOM 9330 C C . THR B 1 587 ? -12.812 33.75 -1.959 1 46.56 587 THR B C 1
ATOM 9332 O O . THR B 1 587 ? -12.094 32.75 -1.999 1 46.56 587 THR B O 1
ATOM 9335 N N . GLY B 1 588 ? -14.258 33.531 -1.698 1 44.41 588 GLY B N 1
ATOM 9336 C CA . GLY B 1 588 ? -15.125 32.406 -2.074 1 44.41 588 GLY B CA 1
ATOM 9337 C C . GLY B 1 588 ? -15.227 31.344 -1.001 1 44.41 588 GLY B C 1
ATOM 9338 O O . GLY B 1 588 ? -16.047 30.438 -1.105 1 44.41 588 GLY B O 1
ATOM 9339 N N . LEU B 1 589 ? -14.203 31.094 -0.428 1 48.53 589 LEU B N 1
ATOM 9340 C CA . LEU B 1 589 ? -14.414 29.922 0.419 1 48.53 589 LEU B CA 1
ATOM 9341 C C . LEU B 1 589 ? -15.211 30.297 1.666 1 48.53 589 LEU B C 1
ATOM 9343 O O . LEU B 1 589 ? -16.438 30.203 1.673 1 48.53 589 LEU B O 1
ATOM 9347 N N . ASN B 1 590 ? -14.695 30.281 2.922 1 45.19 590 ASN B N 1
ATOM 9348 C CA . ASN B 1 590 ? -15.414 30.422 4.184 1 45.19 590 ASN B CA 1
ATOM 9349 C C . ASN B 1 590 ? -15.93 31.844 4.387 1 45.19 590 ASN B C 1
ATOM 9351 O O . ASN B 1 590 ? -15.359 32.625 5.16 1 45.19 590 ASN B O 1
ATOM 9355 N N . SER B 1 591 ? -16.312 32.531 3.361 1 41.69 591 SER B N 1
ATOM 9356 C CA . SER B 1 591 ? -16.875 33.812 3.811 1 41.69 591 SER B CA 1
ATOM 9357 C C . SER B 1 591 ? -17.984 33.594 4.836 1 41.69 591 SER B C 1
ATOM 9359 O O . SER B 1 591 ? -18.984 32.906 4.555 1 41.69 591 SER B O 1
ATOM 9361 N N . TYR B 1 592 ? -17.547 33.531 6.047 1 39.28 592 TYR B N 1
ATOM 9362 C CA . TYR B 1 592 ? -18.531 33.562 7.133 1 39.28 592 TYR B CA 1
ATOM 9363 C C . TYR B 1 592 ? -19.406 34.812 7.027 1 39.28 592 TYR B C 1
ATOM 9365 O O . TYR B 1 592 ? -20.047 35.188 8 1 39.28 592 TYR B O 1
ATOM 9373 N N . ASN B 1 593 ? -19.297 35.562 5.988 1 35.66 593 ASN B N 1
ATOM 9374 C CA . ASN B 1 593 ? -20.141 36.75 5.961 1 35.66 593 ASN B CA 1
ATOM 9375 C C . ASN B 1 593 ? -21.609 36.375 5.898 1 35.66 593 ASN B C 1
ATOM 9377 O O . ASN B 1 593 ? -22.031 35.594 5.027 1 35.66 593 ASN B O 1
ATOM 9381 N N . LEU B 1 594 ? -22.375 36.688 6.93 1 34.03 594 LEU B N 1
ATOM 9382 C CA . LEU B 1 594 ? -23.828 36.719 7.133 1 34.03 594 LEU B CA 1
ATOM 9383 C C . LEU B 1 594 ? -24.531 37.375 5.961 1 34.03 594 LEU B C 1
ATOM 9385 O O . LEU B 1 594 ? -25.734 37.219 5.766 1 34.03 594 LEU B O 1
ATOM 9389 N N . ASP B 1 595 ? -23.938 38.406 5.324 1 33.66 595 ASP B N 1
ATOM 9390 C CA . ASP B 1 595 ? -24.719 39.219 4.422 1 33.66 595 ASP B CA 1
ATOM 9391 C C . ASP B 1 595 ? -25.078 38.469 3.145 1 33.66 595 ASP B C 1
ATOM 9393 O O . ASP B 1 595 ? -25.906 38.938 2.357 1 33.66 595 ASP B O 1
ATOM 9397 N N . ASP B 1 596 ? -24.297 37.594 2.775 1 31.17 596 ASP B N 1
ATOM 9398 C CA . ASP B 1 596 ? -24.641 37.031 1.475 1 31.17 596 ASP B CA 1
ATOM 9399 C C . ASP B 1 596 ? -25.812 36.062 1.591 1 31.17 596 ASP B C 1
ATOM 9401 O O . ASP B 1 596 ? -26.156 35.375 0.63 1 31.17 596 ASP B O 1
ATOM 9405 N N . LEU B 1 597 ? -26.312 35.781 2.756 1 27.94 597 LEU B N 1
ATOM 9406 C CA . LEU B 1 597 ? -27.609 35.125 2.875 1 27.94 597 LEU B CA 1
ATOM 9407 C C . LEU B 1 597 ? -28.75 36.125 2.625 1 27.94 597 LEU B C 1
ATOM 9409 O O . LEU B 1 597 ? -29.922 35.75 2.756 1 27.94 597 LEU B O 1
ATOM 9413 N N . ASP B 1 598 ? -28.609 37.438 2.492 1 23.73 598 ASP B N 1
ATOM 9414 C CA . ASP B 1 598 ? -29.75 38.25 2.066 1 23.73 598 ASP B CA 1
ATOM 9415 C C . ASP B 1 598 ? -29.953 38.156 0.555 1 23.73 598 ASP B C 1
ATOM 9417 O O . ASP B 1 598 ? -29 38.281 -0.212 1 23.73 598 ASP B O 1
#

Secondary structure (DSSP, 8-state):
------------------------------------------------------------------------------------------------------------GGGSGGGS----------------------------------------------------GGGGEEEEEE--TTTIIIIIHHHHHHGGGTT---SSEEEEESS--EETTEEPEETTTT--HHHHT-HHHHHHHHHHHHHHHTT--GGG-SSTTHHHHHHGGGHHHHHHHHHHHSTT-SEEEEEETT-EE-HHHHHHHHTTS-TTS--EES-EEEEEETTEEEEEE-GGG-EEEEHHHHHHTTTT-TTGGGS-HHHHHH-S-HHHHHHHHHHTSTT---SS--GGGTT-S-SS-GGG--EETTTTTSB--EE-S--HHHHHHHHHHHHHHHTTS-TT---BHHHHHHHH--HHHHHHHHHHHH--TTS-PPTTPPPTTEEEEETEE-S-TT--S-EEEEESSHHHHHHHHHHSTT--EEEEEE---SSTT-----EEEEEESSEE---EE-TT-TT--EEEEEHHHHHHHHHHTPPTT--SS----GGGG-/------------------------------------------------------------------------------------------------------TTGGGGGGGGGSSGGGS-------------------------------------------------GGGGEEEEEE--TTTIIIIIHHHHHHGGGTT---SSEEEEESS--EETTEE-EETTTT--HHHHT-HHHHHHHHHHHHHHHTT--GGG-SSTTHHHHHHGGGHHHHHHHHHHHSTT-SEEEEEETT-EE-HHHHHHHHTTS-TTS--EES-EEEEEETTEEEEEE-GGG-EEEEHHHHHHTT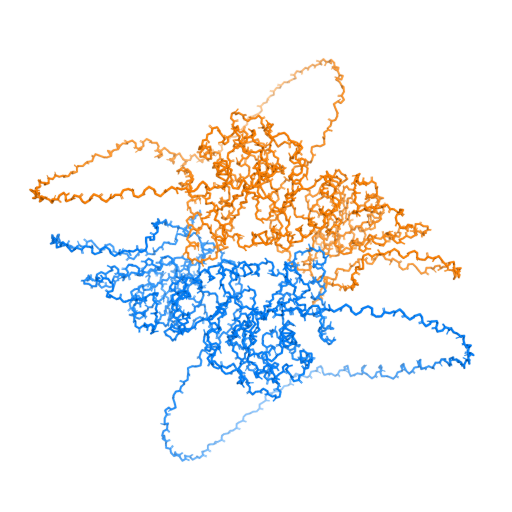TT-TTGGGS-HHHHHH-S-HHHHHHHHHHTSTT---SS--GGGTT-S-SS-GGG--EETTTTTSB--EE-S--HHHHHHHHHHHHHHHTTS-TT---BHHHHHHHH--HHHHHHHHHHHH--TTS-PPTTPPPTTEEEEETEE-S-TT--S-EEEEESSHHHHHHHHHHSTT--EEEEEE---SSTT-----EEEEEESSEE---EE-TT-TT--EEEEEHHHHHHHHHHTPPTT--SS----GGGG-

Nearest PDB structures (foldseek):
  2j0b-assembly1_A  TM=6.584E-01  e=2.709E-06  Mus musculus

InterPro domains:
  IPR003378 Fringe-like, glycosyltransferase domain [PF02434] (284-349)
  IPR026050 C1GALT1/C1GALT1-specific chaperone 1 [PTHR23033] (103-438)

pLDDT: mean 71.25, std 32.8, range [14.52, 98.94]

Sequence (1196 aa):
MVSSQARYVAIPTIESNAGVGSPSSSSSSRHTSASSSLSSSPRQNSDATLYPYPAGHDQPYELSEKSAWHSRVTSNPTYPPHHLGAVKSNQSLTEGVVHLWRKCKTTVLIAICFLLALMLFWQSDHRDPAIGASSSSSNSSSSSSSSLPITTTALPTLHMAQPSKSYRLEDDMVLITKVGSATAHKRLLIHLAEQPLSNLYTPNHIYVSDFALTLGNITFYDALANVSTTIAQLDEFKSLRAELTALMQSNQDLDDMSQKDGGWKLDKYKFLPAIAEAYRRFPAKKWYVMVEADTFLFWNQLVKWLSTLDENKQLMIGHPSFCDYDGQSTMFTHGGSGIVLSKAIVEASFGQDSDFEHTHDELIQKSAFGDALLSKSIYDSPLVTLNELSPEGGEKFNSDPPRVLKFTRDNWCTPIMSFHHITPADAAHLYDFERRIEARLDSKDLVRWADVWDEFIPNFLKDAMDQVGRFDADSHLADHSAEPGEVGVVGWQAIEHWDSETTDLTTLDALECQKWCRAHTNCLLWQWRRVKSQDASDQVESGKCRFTTDFLRIGLTKPNNDDGLTSGWMGTRIDAWRRDHECSGRTGLNSYNLDDLDMVSSQARYVAIPTIESNAGVGSPSSSSSSRHTSASSSLSSSPRQNSDATLYPYPAGHDQPYELSEKSAWHSRVTSNPTYPPHHLGAVKSNQSLTEGVVHLWRKCKTTVLIAICFLLALMLFWQSDHRDPAIGASSSSSNSSSSSSSSLPITTTALPTLHMAQPSKSYRLEDDMVLITKVGSATAHKRLLIHLAEQPLSNLYTPNHIYVSDFALTLGNITFYDALANVSTTIAQLDEFKSLRAELTALMQSNQDLDDMSQKDGGWKLDKYKFLPAIAEAYRRFPAKKWYVMVEADTFLFWNQLVKWLSTLDENKQLMIGHPSFCDYDGQSTMFTHGGSGIVLSKAIVEASFGQDSDFEHTHDELIQKSAFGDALLSKSIYDSPLVTLNELSPEGGEKFNSDPPRVLKFTRDNWCTPIMSFHHITPADAAHLYDFERRIEARLDSKDLVRWADVWDEFIPNFLKDAMDQVGRFDADSHLADHSAEPGEVGVVGWQAIEHWDSETTDLTTLDALECQKWCRAHTNCLLWQWRRVKSQDASDQVESGKCRFTTDFLRIGLTKPNNDDGLTSGWMGTRIDAWRRDHECSGRTGLNSYNLDDLD

Solvent-accessible surface area (backbone atoms only — not comparable to full-atom values): 70922 Å² total; per-residue (Å²): 134,84,80,78,69,24,42,45,46,59,61,83,63,78,76,81,75,79,79,78,88,77,79,81,72,83,69,78,70,75,76,75,74,77,72,81,62,80,80,66,75,84,74,74,80,74,79,27,39,32,36,39,9,67,72,73,79,68,75,69,78,75,69,79,73,80,79,84,86,76,86,78,79,84,76,85,82,76,86,89,82,86,83,88,89,83,82,92,82,92,85,83,91,86,79,88,88,83,70,94,69,74,95,73,74,70,96,65,63,81,72,62,64,88,71,68,65,99,74,68,94,69,75,82,89,75,85,86,90,83,87,76,84,86,79,88,73,85,71,85,76,72,85,70,84,71,83,79,80,78,79,73,78,72,73,82,74,76,71,72,75,68,78,78,77,80,89,51,72,44,78,34,30,34,44,35,41,41,35,49,69,77,40,39,60,54,36,37,48,52,52,68,64,47,44,79,76,56,79,68,74,66,85,41,64,48,41,32,20,68,42,81,44,71,56,91,93,42,65,32,43,36,32,58,77,75,56,42,71,70,57,57,64,33,66,68,50,40,35,51,52,20,27,52,49,49,30,60,59,32,72,45,67,58,84,55,42,31,47,85,57,43,66,61,62,57,45,32,58,33,42,43,40,44,53,47,50,46,42,71,76,48,63,88,30,41,31,42,34,38,35,28,46,38,33,48,64,46,56,71,54,46,53,60,55,54,70,76,53,64,37,78,43,72,34,43,31,27,19,84,40,74,46,76,56,99,88,38,82,35,54,19,42,35,48,50,17,24,38,38,33,18,27,35,39,43,43,35,32,53,60,72,33,96,56,45,67,62,71,41,63,70,56,55,72,72,42,87,45,19,35,48,41,40,38,51,57,42,37,68,22,87,69,37,87,51,77,53,68,39,73,86,31,62,76,21,25,24,71,42,30,80,44,68,39,79,45,30,83,83,47,32,69,32,56,50,39,28,25,4,77,42,48,43,64,49,47,53,49,48,51,53,49,46,54,60,51,55,75,44,45,53,95,84,53,65,58,26,40,50,56,52,51,71,68,55,48,29,55,71,55,52,51,16,45,51,42,34,72,67,51,59,82,84,56,82,74,63,87,93,49,72,56,53,21,55,46,35,34,46,25,28,46,46,77,56,90,85,60,71,74,53,51,76,49,78,29,66,43,57,68,52,37,49,49,53,40,65,69,37,85,62,38,34,32,36,35,23,31,52,47,83,67,82,65,80,78,70,81,72,72,36,18,45,23,37,33,18,64,60,47,48,51,66,30,44,79,37,20,22,52,88,41,66,31,23,20,32,40,30,26,48,53,48,51,47,51,50,65,76,56,62,53,83,83,71,53,86,57,89,67,78,61,72,68,75,77,108,133,83,79,78,71,27,42,48,44,58,60,82,62,74,74,82,74,80,75,87,88,81,79,82,70,83,69,78,69,75,76,76,75,78,73,82,63,78,81,65,73,82,76,74,78,69,80,23,35,34,35,32,11,70,75,71,78,68,76,70,79,75,70,79,75,82,79,86,84,77,86,79,81,84,76,85,76,84,68,84,82,86,83,87,86,88,80,91,85,82,87,80,92,83,72,93,77,79,80,84,66,78,83,68,69,79,67,63,70,65,60,73,64,59,64,63,75,69,66,66,70,95,76,87,78,86,90,85,82,90,78,85,89,79,85,83,76,83,73,87,82,78,86,76,88,74,86,79,82,80,79,75,80,76,71,79,74,77,73,72,74,68,79,77,76,79,89,51,72,43,78,34,32,35,42,36,42,42,35,50,70,75,40,38,60,53,36,37,47,52,51,68,64,47,43,80,75,56,79,70,74,67,85,40,64,48,43,33,19,67,42,81,44,71,56,91,93,42,66,31,42,36,32,59,78,76,57,44,73,72,56,58,63,34,66,67,51,41,35,50,54,24,31,52,49,49,29,60,60,31,74,43,67,59,84,57,42,36,47,86,57,44,67,61,63,57,44,31,59,34,43,43,38,44,53,46,50,47,42,71,78,48,62,89,30,41,33,42,35,36,35,29,44,37,32,48,64,46,57,72,53,46,53,59,54,53,70,75,53,66,37,79,43,73,35,43,30,27,20,83,39,72,47,74,57,96,88,37,82,38,53,20,41,35,48,50,17,23,35,39,33,18,27,34,39,45,44,34,32,52,61,72,33,96,57,44,67,60,72,43,62,71,56,55,72,71,42,87,44,20,34,48,41,41,38,51,56,43,38,68,23,88,70,36,87,50,77,55,68,37,75,87,32,62,76,20,25,26,72,42,31,80,43,69,40,79,44,31,84,82,47,32,67,32,57,48,39,28,24,4,77,41,48,43,63,50,48,54,49,50,53,53,48,48,55,58,50,55,76,48,46,56,95,84,56,65,58,26,42,49,55,52,50,72,68,55,46,29,54,70,55,51,51,17,45,50,42,35,69,66,52,58,82,85,55,82,73,64,88,93,50,73,54,52,21,52,47,35,34,44,24,30,46,50,76,58,91,82,59,71,76,54,52,77,47,78,27,65,43,57,67,52,36,48,50,54,40,66,70,37,86,63,38,35,33,38,34,22,31,51,47,84,66,82,61,79,78,69,81,70,71,36,17,44,22,37,33,20,67,60,48,48,47,69,30,42,79,39,24,26,52,86,41,65,33,23,20,34,39,32,25,49,54,50,50,48,50,51,63,75,54,62,54,84,86,69,57,83,66,85,67,79,61,70,66,76,76,108

Foldseek 3Di:
DPQPQQQLDWPDQDPPDPDDDDDDDDPPPPPQPPPVPPCDDDPPPPRPRFFFFFDDCPPPPPQPPDDDDDPDDDPDDDDDDDDDDDDDDDDDDDDDDDDPDDDPDDDPPPVPPPPDDPPDDPDDDDDDDDDDDDDDDDDPDDPPPPPDDPPPPPDPPPPPPPPPPDDALLVQEAEEEEEEPLCCVFQQVLCVVLVVVQPDDHPHYAYAYCDFDDDDPHTHHNLNPDADPLQCPDPLSVVLSVQQVVCVVVVHRPCPGPDNCSRVQSRLSRQLSRLLVSCVVRPLGFKYKYAYSQKDFLRLLVSLLCVVDGLLDWAKAADWGWDDDPRDIATFHDHHQMIMTGSNLCCLQSVVDSCSSHPCSVLSVVDRHNRSSNLVSSCPRPSDPDRYGDCSRPQQTEAAQLQQDKAFLVQQQPHHTMHGPHGSVSNNLVSVLSNVQVVQADSNDHHGNNSSCVSPADPLQVVQLVQLVPDDPPDDDPPLRADRSKTKTWQWDWDDPSDDQKDKDKDQAPSVLSSVQSVVPQWFKKKWWWDPDPPPPDPRTIIMIIIHNGIGGRTDGRNNDPGRIMMIGRNNNVVVSCVVRPHPRDGPDPPPPPPVSD/DPQPQQQQDWPPQDPPPPDDDDDPPDPPPPPQQCPVPPCDDDPPPPRPRFFFDFDDCPPPPPQPPDDDPDDDDDDDDDDDDDDDYDDDDDDDDDDDDDDPDDDPDDPPPPPVPPPDVVPDDDDDDDDDDDDDDDDDDDDDDDDDDDDDDPPPDPDPPPPPPPPPPDDALLVQEAEEEEEEPLCCVFQQVLCVVLVVVQPDDHPHYAYAYCDFDDDDPHTHHNLNPDADPLQCPDPLSVVLSVQQVVCVVVVHRPCPGPDNCSRVQSRLSRQLSRLLVSCVVRPLGFKYKYAYSQKDFLRLLVSLLCVVDGLLDWAKAADWGWDDDPRDIATFHDHHQMIMTGSNLCCLQSVVDSCSSHPCSVLSVVDRHNRSSVLVSSCPRPSDPDRYGDCSRPQQTEAAQLQQDKAFLVQQQPHHTMHGPHGSVSNNLVSVLSNVVVVQDDSNDHHGNNSSCVSPADPLQVVQLVQLVPDDPPDDDDPLRADRSKTKTWQWDFDDPSDDQKDKDKDQAPSVLSSVQSVVPQWFKKKWWWDPDPPPPDPRTIIMIIIHNGIGGRTDGRNNDPGRIMMIGRNNNVVVSCVVRPHPPRGPDPPVDPPVSD